Protein AF-A0A7V3YBM1-F1 (afdb_monomer_lite)

Structure (mmCIF, N/CA/C/O backbone):
data_AF-A0A7V3YBM1-F1
#
_entry.id   AF-A0A7V3YBM1-F1
#
loop_
_atom_site.group_PDB
_atom_site.id
_atom_site.type_symbol
_atom_site.label_atom_id
_atom_site.label_alt_id
_atom_site.label_comp_id
_atom_site.label_asym_id
_atom_site.label_entity_id
_atom_site.label_seq_id
_atom_site.pdbx_PDB_ins_code
_atom_site.Cartn_x
_atom_site.Cartn_y
_atom_site.Cartn_z
_atom_site.occupancy
_atom_site.B_iso_or_equiv
_atom_site.auth_seq_id
_atom_site.auth_comp_id
_atom_site.auth_asym_id
_atom_site.auth_atom_id
_atom_site.pdbx_PDB_model_num
ATOM 1 N N . PRO A 1 1 ? 30.698 -10.922 -37.833 1.00 85.88 1 PRO A N 1
ATOM 2 C CA . PRO A 1 1 ? 29.484 -10.792 -38.667 1.00 85.88 1 PRO A CA 1
ATOM 3 C C . PRO A 1 1 ? 29.882 -11.038 -40.114 1.00 85.88 1 PRO A C 1
ATOM 5 O O . PRO A 1 1 ? 30.974 -10.620 -40.485 1.00 85.88 1 PRO A O 1
ATOM 8 N N . ASP A 1 2 ? 29.022 -11.690 -40.884 1.00 86.50 2 ASP A N 1
ATOM 9 C CA . ASP A 1 2 ? 29.203 -11.852 -42.335 1.00 86.50 2 ASP A CA 1
ATOM 10 C C . ASP A 1 2 ? 28.190 -10.992 -43.113 1.00 86.50 2 ASP A C 1
ATOM 12 O O . ASP A 1 2 ? 28.259 -10.867 -44.332 1.00 86.50 2 ASP A O 1
ATOM 16 N N . GLY A 1 3 ? 27.281 -10.311 -42.412 1.00 82.94 3 GLY A N 1
ATOM 17 C CA . GLY A 1 3 ? 26.343 -9.351 -42.972 1.00 82.94 3 GLY A CA 1
ATOM 18 C C . GLY A 1 3 ? 24.893 -9.836 -42.969 1.00 82.94 3 GLY A C 1
ATOM 19 O O . GLY A 1 3 ? 24.591 -11.028 -43.030 1.00 82.94 3 GLY A O 1
ATOM 20 N N . GLY A 1 4 ? 23.962 -8.881 -42.924 1.00 83.94 4 GLY A N 1
ATOM 21 C CA . GLY A 1 4 ? 22.526 -9.118 -42.752 1.00 83.94 4 GLY A CA 1
ATOM 22 C C . GLY A 1 4 ? 22.078 -9.289 -41.296 1.00 83.94 4 GLY A C 1
ATOM 23 O O . GLY A 1 4 ? 20.876 -9.367 -41.044 1.00 83.94 4 GLY A O 1
ATOM 24 N N . GLU A 1 5 ? 23.003 -9.325 -40.334 1.00 91.75 5 GLU A N 1
ATOM 25 C CA . GLU A 1 5 ? 22.658 -9.314 -38.917 1.00 91.75 5 GLU A CA 1
ATOM 26 C C . GLU A 1 5 ? 22.096 -7.954 -38.481 1.00 91.75 5 GLU A C 1
ATOM 28 O O . GLU A 1 5 ? 22.355 -6.911 -39.084 1.00 91.75 5 GLU A O 1
ATOM 33 N N . VAL A 1 6 ? 21.321 -7.969 -37.398 1.00 91.12 6 VAL A N 1
ATOM 34 C CA . VAL A 1 6 ? 20.729 -6.772 -36.801 1.00 91.12 6 VAL A CA 1
ATOM 35 C C . VAL A 1 6 ? 21.112 -6.757 -35.326 1.00 91.12 6 VAL A C 1
ATOM 37 O O . VAL A 1 6 ? 20.649 -7.587 -34.541 1.00 91.12 6 VAL A O 1
ATOM 40 N N . TRP A 1 7 ? 22.020 -5.859 -34.965 1.00 90.31 7 TRP A N 1
ATOM 41 C CA . TRP A 1 7 ? 22.650 -5.774 -33.654 1.00 90.31 7 TRP A CA 1
ATOM 42 C C . TRP A 1 7 ? 22.177 -4.537 -32.897 1.00 90.31 7 TRP A C 1
ATOM 44 O O . TRP A 1 7 ? 22.001 -3.456 -33.452 1.00 90.31 7 TRP A O 1
ATOM 54 N N . THR A 1 8 ? 21.939 -4.694 -31.603 1.00 87.06 8 THR A N 1
ATOM 55 C CA . THR A 1 8 ? 21.483 -3.609 -30.729 1.00 87.06 8 THR A CA 1
ATOM 56 C C . THR A 1 8 ? 22.659 -2.860 -30.127 1.00 87.06 8 THR A C 1
ATOM 58 O O . THR A 1 8 ? 23.643 -3.469 -29.717 1.00 87.06 8 THR A O 1
ATOM 61 N N . VAL A 1 9 ? 22.544 -1.539 -30.003 1.00 86.50 9 VAL A N 1
ATOM 62 C CA . VAL A 1 9 ? 23.514 -0.735 -29.242 1.00 86.50 9 VAL A CA 1
ATOM 63 C C . VAL A 1 9 ? 23.702 -1.319 -27.833 1.00 86.50 9 VAL A C 1
ATOM 65 O O . VAL A 1 9 ? 22.728 -1.618 -27.141 1.00 86.50 9 VAL A O 1
ATOM 68 N N . GLY A 1 10 ? 24.957 -1.481 -27.405 1.00 82.31 10 GLY A N 1
ATOM 69 C CA . GLY A 1 10 ? 25.328 -1.950 -26.068 1.00 82.31 10 GLY A CA 1
ATOM 70 C C . GLY A 1 10 ? 25.381 -3.470 -25.869 1.00 82.31 10 GLY A C 1
ATOM 71 O O . GLY A 1 10 ? 25.876 -3.903 -24.827 1.00 82.31 10 GLY A O 1
ATOM 72 N N . THR A 1 11 ? 24.933 -4.297 -26.824 1.00 88.56 11 THR A N 1
ATOM 73 C CA . THR A 1 11 ? 25.100 -5.761 -26.725 1.00 88.56 11 THR A CA 1
ATOM 74 C C . THR A 1 11 ? 26.519 -6.200 -27.075 1.00 88.56 11 THR A C 1
ATOM 76 O O . THR A 1 11 ? 27.289 -5.447 -27.667 1.00 88.56 11 THR A O 1
ATOM 79 N N . GLN A 1 12 ? 26.889 -7.419 -26.677 1.00 93.12 12 GLN A N 1
ATOM 80 C CA . GLN A 1 12 ? 28.184 -8.018 -26.997 1.00 93.12 12 GLN A CA 1
ATOM 81 C C . GLN A 1 12 ? 28.027 -9.104 -28.057 1.00 93.12 12 GLN A C 1
ATOM 83 O O . GLN A 1 12 ? 27.173 -9.980 -27.926 1.00 93.12 12 GLN A O 1
ATOM 88 N N . HIS A 1 13 ? 28.866 -9.057 -29.089 1.00 93.19 13 HIS A N 1
ATOM 89 C CA . HIS A 1 13 ? 28.889 -10.036 -30.172 1.00 93.19 13 HIS A CA 1
ATOM 90 C C . HIS A 1 13 ? 30.323 -10.431 -30.509 1.00 93.19 13 HIS A C 1
ATOM 92 O O . HIS A 1 13 ? 31.218 -9.589 -30.540 1.00 93.19 13 HIS A O 1
ATOM 98 N N . ASP A 1 14 ? 30.540 -11.707 -30.810 1.00 93.75 14 ASP A N 1
ATOM 99 C CA . ASP A 1 14 ? 31.852 -12.182 -31.237 1.00 93.75 14 ASP A CA 1
ATOM 100 C C . ASP A 1 14 ? 32.081 -11.906 -32.726 1.00 93.75 14 ASP A C 1
ATOM 102 O O . ASP A 1 14 ? 31.296 -12.299 -33.594 1.00 93.75 14 ASP A O 1
ATOM 106 N N . ILE A 1 15 ? 33.212 -11.281 -33.027 1.00 93.81 15 ILE A N 1
ATOM 107 C CA . ILE A 1 15 ? 33.811 -11.231 -34.356 1.00 93.81 15 ILE A CA 1
ATOM 108 C C . ILE A 1 15 ? 34.747 -12.432 -34.451 1.00 93.81 15 ILE A C 1
ATOM 110 O O . ILE A 1 15 ? 35.664 -12.553 -33.643 1.00 93.81 15 ILE A O 1
ATOM 114 N N . LYS A 1 16 ? 34.516 -13.324 -35.416 1.00 93.56 16 LYS A N 1
ATOM 115 C CA . LYS A 1 16 ? 35.298 -14.552 -35.621 1.00 93.56 16 LYS A CA 1
ATOM 116 C C . LYS A 1 16 ? 35.907 -14.537 -37.013 1.00 93.56 16 LYS A C 1
ATOM 118 O O . LYS A 1 16 ? 35.252 -14.096 -37.949 1.00 93.56 16 LYS A O 1
ATOM 123 N N . TRP A 1 17 ? 37.137 -15.017 -37.137 1.00 92.12 17 TRP A N 1
ATOM 124 C CA . TRP A 1 17 ? 37.834 -15.158 -38.415 1.00 92.12 17 TRP A CA 1
ATOM 125 C C . TRP A 1 17 ? 38.684 -16.431 -38.422 1.00 92.12 17 TRP A C 1
ATOM 127 O O . TRP A 1 17 ? 38.790 -17.134 -37.419 1.00 92.12 17 TRP A O 1
ATOM 137 N N . SER A 1 18 ? 39.297 -16.753 -39.560 1.00 89.50 18 SER A N 1
ATOM 138 C CA . SER A 1 18 ? 40.245 -17.866 -39.678 1.00 89.50 18 SER A CA 1
ATOM 139 C C . SER A 1 18 ? 41.571 -17.382 -40.271 1.00 89.50 18 SER A C 1
ATOM 141 O O . SER A 1 18 ? 41.619 -16.367 -40.960 1.00 89.50 18 SER A O 1
ATOM 143 N N . LYS A 1 19 ? 42.673 -18.073 -39.956 1.00 84.94 19 LYS A N 1
ATOM 144 C CA . LYS A 1 19 ? 44.029 -17.749 -40.433 1.00 84.94 19 LYS A CA 1
ATOM 145 C C . LYS A 1 19 ? 44.600 -18.974 -41.152 1.00 84.94 19 LYS A C 1
ATOM 147 O O . LYS A 1 19 ? 44.571 -20.070 -40.597 1.00 84.94 19 LYS A O 1
ATOM 152 N N . TYR A 1 20 ? 45.160 -18.801 -42.350 1.00 81.56 20 TYR A N 1
ATOM 153 C CA . TYR A 1 20 ? 45.889 -19.853 -43.069 1.00 81.56 20 TYR A CA 1
ATOM 154 C C . TYR A 1 20 ? 47.298 -19.363 -43.407 1.00 81.56 20 TYR A C 1
ATOM 156 O O . TYR A 1 20 ? 47.451 -18.371 -44.110 1.00 81.56 20 TYR A O 1
ATOM 164 N N . GLN A 1 21 ? 48.326 -20.037 -42.874 1.00 81.62 21 GLN A N 1
ATOM 165 C CA . GLN A 1 21 ? 49.742 -19.654 -43.033 1.00 81.62 21 GLN A CA 1
ATOM 166 C C . GLN A 1 21 ? 50.049 -18.190 -42.645 1.00 81.62 21 GLN A C 1
ATOM 168 O O . GLN A 1 21 ? 50.959 -17.566 -43.185 1.00 81.62 21 GLN A O 1
ATOM 173 N N . PHE A 1 22 ? 49.302 -17.654 -41.676 1.00 78.25 22 PHE A N 1
ATOM 174 C CA . PHE A 1 22 ? 49.388 -16.273 -41.211 1.00 78.25 22 PHE A CA 1
ATOM 175 C C . PHE A 1 22 ? 49.556 -16.246 -39.687 1.00 78.25 22 PHE A C 1
ATOM 177 O O . PHE A 1 22 ? 48.655 -16.661 -38.959 1.00 78.25 22 PHE A O 1
ATOM 184 N N . ASN A 1 23 ? 50.707 -15.758 -39.213 1.00 80.12 23 ASN A N 1
ATOM 185 C CA . ASN A 1 23 ? 51.072 -15.742 -37.787 1.00 80.12 23 ASN A CA 1
ATOM 186 C C . ASN A 1 23 ? 51.091 -14.332 -37.172 1.00 80.12 23 ASN A C 1
ATOM 188 O O . ASN A 1 23 ? 51.414 -14.189 -35.995 1.00 80.12 23 ASN A O 1
ATOM 192 N N . ASN A 1 24 ? 50.767 -13.296 -37.949 1.00 87.56 24 ASN A N 1
ATOM 193 C CA . ASN A 1 24 ? 50.754 -11.925 -37.453 1.00 87.56 24 ASN A CA 1
ATOM 194 C C . ASN A 1 24 ? 49.491 -11.651 -36.616 1.00 87.56 24 ASN A C 1
ATOM 196 O O . ASN A 1 24 ? 48.463 -12.339 -36.713 1.00 87.56 24 ASN A O 1
ATOM 200 N N . ASN A 1 25 ? 49.573 -10.619 -35.779 1.00 92.81 25 ASN A N 1
ATOM 201 C CA . ASN A 1 25 ? 48.411 -10.095 -35.077 1.00 92.81 25 ASN A CA 1
ATOM 202 C C . ASN A 1 25 ? 47.540 -9.278 -36.036 1.00 92.81 25 ASN A C 1
ATOM 204 O O . ASN A 1 25 ? 48.035 -8.695 -37.003 1.00 92.81 25 ASN A O 1
ATOM 208 N N . VAL A 1 26 ? 46.244 -9.212 -35.742 1.00 94.44 26 VAL A N 1
ATOM 209 C CA . VAL A 1 26 ? 45.278 -8.469 -36.557 1.00 94.44 26 VAL A CA 1
ATOM 210 C C . VAL A 1 26 ? 44.742 -7.237 -35.836 1.00 94.44 26 VAL A C 1
ATOM 212 O O . VAL A 1 26 ? 44.752 -7.141 -34.605 1.00 94.44 26 VAL A O 1
ATOM 215 N N . LYS A 1 27 ? 44.261 -6.296 -36.638 1.00 96.00 27 LYS A N 1
ATOM 216 C CA . LYS A 1 27 ? 43.501 -5.113 -36.262 1.00 96.00 27 LYS A CA 1
ATOM 217 C C . LYS A 1 27 ? 42.063 -5.280 -36.736 1.00 96.00 27 LYS A C 1
ATOM 219 O O . LYS A 1 27 ? 41.842 -5.767 -37.841 1.00 96.00 27 LYS A O 1
ATOM 224 N N . ILE A 1 28 ? 41.106 -4.867 -35.915 1.00 96.56 28 ILE A N 1
ATOM 225 C CA . ILE A 1 28 ? 39.675 -4.908 -36.208 1.00 96.56 28 ILE A CA 1
ATOM 226 C C . ILE A 1 28 ? 39.158 -3.476 -36.287 1.00 96.56 28 ILE A C 1
ATOM 228 O O . ILE A 1 28 ? 39.336 -2.684 -35.359 1.00 96.56 28 ILE A O 1
ATOM 232 N N . GLU A 1 29 ? 38.491 -3.155 -37.386 1.00 96.62 29 GLU A N 1
ATOM 233 C CA . GLU A 1 29 ? 37.846 -1.867 -37.619 1.00 96.62 29 GLU A CA 1
ATOM 234 C C . GLU A 1 29 ? 36.392 -2.079 -38.030 1.00 96.62 29 GLU A C 1
ATOM 236 O O . GLU A 1 29 ? 36.054 -3.085 -38.652 1.00 96.62 29 GLU A O 1
ATOM 241 N N . TYR A 1 30 ? 35.537 -1.110 -37.720 1.00 96.38 30 TYR A N 1
ATOM 242 C CA . TYR A 1 30 ? 34.157 -1.089 -38.188 1.00 96.38 30 TYR A CA 1
ATOM 243 C C . TYR A 1 30 ? 33.842 0.219 -38.911 1.00 96.38 30 TYR A C 1
ATOM 245 O O . TYR A 1 30 ? 34.454 1.256 -38.657 1.00 96.38 30 TYR A O 1
ATOM 253 N N . SER A 1 31 ? 32.881 0.162 -39.819 1.00 96.31 31 SER A N 1
ATOM 254 C CA . SER A 1 31 ? 32.350 1.300 -40.562 1.00 96.31 31 SER A CA 1
ATOM 255 C C . SER A 1 31 ? 30.850 1.405 -40.309 1.00 96.31 31 SER A C 1
ATOM 257 O O . SER A 1 31 ? 30.195 0.389 -40.090 1.00 96.31 31 SER A O 1
ATOM 259 N N . ILE A 1 32 ? 30.309 2.623 -40.347 1.00 95.00 32 ILE A N 1
ATOM 260 C CA . ILE A 1 32 ? 28.863 2.908 -40.303 1.00 95.00 32 ILE A CA 1
ATOM 261 C C . ILE A 1 32 ? 28.347 3.496 -41.625 1.00 95.00 32 ILE A C 1
ATOM 263 O O . ILE A 1 32 ? 27.179 3.864 -41.731 1.00 95.00 32 ILE A O 1
ATOM 267 N N . ASP A 1 33 ? 29.213 3.625 -42.627 1.00 94.38 33 ASP A N 1
ATOM 268 C CA . ASP A 1 33 ? 28.982 4.359 -43.873 1.00 94.38 33 ASP A CA 1
ATOM 269 C C . ASP A 1 33 ? 29.424 3.552 -45.106 1.00 94.38 33 ASP A C 1
ATOM 271 O O . ASP A 1 33 ? 29.949 4.095 -46.084 1.00 94.38 33 ASP A O 1
ATOM 275 N N . ASN A 1 34 ? 29.190 2.236 -45.053 1.00 94.19 34 ASN A N 1
ATOM 276 C CA . ASN A 1 34 ? 29.495 1.284 -46.120 1.00 94.19 34 ASN A CA 1
ATOM 277 C C . ASN A 1 34 ? 30.972 1.307 -46.567 1.00 94.19 34 ASN A C 1
ATOM 279 O O . ASN A 1 34 ? 31.281 1.183 -47.750 1.00 94.19 34 ASN A O 1
ATOM 283 N N . GLY A 1 35 ? 31.888 1.491 -45.615 1.00 93.19 35 GLY A N 1
ATOM 284 C CA . GLY A 1 35 ? 33.334 1.436 -45.828 1.00 93.19 35 GLY A CA 1
ATOM 285 C C . GLY A 1 35 ? 33.980 2.753 -46.261 1.00 93.19 35 GLY A C 1
ATOM 286 O O . GLY A 1 35 ? 35.167 2.744 -46.596 1.00 93.19 35 GLY A O 1
ATOM 287 N N . SER A 1 36 ? 33.243 3.870 -46.237 1.00 93.81 36 SER A N 1
ATOM 288 C CA . SER A 1 36 ? 33.783 5.197 -46.576 1.00 93.81 36 SER A CA 1
ATOM 289 C C . SER A 1 36 ? 34.721 5.727 -45.483 1.00 93.81 36 SER A C 1
ATOM 291 O O . SER A 1 36 ? 35.735 6.358 -45.782 1.00 93.81 36 SER A O 1
ATOM 293 N N . SER A 1 37 ? 34.425 5.422 -44.220 1.00 94.44 37 SER A N 1
ATOM 294 C CA . SER A 1 37 ? 35.274 5.678 -43.061 1.00 94.44 37 SER A CA 1
ATOM 295 C C . SER A 1 37 ? 35.321 4.463 -42.134 1.00 94.44 37 SER A C 1
ATOM 297 O O . SER A 1 37 ? 34.410 3.634 -42.100 1.00 94.44 37 SER A O 1
ATOM 299 N N . TRP A 1 38 ? 36.426 4.344 -41.396 1.00 95.44 38 TRP A N 1
ATOM 300 C CA . TRP A 1 38 ? 36.725 3.202 -40.536 1.00 95.44 38 TRP A CA 1
ATOM 301 C C . TRP A 1 38 ? 37.109 3.679 -39.140 1.00 95.44 38 TRP A C 1
ATOM 303 O O . TRP A 1 38 ? 37.947 4.566 -38.984 1.00 95.44 38 TRP A O 1
ATOM 313 N N . THR A 1 39 ? 36.504 3.067 -38.129 1.00 96.06 39 THR A N 1
ATOM 314 C CA . THR A 1 39 ? 36.774 3.311 -36.713 1.00 96.06 39 THR A CA 1
ATOM 315 C C . THR A 1 39 ? 37.430 2.080 -36.105 1.00 96.06 39 THR A C 1
ATOM 317 O O . THR A 1 39 ? 36.971 0.956 -36.307 1.00 96.06 39 THR A O 1
ATOM 320 N N . LEU A 1 40 ? 38.500 2.290 -35.340 1.00 95.69 40 LEU A N 1
ATOM 321 C CA . LEU A 1 40 ? 39.216 1.218 -34.659 1.00 95.69 40 LEU A CA 1
ATOM 322 C C . LEU A 1 40 ? 38.350 0.588 -33.559 1.00 95.69 40 LEU A C 1
ATOM 324 O O . LEU A 1 40 ? 37.876 1.293 -32.671 1.00 95.69 40 LEU A O 1
ATOM 328 N N . VAL A 1 41 ? 38.183 -0.736 -33.608 1.00 95.50 41 VAL A N 1
ATOM 329 C CA . VAL A 1 41 ? 37.568 -1.532 -32.532 1.00 95.50 41 VAL A CA 1
ATOM 330 C C . VAL A 1 41 ? 38.651 -2.054 -31.595 1.00 95.50 41 VAL A C 1
ATOM 332 O O . VAL A 1 41 ? 38.575 -1.861 -30.385 1.00 95.50 41 VAL A O 1
ATOM 335 N N . ALA A 1 42 ? 39.664 -2.712 -32.161 1.00 94.19 42 ALA A N 1
ATOM 336 C CA . ALA A 1 42 ? 40.757 -3.324 -31.416 1.00 94.19 42 ALA A CA 1
ATOM 337 C C . ALA A 1 42 ? 41.993 -3.522 -32.305 1.00 94.19 42 ALA A C 1
ATOM 339 O O . ALA A 1 42 ? 41.882 -3.620 -33.525 1.00 94.19 42 ALA A O 1
ATOM 340 N N . GLU A 1 43 ? 43.176 -3.621 -31.702 1.00 94.75 43 GLU A N 1
ATOM 341 C CA . GLU A 1 43 ? 44.445 -3.837 -32.405 1.00 94.75 43 GLU A CA 1
ATOM 342 C C . GLU A 1 43 ? 45.305 -4.877 -31.677 1.00 94.75 43 GLU A C 1
ATOM 344 O O . GLU A 1 43 ? 45.113 -5.126 -30.487 1.00 94.75 43 GLU A O 1
ATOM 349 N N . ASN A 1 44 ? 46.271 -5.467 -32.389 1.00 93.19 44 ASN A N 1
ATOM 350 C CA . ASN A 1 44 ? 47.228 -6.446 -31.870 1.00 93.19 44 ASN A CA 1
ATOM 351 C C . ASN A 1 44 ? 46.587 -7.743 -31.347 1.00 93.19 44 ASN A C 1
ATOM 353 O O . ASN A 1 44 ? 47.061 -8.337 -30.379 1.00 93.19 44 ASN A O 1
ATOM 357 N N . ILE A 1 45 ? 45.538 -8.225 -32.019 1.00 93.44 45 ILE A N 1
ATOM 358 C CA . ILE A 1 45 ? 44.830 -9.443 -31.621 1.00 93.44 45 ILE A CA 1
ATOM 359 C C . ILE A 1 45 ? 45.522 -10.690 -32.188 1.00 93.44 45 ILE A C 1
ATOM 361 O O . ILE A 1 45 ? 45.579 -10.898 -33.404 1.00 93.44 45 ILE A O 1
ATOM 365 N N . ALA A 1 46 ? 46.052 -11.526 -31.293 1.00 90.44 46 ALA A N 1
ATOM 366 C CA . ALA A 1 46 ? 46.705 -12.791 -31.643 1.00 90.44 46 ALA A CA 1
ATOM 367 C C . ALA A 1 46 ? 45.705 -13.932 -31.909 1.00 90.44 46 ALA A C 1
ATOM 369 O O . ALA A 1 46 ? 45.982 -14.808 -32.732 1.00 90.44 46 ALA A O 1
ATOM 370 N N . ASP A 1 47 ? 44.542 -13.891 -31.254 1.00 90.31 47 ASP A N 1
ATOM 371 C CA . ASP A 1 47 ? 43.478 -14.899 -31.347 1.00 90.31 47 ASP A CA 1
ATOM 372 C C . ASP A 1 47 ? 42.783 -14.897 -32.732 1.00 90.31 47 ASP A C 1
ATOM 374 O O . ASP A 1 47 ? 43.199 -14.193 -33.660 1.00 90.31 47 ASP A O 1
ATOM 378 N N . ILE A 1 48 ? 41.744 -15.717 -32.884 1.00 92.19 48 ILE A N 1
ATOM 379 C CA . ILE A 1 48 ? 40.851 -15.818 -34.049 1.00 92.19 48 ILE A CA 1
ATOM 380 C C . ILE A 1 48 ? 39.410 -15.377 -33.733 1.00 92.19 48 ILE A C 1
ATOM 382 O O . ILE A 1 48 ? 38.505 -15.526 -34.555 1.00 92.19 48 ILE A O 1
ATOM 386 N N . THR A 1 49 ? 39.185 -14.858 -32.525 1.00 94.31 49 THR A N 1
ATOM 387 C CA . THR A 1 49 ? 37.900 -14.327 -32.067 1.00 94.31 49 THR A CA 1
ATOM 388 C C . THR A 1 49 ? 38.104 -13.066 -31.230 1.00 94.31 49 THR A C 1
ATOM 390 O O . THR A 1 49 ? 39.122 -12.914 -30.555 1.00 94.31 49 THR A O 1
ATOM 393 N N . TYR A 1 50 ? 37.133 -12.157 -31.258 1.00 95.75 50 TYR A N 1
ATOM 394 C CA . TYR A 1 50 ? 37.111 -10.950 -30.436 1.00 95.75 50 TYR A CA 1
ATOM 395 C C . TYR A 1 50 ? 35.676 -10.574 -30.065 1.00 95.75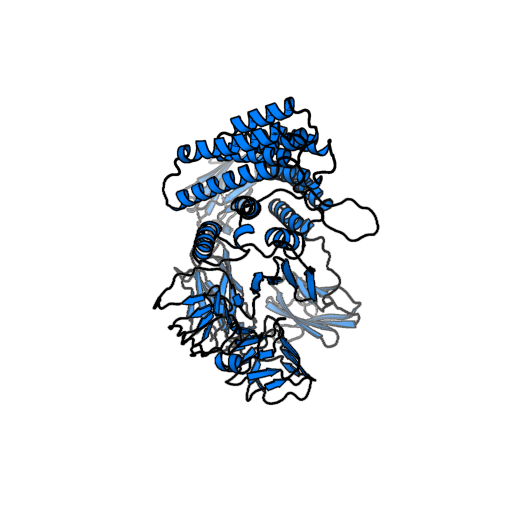 50 TYR A C 1
ATOM 397 O O . TYR A 1 50 ? 34.843 -10.366 -30.946 1.00 95.75 50 TYR A O 1
ATOM 405 N N . THR A 1 51 ? 35.389 -10.447 -28.771 1.00 96.00 51 THR A N 1
ATOM 406 C CA . THR A 1 51 ? 34.075 -10.013 -28.283 1.00 96.00 51 THR A CA 1
ATOM 407 C C . THR A 1 51 ? 33.965 -8.491 -28.346 1.00 96.00 51 THR A C 1
ATOM 409 O O . THR A 1 51 ? 34.662 -7.770 -27.633 1.00 96.00 51 THR A O 1
ATOM 412 N N . TRP A 1 52 ? 33.069 -7.999 -29.197 1.00 95.00 52 TRP A N 1
ATOM 413 C CA . TRP A 1 52 ? 32.832 -6.583 -29.445 1.00 95.00 52 TRP A CA 1
ATOM 414 C C . TRP A 1 52 ? 31.553 -6.101 -28.757 1.00 95.00 52 TRP A C 1
ATOM 416 O O . TRP A 1 52 ? 30.479 -6.659 -28.975 1.00 95.00 52 TRP A O 1
ATOM 426 N N . THR A 1 53 ? 31.658 -5.038 -27.956 1.00 93.06 53 THR A N 1
ATOM 427 C CA . THR A 1 53 ? 30.496 -4.292 -27.449 1.00 93.06 53 THR A CA 1
ATOM 428 C C . THR A 1 53 ? 30.046 -3.274 -28.495 1.00 93.06 53 THR A C 1
ATOM 430 O O . THR A 1 53 ? 30.821 -2.392 -28.870 1.00 93.06 53 THR A O 1
ATOM 433 N N . ILE A 1 54 ? 28.794 -3.372 -28.942 1.00 93.06 54 ILE A N 1
ATOM 434 C CA . ILE A 1 54 ? 28.257 -2.543 -30.023 1.00 93.06 54 ILE A CA 1
ATOM 435 C C . ILE A 1 54 ? 28.156 -1.072 -29.585 1.00 93.06 54 ILE A C 1
ATOM 437 O O . ILE A 1 54 ? 27.499 -0.781 -28.581 1.00 93.06 54 ILE A O 1
ATOM 441 N N . PRO A 1 55 ? 28.793 -0.140 -30.315 1.00 85.69 55 PRO A N 1
ATOM 442 C CA . PRO A 1 55 ? 28.832 1.274 -29.966 1.00 85.69 55 PRO A CA 1
ATOM 443 C C . PRO A 1 55 ? 27.492 1.974 -30.212 1.00 85.69 55 PRO A C 1
ATOM 445 O O . PRO A 1 55 ? 26.659 1.517 -30.993 1.00 85.69 55 PRO A O 1
ATOM 448 N N . ASP A 1 56 ? 27.312 3.124 -29.562 1.00 83.19 56 ASP A N 1
ATOM 449 C CA . ASP A 1 56 ? 26.148 4.009 -29.700 1.00 83.19 56 ASP A CA 1
ATOM 450 C C . ASP A 1 56 ? 26.189 4.829 -31.005 1.00 83.19 56 ASP A C 1
ATOM 452 O O . ASP A 1 56 ? 26.229 6.058 -31.014 1.00 83.19 56 ASP A O 1
ATOM 456 N N . THR A 1 57 ? 26.278 4.125 -32.133 1.00 86.50 57 THR A N 1
ATOM 457 C CA . THR A 1 57 ? 26.387 4.698 -33.481 1.00 86.50 57 THR A CA 1
ATOM 458 C C . THR A 1 57 ? 25.528 3.900 -34.470 1.00 86.50 57 THR A C 1
ATOM 460 O O . THR A 1 57 ? 26.053 3.187 -35.328 1.00 86.50 57 THR A O 1
ATOM 463 N N . PRO A 1 58 ? 24.186 3.975 -34.364 1.00 88.00 58 PRO A N 1
ATOM 464 C CA . PRO A 1 58 ? 23.291 3.179 -35.197 1.00 88.00 58 PRO A CA 1
ATOM 465 C C . PRO A 1 58 ? 23.425 3.521 -36.683 1.00 88.00 58 PRO A C 1
ATOM 467 O O . PRO A 1 58 ? 23.495 4.687 -37.075 1.00 88.00 58 PRO A O 1
ATOM 470 N N . SER A 1 59 ? 23.416 2.491 -37.522 1.00 92.12 59 SER A N 1
ATOM 471 C CA . SER A 1 59 ? 23.440 2.612 -38.977 1.00 92.12 59 SER A CA 1
ATOM 472 C C . SER A 1 59 ? 22.964 1.320 -39.632 1.00 92.12 59 SER A C 1
ATOM 474 O O . SER A 1 59 ? 23.124 0.237 -39.084 1.00 92.12 59 SER A O 1
ATOM 476 N N . LYS A 1 60 ? 22.407 1.434 -40.840 1.00 92.69 60 LYS A N 1
ATOM 477 C CA . LYS A 1 60 ? 22.004 0.296 -41.686 1.00 92.69 60 LYS A CA 1
ATOM 478 C C . LYS A 1 60 ? 23.110 -0.184 -42.628 1.00 92.69 60 LYS A C 1
ATOM 480 O O . LYS A 1 60 ? 22.898 -1.105 -43.407 1.00 92.69 60 LYS A O 1
ATOM 485 N N . ASN A 1 61 ? 24.252 0.498 -42.608 1.00 94.94 61 ASN A N 1
ATOM 486 C CA . ASN A 1 61 ? 25.339 0.339 -43.569 1.00 94.94 61 ASN A CA 1
ATOM 487 C C . ASN A 1 61 ? 26.639 -0.071 -42.867 1.00 94.94 61 ASN A C 1
ATOM 489 O O . ASN A 1 61 ? 27.712 0.440 -43.206 1.00 94.94 61 ASN A O 1
ATOM 493 N N . CYS A 1 62 ? 26.546 -0.919 -41.841 1.00 95.81 62 CYS A N 1
ATOM 494 C CA . CYS A 1 62 ? 27.707 -1.286 -41.048 1.00 95.81 62 CYS A CA 1
ATOM 495 C C . CYS A 1 62 ? 28.538 -2.374 -41.725 1.00 95.81 62 CYS A C 1
ATOM 497 O O . CYS A 1 62 ? 27.990 -3.322 -42.280 1.00 95.81 62 CYS A O 1
ATOM 499 N N . LEU A 1 63 ? 29.863 -2.252 -41.636 1.00 96.44 63 LEU A N 1
ATOM 500 C CA . LEU A 1 63 ? 30.829 -3.261 -42.080 1.00 96.44 63 LEU A CA 1
ATOM 501 C C . LEU A 1 63 ? 31.892 -3.468 -41.001 1.00 96.44 63 LEU A C 1
ATOM 503 O O . LEU A 1 63 ? 32.173 -2.552 -40.229 1.00 96.44 63 LEU A O 1
ATOM 507 N N . VAL A 1 64 ? 32.504 -4.649 -40.965 1.00 96.50 64 VAL A N 1
ATOM 508 C CA . VAL A 1 64 ? 33.657 -4.962 -40.108 1.00 96.50 64 VAL A CA 1
ATOM 509 C C . VAL A 1 64 ? 34.779 -5.490 -40.984 1.00 96.50 64 VAL A C 1
ATOM 511 O O . VAL A 1 64 ? 34.559 -6.367 -41.815 1.00 96.50 64 VAL A O 1
ATOM 514 N N . ARG A 1 65 ? 35.988 -4.970 -40.776 1.00 95.25 65 ARG A N 1
ATOM 515 C CA . ARG A 1 65 ? 37.209 -5.415 -41.445 1.00 95.25 65 ARG A CA 1
ATOM 516 C C . ARG A 1 65 ? 38.216 -5.912 -40.420 1.00 95.25 65 ARG A C 1
ATOM 518 O O . ARG A 1 65 ? 38.452 -5.250 -39.409 1.00 95.25 65 ARG A O 1
ATOM 525 N N . VAL A 1 66 ? 38.853 -7.037 -40.726 1.00 94.75 66 VAL A N 1
ATOM 526 C CA . VAL A 1 66 ? 39.982 -7.592 -39.974 1.00 94.75 66 VAL A CA 1
ATOM 527 C C . VAL A 1 66 ? 41.218 -7.539 -40.870 1.00 94.75 66 VAL A C 1
ATOM 529 O O . VAL A 1 66 ? 41.217 -8.132 -41.941 1.00 94.75 66 VAL A O 1
ATOM 532 N N . SER A 1 67 ? 42.267 -6.819 -40.471 1.00 94.00 67 SER A N 1
ATOM 533 C CA . SER A 1 67 ? 43.478 -6.609 -41.285 1.00 94.00 67 SER A CA 1
ATOM 534 C C . SER A 1 67 ? 44.763 -6.924 -40.523 1.00 94.00 67 SER A C 1
ATOM 536 O O . SER A 1 67 ? 44.812 -6.741 -39.309 1.00 94.00 67 SER A O 1
ATOM 538 N N . ASP A 1 68 ? 45.832 -7.324 -41.211 1.00 92.62 68 ASP A N 1
ATOM 539 C CA . ASP A 1 68 ? 47.169 -7.434 -40.609 1.00 92.62 68 ASP A CA 1
ATOM 540 C C . ASP A 1 68 ? 47.638 -6.060 -40.091 1.00 92.62 68 ASP A C 1
ATOM 542 O O . ASP A 1 68 ? 47.558 -5.053 -40.799 1.00 92.62 68 ASP A O 1
ATOM 546 N N . VAL A 1 69 ? 48.136 -6.021 -38.851 1.00 91.38 69 VAL A N 1
ATOM 547 C CA . VAL A 1 69 ? 48.691 -4.808 -38.222 1.00 91.38 69 VAL A CA 1
ATOM 548 C C . VAL A 1 69 ? 49.898 -4.263 -39.000 1.00 91.38 69 VAL A C 1
ATOM 550 O O . VAL A 1 69 ? 50.077 -3.053 -39.109 1.00 91.38 69 VAL A O 1
ATOM 553 N N . SER A 1 70 ? 50.727 -5.146 -39.556 1.00 88.00 70 SER A N 1
ATOM 554 C CA . SER A 1 70 ? 51.958 -4.812 -40.282 1.00 88.00 70 SER A CA 1
ATOM 555 C C . SER A 1 70 ? 51.750 -4.547 -41.776 1.00 88.00 70 SER A C 1
ATOM 557 O O . SER A 1 70 ? 52.593 -3.909 -42.408 1.00 88.00 70 SER A O 1
ATOM 559 N N . ASN A 1 71 ? 50.634 -5.011 -42.349 1.00 87.94 71 ASN A N 1
ATOM 560 C CA . ASN A 1 71 ? 50.319 -4.848 -43.764 1.00 87.94 71 ASN A CA 1
ATOM 561 C C . ASN A 1 71 ? 48.803 -4.796 -44.010 1.00 87.94 71 ASN A C 1
ATOM 563 O O . ASN A 1 71 ? 48.163 -5.811 -44.275 1.00 87.94 71 ASN A O 1
ATOM 567 N N . SER A 1 72 ? 48.233 -3.592 -44.026 1.00 86.19 72 SER A N 1
ATOM 568 C CA . SER A 1 72 ? 46.791 -3.378 -44.217 1.00 86.19 72 SER A CA 1
ATOM 569 C C . SER A 1 72 ? 46.236 -3.823 -45.579 1.00 86.19 72 SER A C 1
ATOM 571 O O . SER A 1 72 ? 45.019 -3.831 -45.753 1.00 86.19 72 SER A O 1
ATOM 573 N N . ALA A 1 73 ? 47.088 -4.211 -46.538 1.00 88.19 73 ALA A N 1
ATOM 574 C CA . ALA A 1 73 ? 46.647 -4.830 -47.789 1.00 88.19 73 ALA A CA 1
ATOM 575 C C . ALA A 1 73 ? 46.173 -6.283 -47.600 1.00 88.19 73 ALA A C 1
ATOM 577 O O . ALA A 1 73 ? 45.452 -6.798 -48.451 1.00 88.19 73 ALA A O 1
ATOM 578 N N . ILE A 1 74 ? 46.557 -6.936 -46.498 1.00 90.94 74 ILE A N 1
ATOM 579 C CA . ILE A 1 74 ? 46.055 -8.254 -46.104 1.00 90.94 74 ILE A CA 1
ATOM 580 C C . ILE A 1 74 ? 44.879 -8.022 -45.160 1.00 90.94 74 ILE A C 1
ATOM 582 O O . ILE A 1 74 ? 45.070 -7.681 -43.991 1.00 90.94 74 ILE A O 1
ATOM 586 N N . TYR A 1 75 ? 43.661 -8.175 -45.671 1.00 92.31 75 TYR A N 1
ATOM 587 C CA . TYR A 1 75 ? 42.449 -8.016 -44.881 1.00 92.31 75 TYR A CA 1
ATOM 588 C C . TYR A 1 75 ? 41.330 -8.931 -45.363 1.00 92.31 75 TYR A C 1
ATOM 590 O O . TYR A 1 75 ? 41.331 -9.379 -46.508 1.00 92.31 75 TYR A O 1
ATOM 598 N N . ASP A 1 76 ? 40.372 -9.143 -44.472 1.00 93.25 76 ASP A N 1
ATOM 599 C CA . ASP A 1 76 ? 39.074 -9.726 -44.765 1.00 93.25 76 ASP A CA 1
ATOM 600 C C . ASP A 1 76 ? 37.965 -8.771 -44.303 1.00 93.25 76 ASP A C 1
ATOM 602 O O . ASP A 1 76 ? 38.167 -7.958 -43.391 1.00 93.25 76 ASP A O 1
ATOM 606 N N . LEU A 1 77 ? 36.818 -8.818 -44.968 1.00 93.81 77 LEU A N 1
ATOM 607 C CA . LEU A 1 77 ? 35.719 -7.867 -44.827 1.00 93.81 77 LEU A CA 1
ATOM 608 C C . LEU A 1 77 ? 34.397 -8.631 -44.754 1.00 93.81 77 LEU A C 1
ATOM 610 O O . LEU A 1 77 ? 34.193 -9.564 -45.513 1.00 93.81 77 LEU A O 1
ATOM 614 N N . THR A 1 78 ? 33.475 -8.178 -43.903 1.00 94.81 78 THR A N 1
ATOM 615 C CA . THR A 1 78 ? 32.063 -8.610 -43.913 1.00 94.81 78 THR A CA 1
ATOM 616 C C . THR A 1 78 ? 31.487 -8.708 -45.332 1.00 94.81 78 THR A C 1
ATOM 618 O O . THR A 1 78 ? 31.517 -7.713 -46.061 1.00 94.81 78 THR A O 1
ATOM 621 N N . ASP A 1 79 ? 30.880 -9.845 -45.689 1.00 92.25 79 ASP A N 1
ATOM 622 C CA . ASP A 1 79 ? 30.343 -10.097 -47.039 1.00 92.25 79 ASP A CA 1
ATOM 623 C C . ASP A 1 79 ? 29.171 -9.173 -47.416 1.00 92.25 79 ASP A C 1
ATOM 625 O O . ASP A 1 79 ? 28.956 -8.863 -48.594 1.00 92.25 79 ASP A O 1
ATOM 629 N N . LYS A 1 80 ? 28.377 -8.741 -46.428 1.00 94.81 80 LYS A N 1
ATOM 630 C CA . LYS A 1 80 ? 27.271 -7.782 -46.591 1.00 94.81 80 LYS A CA 1
ATOM 631 C C . LYS A 1 80 ? 27.230 -6.778 -45.443 1.00 94.81 80 LYS A C 1
ATOM 633 O O . LYS A 1 80 ? 27.799 -6.993 -44.376 1.00 94.81 80 LYS A O 1
ATOM 638 N N . VAL A 1 81 ? 26.487 -5.690 -45.648 1.00 94.81 81 VAL A N 1
ATOM 639 C CA . VAL A 1 81 ? 26.183 -4.753 -44.562 1.00 94.81 81 VAL A CA 1
ATOM 640 C C . VAL A 1 81 ? 25.333 -5.424 -43.481 1.00 94.81 81 VAL A C 1
ATOM 642 O O . VAL A 1 81 ? 24.442 -6.218 -43.792 1.00 94.81 81 VAL A O 1
ATOM 645 N N . PHE A 1 82 ? 25.589 -5.089 -42.222 1.00 93.88 82 PHE A N 1
ATOM 646 C CA . PHE A 1 82 ? 24.717 -5.392 -41.083 1.00 93.88 82 PHE A CA 1
ATOM 647 C C . PHE A 1 82 ? 24.153 -4.087 -40.495 1.00 93.88 82 PHE A C 1
ATOM 649 O O . PHE A 1 82 ? 24.612 -2.992 -40.834 1.00 93.88 82 PHE A O 1
ATOM 656 N N . GLU A 1 83 ? 23.129 -4.185 -39.648 1.00 92.81 83 GLU A N 1
ATOM 657 C CA . GLU A 1 83 ? 22.454 -3.031 -39.041 1.00 92.81 83 GLU A CA 1
ATOM 658 C C . GLU A 1 83 ? 22.772 -2.927 -37.546 1.00 92.81 83 GLU A C 1
ATOM 660 O O . GLU A 1 83 ? 22.683 -3.913 -36.820 1.00 92.81 83 GLU A O 1
ATOM 665 N N . ILE A 1 84 ? 23.098 -1.721 -37.076 1.00 91.00 84 ILE A N 1
ATOM 666 C CA . ILE A 1 84 ? 23.103 -1.351 -35.657 1.00 91.00 84 ILE A CA 1
ATOM 667 C C . ILE A 1 84 ? 21.880 -0.466 -35.388 1.00 91.00 84 ILE A C 1
ATOM 669 O O . ILE A 1 84 ? 21.714 0.560 -36.050 1.00 91.00 84 ILE A O 1
ATOM 673 N N . TYR A 1 85 ? 21.044 -0.817 -34.407 1.00 85.06 85 TYR A N 1
ATOM 674 C CA . TYR A 1 85 ? 19.828 -0.065 -34.063 1.00 85.06 85 TYR A CA 1
ATOM 675 C C . TYR A 1 85 ? 19.663 0.157 -32.548 1.00 85.06 85 TYR A C 1
ATOM 677 O O . TYR A 1 85 ? 20.228 -0.565 -31.723 1.00 85.06 85 TYR A O 1
ATOM 685 N N . TYR A 1 86 ? 18.867 1.165 -32.174 1.00 75.81 86 TYR A N 1
ATOM 686 C CA . TYR A 1 86 ? 18.428 1.372 -30.790 1.00 75.81 86 TYR A CA 1
ATOM 687 C C . TYR A 1 86 ? 17.290 0.419 -30.423 1.00 75.81 86 TYR A C 1
ATOM 689 O O . TYR A 1 86 ? 16.368 0.258 -31.228 1.00 75.81 86 TYR A O 1
ATOM 697 N N . PRO A 1 87 ? 17.248 -0.123 -29.196 1.00 70.69 87 PRO A N 1
ATOM 698 C CA . PRO A 1 87 ? 16.060 -0.827 -28.745 1.00 70.69 87 PRO A CA 1
ATOM 699 C C . PRO A 1 87 ? 14.863 0.143 -28.689 1.00 70.69 87 PRO A C 1
ATOM 701 O O . PRO A 1 87 ? 14.985 1.287 -28.243 1.00 70.69 87 PRO A O 1
ATOM 704 N N . LEU A 1 88 ? 13.699 -0.295 -29.178 1.00 75.94 88 LEU A N 1
ATOM 705 C CA . LEU A 1 88 ? 12.505 0.554 -29.233 1.00 75.94 88 LEU A CA 1
ATOM 706 C C . LEU A 1 88 ? 12.012 0.899 -27.815 1.00 75.94 88 LEU A C 1
ATOM 708 O O . LEU A 1 88 ? 11.942 0.006 -26.966 1.00 75.94 88 LEU A O 1
ATOM 712 N N . PRO A 1 89 ? 11.612 2.158 -27.553 1.00 83.31 89 PRO A N 1
ATOM 713 C CA . PRO A 1 89 ? 11.008 2.531 -26.283 1.00 83.31 89 PRO A CA 1
ATOM 714 C C . PRO A 1 89 ? 9.656 1.825 -26.133 1.00 83.31 89 PRO A C 1
ATOM 716 O O . PRO A 1 89 ? 8.836 1.832 -27.055 1.00 83.31 89 PRO A O 1
ATOM 719 N N . ARG A 1 90 ? 9.393 1.238 -24.967 1.00 84.88 90 ARG A N 1
ATOM 720 C CA . ARG A 1 90 ? 8.171 0.480 -24.684 1.00 84.88 90 ARG A CA 1
ATOM 721 C C . ARG A 1 90 ? 7.546 0.930 -23.371 1.00 84.88 90 ARG A C 1
ATOM 723 O O . ARG A 1 90 ? 8.243 1.209 -22.405 1.00 84.88 90 ARG A O 1
ATOM 730 N N . LEU A 1 91 ? 6.217 0.961 -23.346 1.00 92.81 91 LEU A N 1
ATOM 731 C CA . LEU A 1 91 ? 5.409 1.060 -22.131 1.00 92.81 91 LEU A CA 1
ATOM 732 C C . LEU A 1 91 ? 4.590 -0.223 -21.994 1.00 92.81 91 LEU A C 1
ATOM 734 O O . LEU A 1 91 ? 4.125 -0.767 -22.998 1.00 92.81 91 LEU A O 1
ATOM 738 N N . THR A 1 92 ? 4.393 -0.688 -20.768 1.00 93.38 92 THR A N 1
ATOM 739 C CA . THR A 1 92 ? 3.557 -1.845 -20.448 1.00 93.38 92 THR A CA 1
ATOM 740 C C . THR A 1 92 ? 2.647 -1.480 -19.290 1.00 93.38 92 THR A C 1
ATOM 742 O O . THR A 1 92 ? 3.109 -1.270 -18.174 1.00 93.38 92 THR A O 1
ATOM 745 N N . LEU A 1 93 ? 1.346 -1.406 -19.547 1.00 92.94 93 LEU A N 1
ATOM 746 C CA . LEU A 1 93 ? 0.333 -1.287 -18.510 1.00 92.94 93 LEU A CA 1
ATOM 747 C C . LEU A 1 93 ? 0.137 -2.682 -17.908 1.00 92.94 93 LEU A C 1
ATOM 749 O O . LEU A 1 93 ? -0.100 -3.631 -18.650 1.00 92.94 93 LEU A O 1
ATOM 753 N N . THR A 1 94 ? 0.278 -2.819 -16.591 1.00 91.38 94 THR A N 1
ATOM 754 C CA . THR A 1 94 ? 0.255 -4.107 -15.871 1.00 91.38 94 THR A CA 1
ATOM 755 C C . THR A 1 94 ? -0.990 -4.295 -15.006 1.00 91.38 94 THR A C 1
ATOM 757 O O . THR A 1 94 ? -1.301 -5.419 -14.628 1.00 91.38 94 THR A O 1
ATOM 760 N N . SER A 1 95 ? -1.738 -3.225 -14.719 1.00 90.12 95 SER A N 1
ATOM 761 C CA . SER A 1 95 ? -3.052 -3.286 -14.066 1.00 90.12 95 SER A CA 1
ATOM 762 C C . SER A 1 95 ? -3.863 -2.018 -14.356 1.00 90.12 95 SER A C 1
ATOM 764 O O . SER A 1 95 ? -3.284 -0.929 -14.312 1.00 90.12 95 SER A O 1
ATOM 766 N N . PRO A 1 96 ? -5.185 -2.114 -14.585 1.00 92.75 96 PRO A N 1
ATOM 767 C CA . PRO A 1 96 ? -5.941 -3.344 -14.846 1.00 92.75 96 PRO A CA 1
ATOM 768 C C . PRO A 1 96 ? -5.555 -3.976 -16.194 1.00 92.75 96 PRO A C 1
ATOM 770 O O . PRO A 1 96 ? -4.924 -3.334 -17.033 1.00 92.75 96 PRO A O 1
ATOM 773 N N . GLN A 1 97 ? -5.906 -5.240 -16.395 1.00 88.44 97 GLN A N 1
ATOM 774 C CA . GLN A 1 97 ? -5.684 -6.017 -17.615 1.00 88.44 97 GLN A CA 1
ATOM 775 C C . GLN A 1 97 ? -7.008 -6.472 -18.237 1.00 88.44 97 GLN A C 1
ATOM 777 O O . GLN A 1 97 ? -8.085 -6.344 -17.652 1.00 88.44 97 GLN A O 1
ATOM 782 N N . ALA A 1 98 ? -6.930 -7.016 -19.449 1.00 87.81 98 ALA A N 1
ATOM 783 C CA . ALA A 1 98 ? -8.086 -7.541 -20.155 1.00 87.81 98 ALA A CA 1
ATOM 784 C C . ALA A 1 98 ? -8.806 -8.617 -19.323 1.00 87.81 98 ALA A C 1
ATOM 786 O O . ALA A 1 98 ? -8.179 -9.551 -18.830 1.00 87.81 98 ALA A O 1
ATOM 787 N N . GLY A 1 99 ? -10.129 -8.504 -19.210 1.00 76.50 99 GLY A N 1
ATOM 788 C CA . GLY A 1 99 ? -10.972 -9.420 -18.437 1.00 76.50 99 GLY A CA 1
ATOM 789 C C . GLY A 1 99 ? -11.132 -9.067 -16.957 1.00 76.50 99 GLY A C 1
ATOM 790 O O . GLY A 1 99 ? -12.001 -9.644 -16.302 1.00 76.50 99 GLY A O 1
ATOM 791 N N . ASP A 1 100 ? -10.377 -8.096 -16.433 1.00 82.81 100 ASP A N 1
ATOM 792 C CA . ASP A 1 100 ? -10.584 -7.625 -15.065 1.00 82.81 100 ASP A CA 1
ATOM 793 C C . ASP A 1 100 ? -12.006 -7.087 -14.875 1.00 82.81 100 ASP A C 1
ATOM 795 O O . ASP A 1 100 ? -12.628 -6.545 -15.789 1.00 82.81 100 ASP A O 1
ATOM 799 N N . SER A 1 101 ? -12.535 -7.235 -13.662 1.00 85.81 101 SER A N 1
ATOM 800 C CA . SER A 1 101 ? -13.855 -6.730 -13.285 1.00 85.81 101 SER A CA 1
ATOM 801 C C . SER A 1 101 ? -13.719 -5.778 -12.105 1.00 85.81 101 SER A C 1
ATOM 803 O O . SER A 1 101 ? -13.436 -6.181 -10.976 1.00 85.81 101 SER A O 1
ATOM 805 N N . LEU A 1 102 ? -13.913 -4.494 -12.379 1.00 85.62 102 LEU A N 1
ATOM 806 C CA . LEU A 1 102 ? -13.790 -3.400 -11.431 1.00 85.62 102 LEU A CA 1
ATOM 807 C C . LEU A 1 102 ? -15.177 -2.901 -11.036 1.00 85.62 102 LEU A C 1
ATOM 809 O O . LEU A 1 102 ? -16.078 -2.779 -11.861 1.00 85.62 102 LEU A O 1
ATOM 813 N N . MET A 1 103 ? -15.359 -2.584 -9.763 1.00 79.19 103 MET A N 1
ATOM 814 C CA . MET A 1 103 ? -16.628 -2.080 -9.264 1.00 79.19 103 MET A CA 1
ATOM 815 C C . MET A 1 103 ? -16.679 -0.557 -9.371 1.00 79.19 103 MET A C 1
ATOM 817 O O . MET A 1 103 ? -15.732 0.130 -8.979 1.00 79.19 103 MET A O 1
ATOM 821 N N . THR A 1 104 ? -17.805 -0.031 -9.852 1.00 79.88 104 THR A N 1
ATOM 822 C CA . THR A 1 104 ? -18.056 1.413 -9.955 1.00 79.88 104 THR A CA 1
ATOM 823 C C . THR A 1 104 ? -17.782 2.138 -8.630 1.00 79.88 104 THR A C 1
ATOM 825 O O . THR A 1 104 ? -18.217 1.682 -7.571 1.00 79.88 104 THR A O 1
ATOM 828 N N . GLY A 1 105 ? -17.087 3.279 -8.673 1.00 72.56 105 GLY A N 1
ATOM 829 C CA . GLY A 1 105 ? -16.859 4.154 -7.515 1.00 72.56 105 GLY A CA 1
ATOM 830 C C . GLY A 1 105 ? -15.764 3.714 -6.536 1.00 72.56 105 GLY A C 1
ATOM 831 O O . GLY A 1 105 ? -15.550 4.395 -5.533 1.00 72.56 105 GLY A O 1
ATOM 832 N N . ARG A 1 106 ? -15.058 2.602 -6.789 1.00 78.94 106 ARG A N 1
ATOM 833 C CA . ARG A 1 106 ? -13.914 2.172 -5.964 1.00 78.94 106 ARG A CA 1
ATOM 834 C C . ARG A 1 106 ? -12.581 2.710 -6.466 1.00 78.94 106 ARG A C 1
ATOM 836 O O . ARG A 1 106 ? -12.395 2.905 -7.661 1.00 78.94 106 ARG A O 1
ATOM 843 N N . ASN A 1 107 ? -11.642 2.890 -5.538 1.00 80.50 107 ASN A N 1
ATOM 844 C CA . ASN A 1 107 ? -10.257 3.224 -5.855 1.00 80.50 107 ASN A CA 1
ATOM 845 C C . ASN A 1 107 ? -9.484 1.960 -6.240 1.00 80.50 107 ASN A C 1
ATOM 847 O O . ASN A 1 107 ? -9.497 0.974 -5.504 1.00 80.50 107 ASN A O 1
ATOM 851 N N . TYR A 1 108 ? -8.790 2.031 -7.368 1.00 84.88 108 TYR A N 1
ATOM 852 C CA . TYR A 1 108 ? -7.910 1.006 -7.910 1.00 84.88 108 TYR A CA 1
ATOM 853 C C . TYR A 1 108 ? -6.547 1.610 -8.236 1.00 84.88 108 TYR A C 1
ATOM 855 O O . TYR A 1 108 ? -6.415 2.820 -8.420 1.00 84.88 108 TYR A O 1
ATOM 863 N N . HIS A 1 109 ? -5.530 0.759 -8.324 1.00 90.81 109 HIS A N 1
ATOM 864 C CA . HIS A 1 109 ? -4.207 1.161 -8.778 1.00 90.81 109 HIS A CA 1
ATOM 865 C C . HIS A 1 109 ? -4.038 0.827 -10.258 1.00 90.81 109 HIS A C 1
ATOM 867 O O . HIS A 1 109 ? -4.155 -0.333 -10.663 1.00 90.81 109 HIS A O 1
ATOM 873 N N . ILE A 1 110 ? -3.750 1.860 -11.046 1.00 96.44 110 ILE A N 1
ATOM 874 C CA . ILE A 1 110 ? -3.226 1.720 -12.397 1.00 96.44 110 ILE A CA 1
ATOM 875 C C . ILE A 1 110 ? -1.721 1.523 -12.255 1.00 96.44 110 ILE A C 1
ATOM 877 O O . ILE A 1 110 ? -1.061 2.346 -11.620 1.00 96.44 110 ILE A O 1
ATOM 881 N N . LEU A 1 111 ? -1.200 0.429 -12.800 1.00 94.31 111 LEU A N 1
ATOM 882 C CA . LEU A 1 111 ? 0.209 0.053 -12.717 1.00 94.31 111 LEU A CA 1
ATOM 883 C C . LEU A 1 111 ? 0.809 -0.009 -14.113 1.00 94.31 111 LEU A C 1
ATOM 885 O O . LEU A 1 111 ? 0.153 -0.478 -15.049 1.00 94.31 111 LEU A O 1
ATOM 889 N N . TRP A 1 112 ? 2.053 0.436 -14.248 1.00 96.31 112 TRP A N 1
ATOM 890 C CA . TRP A 1 112 ? 2.787 0.335 -15.502 1.00 96.31 112 TRP A CA 1
ATOM 891 C C . TRP A 1 112 ? 4.303 0.323 -15.299 1.00 96.31 112 TRP A C 1
ATOM 893 O O . TRP A 1 112 ? 4.823 0.760 -14.270 1.00 96.31 112 TRP A O 1
ATOM 903 N N . THR A 1 113 ? 4.993 -0.167 -16.323 1.00 94.31 113 THR A N 1
ATOM 904 C CA . THR A 1 113 ? 6.451 -0.162 -16.456 1.00 94.31 113 THR A CA 1
ATOM 905 C C . THR A 1 113 ? 6.863 0.319 -17.848 1.00 94.31 113 THR A C 1
ATOM 907 O O . THR A 1 113 ? 6.063 0.332 -18.789 1.00 94.31 113 THR A O 1
ATOM 910 N N . SER A 1 114 ? 8.125 0.696 -17.992 1.00 92.88 114 SER A N 1
ATOM 911 C CA . SER A 1 114 ? 8.731 1.241 -19.193 1.00 92.88 114 SER A CA 1
ATOM 912 C C . SER A 1 114 ? 10.098 0.616 -19.433 1.00 92.88 114 SER A C 1
ATOM 914 O O . SER A 1 114 ? 10.789 0.177 -18.518 1.00 92.88 114 SER A O 1
ATOM 916 N N . GLU A 1 115 ? 10.476 0.542 -20.702 1.00 88.69 115 GLU A N 1
ATOM 917 C CA . GLU A 1 115 ? 11.739 -0.031 -21.150 1.00 88.69 115 GLU A CA 1
ATOM 918 C C . GLU A 1 115 ? 12.297 0.869 -22.251 1.00 88.69 115 GLU A C 1
ATOM 920 O O . GLU A 1 115 ? 11.571 1.234 -23.178 1.00 88.69 115 GLU A O 1
ATOM 925 N N . ASN A 1 116 ? 13.563 1.283 -22.139 1.00 84.06 116 ASN A N 1
ATOM 926 C CA . ASN A 1 116 ? 14.217 2.203 -23.083 1.00 84.06 116 ASN A CA 1
ATOM 927 C C . ASN A 1 116 ? 13.454 3.529 -23.313 1.00 84.06 116 ASN A C 1
ATOM 929 O O . ASN A 1 116 ? 13.626 4.184 -24.339 1.00 84.06 116 ASN A O 1
ATOM 933 N N . PHE A 1 117 ? 12.609 3.943 -22.361 1.00 87.69 117 PHE A N 1
ATOM 934 C CA . PHE A 1 117 ? 11.829 5.180 -22.406 1.00 87.69 117 PHE A CA 1
ATOM 935 C C . PHE A 1 117 ? 12.082 6.018 -21.151 1.00 87.69 117 PHE A C 1
ATOM 937 O O . PHE A 1 117 ? 11.909 5.534 -20.040 1.00 87.69 117 PHE A O 1
ATOM 944 N N . THR A 1 118 ? 12.463 7.285 -21.330 1.00 88.44 118 THR A N 1
ATOM 945 C CA . THR A 1 118 ? 12.843 8.210 -20.240 1.00 88.44 118 THR A CA 1
ATOM 946 C C . THR A 1 118 ? 11.920 9.431 -20.119 1.00 88.44 118 THR A C 1
ATOM 948 O O . THR A 1 118 ? 12.151 10.310 -19.291 1.00 88.44 118 THR A O 1
ATOM 951 N N . GLY A 1 119 ? 10.883 9.527 -20.962 1.00 90.31 119 GLY A N 1
ATOM 952 C CA . GLY A 1 119 ? 9.912 10.628 -20.937 1.00 90.31 119 GLY A CA 1
ATOM 953 C C . GLY A 1 119 ? 8.831 10.451 -19.866 1.00 90.31 119 GLY A C 1
ATOM 954 O O . GLY A 1 119 ? 8.742 9.414 -19.237 1.00 90.31 119 GLY A O 1
ATOM 955 N N . LYS A 1 120 ? 7.956 11.440 -19.663 1.00 96.00 120 LYS A N 1
ATOM 956 C CA . LYS A 1 120 ? 6.754 11.268 -18.819 1.00 96.00 120 LYS A CA 1
ATOM 957 C C . LYS A 1 120 ? 5.643 10.551 -19.585 1.00 96.00 120 LYS A C 1
ATOM 959 O O . LYS A 1 120 ? 5.622 10.580 -20.819 1.00 96.00 120 LYS A O 1
ATOM 964 N N . VAL A 1 121 ? 4.684 9.980 -18.864 1.00 97.12 121 VAL A N 1
ATOM 965 C CA . VAL A 1 121 ? 3.515 9.299 -19.442 1.00 97.12 121 VAL A CA 1
ATOM 966 C C . VAL A 1 121 ? 2.206 9.998 -19.091 1.00 97.12 121 VAL A C 1
ATOM 968 O O . VAL A 1 121 ? 2.067 10.610 -18.035 1.00 97.12 121 VAL A O 1
ATOM 971 N N . LYS A 1 122 ? 1.247 9.887 -20.003 1.00 97.81 122 LYS A N 1
ATOM 972 C CA . LYS A 1 122 ? -0.153 10.287 -19.877 1.00 97.81 122 LYS A CA 1
ATOM 973 C C . LYS A 1 122 ? -1.011 9.028 -19.764 1.00 97.81 122 LYS A C 1
ATOM 975 O O . LYS A 1 122 ? -0.741 8.051 -20.465 1.00 97.81 122 LYS A O 1
ATOM 980 N N . ILE A 1 123 ? -2.048 9.071 -18.928 1.00 97.88 123 ILE A N 1
ATOM 981 C CA . ILE A 1 123 ? -3.014 7.980 -18.752 1.00 97.88 123 ILE A CA 1
ATOM 982 C C . ILE A 1 123 ? -4.414 8.470 -19.120 1.00 97.88 123 ILE A C 1
ATOM 984 O O . ILE A 1 123 ? -4.870 9.519 -18.656 1.00 97.88 123 ILE A O 1
ATOM 988 N N . GLU A 1 124 ? -5.116 7.688 -19.931 1.00 97.88 124 GLU A N 1
ATOM 989 C CA . GLU A 1 124 ? -6.462 7.981 -20.421 1.00 97.88 124 GLU A CA 1
ATOM 990 C C . GLU A 1 124 ? -7.378 6.770 -20.251 1.00 97.88 124 GLU A C 1
ATOM 992 O O . GLU A 1 124 ? -6.947 5.627 -20.381 1.00 97.88 124 GLU A O 1
ATOM 997 N N . TYR A 1 125 ? -8.656 7.028 -19.995 1.00 97.56 125 TYR A N 1
ATOM 998 C CA . TYR A 1 125 ? -9.705 6.029 -19.824 1.00 97.56 125 TYR A CA 1
ATOM 999 C C . TYR A 1 125 ? -10.755 6.147 -20.926 1.00 97.56 125 TYR A C 1
ATOM 1001 O O . TYR A 1 125 ? -11.166 7.247 -21.292 1.00 97.56 125 TYR A O 1
ATOM 1009 N N . SER A 1 126 ? -11.238 5.010 -21.407 1.00 96.94 126 SER A N 1
ATOM 1010 C CA . SER A 1 126 ? -12.357 4.900 -22.331 1.00 96.94 126 SER A CA 1
ATOM 1011 C C . SER A 1 126 ? -13.395 3.931 -21.777 1.00 96.94 126 SER A C 1
ATOM 1013 O O . SER A 1 126 ? -13.046 2.857 -21.300 1.00 96.94 126 SER A O 1
ATOM 1015 N N . ALA A 1 127 ? -14.677 4.287 -21.877 1.00 93.44 127 ALA A N 1
ATOM 1016 C CA . ALA A 1 127 ? -15.793 3.395 -21.552 1.00 93.44 127 ALA A CA 1
ATOM 1017 C C . ALA A 1 127 ? -16.358 2.669 -22.788 1.00 93.44 127 ALA A C 1
ATOM 1019 O O . ALA A 1 127 ? -17.339 1.940 -22.669 1.00 93.44 127 ALA A O 1
ATOM 1020 N N . ASN A 1 128 ? -15.811 2.911 -23.980 1.00 92.88 128 ASN A N 1
ATOM 1021 C CA . ASN A 1 128 ? -16.372 2.458 -25.253 1.00 92.88 128 ASN A CA 1
ATOM 1022 C C . ASN A 1 128 ? -15.288 1.912 -26.191 1.00 92.88 128 ASN A C 1
ATOM 1024 O O . ASN A 1 128 ? -15.240 2.253 -27.370 1.00 92.88 128 ASN A O 1
ATOM 1028 N N . ASN A 1 129 ? -14.414 1.068 -25.644 1.00 91.88 129 ASN A N 1
ATOM 1029 C CA . ASN A 1 129 ? -13.346 0.372 -26.356 1.00 91.88 129 ASN A CA 1
ATOM 1030 C C . ASN A 1 129 ? -12.435 1.299 -27.183 1.00 91.88 129 ASN A C 1
ATOM 1032 O O . ASN A 1 129 ? -12.048 0.987 -28.306 1.00 91.88 129 ASN A O 1
ATOM 1036 N N . GLY A 1 130 ? -12.121 2.474 -26.639 1.00 89.94 130 GLY A N 1
ATOM 1037 C CA . GLY A 1 130 ? -11.185 3.420 -27.239 1.00 89.94 130 GLY A CA 1
ATOM 1038 C C . GLY A 1 130 ? -11.759 4.338 -28.316 1.00 89.94 130 GLY A C 1
ATOM 1039 O O . GLY A 1 130 ? -10.978 5.032 -28.968 1.00 89.94 130 GLY A O 1
ATOM 1040 N N . ILE A 1 131 ? -13.086 4.392 -28.492 1.00 89.94 131 ILE A N 1
ATOM 1041 C CA . ILE A 1 131 ? -13.727 5.360 -29.399 1.00 89.94 131 ILE A CA 1
ATOM 1042 C C . ILE A 1 131 ? -13.597 6.784 -28.831 1.00 89.94 131 ILE A C 1
ATOM 1044 O O . ILE A 1 131 ? -13.169 7.692 -29.535 1.00 89.94 131 ILE A O 1
ATOM 1048 N N . ASN A 1 132 ? -13.919 6.969 -27.545 1.00 92.19 132 ASN A N 1
ATOM 1049 C CA . ASN A 1 132 ? -13.767 8.232 -26.820 1.00 92.19 132 ASN A CA 1
ATOM 1050 C C . ASN A 1 132 ? -12.835 8.049 -25.620 1.00 92.19 132 ASN A C 1
ATOM 1052 O O . ASN A 1 132 ? -12.916 7.034 -24.925 1.00 92.19 132 ASN A O 1
ATOM 1056 N N . TRP A 1 133 ? -12.003 9.055 -25.350 1.00 95.44 133 TRP A N 1
ATOM 1057 C CA . TRP A 1 133 ? -11.012 9.042 -24.274 1.00 95.44 133 TRP A CA 1
ATOM 1058 C C . TRP A 1 133 ? -11.202 10.224 -23.327 1.00 95.44 133 TRP A C 1
ATOM 1060 O O . TRP A 1 133 ? -11.395 11.356 -23.765 1.00 95.44 133 TRP A O 1
ATOM 1070 N N . THR A 1 134 ? -11.082 9.952 -22.033 1.00 94.00 134 THR A N 1
ATOM 1071 C CA . THR A 1 134 ? -11.039 10.945 -20.960 1.00 94.00 134 THR A CA 1
ATOM 1072 C C . THR A 1 134 ? -9.677 10.870 -20.282 1.00 94.00 134 THR A C 1
ATOM 1074 O O . THR A 1 134 ? -9.246 9.788 -19.880 1.00 94.00 134 THR A O 1
ATOM 1077 N N . THR A 1 135 ? -8.996 12.005 -20.122 1.00 96.00 135 THR A N 1
ATOM 1078 C CA . THR A 1 135 ? -7.712 12.059 -19.408 1.00 96.00 135 THR A CA 1
ATOM 1079 C C . THR A 1 135 ? -7.906 11.711 -17.932 1.00 96.00 135 THR A C 1
ATOM 1081 O O . THR A 1 135 ? -8.692 12.356 -17.241 1.00 96.00 135 THR A O 1
ATOM 1084 N N . VAL A 1 136 ? -7.172 10.703 -17.453 1.00 95.62 136 VAL A N 1
ATOM 1085 C CA . VAL A 1 136 ? -7.074 10.356 -16.026 1.00 95.62 136 VAL A CA 1
ATOM 1086 C C . VAL A 1 136 ? -5.984 11.202 -15.371 1.00 95.62 136 VAL A C 1
ATOM 1088 O O . VAL A 1 136 ? -6.229 11.848 -14.357 1.00 95.62 136 VAL A O 1
ATOM 1091 N N . ILE A 1 137 ? -4.798 11.244 -15.985 1.00 95.69 137 ILE A N 1
ATOM 1092 C CA . ILE A 1 137 ? -3.699 12.137 -15.608 1.00 95.69 137 ILE A CA 1
ATOM 1093 C C . ILE A 1 137 ? -2.864 12.487 -16.840 1.00 95.69 137 ILE A C 1
ATOM 1095 O O . ILE A 1 137 ? -2.579 11.625 -17.671 1.00 95.69 137 ILE A O 1
ATOM 1099 N N . ASP A 1 138 ? -2.484 13.759 -16.963 1.00 94.44 138 ASP A N 1
ATOM 1100 C CA . ASP A 1 138 ? -1.851 14.294 -18.176 1.00 94.44 138 ASP A CA 1
ATOM 1101 C C . ASP A 1 138 ? -0.320 14.121 -18.202 1.00 94.44 138 ASP A C 1
ATOM 1103 O O . ASP A 1 138 ? 0.297 14.134 -19.264 1.00 94.44 138 ASP A O 1
ATOM 1107 N N . SER A 1 139 ? 0.308 13.942 -17.034 1.00 94.31 139 SER A N 1
ATOM 1108 C CA . SER A 1 139 ? 1.751 13.720 -16.903 1.00 94.31 139 SER A CA 1
ATOM 1109 C C . SER A 1 139 ? 2.090 13.068 -15.560 1.00 94.31 139 SER A C 1
ATOM 1111 O O . SER A 1 139 ? 1.733 13.589 -14.504 1.00 94.31 139 SER A O 1
ATOM 1113 N N . THR A 1 140 ? 2.785 11.935 -15.602 1.00 94.56 140 THR A N 1
ATOM 1114 C CA . THR A 1 140 ? 3.332 11.212 -14.444 1.00 94.56 140 THR A CA 1
ATOM 1115 C C . THR A 1 140 ? 4.635 10.497 -14.833 1.00 94.56 140 THR A C 1
ATOM 1117 O O . THR A 1 140 ? 5.016 10.494 -16.008 1.00 94.56 140 THR A O 1
ATOM 1120 N N . GLU A 1 141 ? 5.360 9.943 -13.857 1.00 94.56 141 GLU A N 1
ATOM 1121 C CA . GLU A 1 141 ? 6.595 9.174 -14.090 1.00 94.56 141 GLU A CA 1
ATOM 1122 C C . GLU A 1 141 ? 6.386 8.016 -15.077 1.00 94.56 141 GLU A C 1
ATOM 1124 O O . GLU A 1 141 ? 5.307 7.429 -15.144 1.00 94.56 141 GLU A O 1
ATOM 1129 N N . ASN A 1 142 ? 7.425 7.681 -15.846 1.00 86.62 142 ASN A N 1
ATOM 1130 C CA . ASN A 1 142 ? 7.402 6.595 -16.833 1.00 86.62 142 ASN A CA 1
ATOM 1131 C C . ASN A 1 142 ? 7.153 5.211 -16.251 1.00 86.62 142 ASN A C 1
ATOM 1133 O O . ASN A 1 142 ? 6.672 4.368 -16.999 1.00 86.62 142 ASN A O 1
ATOM 1137 N N . ASP A 1 143 ? 7.394 5.024 -14.955 1.00 86.06 143 ASP A N 1
ATOM 1138 C CA . ASP A 1 143 ? 7.107 3.806 -14.201 1.00 86.06 143 ASP A CA 1
ATOM 1139 C C . ASP A 1 143 ? 6.338 4.143 -12.930 1.00 86.06 143 ASP A C 1
ATOM 1141 O O . ASP A 1 143 ? 6.587 5.173 -12.297 1.00 86.06 143 ASP A O 1
ATOM 1145 N N . GLY A 1 144 ? 5.451 3.243 -12.511 1.00 89.00 144 GLY A N 1
ATOM 1146 C CA . GLY A 1 144 ? 4.909 3.283 -11.162 1.00 89.00 144 GLY A CA 1
ATOM 1147 C C . GLY A 1 144 ? 3.422 2.992 -11.069 1.00 89.00 144 GLY A C 1
ATOM 1148 O O . GLY A 1 144 ? 2.876 2.122 -11.749 1.00 89.00 144 GLY A O 1
ATOM 1149 N N . LEU A 1 145 ? 2.797 3.685 -10.121 1.00 93.50 145 LEU A N 1
ATOM 1150 C CA . LEU A 1 145 ? 1.434 3.459 -9.668 1.00 93.50 145 LEU A CA 1
ATOM 1151 C C . LEU A 1 145 ? 0.675 4.782 -9.647 1.00 93.50 145 LEU A C 1
ATOM 1153 O O . LEU A 1 145 ? 1.177 5.794 -9.159 1.00 93.50 145 LEU A O 1
ATOM 1157 N N . TYR A 1 146 ? -0.577 4.744 -10.097 1.00 93.50 146 TYR A N 1
ATOM 1158 C CA . TYR A 1 146 ? -1.525 5.843 -9.969 1.00 93.50 146 TYR A CA 1
ATOM 1159 C C . TYR A 1 146 ? -2.834 5.347 -9.356 1.00 93.50 146 TYR A C 1
ATOM 1161 O O . TYR A 1 146 ? -3.423 4.374 -9.824 1.00 93.50 146 TYR A O 1
ATOM 1169 N N . THR A 1 147 ? -3.309 6.012 -8.303 1.00 90.56 147 THR A N 1
ATOM 1170 C CA . THR A 1 147 ? -4.597 5.682 -7.678 1.00 90.56 147 THR A CA 1
ATOM 1171 C C . THR A 1 147 ? -5.730 6.367 -8.432 1.00 90.56 147 THR A C 1
ATOM 1173 O O . THR A 1 147 ? -5.799 7.591 -8.476 1.00 90.56 147 THR A O 1
ATOM 1176 N N . TRP A 1 148 ? -6.640 5.573 -8.986 1.00 91.31 148 TRP A N 1
ATOM 1177 C CA . TRP A 1 148 ? -7.760 6.019 -9.805 1.00 91.31 148 TRP A CA 1
ATOM 1178 C C . TRP A 1 148 ? -9.087 5.487 -9.266 1.00 91.31 148 TRP A C 1
ATOM 1180 O O . TRP A 1 148 ? -9.197 4.316 -8.909 1.00 91.31 148 TRP A O 1
ATOM 1190 N N . THR A 1 149 ? -10.114 6.335 -9.224 1.00 86.88 149 THR A N 1
ATOM 1191 C CA . THR A 1 149 ? -11.477 5.922 -8.873 1.00 86.88 149 THR A CA 1
ATOM 1192 C C . THR A 1 149 ? -12.215 5.455 -10.125 1.00 86.88 149 THR A C 1
ATOM 1194 O O . THR A 1 149 ? -12.392 6.231 -11.065 1.00 86.88 149 THR A O 1
ATOM 1197 N N . ALA A 1 150 ? -12.683 4.205 -10.131 1.00 86.44 150 ALA A N 1
ATOM 1198 C CA . ALA A 1 150 ? -13.475 3.662 -11.227 1.00 86.44 150 ALA A CA 1
ATOM 1199 C C . ALA A 1 150 ? -14.766 4.489 -11.435 1.00 86.44 150 ALA A C 1
ATOM 1201 O O . ALA A 1 150 ? -15.425 4.840 -10.449 1.00 86.44 150 ALA A O 1
ATOM 1202 N N . PRO A 1 151 ? -15.166 4.784 -12.686 1.00 85.19 151 PRO A N 1
ATOM 1203 C CA . PRO A 1 151 ? -16.348 5.576 -12.996 1.00 85.19 151 PRO A CA 1
ATOM 1204 C C . PRO A 1 151 ? -17.615 5.004 -12.376 1.00 85.19 151 PRO A C 1
ATOM 1206 O O . PRO A 1 151 ? -17.744 3.796 -12.197 1.00 85.19 151 PRO A O 1
ATOM 1209 N N . LEU A 1 152 ? -18.576 5.879 -12.084 1.00 77.25 152 LEU A N 1
ATOM 1210 C CA . LEU A 1 152 ? -19.882 5.471 -11.562 1.00 77.25 152 LEU A CA 1
ATOM 1211 C C . LEU A 1 152 ? -20.785 4.846 -12.634 1.00 77.25 152 LEU A C 1
ATOM 1213 O O . LEU A 1 152 ? -21.708 4.111 -12.303 1.00 77.25 152 LEU A O 1
ATOM 1217 N N . SER A 1 153 ? -20.519 5.124 -13.911 1.00 82.88 153 SER A N 1
ATOM 1218 C CA . SER A 1 153 ? -21.228 4.513 -15.034 1.00 82.88 153 SER A CA 1
ATOM 1219 C C . SER A 1 153 ? -20.550 3.194 -15.425 1.00 82.88 153 SER A C 1
ATOM 1221 O O . SER A 1 153 ? -19.380 3.229 -15.821 1.00 82.88 153 SER A O 1
ATOM 1223 N N . PRO A 1 154 ? -21.245 2.044 -15.334 1.00 86.50 154 PRO A N 1
ATOM 1224 C CA . PRO A 1 154 ? -20.673 0.760 -15.713 1.00 86.50 154 PRO A CA 1
ATOM 1225 C C . PRO A 1 154 ? -20.461 0.662 -17.230 1.00 86.50 154 PRO A C 1
ATOM 1227 O O . PRO A 1 154 ? -21.164 1.296 -18.019 1.00 86.50 154 PRO A O 1
ATOM 1230 N N . SER A 1 155 ? -19.500 -0.160 -17.642 1.00 89.44 155 SER A N 1
ATOM 1231 C CA . SER A 1 155 ? -19.266 -0.536 -19.034 1.00 89.44 155 SER A CA 1
ATOM 1232 C C . SER A 1 155 ? -18.566 -1.890 -19.121 1.00 89.44 155 SER A C 1
ATOM 1234 O O . SER A 1 155 ? -17.620 -2.159 -18.389 1.00 89.44 155 SER A O 1
ATOM 1236 N N . SER A 1 156 ? -18.988 -2.732 -20.064 1.00 90.44 156 SER A N 1
ATOM 1237 C CA . SER A 1 156 ? -18.285 -3.970 -20.429 1.00 90.44 156 SER A CA 1
ATOM 1238 C C . SER A 1 156 ? -17.188 -3.758 -21.483 1.00 90.44 156 SER A C 1
ATOM 1240 O O . SER A 1 156 ? -16.644 -4.725 -22.005 1.00 90.44 156 SER A O 1
ATOM 1242 N N . HIS A 1 157 ? -16.914 -2.504 -21.847 1.00 93.81 157 HIS A N 1
ATOM 1243 C CA . HIS A 1 157 ? -15.996 -2.103 -22.913 1.00 93.81 157 HIS A CA 1
ATOM 1244 C C . HIS A 1 157 ? -14.956 -1.095 -22.402 1.00 93.81 157 HIS A C 1
ATOM 1246 O O . HIS A 1 157 ? -14.546 -0.192 -23.135 1.00 93.81 157 HIS A O 1
ATOM 1252 N N . SER A 1 158 ? -14.574 -1.189 -21.129 1.00 94.44 158 SER A N 1
ATOM 1253 C CA . SER A 1 158 ? -13.638 -0.250 -20.518 1.00 94.44 158 SER A CA 1
ATOM 1254 C C . SER A 1 158 ? -12.199 -0.548 -20.933 1.00 94.44 158 SER A C 1
ATOM 1256 O O . SER A 1 158 ? -11.787 -1.703 -20.974 1.00 94.44 158 SER A O 1
ATOM 1258 N N . VAL A 1 159 ? -11.425 0.493 -21.245 1.00 97.12 159 VAL A N 1
ATOM 1259 C CA . VAL A 1 159 ? -10.012 0.390 -21.643 1.00 97.12 159 VAL A CA 1
ATOM 1260 C C . VAL A 1 159 ? -9.232 1.553 -21.041 1.00 97.12 159 VAL A C 1
ATOM 1262 O O . VAL A 1 159 ? -9.698 2.692 -21.048 1.00 97.12 159 VAL A O 1
ATOM 1265 N N . LEU A 1 160 ? -8.024 1.284 -20.554 1.00 97.69 160 LEU A N 1
ATOM 1266 C CA . LEU A 1 160 ? -7.037 2.301 -20.209 1.00 97.69 160 LEU A CA 1
ATOM 1267 C C . LEU A 1 160 ? -5.940 2.328 -21.267 1.00 97.69 160 LEU A C 1
ATOM 1269 O O . LEU A 1 160 ? -5.524 1.284 -21.770 1.00 97.69 160 LEU A O 1
ATOM 1273 N N . ARG A 1 161 ? -5.459 3.527 -21.580 1.00 97.38 161 ARG A N 1
ATOM 1274 C CA . ARG A 1 161 ? -4.302 3.769 -22.437 1.00 97.38 161 ARG A CA 1
ATOM 1275 C C . ARG A 1 161 ? -3.247 4.519 -21.649 1.00 97.38 161 ARG A C 1
ATOM 1277 O O . ARG A 1 161 ? -3.554 5.506 -20.985 1.00 97.38 161 ARG A O 1
ATOM 1284 N N . ILE A 1 162 ? -2.011 4.063 -21.779 1.00 97.12 162 ILE A N 1
ATOM 1285 C CA . ILE A 1 162 ? -0.820 4.785 -21.359 1.00 97.12 162 ILE A CA 1
ATOM 1286 C C . ILE A 1 162 ? -0.011 5.172 -22.594 1.00 97.12 162 ILE A C 1
ATOM 1288 O O . ILE A 1 162 ? 0.130 4.380 -23.525 1.00 97.12 162 ILE A O 1
ATOM 1292 N N . SER A 1 163 ? 0.504 6.394 -22.631 1.00 95.94 163 SER A N 1
ATOM 1293 C CA . SER A 1 163 ? 1.279 6.908 -23.764 1.00 95.94 163 SER A CA 1
ATOM 1294 C C . SER A 1 163 ? 2.317 7.925 -23.318 1.00 95.94 163 SER A C 1
ATOM 1296 O O . SER A 1 163 ? 2.124 8.571 -22.293 1.00 95.94 163 SER A O 1
ATOM 1298 N N . SER A 1 164 ? 3.370 8.142 -24.106 1.00 94.56 164 SER A N 1
ATOM 1299 C CA . SER A 1 164 ? 4.260 9.298 -23.923 1.00 94.56 164 SER A CA 1
ATOM 1300 C C . SER A 1 164 ? 3.451 10.596 -23.815 1.00 94.56 164 SER A C 1
ATOM 1302 O O . SER A 1 164 ? 2.705 10.939 -24.733 1.00 94.56 164 SER A O 1
ATOM 1304 N N . ALA A 1 165 ? 3.631 11.345 -22.726 1.00 94.56 165 ALA A N 1
ATOM 1305 C CA . ALA A 1 165 ? 2.922 12.605 -22.489 1.00 94.56 165 ALA A CA 1
ATOM 1306 C C . ALA A 1 165 ? 3.277 13.685 -23.526 1.00 94.56 165 ALA A C 1
ATOM 1308 O O . ALA A 1 165 ? 2.492 14.593 -23.777 1.00 94.56 165 ALA A O 1
ATOM 1309 N N . LYS A 1 166 ? 4.462 13.589 -24.148 1.00 90.25 166 LYS A N 1
ATOM 1310 C CA . LYS A 1 166 ? 4.944 14.567 -25.134 1.00 90.25 166 LYS A CA 1
ATOM 1311 C C . LYS A 1 166 ? 4.519 14.231 -26.561 1.00 90.25 166 LYS A C 1
ATOM 1313 O O . LYS A 1 166 ? 4.195 15.126 -27.333 1.00 90.25 166 LYS A O 1
ATOM 1318 N N . THR A 1 167 ? 4.608 12.959 -26.936 1.00 85.31 167 THR A N 1
ATOM 1319 C CA . THR A 1 167 ? 4.546 12.521 -28.343 1.00 85.31 167 THR A CA 1
ATOM 1320 C C . THR A 1 167 ? 3.403 11.555 -28.628 1.00 85.31 167 THR A C 1
ATOM 1322 O O . THR A 1 167 ? 3.173 11.227 -29.786 1.00 85.31 167 THR A O 1
ATOM 1325 N N . GLY A 1 168 ? 2.721 11.036 -27.602 1.00 86.88 168 GLY A N 1
ATOM 1326 C CA . GLY A 1 168 ? 1.714 9.980 -27.739 1.00 86.88 168 GLY A CA 1
ATOM 1327 C C . GLY A 1 168 ? 2.281 8.585 -28.040 1.00 86.88 168 GLY A C 1
ATOM 1328 O O . GLY A 1 168 ? 1.558 7.606 -27.908 1.00 86.88 168 GLY A O 1
ATOM 1329 N N . ASN A 1 169 ? 3.569 8.470 -28.387 1.00 85.00 169 ASN A N 1
ATOM 1330 C CA . ASN A 1 169 ? 4.271 7.206 -28.633 1.00 85.00 169 ASN A CA 1
ATOM 1331 C C . ASN A 1 169 ? 5.614 7.157 -27.879 1.00 85.00 169 ASN A C 1
ATOM 1333 O O . ASN A 1 169 ? 6.317 8.173 -27.873 1.00 85.00 169 ASN A O 1
ATOM 1337 N N . PRO A 1 170 ? 6.003 6.018 -27.275 1.00 88.88 170 PRO A N 1
ATOM 1338 C CA . PRO A 1 170 ? 5.297 4.729 -27.252 1.00 88.88 170 PRO A CA 1
ATOM 1339 C C . PRO A 1 170 ? 3.964 4.779 -26.496 1.00 88.88 170 PRO A C 1
ATOM 1341 O O . PRO A 1 170 ? 3.739 5.678 -25.684 1.00 88.88 170 PRO A O 1
ATOM 1344 N N . SER A 1 171 ? 3.074 3.831 -26.795 1.00 92.50 171 SER A N 1
ATOM 1345 C CA . SER A 1 171 ? 1.786 3.673 -26.120 1.00 92.50 171 SER A CA 1
ATOM 1346 C C . SER A 1 171 ? 1.436 2.205 -25.897 1.00 92.50 171 SER A C 1
ATOM 1348 O O . SER A 1 171 ? 1.935 1.312 -26.582 1.00 92.50 171 SER A O 1
ATOM 1350 N N . ASN A 1 172 ? 0.587 1.955 -24.907 1.00 95.25 172 ASN A N 1
ATOM 1351 C CA . ASN A 1 172 ? 0.077 0.637 -24.567 1.00 95.25 172 ASN A CA 1
ATOM 1352 C C . ASN A 1 172 ? -1.336 0.749 -23.978 1.00 95.25 172 ASN A C 1
ATOM 1354 O O . ASN A 1 172 ? -1.736 1.815 -23.508 1.00 95.25 172 ASN A O 1
ATOM 1358 N N . THR A 1 173 ? -2.111 -0.335 -24.022 1.00 95.06 173 THR A N 1
ATOM 1359 C CA . THR A 1 173 ? -3.470 -0.367 -23.464 1.00 95.06 173 THR A CA 1
ATOM 1360 C C . THR A 1 173 ? -3.656 -1.574 -22.558 1.00 95.06 173 THR A C 1
ATOM 1362 O O . THR A 1 173 ? -3.016 -2.600 -22.770 1.00 95.06 173 THR A O 1
ATOM 1365 N N . SER A 1 174 ? -4.571 -1.470 -21.594 1.00 92.00 174 SER A N 1
ATOM 1366 C CA . SER A 1 174 ? -4.947 -2.566 -20.688 1.00 92.00 174 SER A CA 1
ATOM 1367 C C . SER A 1 174 ? -5.603 -3.759 -21.387 1.00 92.00 174 SER A C 1
ATOM 1369 O O . SER A 1 174 ? -5.742 -4.820 -20.790 1.00 92.00 174 SER A O 1
ATOM 1371 N N . GLY A 1 175 ? -6.092 -3.580 -22.619 1.00 88.56 175 GLY A N 1
ATOM 1372 C CA . GLY A 1 175 ? -7.164 -4.410 -23.169 1.00 88.56 175 GLY A CA 1
ATOM 1373 C C . GLY A 1 175 ? -8.511 -4.147 -22.479 1.00 88.56 175 GLY A C 1
ATOM 1374 O O . GLY A 1 175 ? -8.610 -3.294 -21.592 1.00 88.56 175 GLY A O 1
ATOM 1375 N N . VAL A 1 176 ? -9.565 -4.839 -22.927 1.00 92.25 176 VAL A N 1
ATOM 1376 C CA . VAL A 1 176 ? -10.938 -4.598 -22.453 1.00 92.25 176 VAL A CA 1
ATOM 1377 C C . VAL A 1 176 ? -11.163 -5.226 -21.083 1.00 92.25 176 VAL A C 1
ATOM 1379 O O . VAL A 1 176 ? -11.061 -6.442 -20.936 1.00 92.25 176 VAL A O 1
ATOM 1382 N N . PHE A 1 177 ? -11.527 -4.405 -20.106 1.00 93.06 177 PHE A N 1
ATOM 1383 C CA . PHE A 1 177 ? -11.993 -4.817 -18.786 1.00 93.06 177 PHE A CA 1
ATOM 1384 C C . PHE A 1 177 ? -13.437 -4.353 -18.557 1.00 93.06 177 PHE A C 1
ATOM 1386 O O . PHE A 1 177 ? -13.996 -3.559 -19.319 1.00 93.06 177 PHE A O 1
ATOM 1393 N N . ILE A 1 178 ? -14.059 -4.873 -17.505 1.00 88.00 178 ILE A N 1
ATOM 1394 C CA . ILE A 1 178 ? -15.435 -4.571 -17.128 1.00 88.00 178 ILE A CA 1
ATOM 1395 C C . ILE A 1 178 ? -15.417 -3.617 -15.939 1.00 88.00 178 ILE A C 1
ATOM 1397 O O . ILE A 1 178 ? -14.777 -3.880 -14.926 1.00 88.00 178 ILE A O 1
ATOM 1401 N N . VAL A 1 179 ? -16.175 -2.532 -16.031 1.00 88.38 179 VAL A N 1
ATOM 1402 C CA . VAL A 1 179 ? -16.627 -1.760 -14.874 1.00 88.38 179 VAL A CA 1
ATOM 1403 C C . VAL A 1 179 ? -18.096 -2.108 -14.637 1.00 88.38 179 VAL A C 1
ATOM 1405 O O . VAL A 1 179 ? -18.921 -1.878 -15.517 1.00 88.38 179 VAL A O 1
ATOM 1408 N N . TYR A 1 180 ? -18.450 -2.671 -13.481 1.00 82.06 180 TYR A N 1
ATOM 1409 C CA . TYR A 1 180 ? -19.815 -3.134 -13.195 1.00 82.06 180 TYR A CA 1
ATOM 1410 C C . TYR A 1 180 ? -20.381 -2.565 -11.893 1.00 82.06 180 TYR A C 1
ATOM 1412 O O . TYR A 1 180 ? -19.653 -2.189 -10.970 1.00 82.06 180 TYR A O 1
ATOM 1420 N N . THR A 1 181 ? -21.711 -2.544 -11.820 1.00 74.50 181 THR A N 1
ATOM 1421 C CA . THR A 1 181 ? -22.473 -2.245 -10.605 1.00 74.50 181 THR A CA 1
ATOM 1422 C C . THR A 1 181 ? -23.073 -3.556 -10.076 1.00 74.50 181 THR A C 1
ATOM 1424 O O . THR A 1 181 ? -23.690 -4.278 -10.861 1.00 74.50 181 THR A O 1
ATOM 1427 N N . PRO A 1 182 ? -22.890 -3.917 -8.791 1.00 65.19 182 PRO A N 1
ATOM 1428 C CA . PRO A 1 182 ? -23.502 -5.120 -8.223 1.00 65.19 182 PRO A CA 1
ATOM 1429 C C . PRO A 1 182 ? -25.038 -5.015 -8.151 1.00 65.19 182 PRO A C 1
ATOM 1431 O O . PRO A 1 182 ? -25.548 -3.899 -8.010 1.00 65.19 182 PRO A O 1
ATOM 1434 N N . PRO A 1 183 ? -25.772 -6.145 -8.189 1.00 64.81 183 PRO A N 1
ATOM 1435 C CA . PRO A 1 183 ? -27.223 -6.165 -7.981 1.00 64.81 183 PRO A CA 1
ATOM 1436 C C . PRO A 1 183 ? -27.626 -5.549 -6.627 1.00 64.81 183 PRO A C 1
ATOM 1438 O O . PRO A 1 183 ? -26.911 -5.700 -5.634 1.00 64.81 183 PRO A O 1
ATOM 1441 N N . GLU A 1 184 ? -28.758 -4.829 -6.609 1.00 75.31 184 GLU A N 1
ATOM 1442 C CA . GLU A 1 184 ? -29.320 -4.157 -5.425 1.00 75.31 184 GLU A CA 1
ATOM 1443 C C . GLU A 1 184 ? -30.529 -4.925 -4.860 1.00 75.31 184 GLU A C 1
ATOM 1445 O O . GLU A 1 184 ? -31.505 -5.179 -5.564 1.00 75.31 184 GLU A O 1
ATOM 1450 N N . THR A 1 185 ? -30.497 -5.239 -3.564 1.00 82.62 185 THR A N 1
ATOM 1451 C CA . THR A 1 185 ? -31.614 -5.807 -2.799 1.00 82.62 185 THR A CA 1
ATOM 1452 C C . THR A 1 185 ? -32.303 -4.719 -1.973 1.00 82.62 185 THR A C 1
ATOM 1454 O O . THR A 1 185 ? -31.652 -3.977 -1.235 1.00 82.62 185 THR A O 1
ATOM 1457 N N . PHE A 1 186 ? -33.633 -4.657 -2.042 1.00 84.19 186 PHE A N 1
ATOM 1458 C CA . PHE A 1 186 ? -34.451 -3.707 -1.286 1.00 84.19 186 PHE A CA 1
ATOM 1459 C C . PHE A 1 186 ? -34.914 -4.311 0.045 1.00 84.19 186 PHE A C 1
ATOM 1461 O O . PHE A 1 186 ? -35.510 -5.387 0.056 1.00 84.19 186 PHE A O 1
ATOM 1468 N N . VAL A 1 187 ? -34.644 -3.636 1.168 1.00 88.81 187 VAL A N 1
ATOM 1469 C CA . VAL A 1 187 ? -34.926 -4.166 2.518 1.00 88.81 187 VAL A CA 1
ATOM 1470 C C . VAL A 1 187 ? -35.608 -3.120 3.402 1.00 88.81 187 VAL A C 1
ATOM 1472 O O . VAL A 1 187 ? -35.213 -1.956 3.419 1.00 88.81 187 VAL A O 1
ATOM 1475 N N . GLY A 1 188 ? -36.605 -3.537 4.185 1.00 91.31 188 GLY A N 1
ATOM 1476 C CA . GLY A 1 188 ? -37.299 -2.689 5.154 1.00 91.31 188 GLY A CA 1
ATOM 1477 C C . GLY A 1 188 ? -38.033 -3.508 6.220 1.00 91.31 188 GLY A C 1
ATOM 1478 O O . GLY A 1 188 ? -38.377 -4.667 5.991 1.00 91.31 188 GLY A O 1
ATOM 1479 N N . GLY A 1 189 ? -38.274 -2.908 7.385 1.00 93.31 189 GLY A N 1
ATOM 1480 C CA . GLY A 1 189 ? -39.074 -3.475 8.469 1.00 93.31 189 GLY A CA 1
ATOM 1481 C C . GLY A 1 189 ? -38.254 -4.218 9.525 1.00 93.31 189 GLY A C 1
ATOM 1482 O O . GLY A 1 189 ? -37.026 -4.144 9.579 1.00 93.31 189 GLY A O 1
ATOM 1483 N N . THR A 1 190 ? -38.941 -4.931 10.414 1.00 95.56 190 THR A N 1
ATOM 1484 C CA . THR A 1 190 ? -38.291 -5.724 11.466 1.00 95.56 190 THR A CA 1
ATOM 1485 C C . THR A 1 190 ? -37.829 -7.065 10.910 1.00 95.56 190 THR A C 1
ATOM 1487 O O . THR A 1 190 ? -38.635 -7.819 10.367 1.00 95.56 190 THR A O 1
ATOM 1490 N N . LEU A 1 191 ? -36.545 -7.388 11.077 1.00 93.75 191 LEU A N 1
ATOM 1491 C CA . LEU A 1 191 ? -36.013 -8.696 10.703 1.00 93.75 191 LEU A CA 1
ATOM 1492 C C . LEU A 1 191 ? -36.632 -9.786 11.588 1.00 93.75 191 LEU A C 1
ATOM 1494 O O . LEU A 1 191 ? -36.630 -9.674 12.813 1.00 93.75 191 LEU A O 1
ATOM 1498 N N . SER A 1 192 ? -37.142 -10.848 10.966 1.00 90.38 192 SER A N 1
ATOM 1499 C CA . SER A 1 192 ? -37.786 -11.975 11.654 1.00 90.38 192 SER A CA 1
ATOM 1500 C C . SER A 1 192 ? -36.823 -13.112 12.009 1.00 90.38 192 SER A C 1
ATOM 1502 O O . SER A 1 192 ? -37.142 -13.940 12.858 1.00 90.38 192 SER A O 1
ATOM 1504 N N . GLN A 1 193 ? -35.650 -13.159 11.372 1.00 93.56 193 GLN A N 1
ATOM 1505 C CA . GLN A 1 193 ? -34.649 -14.211 11.544 1.00 93.56 193 GLN A CA 1
ATOM 1506 C C . GLN A 1 193 ? -33.238 -13.701 11.235 1.00 93.56 193 GLN A C 1
ATOM 1508 O O . GLN A 1 193 ? -33.064 -12.648 10.611 1.00 93.56 193 GLN A O 1
ATOM 1513 N N . ASN A 1 194 ? -32.228 -14.477 11.638 1.00 95.12 194 ASN A N 1
ATOM 1514 C CA . ASN A 1 194 ? -30.831 -14.207 11.299 1.00 95.12 194 ASN A CA 1
ATOM 1515 C C . ASN A 1 194 ? -30.674 -14.018 9.790 1.00 95.12 194 ASN A C 1
ATOM 1517 O O . ASN A 1 194 ? -31.127 -14.841 8.997 1.00 95.12 194 ASN A O 1
ATOM 1521 N N . THR A 1 195 ? -30.045 -12.914 9.405 1.00 91.62 195 THR A N 1
ATOM 1522 C CA . THR A 1 195 ? -29.969 -12.471 8.012 1.00 91.62 195 THR A CA 1
ATOM 1523 C C . THR A 1 195 ? -28.525 -12.131 7.671 1.00 91.62 195 THR A C 1
ATOM 1525 O O . THR A 1 195 ? -27.819 -11.524 8.475 1.00 91.62 195 THR A O 1
ATOM 1528 N N . ALA A 1 196 ? -28.080 -12.506 6.472 1.00 91.50 196 ALA A N 1
ATOM 1529 C CA . ALA A 1 196 ? -26.779 -12.117 5.942 1.00 91.50 196 ALA A CA 1
ATOM 1530 C C . ALA A 1 196 ? -26.964 -11.307 4.655 1.00 91.50 196 ALA A C 1
ATOM 1532 O O . ALA A 1 196 ? -27.518 -11.812 3.680 1.00 91.50 196 ALA A O 1
ATOM 1533 N N . TRP A 1 197 ? -26.489 -10.065 4.644 1.00 91.44 197 TRP A N 1
ATOM 1534 C CA . TRP A 1 197 ? -26.439 -9.232 3.445 1.00 91.44 197 TRP A CA 1
ATOM 1535 C C . TRP A 1 197 ? -25.131 -9.499 2.704 1.00 91.44 197 TRP A C 1
ATOM 1537 O O . TRP A 1 197 ? -24.055 -9.416 3.301 1.00 91.44 197 TRP A O 1
ATOM 1547 N N . LYS A 1 198 ? -25.235 -9.885 1.428 1.00 82.50 198 LYS A N 1
ATOM 1548 C CA . LYS A 1 198 ? -24.109 -10.329 0.581 1.00 82.50 198 LYS A CA 1
ATOM 1549 C C . LYS A 1 198 ? -23.963 -9.524 -0.716 1.00 82.50 198 LYS A C 1
ATOM 1551 O O . LYS A 1 198 ? -22.994 -9.717 -1.441 1.00 82.50 198 LYS A O 1
ATOM 1556 N N . GLU A 1 199 ? -24.913 -8.639 -0.996 1.00 81.00 199 GLU A N 1
ATOM 1557 C CA . GLU A 1 199 ? -25.021 -7.834 -2.217 1.00 81.00 199 GLU A CA 1
ATOM 1558 C C . GLU A 1 199 ? -25.260 -6.370 -1.843 1.00 81.00 199 GLU A C 1
ATOM 1560 O O . GLU A 1 199 ? -25.346 -6.053 -0.656 1.00 81.00 199 GLU A O 1
ATOM 1565 N N . ASN A 1 200 ? -25.388 -5.470 -2.821 1.00 84.56 200 ASN A N 1
ATOM 1566 C CA . ASN A 1 200 ? -25.732 -4.087 -2.507 1.00 84.56 200 ASN A CA 1
ATOM 1567 C C . ASN A 1 200 ? -27.133 -4.030 -1.895 1.00 84.56 200 ASN A C 1
ATOM 1569 O O . ASN A 1 200 ? -28.064 -4.651 -2.393 1.00 84.56 200 ASN A O 1
ATOM 1573 N N . ILE A 1 201 ? -27.296 -3.275 -0.817 1.00 90.62 201 ILE A N 1
ATOM 1574 C CA . ILE A 1 201 ? -28.551 -3.144 -0.085 1.00 90.62 201 ILE A CA 1
ATOM 1575 C C . ILE A 1 201 ? -29.049 -1.717 -0.215 1.00 90.62 201 ILE A C 1
ATOM 1577 O O . ILE A 1 201 ? -28.292 -0.771 -0.001 1.00 90.62 201 ILE A O 1
ATOM 1581 N N . ARG A 1 202 ? -30.339 -1.552 -0.492 1.00 90.88 202 ARG A N 1
ATOM 1582 C CA . ARG A 1 202 ? -31.017 -0.261 -0.453 1.00 90.88 202 ARG A CA 1
ATOM 1583 C C . ARG A 1 202 ? -32.208 -0.326 0.485 1.00 90.88 202 ARG A C 1
ATOM 1585 O O . ARG A 1 202 ? -33.083 -1.174 0.332 1.00 90.88 202 ARG A O 1
ATOM 1592 N N . LEU A 1 203 ? -32.255 0.574 1.463 1.00 93.44 203 LEU A N 1
ATOM 1593 C CA . LEU A 1 203 ? -33.360 0.572 2.415 1.00 93.44 203 LEU A CA 1
ATOM 1594 C C . LEU A 1 203 ? -34.631 1.176 1.805 1.00 93.44 203 LEU A C 1
ATOM 1596 O O . LEU A 1 203 ? -34.589 2.210 1.133 1.00 93.44 203 LEU A O 1
ATOM 1600 N N . THR A 1 204 ? -35.771 0.540 2.056 1.00 92.94 204 THR A N 1
ATOM 1601 C CA . THR A 1 204 ? -37.110 1.038 1.683 1.00 92.94 204 THR A CA 1
ATOM 1602 C C . THR A 1 204 ? -37.925 1.506 2.886 1.00 92.94 204 THR A C 1
ATOM 1604 O O . THR A 1 204 ? -38.944 2.169 2.720 1.00 92.94 204 THR A O 1
ATOM 1607 N N . SER A 1 205 ? -37.487 1.161 4.095 1.00 95.38 205 SER A N 1
ATOM 1608 C CA . SER A 1 205 ? -37.964 1.699 5.366 1.00 95.38 205 SER A CA 1
ATOM 1609 C C . SER A 1 205 ? -36.875 1.512 6.425 1.00 95.38 205 SER A C 1
ATOM 1611 O O . SER A 1 205 ? -35.854 0.874 6.155 1.00 95.38 205 SER A O 1
ATOM 1613 N N . ASP A 1 206 ? -37.100 1.996 7.650 1.00 95.88 206 ASP A N 1
ATOM 1614 C CA . ASP A 1 206 ? -36.240 1.625 8.778 1.00 95.88 206 ASP A CA 1
ATOM 1615 C C . ASP A 1 206 ? -36.173 0.093 8.909 1.00 95.88 206 ASP A C 1
ATOM 1617 O O . ASP A 1 206 ? -37.194 -0.593 8.779 1.00 95.88 206 ASP A O 1
ATOM 1621 N N . VAL A 1 207 ? -34.970 -0.427 9.155 1.00 97.19 207 VAL A N 1
ATOM 1622 C CA . VAL A 1 207 ? -34.704 -1.844 9.414 1.00 97.19 207 VAL A CA 1
ATOM 1623 C C . VAL A 1 207 ? -34.410 -2.032 10.892 1.00 97.19 207 VAL A C 1
ATOM 1625 O O . VAL A 1 207 ? -33.504 -1.396 11.432 1.00 97.19 207 VAL A O 1
ATOM 1628 N N . ILE A 1 208 ? -35.154 -2.919 11.549 1.00 96.50 208 ILE A N 1
ATOM 1629 C CA . ILE A 1 208 ? -35.020 -3.185 12.986 1.00 96.50 208 ILE A CA 1
ATOM 1630 C C . ILE A 1 208 ? -34.449 -4.587 13.199 1.00 96.50 208 ILE A C 1
ATOM 1632 O O . ILE A 1 208 ? -34.985 -5.568 12.687 1.00 96.50 208 ILE A O 1
ATOM 1636 N N . VAL A 1 209 ? -33.381 -4.678 13.991 1.00 96.25 209 VAL A N 1
ATOM 1637 C CA . VAL A 1 209 ? -32.724 -5.926 14.398 1.00 96.25 209 VAL A CA 1
ATOM 1638 C C . VAL A 1 209 ? -33.077 -6.222 15.869 1.00 96.25 209 VAL A C 1
ATOM 1640 O O . VAL A 1 209 ? -32.471 -5.627 16.771 1.00 96.25 209 VAL A O 1
ATOM 1643 N N . PRO A 1 210 ? -34.081 -7.082 16.140 1.00 96.38 210 PRO A N 1
ATOM 1644 C CA . PRO A 1 210 ? -34.535 -7.390 17.499 1.00 96.38 210 PRO A CA 1
ATOM 1645 C C . PRO A 1 210 ? -33.558 -8.296 18.258 1.00 96.38 210 PRO A C 1
ATOM 1647 O O . PRO A 1 210 ? -32.667 -8.897 17.667 1.00 96.38 210 PRO A O 1
ATOM 1650 N N . SER A 1 211 ? -33.734 -8.414 19.578 1.00 93.56 211 SER A N 1
ATOM 1651 C CA . SER A 1 211 ? -32.825 -9.116 20.506 1.00 93.56 211 SER A CA 1
ATOM 1652 C C . SER A 1 211 ? -32.482 -10.568 20.166 1.00 93.56 211 SER A C 1
ATOM 1654 O O . SER A 1 211 ? -31.426 -11.042 20.576 1.00 93.56 211 SER A O 1
ATOM 1656 N N . SER A 1 212 ? -33.325 -11.264 19.406 1.00 91.56 212 SER A N 1
ATOM 1657 C CA . SER A 1 212 ? -33.106 -12.646 18.964 1.00 91.56 212 SER A CA 1
ATOM 1658 C C . SER A 1 212 ? -32.435 -12.774 17.591 1.00 91.56 212 SER A C 1
ATOM 1660 O O . SER A 1 212 ? -32.232 -13.896 17.129 1.00 91.56 212 SER A O 1
ATOM 1662 N N . VAL A 1 213 ? -32.115 -11.661 16.923 1.00 96.25 213 VAL A N 1
ATOM 1663 C CA . VAL A 1 213 ? -31.647 -11.649 15.533 1.00 96.25 213 VAL A CA 1
ATOM 1664 C C . VAL A 1 213 ? -30.226 -11.107 15.422 1.00 96.25 213 VAL A C 1
ATOM 1666 O O . VAL A 1 213 ? -29.874 -10.070 15.989 1.00 96.25 213 VAL A O 1
ATOM 1669 N N . THR A 1 214 ? -29.430 -11.797 14.611 1.00 95.38 214 THR A N 1
ATOM 1670 C CA . THR A 1 214 ? -28.123 -11.350 14.136 1.00 95.38 214 THR A CA 1
ATOM 1671 C C . THR A 1 214 ? -28.211 -10.963 12.663 1.00 95.38 214 THR A C 1
ATOM 1673 O O . THR A 1 214 ? -28.634 -11.761 11.822 1.00 95.38 214 THR A O 1
ATOM 1676 N N . LEU A 1 215 ? -27.779 -9.744 12.346 1.00 96.12 215 LEU A N 1
ATOM 1677 C CA . LEU A 1 215 ? -27.554 -9.275 10.985 1.00 96.12 215 LEU A CA 1
ATOM 1678 C C . LEU A 1 215 ? -26.052 -9.274 10.695 1.00 96.12 215 LEU A C 1
ATOM 1680 O O . LEU A 1 215 ? -25.297 -8.564 11.358 1.00 96.12 215 LEU A O 1
ATOM 1684 N N . THR A 1 216 ? -25.627 -10.031 9.685 1.00 94.12 216 THR A N 1
ATOM 1685 C CA . THR A 1 216 ? -24.238 -10.047 9.211 1.00 94.12 216 THR A CA 1
ATOM 1686 C C . THR A 1 216 ? -24.118 -9.349 7.868 1.00 94.12 216 THR A C 1
ATOM 1688 O O . THR A 1 216 ? -24.793 -9.701 6.904 1.00 94.12 216 THR A O 1
ATOM 1691 N N . ILE A 1 217 ? -23.233 -8.362 7.795 1.00 92.06 217 ILE A N 1
ATOM 1692 C CA . ILE A 1 217 ? -22.949 -7.595 6.586 1.00 92.06 217 ILE A CA 1
ATOM 1693 C C . ILE A 1 217 ? -21.624 -8.094 6.034 1.00 92.06 217 ILE A C 1
ATOM 1695 O O . ILE A 1 217 ? -20.562 -7.870 6.622 1.00 92.06 217 ILE A O 1
ATOM 1699 N N . SER A 1 218 ? -21.713 -8.819 4.922 1.00 85.12 218 SER A N 1
ATOM 1700 C CA . SER A 1 218 ? -20.577 -9.520 4.327 1.00 85.12 218 SER A CA 1
ATOM 1701 C C . SER A 1 218 ? -19.525 -8.536 3.805 1.00 85.12 218 SER A C 1
ATOM 1703 O O . SER A 1 218 ? -19.865 -7.389 3.478 1.00 85.12 218 SER A O 1
ATOM 1705 N N . PRO A 1 219 ? -18.259 -8.970 3.668 1.00 81.12 219 PRO A N 1
ATOM 1706 C CA . PRO A 1 219 ? -17.207 -8.162 3.065 1.00 81.12 219 PRO A CA 1
ATOM 1707 C C . PRO A 1 219 ? -17.647 -7.544 1.742 1.00 81.12 219 PRO A C 1
ATOM 1709 O O . PRO A 1 219 ? -18.340 -8.176 0.948 1.00 81.12 219 PRO A O 1
ATOM 1712 N N . ARG A 1 220 ? -17.218 -6.304 1.498 1.00 75.94 220 ARG A N 1
ATOM 1713 C CA . ARG A 1 220 ? -17.462 -5.547 0.261 1.00 75.94 220 ARG A CA 1
ATOM 1714 C C . ARG A 1 220 ? -18.931 -5.213 -0.043 1.00 75.94 220 ARG A C 1
ATOM 1716 O O . ARG A 1 220 ? -19.168 -4.644 -1.105 1.00 75.94 220 ARG A O 1
ATOM 1723 N N . THR A 1 221 ? -19.865 -5.478 0.870 1.00 82.81 221 THR A N 1
ATOM 1724 C CA . THR A 1 221 ? -21.278 -5.079 0.753 1.00 82.81 221 THR A CA 1
ATOM 1725 C C . THR A 1 221 ? -21.431 -3.557 0.827 1.00 82.81 221 THR A C 1
ATOM 1727 O O . THR A 1 221 ? -20.870 -2.930 1.729 1.00 82.81 221 THR A O 1
ATOM 1730 N N . TYR A 1 222 ? -22.194 -2.963 -0.094 1.00 85.81 222 TYR A N 1
ATOM 1731 C CA . TYR A 1 222 ? -22.601 -1.556 -0.041 1.00 85.81 222 TYR A CA 1
ATOM 1732 C C . TYR A 1 222 ? -24.026 -1.433 0.506 1.00 85.81 222 TYR A C 1
ATOM 1734 O O . TYR A 1 222 ? -24.924 -2.106 0.017 1.00 85.81 222 TYR A O 1
ATOM 1742 N N . VAL A 1 223 ? -24.251 -0.574 1.498 1.00 89.94 223 VAL A N 1
ATOM 1743 C CA . VAL A 1 223 ? -25.567 -0.339 2.106 1.00 89.94 223 VAL A CA 1
ATOM 1744 C C . VAL A 1 223 ? -25.952 1.126 1.931 1.00 89.94 223 VAL A C 1
ATOM 1746 O O . VAL A 1 223 ? -25.399 2.013 2.579 1.00 89.94 223 VAL A O 1
ATOM 1749 N N . ASN A 1 224 ? -26.926 1.383 1.065 1.00 89.56 224 ASN A N 1
ATOM 1750 C CA . ASN A 1 224 ? -27.532 2.690 0.872 1.00 89.56 224 ASN A CA 1
ATOM 1751 C C . ASN A 1 224 ? -28.694 2.875 1.850 1.00 89.56 224 ASN A C 1
ATOM 1753 O O . ASN A 1 224 ? -29.727 2.204 1.756 1.00 89.56 224 ASN A O 1
ATOM 1757 N N . MET A 1 225 ? -28.532 3.831 2.761 1.00 90.94 225 MET A N 1
ATOM 1758 C CA . MET A 1 225 ? -29.528 4.140 3.780 1.00 90.94 225 MET A CA 1
ATOM 1759 C C . MET A 1 225 ? -30.806 4.738 3.182 1.00 90.94 225 MET A C 1
ATOM 1761 O O . MET A 1 225 ? -31.863 4.598 3.782 1.00 90.94 225 MET A O 1
ATOM 1765 N N . ASN A 1 226 ? -30.735 5.388 2.012 1.00 91.00 226 ASN A N 1
ATOM 1766 C CA . ASN A 1 226 ? -31.885 5.913 1.262 1.00 91.00 226 ASN A CA 1
ATOM 1767 C C . ASN A 1 226 ? -32.877 6.734 2.119 1.00 91.00 226 ASN A C 1
ATOM 1769 O O . ASN A 1 226 ? -34.087 6.650 1.941 1.00 91.00 226 ASN A O 1
ATOM 1773 N N . GLY A 1 227 ? -32.361 7.502 3.084 1.00 89.12 227 GLY A N 1
ATOM 1774 C CA . GLY A 1 227 ? -33.166 8.291 4.027 1.00 89.12 227 GLY A CA 1
ATOM 1775 C C . GLY A 1 227 ? -33.613 7.550 5.296 1.00 89.12 227 GLY A C 1
ATOM 1776 O O . GLY A 1 227 ? -34.012 8.204 6.255 1.00 89.12 227 GLY A O 1
ATOM 1777 N N . TYR A 1 228 ? -33.457 6.231 5.364 1.00 95.75 228 TYR A N 1
ATOM 1778 C CA . TYR A 1 228 ? -33.859 5.376 6.485 1.00 95.75 228 TYR A CA 1
ATOM 1779 C C . TYR A 1 228 ? -32.690 4.985 7.400 1.00 95.75 228 TYR A C 1
ATOM 1781 O O . TYR A 1 228 ? -31.537 5.350 7.169 1.00 95.75 228 TYR A O 1
ATOM 1789 N N . ALA A 1 229 ? -32.985 4.239 8.463 1.00 96.25 229 ALA A N 1
ATOM 1790 C CA . ALA A 1 229 ? -32.009 3.778 9.442 1.00 96.25 229 ALA A CA 1
ATOM 1791 C C . ALA A 1 229 ? -32.036 2.255 9.645 1.00 96.25 229 ALA A C 1
ATOM 1793 O O . ALA A 1 229 ? -33.082 1.616 9.615 1.00 96.25 229 ALA A O 1
ATOM 1794 N N . LEU A 1 230 ? -30.868 1.686 9.935 1.00 96.88 230 LEU A N 1
ATOM 1795 C CA . LEU A 1 230 ? -30.687 0.322 10.419 1.00 96.88 230 LEU A CA 1
ATOM 1796 C C . LEU A 1 230 ? -30.459 0.399 11.930 1.00 96.88 230 LEU A C 1
ATOM 1798 O O . LEU A 1 230 ? -29.463 0.972 12.364 1.00 96.88 230 LEU A O 1
ATOM 1802 N N . LYS A 1 231 ? -31.353 -0.161 12.742 1.00 95.12 231 LYS A N 1
ATOM 1803 C CA . LYS A 1 231 ? -31.338 -0.012 14.205 1.00 95.12 231 LYS A CA 1
ATOM 1804 C C . LYS A 1 231 ? -31.340 -1.369 14.890 1.00 95.12 231 LYS A C 1
ATOM 1806 O O . LYS A 1 231 ? -32.124 -2.241 14.534 1.00 95.12 231 LYS A O 1
ATOM 1811 N N . SER A 1 232 ? -30.520 -1.531 15.921 1.00 94.00 232 SER A N 1
ATOM 1812 C CA . SER A 1 232 ? -30.628 -2.658 16.847 1.00 94.00 232 SER A CA 1
ATOM 1813 C C . SER A 1 232 ? -31.501 -2.275 18.042 1.00 94.00 232 SER A C 1
ATOM 1815 O O . SER A 1 232 ? -31.215 -1.303 18.739 1.00 94.00 232 SER A O 1
ATOM 1817 N N . THR A 1 233 ? -32.536 -3.072 18.316 1.00 91.50 233 THR A N 1
ATOM 1818 C CA . THR A 1 233 ? -33.345 -3.003 19.551 1.00 91.50 233 THR A CA 1
ATOM 1819 C C . THR A 1 233 ? -32.939 -4.086 20.556 1.00 91.50 233 THR A C 1
ATOM 1821 O O . THR A 1 233 ? -33.712 -4.474 21.428 1.00 91.50 233 THR A O 1
ATOM 1824 N N . GLY A 1 234 ? -31.706 -4.585 20.434 1.00 87.12 234 GLY A N 1
ATOM 1825 C CA . GLY A 1 234 ? -31.139 -5.642 21.271 1.00 87.12 234 GLY A CA 1
ATOM 1826 C C . GLY A 1 234 ? -30.402 -6.713 20.470 1.00 87.12 234 GLY A C 1
ATOM 1827 O O . GLY A 1 234 ? -29.657 -7.485 21.065 1.00 87.12 234 GLY A O 1
ATOM 1828 N N . GLY A 1 235 ? -30.609 -6.774 19.150 1.00 91.12 235 GLY A N 1
ATOM 1829 C CA . GLY A 1 235 ? -29.952 -7.734 18.264 1.00 91.12 235 GLY A CA 1
ATOM 1830 C C . GLY A 1 235 ? -28.498 -7.390 17.960 1.00 91.12 235 GLY A C 1
ATOM 1831 O O . GLY A 1 235 ? -28.002 -6.306 18.293 1.00 91.12 235 GLY A O 1
ATOM 1832 N N . VAL A 1 236 ? -27.802 -8.306 17.295 1.00 93.50 236 VAL A N 1
ATOM 1833 C CA . VAL A 1 236 ? -26.381 -8.149 16.958 1.00 93.50 236 VAL A CA 1
ATOM 1834 C C . VAL A 1 236 ? -26.242 -7.732 15.499 1.00 93.50 236 VAL A C 1
ATOM 1836 O O . VAL A 1 236 ? -26.788 -8.376 14.612 1.00 93.50 236 VAL A O 1
ATOM 1839 N N . ILE A 1 237 ? -25.488 -6.664 15.237 1.00 94.94 237 ILE A N 1
ATOM 1840 C CA . ILE A 1 237 ? -25.124 -6.258 13.877 1.00 94.94 237 ILE A CA 1
ATOM 1841 C C . ILE A 1 237 ? -23.615 -6.433 13.732 1.00 94.94 237 ILE A C 1
ATOM 1843 O O . ILE A 1 237 ? -22.844 -5.730 14.387 1.00 94.94 237 ILE A O 1
ATOM 1847 N N . THR A 1 238 ? -23.190 -7.367 12.885 1.00 90.62 238 THR A N 1
ATOM 1848 C CA . THR A 1 238 ? -21.781 -7.578 12.544 1.00 90.62 238 THR A CA 1
ATOM 1849 C C . THR A 1 238 ? -21.503 -7.028 11.152 1.00 90.62 238 THR A C 1
ATOM 1851 O O . THR A 1 238 ? -22.240 -7.306 10.208 1.00 90.62 238 THR A O 1
ATOM 1854 N N . LYS A 1 239 ? -20.441 -6.228 11.016 1.00 87.25 239 LYS A N 1
ATOM 1855 C CA . LYS A 1 239 ? -19.990 -5.707 9.722 1.00 87.25 239 LYS A CA 1
ATOM 1856 C C . LYS A 1 239 ? -18.518 -6.009 9.493 1.00 87.25 239 LYS A C 1
ATOM 1858 O O . LYS A 1 239 ? -17.716 -5.889 10.416 1.00 87.25 239 LYS A O 1
ATOM 1863 N N . ASP A 1 240 ? -18.176 -6.356 8.261 1.00 85.62 240 ASP A N 1
ATOM 1864 C CA . ASP A 1 240 ? -16.788 -6.453 7.819 1.00 85.62 240 ASP A CA 1
ATOM 1865 C C . ASP A 1 240 ? -16.168 -5.059 7.598 1.00 85.62 240 ASP A C 1
ATOM 1867 O O . ASP A 1 240 ? -16.868 -4.105 7.239 1.00 85.62 240 ASP A O 1
ATOM 1871 N N . SER A 1 241 ? -14.850 -4.932 7.777 1.00 76.31 241 SER A N 1
ATOM 1872 C CA . SER A 1 241 ? -14.118 -3.664 7.631 1.00 76.31 241 SER A CA 1
ATOM 1873 C C . SER A 1 241 ? -14.151 -3.090 6.209 1.00 76.31 241 SER A C 1
ATOM 1875 O O . SER A 1 241 ? -13.959 -1.889 6.032 1.00 76.31 241 SER A O 1
ATOM 1877 N N . THR A 1 242 ? -14.432 -3.923 5.203 1.00 77.56 242 THR A N 1
ATOM 1878 C CA . THR A 1 242 ? -14.529 -3.531 3.790 1.00 77.56 242 THR A CA 1
ATOM 1879 C C . THR A 1 242 ? -15.958 -3.217 3.334 1.00 77.56 242 THR A C 1
ATOM 1881 O O . THR A 1 242 ? -16.160 -2.847 2.174 1.00 77.56 242 THR A O 1
ATOM 1884 N N . SER A 1 243 ? -16.954 -3.380 4.213 1.00 81.75 243 SER A N 1
ATOM 1885 C CA . SER A 1 243 ? -18.338 -2.975 3.938 1.00 81.75 243 SER A CA 1
ATOM 1886 C C . SER A 1 243 ? -18.481 -1.451 3.976 1.00 81.75 243 SER A C 1
ATOM 1888 O O . SER A 1 243 ? -17.845 -0.768 4.781 1.00 81.75 243 SER A O 1
ATOM 1890 N N . ILE A 1 244 ? -19.309 -0.911 3.084 1.00 83.56 244 ILE A N 1
ATOM 1891 C CA . ILE A 1 244 ? -19.477 0.531 2.888 1.00 83.56 244 ILE A CA 1
ATOM 1892 C C . ILE A 1 244 ? -20.929 0.889 3.177 1.00 83.56 244 ILE A C 1
ATOM 1894 O O . ILE A 1 244 ? -21.837 0.272 2.630 1.00 83.56 244 ILE A O 1
ATOM 1898 N N . PHE A 1 245 ? -21.149 1.914 3.993 1.00 88.38 245 PHE A N 1
ATOM 1899 C CA . PHE A 1 245 ? -22.468 2.497 4.211 1.00 88.38 245 PHE A CA 1
ATOM 1900 C C . PHE A 1 245 ? -22.513 3.890 3.597 1.00 88.38 245 PHE A C 1
ATOM 1902 O O . PHE A 1 245 ? -21.526 4.626 3.642 1.00 88.38 245 PHE A O 1
ATOM 1909 N N . ALA A 1 246 ? -23.651 4.240 3.009 1.00 84.75 246 ALA A N 1
ATOM 1910 C CA . ALA A 1 246 ? -23.878 5.548 2.419 1.00 84.75 246 ALA A CA 1
ATOM 1911 C C . ALA A 1 246 ? -25.175 6.172 2.963 1.00 84.75 246 ALA A C 1
ATOM 1913 O O . ALA A 1 246 ? -26.263 5.677 2.648 1.00 84.75 246 ALA A O 1
ATOM 1914 N N . PRO A 1 247 ? -25.084 7.263 3.750 1.00 89.62 247 PRO A N 1
ATOM 1915 C CA . PRO A 1 247 ? -23.850 7.865 4.292 1.00 89.62 247 PRO A CA 1
ATOM 1916 C C . PRO A 1 247 ? -23.161 6.939 5.316 1.00 89.62 247 PRO A C 1
ATOM 1918 O O . PRO A 1 247 ? -23.741 5.919 5.654 1.00 89.62 247 PRO A O 1
ATOM 1921 N N . ASP A 1 248 ? -21.951 7.266 5.793 1.00 92.44 248 ASP A N 1
ATOM 1922 C CA . ASP A 1 248 ? -21.214 6.515 6.838 1.00 92.44 248 ASP A CA 1
ATOM 1923 C C . ASP A 1 248 ? -21.360 7.237 8.192 1.00 92.44 248 ASP A C 1
ATOM 1925 O O . ASP A 1 248 ? -20.601 8.146 8.531 1.00 92.44 248 ASP A O 1
ATOM 1929 N N . ILE A 1 249 ? -22.423 6.889 8.916 1.00 95.56 249 ILE A N 1
ATOM 1930 C CA . ILE A 1 249 ? -22.907 7.490 10.163 1.00 95.56 249 ILE A CA 1
ATOM 1931 C C . ILE A 1 249 ? -23.443 6.352 11.025 1.00 95.56 249 ILE A C 1
ATOM 1933 O O . ILE A 1 249 ? -24.538 5.828 10.801 1.00 95.56 249 ILE A O 1
ATOM 1937 N N . SER A 1 250 ? -22.678 5.972 12.038 1.00 95.38 250 SER A N 1
ATOM 1938 C CA . SER A 1 250 ? -23.004 4.831 12.889 1.00 95.38 250 SER A CA 1
ATOM 1939 C C . SER A 1 250 ? -23.111 5.221 14.352 1.00 95.38 250 SER A C 1
ATOM 1941 O O . SER A 1 250 ? -22.483 6.169 14.807 1.00 95.38 250 SER A O 1
ATOM 1943 N N . VAL A 1 251 ? -23.902 4.466 15.106 1.00 95.56 251 VAL A N 1
ATOM 1944 C CA . VAL A 1 251 ? -23.938 4.543 16.567 1.00 95.56 251 VAL A CA 1
ATOM 1945 C C . VAL A 1 251 ? -23.317 3.274 17.115 1.00 95.56 251 VAL A C 1
ATOM 1947 O O . VAL A 1 251 ? -23.733 2.171 16.757 1.00 95.56 251 VAL A O 1
ATOM 1950 N N . THR A 1 252 ? -22.333 3.427 17.994 1.00 93.19 252 THR A N 1
ATOM 1951 C CA . THR A 1 252 ? -21.678 2.317 18.690 1.00 93.19 252 THR A CA 1
ATOM 1952 C C . THR A 1 252 ? -21.833 2.440 20.198 1.00 93.19 252 THR A C 1
ATOM 1954 O O . THR A 1 252 ? -21.907 3.548 20.730 1.00 93.19 252 THR A O 1
ATOM 1957 N N . ASP A 1 253 ? -21.842 1.312 20.903 1.00 87.94 253 ASP A N 1
ATOM 1958 C CA . ASP A 1 253 ? -21.677 1.322 22.358 1.00 87.94 253 ASP A CA 1
ATOM 1959 C C . ASP A 1 253 ? -20.213 1.580 22.773 1.00 87.94 253 ASP A C 1
ATOM 1961 O O . ASP A 1 253 ? -19.309 1.691 21.943 1.00 87.94 253 ASP A O 1
ATOM 1965 N N . TRP A 1 254 ? -19.961 1.661 24.081 1.00 74.69 254 TRP A N 1
ATOM 1966 C CA . TRP A 1 254 ? -18.627 1.922 24.639 1.00 74.69 254 TRP A CA 1
ATOM 1967 C C . TRP A 1 254 ? -17.579 0.835 24.330 1.00 74.69 254 TRP A C 1
ATOM 1969 O O . TRP A 1 254 ? -16.379 1.087 24.492 1.00 74.69 254 TRP A O 1
ATOM 1979 N N . ARG A 1 255 ? -18.016 -0.362 23.910 1.00 80.25 255 ARG A N 1
ATOM 1980 C CA . ARG A 1 255 ? -17.162 -1.477 23.465 1.00 80.25 255 ARG A CA 1
ATOM 1981 C C . ARG A 1 255 ? -16.914 -1.448 21.954 1.00 80.25 255 ARG A C 1
ATOM 1983 O O . ARG A 1 255 ? -16.149 -2.268 21.465 1.00 80.25 255 ARG A O 1
ATOM 1990 N N . GLY A 1 256 ? -17.529 -0.512 21.229 1.00 81.75 256 GLY A N 1
ATOM 1991 C CA . GLY A 1 256 ? -17.414 -0.392 19.778 1.00 81.75 256 GLY A CA 1
ATOM 1992 C C . GLY A 1 256 ? -18.397 -1.266 18.999 1.00 81.75 256 GLY A C 1
ATOM 1993 O O . GLY A 1 256 ? -18.305 -1.310 17.775 1.00 81.75 256 GLY A O 1
ATOM 1994 N N . ASN A 1 257 ? -19.357 -1.929 19.657 1.00 87.19 257 ASN A N 1
ATOM 1995 C CA . ASN A 1 257 ? -20.347 -2.731 18.939 1.00 87.19 257 ASN A CA 1
ATOM 1996 C C . ASN A 1 257 ? -21.347 -1.822 18.228 1.00 87.19 257 ASN A C 1
ATOM 1998 O O . ASN A 1 257 ? -21.849 -0.861 18.819 1.00 87.19 257 ASN A O 1
ATOM 2002 N N . LEU A 1 258 ? -21.688 -2.170 16.989 1.00 92.12 258 LEU A N 1
ATOM 2003 C CA . LEU A 1 258 ? -22.637 -1.425 16.172 1.00 92.12 258 LEU A CA 1
ATOM 2004 C C . LEU A 1 258 ? -24.064 -1.557 16.734 1.00 92.12 258 LEU A C 1
ATOM 2006 O O . LEU A 1 258 ? -24.592 -2.657 16.887 1.00 92.12 258 LEU A O 1
ATOM 2010 N N . LYS A 1 259 ? -24.685 -0.418 17.050 1.00 94.56 259 LYS A N 1
ATOM 2011 C CA . LYS A 1 259 ? -26.076 -0.299 17.525 1.00 94.56 259 LYS A CA 1
ATOM 2012 C C . LYS A 1 259 ? -27.013 0.253 16.465 1.00 94.56 259 LYS A C 1
ATOM 2014 O O . LYS A 1 259 ? -28.216 0.025 16.531 1.00 94.56 259 LYS A O 1
ATOM 2019 N N . GLY A 1 260 ? -26.470 0.933 15.469 1.00 95.00 260 GLY A N 1
ATOM 2020 C CA . GLY A 1 260 ? -27.229 1.300 14.294 1.00 95.00 260 GLY A CA 1
ATOM 2021 C C . GLY A 1 260 ? -26.406 2.073 13.287 1.00 95.00 260 GLY A C 1
ATOM 2022 O O . GLY A 1 260 ? -25.292 2.514 13.571 1.00 95.00 260 GLY A O 1
ATOM 2023 N N . HIS A 1 261 ? -26.992 2.231 12.115 1.00 96.38 261 HIS A N 1
ATOM 2024 C CA . HIS A 1 261 ? -26.488 3.018 11.013 1.00 96.38 261 HIS A CA 1
ATOM 2025 C C . HIS A 1 261 ? -27.610 3.944 10.532 1.00 96.38 261 HIS A C 1
ATOM 2027 O O . HIS A 1 261 ? -28.763 3.516 10.462 1.00 96.38 261 HIS A O 1
ATOM 2033 N N . TYR A 1 262 ? -27.308 5.206 10.234 1.00 96.38 262 TYR A N 1
ATOM 2034 C CA . TYR A 1 262 ? -28.323 6.246 10.041 1.00 96.38 262 TYR A CA 1
ATOM 2035 C C . TYR A 1 262 ? -28.087 7.050 8.765 1.00 96.38 262 TYR A C 1
ATOM 2037 O O . TYR A 1 262 ? -26.970 7.138 8.264 1.00 96.38 262 TYR A O 1
ATOM 2045 N N . SER A 1 263 ? -29.163 7.636 8.244 1.00 93.62 263 SER A N 1
ATOM 2046 C CA . SER A 1 263 ? -29.162 8.495 7.057 1.00 93.62 263 SER A CA 1
ATOM 2047 C C . SER A 1 263 ? -28.729 9.941 7.327 1.00 93.62 263 SER A C 1
ATOM 2049 O O . SER A 1 263 ? -28.445 10.660 6.373 1.00 93.62 263 SER A O 1
ATOM 2051 N N . SER A 1 264 ? -28.670 10.374 8.591 1.00 94.56 264 SER A N 1
ATOM 2052 C CA . SER A 1 264 ? -28.217 11.714 8.993 1.00 94.56 264 SER A CA 1
ATOM 2053 C C . SER A 1 264 ? -27.600 11.718 10.396 1.00 94.56 264 SER A C 1
ATOM 2055 O O . SER A 1 264 ? -27.904 10.843 11.219 1.00 94.56 264 SER A O 1
ATOM 2057 N N . ILE A 1 265 ? -26.745 12.705 10.679 1.00 93.88 265 ILE A N 1
ATOM 2058 C CA . ILE A 1 265 ? -26.096 12.911 11.980 1.00 93.88 265 ILE A CA 1
ATOM 2059 C C . ILE A 1 265 ? -27.165 13.167 13.040 1.00 93.88 265 ILE A C 1
ATOM 2061 O O . ILE A 1 265 ? -27.137 12.532 14.097 1.00 93.88 265 ILE A O 1
ATOM 2065 N N . GLN A 1 266 ? -28.148 14.030 12.758 1.00 92.38 266 GLN A N 1
ATOM 2066 C CA . GLN A 1 266 ? -29.200 14.321 13.736 1.00 92.38 266 GLN A CA 1
ATOM 2067 C C . GLN A 1 266 ? -30.035 13.078 14.071 1.00 92.38 266 GLN A C 1
ATOM 2069 O O . GLN A 1 266 ? -30.374 12.847 15.233 1.00 92.38 266 GLN A O 1
ATOM 2074 N N . SER A 1 267 ? -30.343 12.239 13.075 1.00 93.06 267 SER A N 1
ATOM 2075 C CA . SER A 1 267 ? -31.069 10.985 13.301 1.00 93.06 267 SER A CA 1
ATOM 2076 C C . SER A 1 267 ? -30.264 10.033 14.190 1.00 93.06 267 SER A C 1
ATOM 2078 O O . SER A 1 267 ? -30.813 9.469 15.142 1.00 93.06 267 SER A O 1
ATOM 2080 N N . ALA A 1 268 ? -28.953 9.918 13.957 1.00 94.62 268 ALA A N 1
ATOM 2081 C CA . ALA A 1 268 ? -28.065 9.128 14.804 1.00 94.62 268 ALA A CA 1
ATOM 2082 C C . ALA A 1 268 ? -28.041 9.636 16.254 1.00 94.62 268 ALA A C 1
ATOM 2084 O O . ALA A 1 268 ? -28.188 8.840 17.179 1.00 94.62 268 ALA A O 1
ATOM 2085 N N . ILE A 1 269 ? -27.925 10.952 16.462 1.00 91.25 269 ILE A N 1
ATOM 2086 C CA . ILE A 1 269 ? -27.919 11.572 17.798 1.00 91.25 269 ILE A CA 1
ATOM 2087 C C . ILE A 1 269 ? -29.249 11.357 18.523 1.00 91.25 269 ILE A C 1
ATOM 2089 O O . ILE A 1 269 ? -29.262 11.000 19.701 1.00 91.25 269 ILE A O 1
ATOM 2093 N N . ASN A 1 270 ? -30.377 11.529 17.830 1.00 90.75 270 ASN A N 1
ATOM 2094 C CA . ASN A 1 270 ? -31.703 11.359 18.424 1.00 90.75 270 ASN A CA 1
ATOM 2095 C C . ASN A 1 270 ? -31.912 9.931 18.950 1.00 90.75 270 ASN A C 1
ATOM 2097 O O . ASN A 1 270 ? -32.463 9.751 20.042 1.00 90.75 270 ASN A O 1
ATOM 2101 N N . ASN A 1 271 ? -31.438 8.934 18.192 1.00 90.00 271 ASN A N 1
ATOM 2102 C CA . ASN A 1 271 ? -31.549 7.514 18.530 1.00 90.00 271 ASN A CA 1
ATOM 2103 C C . ASN A 1 271 ? -30.424 7.015 19.454 1.00 90.00 271 ASN A C 1
ATOM 2105 O O . ASN A 1 271 ? -30.555 5.939 20.037 1.00 90.00 271 ASN A O 1
ATOM 2109 N N . ALA A 1 272 ? -29.341 7.776 19.620 1.00 89.00 272 ALA A N 1
ATOM 2110 C CA . ALA A 1 272 ? -28.304 7.459 20.586 1.00 89.00 272 ALA A CA 1
ATOM 2111 C C . ALA A 1 272 ? -28.809 7.668 22.026 1.00 89.00 272 ALA A C 1
ATOM 2113 O O . ALA A 1 272 ? -29.567 8.601 22.337 1.00 89.00 272 ALA A O 1
ATOM 2114 N N . VAL A 1 273 ? -28.375 6.779 22.917 1.00 85.44 273 VAL A N 1
ATOM 2115 C CA . VAL A 1 273 ? -28.584 6.888 24.370 1.00 85.44 273 VAL A CA 1
ATOM 2116 C C . VAL A 1 273 ? -27.278 7.253 25.078 1.00 85.44 273 VAL A C 1
ATOM 2118 O O . VAL A 1 273 ? -26.209 7.244 24.468 1.00 85.44 273 VAL A O 1
ATOM 2121 N N . GLU A 1 274 ? -27.359 7.581 26.369 1.00 77.38 274 GLU A N 1
ATOM 2122 C CA . GLU A 1 274 ? -26.211 8.011 27.174 1.00 77.38 274 GLU A CA 1
ATOM 2123 C C . GLU A 1 274 ? -25.010 7.048 27.032 1.00 77.38 274 GLU A C 1
ATOM 2125 O O . GLU A 1 274 ? -25.165 5.825 27.105 1.00 77.38 274 GLU A O 1
ATOM 2130 N N . LYS A 1 275 ? -23.804 7.605 26.845 1.00 73.94 275 LYS A N 1
ATOM 2131 C CA . LYS A 1 275 ? -22.510 6.913 26.659 1.00 73.94 275 LYS A CA 1
ATOM 2132 C C . LYS A 1 275 ? -22.339 6.185 25.323 1.00 73.94 275 LYS A C 1
ATOM 2134 O O . LYS A 1 275 ? -21.316 5.522 25.126 1.00 73.94 275 LYS A O 1
ATOM 2139 N N . GLN A 1 276 ? -23.298 6.284 24.403 1.00 86.44 276 GLN A N 1
ATOM 2140 C CA . GLN A 1 276 ? -23.091 5.840 23.027 1.00 86.44 276 GLN A CA 1
ATOM 2141 C C . GLN A 1 276 ? -22.319 6.882 22.220 1.00 86.44 276 GLN A C 1
ATOM 2143 O O . GLN A 1 276 ? -22.316 8.079 22.512 1.00 86.44 276 GLN A O 1
ATOM 2148 N N . VAL A 1 277 ? -21.638 6.387 21.193 1.00 89.69 277 VAL A N 1
ATOM 2149 C CA . VAL A 1 277 ? -20.770 7.179 20.331 1.00 89.69 277 VAL A CA 1
ATOM 2150 C C . VAL A 1 277 ? -21.355 7.195 18.929 1.00 89.69 277 VAL A C 1
ATOM 2152 O O . VAL A 1 277 ? -21.478 6.139 18.307 1.00 89.69 277 VAL A O 1
ATOM 2155 N N . VAL A 1 278 ? -21.682 8.385 18.434 1.00 93.81 278 VAL A N 1
ATOM 2156 C CA . VAL A 1 278 ? -21.988 8.649 17.028 1.00 93.81 278 VAL A CA 1
ATOM 2157 C C . VAL A 1 278 ? -20.664 8.803 16.286 1.00 93.81 278 VAL A C 1
ATOM 2159 O O . VAL A 1 278 ? -19.862 9.678 16.608 1.00 93.81 278 VAL A O 1
ATOM 2162 N N . ARG A 1 279 ? -20.414 7.935 15.308 1.00 93.81 279 ARG A N 1
ATOM 2163 C CA . ARG A 1 279 ? -19.189 7.893 14.507 1.00 93.81 279 ARG A CA 1
ATOM 2164 C C . ARG A 1 279 ? -19.484 8.284 13.071 1.00 93.81 279 ARG A C 1
ATOM 2166 O O . ARG A 1 279 ? -20.358 7.686 12.443 1.00 93.81 279 ARG A O 1
ATOM 2173 N N . LEU A 1 280 ? -18.725 9.246 12.568 1.00 93.69 280 LEU A N 1
ATOM 2174 C CA . LEU A 1 280 ? -18.816 9.774 11.217 1.00 93.69 280 LEU A CA 1
ATOM 2175 C C . LEU A 1 280 ? -17.633 9.284 10.385 1.00 93.69 280 LEU A C 1
ATOM 2177 O O . LEU A 1 280 ? -16.480 9.343 10.819 1.00 93.69 280 LEU A O 1
ATOM 2181 N N . GLY A 1 281 ? -17.926 8.822 9.175 1.00 88.00 281 GLY A N 1
ATOM 2182 C CA . GLY A 1 281 ? -16.924 8.469 8.183 1.00 88.00 281 GLY A CA 1
ATOM 2183 C C . GLY A 1 281 ? -16.212 9.682 7.581 1.00 88.00 281 GLY A C 1
ATOM 2184 O O . GLY A 1 281 ? -16.379 10.836 7.987 1.00 88.00 281 GLY A O 1
ATOM 2185 N N . THR A 1 282 ? -15.388 9.417 6.571 1.00 86.50 282 THR A N 1
ATOM 2186 C CA . THR A 1 282 ? -14.790 10.473 5.746 1.00 86.50 282 THR A CA 1
ATOM 2187 C C . THR A 1 282 ? -15.841 11.074 4.812 1.00 86.50 282 THR A C 1
ATOM 2189 O O . THR A 1 282 ? -16.547 10.327 4.137 1.00 86.50 282 THR A O 1
ATOM 2192 N N . GLY A 1 283 ? -15.916 12.398 4.717 1.00 85.44 283 GLY A N 1
ATOM 2193 C CA . GLY A 1 283 ? -16.828 13.106 3.825 1.00 85.44 283 GLY A CA 1
ATOM 2194 C C . GLY A 1 283 ? -17.218 14.489 4.340 1.00 85.44 283 GLY A C 1
ATOM 2195 O O . GLY A 1 283 ? -16.792 14.914 5.414 1.00 85.44 283 GLY A O 1
ATOM 2196 N N . THR A 1 284 ? -18.046 15.184 3.556 1.00 87.56 284 THR A N 1
ATOM 2197 C CA . THR A 1 284 ? -18.697 16.435 3.967 1.00 87.56 284 THR A CA 1
ATOM 2198 C C . THR A 1 284 ? -20.175 16.185 4.247 1.00 87.56 284 THR A C 1
ATOM 2200 O O . THR A 1 284 ? -20.910 15.761 3.358 1.00 87.56 284 THR A O 1
ATOM 2203 N N . PHE A 1 285 ? -20.608 16.475 5.469 1.00 86.38 285 PHE A N 1
ATOM 2204 C CA . PHE A 1 285 ? -21.983 16.351 5.938 1.00 86.38 285 PHE A CA 1
ATOM 2205 C C . PHE A 1 285 ? -22.627 17.739 5.969 1.00 86.38 285 PHE A C 1
ATOM 2207 O O . PHE A 1 285 ? -22.179 18.626 6.696 1.00 86.38 285 PHE A O 1
ATOM 2214 N N . ASN A 1 286 ? -23.651 17.953 5.142 1.00 88.88 286 ASN A N 1
ATOM 2215 C CA . ASN A 1 286 ? -24.315 19.249 4.974 1.00 88.88 286 ASN A CA 1
ATOM 2216 C C . ASN A 1 286 ? -25.595 19.325 5.822 1.00 88.88 286 ASN A C 1
ATOM 2218 O O . ASN A 1 286 ? -26.691 19.413 5.275 1.00 88.88 286 ASN A O 1
ATOM 2222 N N . GLU A 1 287 ? -25.469 19.255 7.145 1.00 87.19 287 GLU A N 1
ATOM 2223 C CA . GLU A 1 287 ? -26.611 19.340 8.061 1.00 87.19 287 GLU A CA 1
ATOM 2224 C C . GLU A 1 287 ? -26.265 20.137 9.320 1.00 87.19 287 GLU A C 1
ATOM 2226 O O . GLU A 1 287 ? -25.125 20.096 9.787 1.00 87.19 287 GLU A O 1
ATOM 2231 N N . ASP A 1 288 ? -27.253 20.858 9.851 1.00 85.81 288 ASP A N 1
ATOM 2232 C CA . ASP A 1 288 ? -27.158 21.489 11.164 1.00 85.81 288 ASP A CA 1
ATOM 2233 C C . ASP A 1 288 ? -27.427 20.430 12.241 1.00 85.81 288 ASP A C 1
ATOM 2235 O O . ASP A 1 288 ? -28.358 19.630 12.125 1.00 85.81 288 ASP A O 1
ATOM 2239 N N . VAL A 1 289 ? -26.593 20.410 13.277 1.00 86.19 289 VAL A N 1
ATOM 2240 C CA . VAL A 1 289 ? -26.555 19.343 14.277 1.00 86.19 289 VAL A CA 1
ATOM 2241 C C . VAL A 1 289 ? -26.812 19.917 15.662 1.00 86.19 289 VAL A C 1
ATOM 2243 O O . VAL A 1 289 ? -26.070 20.775 16.128 1.00 86.19 289 VAL A O 1
ATOM 2246 N N . VAL A 1 290 ? -27.822 19.391 16.349 1.00 85.06 290 VAL A N 1
ATOM 2247 C CA . VAL A 1 290 ? -28.130 19.669 17.754 1.00 85.06 290 VAL A CA 1
ATOM 2248 C C . VAL A 1 290 ? -27.698 18.478 18.598 1.00 85.06 290 VAL A C 1
ATOM 2250 O O . VAL A 1 290 ? -28.224 17.367 18.457 1.00 85.06 290 VAL A O 1
ATOM 2253 N N . LEU A 1 291 ? -26.733 18.705 19.485 1.00 77.31 291 LEU A N 1
ATOM 2254 C CA . LEU A 1 291 ? -26.214 17.663 20.367 1.00 77.31 291 LEU A CA 1
ATOM 2255 C C . LEU A 1 291 ? -27.202 17.328 21.492 1.00 77.31 291 LEU A C 1
ATOM 2257 O O . LEU A 1 291 ? -27.868 18.198 22.050 1.00 77.31 291 LEU A O 1
ATOM 2261 N N . LYS A 1 292 ? -27.263 16.038 21.839 1.00 76.06 292 LYS A N 1
ATOM 2262 C CA . LYS A 1 292 ? -28.107 15.476 22.903 1.00 76.06 292 LYS A CA 1
ATOM 2263 C C . LYS A 1 292 ? -27.258 15.065 24.106 1.00 76.06 292 LYS A C 1
ATOM 2265 O O . LYS A 1 292 ? -26.113 14.645 23.954 1.00 76.06 292 LYS A O 1
ATOM 2270 N N . ASN A 1 293 ? -27.853 15.120 25.298 1.00 72.62 293 ASN A N 1
ATOM 2271 C CA . ASN A 1 293 ? -27.175 14.786 26.548 1.00 72.62 293 ASN A CA 1
ATOM 2272 C C . ASN A 1 293 ? -26.571 13.381 26.598 1.00 72.62 293 ASN A C 1
ATOM 2274 O O . ASN A 1 293 ? -27.243 12.397 26.291 1.00 72.62 293 ASN A O 1
ATOM 2278 N N . GLY A 1 294 ? -25.293 13.315 26.991 1.00 72.25 294 GLY A N 1
ATOM 2279 C CA . GLY A 1 294 ? -24.518 12.085 27.111 1.00 72.25 294 GLY A CA 1
ATOM 2280 C C . GLY A 1 294 ? -24.198 11.373 25.793 1.00 72.25 294 GLY A C 1
ATOM 2281 O O . GLY A 1 294 ? -23.797 10.211 25.841 1.00 72.25 294 GLY A O 1
ATOM 2282 N N . VAL A 1 295 ? -24.382 12.014 24.631 1.00 78.50 295 VAL A N 1
ATOM 2283 C CA . VAL A 1 295 ? -24.044 11.442 23.316 1.00 78.50 295 VAL A CA 1
ATOM 2284 C C . VAL A 1 295 ? -22.713 12.012 22.838 1.00 78.50 295 VAL A C 1
ATOM 2286 O O . VAL A 1 295 ? -22.545 13.224 22.774 1.00 78.50 295 VAL A O 1
ATOM 2289 N N . HIS A 1 296 ? -21.765 11.154 22.466 1.00 83.50 296 HIS A N 1
ATOM 2290 C CA . HIS A 1 296 ? -20.470 11.601 21.947 1.00 83.50 296 HIS A CA 1
ATOM 2291 C C . HIS A 1 296 ? -20.442 11.619 20.416 1.00 83.50 296 HIS A C 1
ATOM 2293 O O . HIS A 1 296 ? -21.011 10.724 19.792 1.00 83.50 296 HIS A O 1
ATOM 2299 N N . LEU A 1 297 ? -19.729 12.576 19.812 1.00 86.19 297 LEU A N 1
ATOM 2300 C CA . LEU A 1 297 ? -19.594 12.715 18.360 1.00 86.19 297 LEU A CA 1
ATOM 2301 C C . LEU A 1 297 ? -18.127 12.573 17.929 1.00 86.19 297 LEU A C 1
ATOM 2303 O O . LEU A 1 297 ? -17.258 13.309 18.385 1.00 86.19 297 LEU A O 1
ATOM 2307 N N . PHE A 1 298 ? -17.842 11.621 17.045 1.00 88.62 298 PHE A N 1
ATOM 2308 C CA . PHE A 1 298 ? -16.485 11.283 16.615 1.00 88.62 298 PHE A CA 1
ATOM 2309 C C . PHE A 1 298 ? -16.392 11.256 15.093 1.00 88.62 298 PHE A C 1
ATOM 2311 O O . PHE A 1 298 ? -17.081 10.468 14.450 1.00 88.62 298 PHE A O 1
ATOM 2318 N N . GLY A 1 299 ? -15.513 12.072 14.520 1.00 85.50 299 GLY A N 1
ATOM 2319 C CA . GLY A 1 299 ? -15.084 11.941 13.133 1.00 85.50 299 GLY A CA 1
ATOM 2320 C C . GLY A 1 299 ? -13.982 10.901 12.952 1.00 85.50 299 GLY A C 1
ATOM 2321 O O . GLY A 1 299 ? -13.475 10.319 13.913 1.00 85.50 299 GLY A O 1
ATOM 2322 N N . LYS A 1 300 ? -13.619 10.652 11.692 1.00 83.69 300 LYS A N 1
ATOM 2323 C CA . LYS A 1 300 ? -12.536 9.733 11.323 1.00 83.69 300 LYS A CA 1
ATOM 2324 C C . LYS A 1 300 ? -11.168 10.422 11.310 1.00 83.69 300 LYS A C 1
ATOM 2326 O O . LYS A 1 300 ? -10.164 9.768 11.571 1.00 83.69 300 LYS A O 1
ATOM 2331 N N . SER A 1 301 ? -11.127 11.713 10.979 1.00 77.00 301 SER A N 1
ATOM 2332 C CA . SER A 1 301 ? -9.951 12.592 11.070 1.00 77.00 301 SER A CA 1
ATOM 2333 C C . SER A 1 301 ? -10.351 14.027 10.719 1.00 77.00 301 SER A C 1
ATOM 2335 O O . SER A 1 301 ? -11.171 14.229 9.817 1.00 77.00 301 SER A O 1
ATOM 2337 N N . GLN A 1 302 ? -9.711 15.011 11.364 1.00 67.88 302 GLN A N 1
ATOM 2338 C CA . GLN A 1 302 ? -9.945 16.451 11.187 1.00 67.88 302 GLN A CA 1
ATOM 2339 C C . GLN A 1 302 ? -10.048 16.889 9.727 1.00 67.88 302 GLN A C 1
ATOM 2341 O O . GLN A 1 302 ? -10.976 17.605 9.367 1.00 67.88 302 GLN A O 1
ATOM 2346 N N . SER A 1 303 ? -9.124 16.449 8.872 1.00 70.56 303 SER A N 1
ATOM 2347 C CA . SER A 1 303 ? -9.081 16.838 7.457 1.00 70.56 303 SER A CA 1
ATOM 2348 C C . SER A 1 303 ? -10.039 16.042 6.568 1.00 70.56 303 SER A C 1
ATOM 2350 O O . SER A 1 303 ? -10.256 16.410 5.417 1.00 70.56 303 SER A O 1
ATOM 2352 N N . SER A 1 304 ? -10.600 14.947 7.085 1.00 73.50 304 SER A N 1
ATOM 2353 C CA . SER A 1 304 ? -11.383 13.981 6.311 1.00 73.50 304 SER A CA 1
ATOM 2354 C C . SER A 1 304 ? -12.874 13.999 6.630 1.00 73.50 304 SER A C 1
ATOM 2356 O O . SER A 1 304 ? -13.670 13.603 5.785 1.00 73.50 304 SER A O 1
ATOM 2358 N N . THR A 1 305 ? -13.260 14.447 7.824 1.00 84.62 305 THR A N 1
ATOM 2359 C CA . THR A 1 305 ? -14.650 14.530 8.279 1.00 84.62 305 THR A CA 1
ATOM 2360 C C . THR A 1 305 ? -15.011 15.996 8.444 1.00 84.62 305 THR A C 1
ATOM 2362 O O . THR A 1 305 ? -14.482 16.672 9.321 1.00 84.62 305 THR A O 1
ATOM 2365 N N . ILE A 1 306 ? -15.903 16.496 7.595 1.00 80.19 306 ILE A N 1
ATOM 2366 C CA . ILE A 1 306 ? -16.266 17.910 7.529 1.00 80.19 306 ILE A CA 1
ATOM 2367 C C . ILE A 1 306 ? -17.764 18.047 7.786 1.00 80.19 306 ILE A C 1
ATOM 2369 O O . ILE A 1 306 ? -18.568 17.463 7.071 1.00 80.19 306 ILE A O 1
ATOM 2373 N N . ILE A 1 307 ? -18.154 18.851 8.769 1.00 83.50 307 ILE A N 1
ATOM 2374 C CA . ILE A 1 307 ? -19.539 19.283 8.963 1.00 83.50 307 ILE A CA 1
ATOM 2375 C C . ILE A 1 307 ? -19.673 20.677 8.347 1.00 83.50 307 ILE A C 1
ATOM 2377 O O . ILE A 1 307 ? -19.055 21.642 8.797 1.00 83.50 307 ILE A O 1
ATOM 2381 N N . ASN A 1 308 ? -20.466 20.776 7.284 1.00 80.88 308 ASN A N 1
ATOM 2382 C CA . ASN A 1 308 ? -20.778 22.016 6.568 1.00 80.88 308 ASN A CA 1
ATOM 2383 C C . ASN A 1 308 ? -22.138 22.610 6.994 1.00 80.88 308 ASN A C 1
ATOM 2385 O O . ASN A 1 308 ? -22.813 23.315 6.240 1.00 80.88 308 ASN A O 1
ATOM 2389 N N . GLY A 1 309 ? -22.546 22.304 8.220 1.00 70.81 309 GLY A N 1
ATOM 2390 C CA . GLY A 1 309 ? -23.663 22.920 8.923 1.00 70.81 309 GLY A CA 1
ATOM 2391 C C . GLY A 1 309 ? -23.228 23.448 10.286 1.00 70.81 309 GLY A C 1
ATOM 2392 O O . GLY A 1 309 ? -22.057 23.363 10.666 1.00 70.81 309 GLY A O 1
ATOM 2393 N N . LYS A 1 310 ? -24.173 24.064 10.984 1.00 72.38 310 LYS A N 1
ATOM 2394 C CA . LYS A 1 310 ? -24.019 24.612 12.329 1.00 72.38 310 LYS A CA 1
ATOM 2395 C C . LYS A 1 310 ? -23.999 23.482 13.358 1.00 72.38 310 LYS A C 1
ATOM 2397 O O . LYS A 1 310 ? -24.661 22.465 13.173 1.00 72.38 310 LYS A O 1
ATOM 2402 N N . LEU A 1 311 ? -23.275 23.677 14.455 1.00 73.12 311 LEU A N 1
ATOM 2403 C CA . LEU A 1 311 ? -23.332 22.788 15.612 1.00 73.12 311 LEU A CA 1
ATOM 2404 C C . LEU A 1 311 ? -23.897 23.553 16.815 1.00 73.12 311 LEU A C 1
ATOM 2406 O O . LEU A 1 311 ? -23.301 24.542 17.249 1.00 73.12 311 LEU A O 1
ATOM 2410 N N . ASP A 1 312 ? -25.026 23.072 17.332 1.00 71.69 312 ASP A N 1
ATOM 2411 C CA . ASP A 1 312 ? -25.818 23.688 18.394 1.00 71.69 312 ASP A CA 1
ATOM 2412 C C . ASP A 1 312 ? -25.898 22.823 19.652 1.00 71.69 312 ASP A C 1
ATOM 2414 O O . ASP A 1 312 ? -25.897 21.587 19.609 1.00 71.69 312 ASP A O 1
ATOM 2418 N N . TYR A 1 313 ? -26.010 23.510 20.789 1.00 66.94 313 TYR A N 1
ATOM 2419 C CA . TYR A 1 313 ? -26.124 22.915 22.114 1.00 66.94 313 TYR A CA 1
ATOM 2420 C C . TYR A 1 313 ? -27.311 23.514 22.876 1.00 66.94 313 TYR A C 1
ATOM 2422 O O . TYR A 1 313 ? -27.486 24.733 22.904 1.00 66.94 313 TYR A O 1
ATOM 2430 N N . THR A 1 314 ? -28.099 22.666 23.535 1.00 54.53 314 THR A N 1
ATOM 2431 C CA . THR A 1 314 ? -29.246 23.074 24.364 1.00 54.53 314 THR A CA 1
ATOM 2432 C C . THR A 1 314 ? -29.013 22.731 25.840 1.00 54.53 314 THR A C 1
ATOM 2434 O O . THR A 1 314 ? -28.559 21.629 26.139 1.00 54.53 314 THR A O 1
ATOM 2437 N N . GLU A 1 315 ? -29.346 23.675 26.730 1.00 46.78 315 GLU A N 1
ATOM 2438 C CA . GLU A 1 315 ? -29.167 23.687 28.198 1.00 46.78 315 GLU A CA 1
ATOM 2439 C C . GLU A 1 315 ? -29.280 22.333 28.939 1.00 46.78 315 GLU A C 1
ATOM 2441 O O . GLU A 1 315 ? -30.152 21.511 28.660 1.00 46.78 315 GLU A O 1
ATOM 2446 N N . GLY A 1 316 ? -28.440 22.148 29.972 1.00 50.16 316 GLY A N 1
ATOM 2447 C CA . GLY A 1 316 ? -28.579 21.074 30.975 1.00 50.16 316 GLY A CA 1
ATOM 2448 C C . GLY A 1 316 ? -27.762 19.798 30.730 1.00 50.16 316 GLY A C 1
ATOM 2449 O O . GLY A 1 316 ? -28.062 18.746 31.299 1.00 50.16 316 GLY A O 1
ATOM 2450 N N . THR A 1 317 ? -26.743 19.852 29.874 1.00 43.44 317 THR A N 1
ATOM 2451 C CA . THR A 1 317 ? -26.025 18.665 29.391 1.00 43.44 317 THR A CA 1
ATOM 2452 C C . THR A 1 317 ? -24.790 18.340 30.244 1.00 43.44 317 THR A C 1
ATOM 2454 O O . THR A 1 317 ? -23.917 19.187 30.435 1.00 43.44 317 THR A O 1
ATOM 2457 N N . LYS A 1 318 ? -24.679 17.090 30.711 1.00 48.41 318 LYS A N 1
ATOM 2458 C CA . LYS A 1 318 ? -23.483 16.539 31.364 1.00 48.41 318 LYS A CA 1
ATOM 2459 C C . LYS A 1 318 ? -22.650 15.760 30.327 1.00 48.41 318 LYS A C 1
ATOM 2461 O O . LYS A 1 318 ? -23.175 14.906 29.619 1.00 48.41 318 LYS A O 1
ATOM 2466 N N . ALA A 1 319 ? -21.354 16.066 30.249 1.00 49.22 319 ALA A N 1
ATOM 2467 C CA . ALA A 1 319 ? -20.289 15.347 29.532 1.00 49.22 319 ALA A CA 1
ATOM 2468 C C . ALA A 1 319 ? -20.558 14.951 28.058 1.00 49.22 319 ALA A C 1
ATOM 2470 O O . ALA A 1 319 ? -20.809 13.786 27.741 1.00 49.22 319 ALA A O 1
ATOM 2471 N N . THR A 1 320 ? -20.409 15.904 27.130 1.00 56.06 320 THR A N 1
ATOM 2472 C CA . THR A 1 320 ? -20.413 15.653 25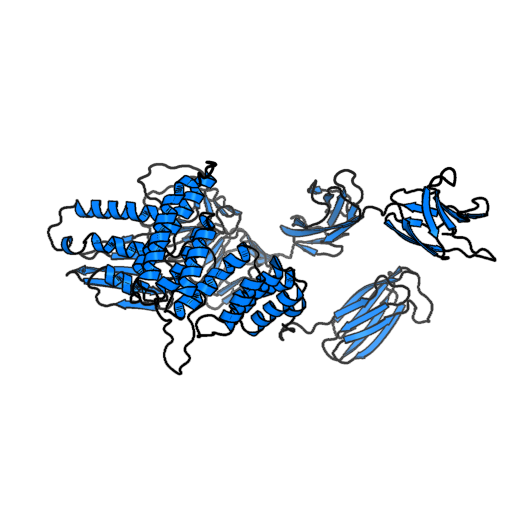.671 1.00 56.06 320 THR A CA 1
ATOM 2473 C C . THR A 1 320 ? -19.013 15.864 25.084 1.00 56.06 320 THR A C 1
ATOM 2475 O O . THR A 1 320 ? -18.308 16.795 25.463 1.00 56.06 320 THR A O 1
ATOM 2478 N N . TYR A 1 321 ? -18.592 14.982 24.172 1.00 66.12 321 TYR A N 1
ATOM 2479 C CA . TYR A 1 321 ? -17.231 14.961 23.622 1.00 66.12 321 TYR A CA 1
ATOM 2480 C C . TYR A 1 321 ? -17.270 15.016 22.094 1.00 66.12 321 TYR A C 1
ATOM 2482 O O . TYR A 1 321 ? -18.053 14.277 21.488 1.00 66.12 321 TYR A O 1
ATOM 2490 N N . ILE A 1 322 ? -16.412 15.847 21.493 1.00 68.94 322 ILE A N 1
ATOM 2491 C CA . ILE A 1 322 ? -16.305 16.019 20.038 1.00 68.94 322 ILE A CA 1
ATOM 2492 C C . ILE A 1 322 ? -14.863 15.804 19.590 1.00 68.94 322 ILE A C 1
ATOM 2494 O O . ILE A 1 322 ? -13.953 16.470 20.090 1.00 68.94 322 ILE A O 1
ATOM 2498 N N . HIS A 1 323 ? -14.668 14.882 18.645 1.00 72.81 323 HIS A N 1
ATOM 2499 C CA . HIS A 1 323 ? -13.344 14.421 18.227 1.00 72.81 323 HIS A CA 1
ATOM 2500 C C . HIS A 1 323 ? -13.159 14.389 16.706 1.00 72.81 323 HIS A C 1
ATOM 2502 O O . HIS A 1 323 ? -14.078 14.015 15.979 1.00 72.81 323 HIS A O 1
ATOM 2508 N N . ASP A 1 324 ? -11.939 14.689 16.254 1.00 72.75 324 ASP A N 1
ATOM 2509 C CA . ASP A 1 324 ? -11.386 14.320 14.941 1.00 72.75 324 ASP A CA 1
ATOM 2510 C C . ASP A 1 324 ? -12.238 14.743 13.720 1.00 72.75 324 ASP A C 1
ATOM 2512 O O . ASP A 1 324 ? -12.461 13.954 12.798 1.00 72.75 324 ASP A O 1
ATOM 2516 N N . LEU A 1 325 ? -12.709 15.998 13.687 1.00 75.62 325 LEU A N 1
ATOM 2517 C CA . LEU A 1 325 ? -13.503 16.557 12.576 1.00 75.62 325 LEU A CA 1
ATOM 2518 C C . LEU A 1 325 ? -13.283 18.068 12.364 1.00 75.62 325 LEU A C 1
ATOM 2520 O O . LEU A 1 325 ? -12.776 18.766 13.238 1.00 75.62 325 LEU A O 1
ATOM 2524 N N . THR A 1 326 ? -13.679 18.591 11.203 1.00 74.81 326 THR A N 1
ATOM 2525 C CA . THR A 1 326 ? -13.707 20.030 10.885 1.00 74.81 326 THR A CA 1
ATOM 2526 C C . THR A 1 326 ? -15.145 20.540 10.831 1.00 74.81 326 THR A C 1
ATOM 2528 O O . THR A 1 326 ? -15.995 19.918 10.200 1.00 74.81 326 THR A O 1
ATOM 2531 N N . ILE A 1 327 ? -15.416 21.703 11.424 1.00 73.12 327 ILE A N 1
ATOM 2532 C CA . ILE A 1 327 ? -16.713 22.392 11.370 1.00 73.12 327 ILE A CA 1
ATOM 2533 C C . ILE A 1 327 ? -16.541 23.688 10.570 1.00 73.12 327 ILE A C 1
ATOM 2535 O O . ILE A 1 327 ? -15.695 24.527 10.885 1.00 73.12 327 ILE A O 1
ATOM 2539 N N . LEU A 1 328 ? -17.307 23.847 9.489 1.00 68.12 328 LEU A N 1
ATOM 2540 C CA . LEU A 1 328 ? -17.147 24.990 8.581 1.00 68.12 328 LEU A CA 1
ATOM 2541 C C . LEU A 1 328 ? -17.993 26.207 8.960 1.00 68.12 328 LEU A C 1
ATOM 2543 O O . LEU A 1 328 ? -17.652 27.316 8.550 1.00 68.12 328 LEU A O 1
ATOM 2547 N N . LYS A 1 329 ? -19.078 26.012 9.713 1.00 65.75 329 LYS A N 1
ATOM 2548 C CA . LYS A 1 329 ? -19.966 27.084 10.186 1.00 65.75 329 LYS A CA 1
ATOM 2549 C C . LYS A 1 329 ? -19.827 27.294 11.706 1.00 65.75 329 LYS A C 1
ATOM 2551 O O . LYS A 1 329 ? -19.286 26.421 12.381 1.00 65.75 329 LYS A O 1
ATOM 2556 N N . PRO A 1 330 ? -20.294 28.431 12.259 1.00 54.56 330 PRO A N 1
ATOM 2557 C CA . PRO A 1 330 ? -20.111 28.755 13.672 1.00 54.56 330 PRO A CA 1
ATOM 2558 C C . PRO A 1 330 ? -20.730 27.719 14.615 1.00 54.56 330 PRO A C 1
ATOM 2560 O O . PRO A 1 330 ? -21.825 27.214 14.368 1.00 54.56 330 PRO A O 1
ATOM 2563 N N . ILE A 1 331 ? -20.050 27.459 15.730 1.00 57.75 331 ILE A N 1
ATOM 2564 C CA . ILE A 1 331 ? -20.592 26.698 16.859 1.00 57.75 331 ILE A CA 1
ATOM 2565 C C . ILE A 1 331 ? -21.351 27.687 17.742 1.00 57.75 331 ILE A C 1
ATOM 2567 O O . ILE A 1 331 ? -20.786 28.709 18.129 1.00 57.75 331 ILE A O 1
ATOM 2571 N N . THR A 1 332 ? -22.617 27.414 18.057 1.00 52.09 332 THR A N 1
ATOM 2572 C CA . THR A 1 332 ? -23.376 28.241 19.008 1.00 52.09 332 THR A CA 1
ATOM 2573 C C . THR A 1 332 ? -23.539 27.488 20.317 1.00 52.09 332 THR A C 1
ATOM 2575 O O . THR A 1 332 ? -24.192 26.448 20.378 1.00 52.09 332 THR A O 1
ATOM 2578 N N . ILE A 1 333 ? -22.930 28.026 21.371 1.00 48.97 333 ILE A N 1
ATOM 2579 C CA . ILE A 1 333 ? -22.998 27.477 22.725 1.00 48.97 333 ILE A CA 1
ATOM 2580 C C . ILE A 1 333 ? -23.870 28.420 23.549 1.00 48.97 333 ILE A C 1
ATOM 2582 O O . ILE A 1 333 ? -23.510 29.577 23.741 1.00 48.97 333 ILE A O 1
ATOM 2586 N N . ILE A 1 334 ? -25.034 27.941 23.989 1.00 40.62 334 ILE A N 1
ATOM 2587 C CA . ILE A 1 334 ? -26.014 28.755 24.730 1.00 40.62 334 ILE A CA 1
ATOM 2588 C C . ILE A 1 334 ? -25.730 28.701 26.244 1.00 40.62 334 ILE A C 1
ATOM 2590 O O . ILE A 1 334 ? -25.832 29.710 26.931 1.00 40.62 334 ILE A O 1
ATOM 2594 N N . SER A 1 335 ? -25.290 27.548 26.751 1.00 40.28 335 SER A N 1
ATOM 2595 C CA . SER A 1 335 ? -24.655 27.348 28.062 1.00 40.28 335 SER A CA 1
ATOM 2596 C C . SER A 1 335 ? -23.972 25.979 28.027 1.00 40.28 335 SER A C 1
ATOM 2598 O O . SER A 1 335 ? -24.508 25.091 27.385 1.00 40.28 335 SER A O 1
ATOM 2600 N N . ALA A 1 336 ? -22.799 25.766 28.627 1.00 40.34 336 ALA A N 1
ATOM 2601 C CA . ALA A 1 336 ? -22.184 24.433 28.670 1.00 40.34 336 ALA A CA 1
ATOM 2602 C C . ALA A 1 336 ? -21.358 24.261 29.945 1.00 40.34 336 ALA A C 1
ATOM 2604 O O . ALA A 1 336 ? -20.504 25.091 30.239 1.00 40.34 336 ALA A O 1
ATOM 2605 N N . TYR A 1 337 ? -21.616 23.179 30.684 1.00 39.09 337 TYR A N 1
ATOM 2606 C CA . TYR A 1 337 ? -20.866 22.839 31.899 1.00 39.09 337 TYR A CA 1
ATOM 2607 C C . TYR A 1 337 ? -19.693 21.884 31.620 1.00 39.09 337 TYR A C 1
ATOM 2609 O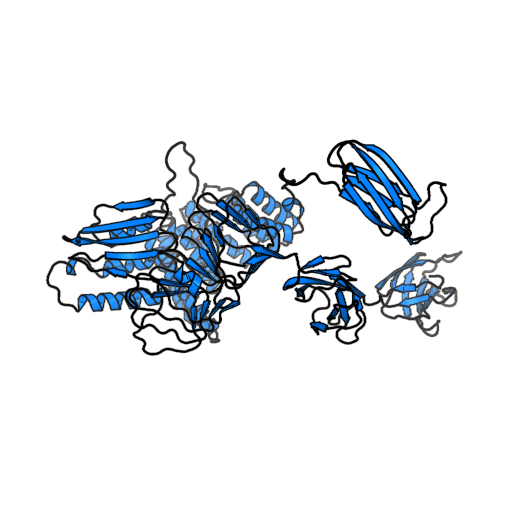 O . TYR A 1 337 ? -18.638 22.055 32.212 1.00 39.09 337 TYR A O 1
ATOM 2617 N N . ASP A 1 338 ? -19.851 20.929 30.689 1.00 47.56 338 ASP A N 1
ATOM 2618 C CA . ASP A 1 338 ? -18.874 19.859 30.411 1.00 47.56 338 ASP A CA 1
ATOM 2619 C C . ASP A 1 338 ? -18.812 19.506 28.914 1.00 47.56 338 ASP A C 1
ATOM 2621 O O . ASP A 1 338 ? -19.225 18.421 28.480 1.00 47.56 338 ASP A O 1
ATOM 2625 N N . LEU A 1 339 ? -18.311 20.432 28.098 1.00 49.75 339 LEU A N 1
ATOM 2626 C CA . LEU A 1 339 ? -18.055 20.204 26.676 1.00 49.75 339 LEU A CA 1
ATOM 2627 C C . LEU A 1 339 ? -16.548 20.241 26.424 1.00 49.75 339 LEU A C 1
ATOM 2629 O O . LEU A 1 339 ? -15.890 21.197 26.830 1.00 49.75 339 LEU A O 1
ATOM 2633 N N . ALA A 1 340 ? -16.004 19.250 25.716 1.00 51.72 340 ALA A N 1
ATOM 2634 C CA . ALA A 1 340 ? -14.651 19.375 25.184 1.00 51.72 340 ALA A CA 1
ATOM 2635 C C . ALA A 1 340 ? -14.544 18.992 23.721 1.00 51.72 340 ALA A C 1
ATOM 2637 O O . ALA A 1 340 ? -15.233 18.112 23.195 1.00 51.72 340 ALA A O 1
ATOM 2638 N N . PHE A 1 341 ? -13.582 19.672 23.117 1.00 52.44 341 PHE A N 1
ATOM 2639 C CA . PHE A 1 341 ? -13.141 19.505 21.757 1.00 52.44 341 PHE A CA 1
ATOM 2640 C C . PHE A 1 341 ? -11.737 18.927 21.804 1.00 52.44 341 PHE A C 1
ATOM 2642 O O . PHE A 1 341 ? -10.834 19.518 22.396 1.00 52.44 341 PHE A O 1
ATOM 2649 N N . ARG A 1 342 ? -11.539 17.791 21.147 1.00 47.78 342 ARG A N 1
ATOM 2650 C CA . ARG A 1 342 ? -10.206 17.265 20.880 1.00 47.78 342 ARG A CA 1
ATOM 2651 C C . ARG A 1 342 ? -10.049 17.175 19.387 1.00 47.78 342 ARG A C 1
ATOM 2653 O O . ARG A 1 342 ? -10.885 16.560 18.734 1.00 47.78 342 ARG A O 1
ATOM 2660 N N . ASN A 1 343 ? -8.956 17.707 18.852 1.00 48.34 343 ASN A N 1
ATOM 2661 C CA . ASN A 1 343 ? -8.680 17.558 17.431 1.00 48.34 343 ASN A CA 1
ATOM 2662 C C . ASN A 1 343 ? -9.878 18.035 16.582 1.00 48.34 343 ASN A C 1
ATOM 2664 O O . ASN A 1 343 ? -10.416 17.270 15.788 1.00 48.34 343 ASN A O 1
ATOM 2668 N N . VAL A 1 344 ? -10.352 19.267 16.797 1.00 52.16 344 VAL A N 1
ATOM 2669 C CA . VAL A 1 344 ? -11.455 19.866 16.029 1.00 52.16 344 VAL A CA 1
ATOM 2670 C C . VAL A 1 344 ? -10.990 21.191 15.437 1.00 52.16 344 VAL A C 1
ATOM 2672 O O . VAL A 1 344 ? -10.477 22.037 16.164 1.00 52.16 344 VAL A O 1
ATOM 2675 N N . THR A 1 345 ? -11.183 21.385 14.131 1.00 53.38 345 THR A N 1
ATOM 2676 C CA . THR A 1 345 ? -10.870 22.653 13.448 1.00 53.38 345 THR A CA 1
ATOM 2677 C C . THR A 1 345 ? -12.161 23.415 13.130 1.00 53.38 345 THR A C 1
ATOM 2679 O O . THR A 1 345 ? -13.088 22.833 12.571 1.00 53.38 345 THR A O 1
ATOM 2682 N N . SER A 1 346 ? -12.231 24.713 13.447 1.00 53.00 346 SER A N 1
ATOM 2683 C CA . SER A 1 346 ? -13.352 25.605 13.091 1.00 53.00 346 SER A CA 1
ATOM 2684 C C . SER A 1 346 ? -12.868 26.745 12.190 1.00 53.00 346 SER A C 1
ATOM 2686 O O . SER A 1 346 ? -11.831 27.343 12.473 1.00 53.00 346 SER A O 1
ATOM 2688 N N . LYS A 1 347 ? -13.592 27.049 11.099 1.00 40.88 347 LYS A N 1
ATOM 2689 C CA . LYS A 1 347 ? -13.201 28.099 10.128 1.00 40.88 347 LYS A CA 1
ATOM 2690 C C . LYS A 1 347 ? -13.611 29.528 10.510 1.00 40.88 347 LYS A C 1
ATOM 2692 O O . LYS A 1 347 ? -13.122 30.466 9.886 1.00 40.88 347 LYS A O 1
ATOM 2697 N N . THR A 1 348 ? -14.476 29.722 11.503 1.00 33.00 348 THR A N 1
ATOM 2698 C CA . THR A 1 348 ? -14.904 31.057 11.958 1.00 33.00 348 THR A CA 1
ATOM 2699 C C . THR A 1 348 ? -14.430 31.309 13.385 1.00 33.00 348 THR A C 1
ATOM 2701 O O . THR A 1 348 ? -14.847 30.614 14.311 1.00 33.00 348 THR A O 1
ATOM 2704 N N . SER A 1 349 ? -13.541 32.290 13.540 1.00 24.50 349 SER A N 1
ATOM 2705 C CA . SER A 1 349 ? -12.913 32.716 14.792 1.00 24.50 349 SER A CA 1
ATOM 2706 C C . SER A 1 349 ? -13.923 33.265 15.810 1.00 24.50 349 SER A C 1
ATOM 2708 O O . SER A 1 349 ? -14.750 34.099 15.464 1.00 24.50 349 SER A O 1
ATOM 2710 N N . PHE A 1 350 ? -13.782 32.801 17.054 1.00 26.83 350 PHE A N 1
ATOM 2711 C CA . PHE A 1 350 ? -14.025 33.458 18.347 1.00 26.83 350 PHE A CA 1
ATOM 2712 C C . PHE A 1 350 ? -15.035 34.610 18.481 1.00 26.83 350 PHE A C 1
ATOM 2714 O O . PHE A 1 350 ? -14.843 35.698 17.945 1.00 26.83 350 PHE A O 1
ATOM 2721 N N . ALA A 1 351 ? -15.982 34.431 19.409 1.00 21.52 351 ALA A N 1
ATOM 2722 C CA . ALA A 1 351 ? -16.593 35.524 20.161 1.00 21.52 351 ALA A CA 1
ATOM 2723 C C . ALA A 1 351 ? -16.542 35.206 21.672 1.00 21.52 351 ALA A C 1
ATOM 2725 O O . ALA A 1 351 ? -17.115 34.215 22.110 1.00 21.52 351 ALA A O 1
ATOM 2726 N N . MET A 1 352 ? -15.826 36.070 22.409 1.00 20.66 352 MET A N 1
ATOM 2727 C CA . MET A 1 352 ? -15.514 36.093 23.854 1.00 20.66 352 MET A CA 1
ATOM 2728 C C . MET A 1 352 ? -14.728 34.903 24.439 1.00 20.66 352 MET A C 1
ATOM 2730 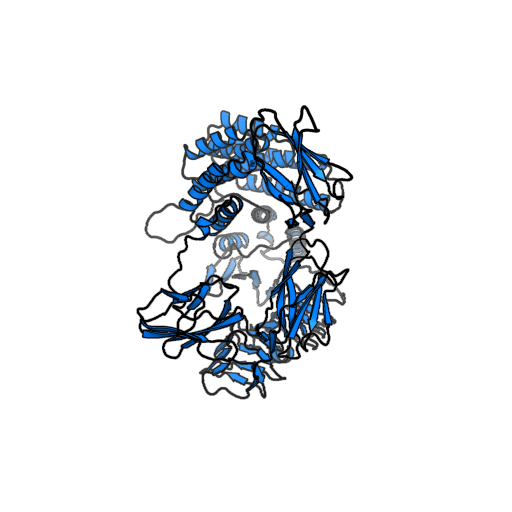O O . MET A 1 352 ? -15.265 33.845 24.739 1.00 20.66 352 MET A O 1
ATOM 2734 N N . PHE A 1 353 ? -13.428 35.136 24.649 1.00 21.38 353 PHE A N 1
ATOM 2735 C CA . PHE A 1 353 ? -12.536 34.300 25.447 1.00 21.38 353 PHE A CA 1
ATOM 2736 C C . PHE A 1 353 ? -12.524 34.780 26.903 1.00 21.38 353 PHE A C 1
ATOM 2738 O O . PHE A 1 353 ? -12.154 35.927 27.145 1.00 21.38 353 PHE A O 1
ATOM 2745 N N . ASP A 1 354 ? -12.789 33.881 27.848 1.00 19.69 354 ASP A N 1
ATOM 2746 C CA . ASP A 1 354 ? -11.992 33.810 29.074 1.00 19.69 354 ASP A CA 1
ATOM 2747 C C . ASP A 1 354 ? -11.012 32.642 28.898 1.00 19.69 354 ASP A C 1
ATOM 2749 O O . ASP A 1 354 ? -11.359 31.574 28.389 1.00 19.69 354 ASP A O 1
ATOM 2753 N N . VAL A 1 355 ? -9.743 32.901 29.195 1.00 21.92 355 VAL A N 1
ATOM 2754 C CA . VAL A 1 355 ? -8.587 32.100 28.776 1.00 21.92 355 VAL A CA 1
ATOM 2755 C C . VAL A 1 355 ? -8.594 30.706 29.418 1.00 21.92 355 VAL A C 1
ATOM 2757 O O . VAL A 1 355 ? -8.321 30.573 30.607 1.00 21.92 355 VAL A O 1
ATOM 2760 N N . VAL A 1 356 ? -8.809 29.654 28.619 1.00 23.27 356 VAL A N 1
ATOM 2761 C CA . VAL A 1 356 ? -8.477 28.261 28.973 1.00 23.27 356 VAL A CA 1
ATOM 2762 C C . VAL A 1 356 ? -7.918 27.544 27.740 1.00 23.27 356 VAL A C 1
ATOM 2764 O O . VAL A 1 356 ? -8.639 27.287 26.779 1.00 23.27 356 VAL A O 1
ATOM 2767 N N . CYS A 1 357 ? -6.631 27.189 27.777 1.00 21.62 357 CYS A N 1
ATOM 2768 C CA . CYS A 1 357 ? -6.002 26.292 26.807 1.00 21.62 357 CYS A CA 1
ATOM 2769 C C . CYS A 1 357 ? -5.705 24.920 27.451 1.00 21.62 357 CYS A C 1
ATOM 2771 O O . CYS A 1 357 ? -4.850 24.805 28.319 1.00 21.62 357 CYS A O 1
ATOM 2773 N N . LEU A 1 358 ? -6.429 23.905 26.959 1.00 24.03 358 LEU A N 1
ATOM 2774 C CA . LEU A 1 358 ? -6.045 22.505 26.679 1.00 24.03 358 LEU A CA 1
ATOM 2775 C C . LEU A 1 358 ? -5.476 21.588 27.799 1.00 24.03 358 LEU A C 1
ATOM 2777 O O . LEU A 1 358 ? -4.294 21.263 27.807 1.00 24.03 358 LEU A O 1
ATOM 2781 N N . PHE A 1 359 ? -6.384 20.993 28.590 1.00 24.70 359 PHE A N 1
ATOM 2782 C CA . PHE A 1 359 ? -6.345 19.589 29.059 1.00 24.70 359 PHE A CA 1
ATOM 2783 C C . PHE A 1 359 ? -7.750 18.964 28.898 1.00 24.70 359 PHE A C 1
ATOM 2785 O O . PHE A 1 359 ? -8.754 19.663 29.031 1.00 24.70 359 PHE A O 1
ATOM 2792 N N . GLU A 1 360 ? -7.855 17.661 28.599 1.00 29.48 360 GLU A N 1
ATOM 2793 C CA . GLU A 1 360 ? -9.146 16.960 28.442 1.00 29.48 360 GLU A CA 1
ATOM 2794 C C . GLU A 1 360 ? -9.832 16.704 29.805 1.00 29.48 360 GLU A C 1
ATOM 2796 O O . GLU A 1 360 ? -9.656 15.651 30.409 1.00 29.48 360 GLU A O 1
ATOM 2801 N N . PHE A 1 361 ? -10.653 17.673 30.231 1.00 29.73 361 PHE A N 1
ATOM 2802 C CA . PHE A 1 361 ? -11.584 17.708 31.378 1.00 29.73 361 PHE A CA 1
ATOM 2803 C C . PHE A 1 361 ? -11.001 17.649 32.804 1.00 29.73 361 PHE A C 1
ATOM 2805 O O . PHE A 1 361 ? -10.434 16.649 33.240 1.00 29.73 361 PHE A O 1
ATOM 2812 N N . VAL A 1 362 ? -11.324 18.681 33.591 1.00 28.48 362 VAL A N 1
ATOM 2813 C CA . VAL A 1 362 ? -11.383 18.646 35.060 1.00 28.48 362 VAL A CA 1
ATOM 2814 C C . VAL A 1 362 ? -12.822 18.973 35.453 1.00 28.48 362 VAL A C 1
ATOM 2816 O O . VAL A 1 362 ? -13.334 20.010 35.045 1.00 28.48 362 VAL A O 1
ATOM 2819 N N . THR A 1 363 ? -13.472 18.112 36.237 1.00 29.36 363 THR A N 1
ATOM 2820 C CA . THR A 1 363 ? -14.774 18.412 36.859 1.00 29.36 363 THR A CA 1
ATOM 2821 C C . THR A 1 363 ? -14.606 18.569 38.362 1.00 29.36 363 THR A C 1
ATOM 2823 O O . THR A 1 363 ? -13.993 17.721 39.012 1.00 29.36 363 THR A O 1
ATOM 2826 N N . VAL A 1 364 ? -15.170 19.650 38.905 1.00 28.84 364 VAL A N 1
ATOM 2827 C CA . VAL A 1 364 ? -15.283 19.905 40.344 1.00 28.84 364 VAL A CA 1
ATOM 2828 C C . VAL A 1 364 ? -16.771 19.941 40.675 1.00 28.84 364 VAL A C 1
ATOM 2830 O O . VAL A 1 364 ? -17.447 20.926 40.390 1.00 28.84 364 VAL A O 1
ATOM 2833 N N . GLU A 1 365 ? -17.303 18.867 41.257 1.00 29.36 365 GLU A N 1
ATOM 2834 C CA . GLU A 1 365 ? -18.643 18.899 41.853 1.00 29.36 365 GLU A CA 1
ATOM 2835 C C . GLU A 1 365 ? -18.490 19.185 43.354 1.00 29.36 365 GLU A C 1
ATOM 2837 O O . GLU A 1 365 ? -17.809 18.455 44.076 1.00 29.36 365 GLU A O 1
ATOM 2842 N N . ASN A 1 366 ? -19.114 20.266 43.828 1.00 31.88 366 ASN A N 1
ATOM 2843 C CA . ASN A 1 366 ? -19.192 20.594 45.248 1.00 31.88 366 ASN A CA 1
ATOM 2844 C C . ASN A 1 366 ? -20.609 20.292 45.733 1.00 31.88 366 ASN A C 1
ATOM 2846 O O . ASN A 1 366 ? -21.557 20.996 45.382 1.00 31.88 366 ASN A O 1
ATOM 2850 N N . THR A 1 367 ? -20.762 19.235 46.525 1.00 28.14 367 THR A N 1
ATOM 2851 C CA . THR A 1 367 ? -22.016 18.964 47.231 1.00 28.14 367 THR A CA 1
ATOM 2852 C C . THR A 1 367 ? -21.700 18.583 48.674 1.00 28.14 367 THR A C 1
ATOM 2854 O O . THR A 1 367 ? -21.000 17.613 48.944 1.00 28.14 367 THR A O 1
ATOM 2857 N N . SER A 1 368 ? -22.206 19.391 49.613 1.00 33.72 368 SER A N 1
ATOM 2858 C CA . SER A 1 368 ? -22.201 19.141 51.065 1.00 33.72 368 SER A CA 1
ATOM 2859 C C . SER A 1 368 ? -20.839 18.791 51.693 1.00 33.72 368 SER A C 1
ATOM 2861 O O . SER A 1 368 ? -20.647 17.684 52.183 1.00 33.72 368 SER A O 1
ATOM 2863 N N . GLY A 1 369 ? -19.917 19.758 51.739 1.00 37.50 369 GLY A N 1
ATOM 2864 C CA . GLY A 1 369 ? -18.720 19.698 52.596 1.00 37.50 369 GLY A CA 1
ATOM 2865 C C . GLY A 1 369 ? -17.548 18.861 52.075 1.00 37.50 369 GLY A C 1
ATOM 2866 O O . GLY A 1 369 ? -16.469 18.930 52.659 1.00 37.50 369 GLY A O 1
ATOM 2867 N N . ASP A 1 370 ? -17.723 18.161 50.954 1.00 34.69 370 ASP A N 1
ATOM 2868 C CA . ASP A 1 370 ? -16.681 17.371 50.304 1.00 34.69 370 ASP A CA 1
ATOM 2869 C C . ASP A 1 370 ? -16.371 17.929 48.904 1.00 34.69 370 ASP A C 1
ATOM 2871 O O . ASP A 1 370 ? -17.264 18.077 48.069 1.00 34.69 370 ASP A O 1
ATOM 2875 N N . ALA A 1 371 ? -15.092 18.200 48.623 1.00 35.28 371 ALA A N 1
ATOM 2876 C CA . ALA A 1 371 ? -14.613 18.485 47.276 1.00 35.28 371 ALA A CA 1
ATOM 2877 C C . ALA A 1 371 ? -14.271 17.163 46.579 1.00 35.28 371 ALA A C 1
ATOM 2879 O O . ALA A 1 371 ? -13.436 16.391 47.071 1.00 35.28 371 ALA A O 1
ATOM 2880 N N . VAL A 1 372 ? -14.914 16.907 45.435 1.00 35.47 372 VAL A N 1
ATOM 2881 C CA . VAL A 1 372 ? -14.611 15.747 44.594 1.00 35.47 372 VAL A CA 1
ATOM 2882 C C . VAL A 1 372 ? -13.935 16.208 43.310 1.00 35.47 372 VAL A C 1
ATOM 2884 O O . VAL A 1 372 ? -14.514 16.974 42.542 1.00 35.47 372 VAL A O 1
ATOM 2887 N N . LEU A 1 373 ? -12.704 15.745 43.089 1.00 36.72 373 LEU A N 1
ATOM 2888 C CA . LEU A 1 373 ? -11.895 16.087 41.924 1.00 36.72 373 LEU A CA 1
ATOM 2889 C C . LEU A 1 373 ? -11.651 14.821 41.110 1.00 36.72 373 LEU A C 1
ATOM 2891 O O . LEU A 1 373 ? -11.003 13.881 41.573 1.00 36.72 373 LEU A O 1
ATOM 2895 N N . THR A 1 374 ? -12.217 14.772 39.910 1.00 35.69 374 THR A N 1
ATOM 2896 C CA . THR A 1 374 ? -12.121 13.609 39.024 1.00 35.69 374 THR A CA 1
ATOM 2897 C C . THR A 1 374 ? -11.424 13.975 37.732 1.00 35.69 374 THR A C 1
ATOM 2899 O O . THR A 1 374 ? -11.760 14.974 37.100 1.00 35.69 374 THR A O 1
ATOM 2902 N N . TRP A 1 375 ? -10.490 13.129 37.308 1.00 42.41 375 TRP A N 1
ATOM 2903 C CA . TRP A 1 375 ? -9.849 13.251 36.004 1.00 42.41 375 TRP A CA 1
ATOM 2904 C C . TRP A 1 375 ? -9.732 11.881 35.338 1.00 42.41 375 TRP A C 1
ATOM 2906 O O . TRP A 1 375 ? -9.772 10.827 35.988 1.00 42.41 375 TRP A O 1
ATOM 2916 N N . ARG A 1 376 ? -9.616 11.891 34.011 1.00 35.47 376 ARG A N 1
ATOM 2917 C CA . ARG A 1 376 ? -9.547 10.675 33.200 1.00 35.47 376 ARG A CA 1
ATOM 2918 C C . ARG A 1 376 ? -8.268 10.617 32.397 1.00 35.47 376 ARG A C 1
ATOM 2920 O O . ARG A 1 376 ? -7.791 11.618 31.879 1.00 35.47 376 ARG A O 1
ATOM 2927 N N . SER A 1 377 ? -7.761 9.403 32.259 1.00 40.19 377 SER A N 1
ATOM 2928 C CA . SER A 1 377 ? -6.752 9.055 31.270 1.00 40.19 377 SER A CA 1
ATOM 2929 C C . SER A 1 377 ? -7.325 8.030 30.292 1.00 40.19 377 SER A C 1
ATOM 2931 O O . SER A 1 377 ? -8.440 7.538 30.476 1.00 40.19 377 SER A O 1
ATOM 2933 N N . SER A 1 378 ? -6.562 7.669 29.260 1.00 37.62 378 SER A N 1
ATOM 2934 C CA . SER A 1 378 ? -6.988 6.713 28.227 1.00 37.62 378 SER A CA 1
ATOM 2935 C C . SER A 1 378 ? -7.461 5.355 28.771 1.00 37.62 378 SER A C 1
ATOM 2937 O O . SER A 1 378 ? -8.251 4.690 28.104 1.00 37.62 378 SER A O 1
ATOM 2939 N N . ASN A 1 379 ? -7.049 4.961 29.984 1.00 38.31 379 ASN A N 1
ATOM 2940 C CA . ASN A 1 379 ? -7.336 3.638 30.545 1.00 38.31 379 ASN A CA 1
ATOM 2941 C C . ASN A 1 379 ? -7.992 3.638 31.943 1.00 38.31 379 ASN A C 1
ATOM 2943 O O . ASN A 1 379 ? -8.414 2.571 32.395 1.00 38.31 379 ASN A O 1
ATOM 2947 N N . TYR A 1 380 ? -8.119 4.789 32.622 1.00 42.25 380 TYR A N 1
ATOM 2948 C CA . TYR A 1 380 ? -8.570 4.852 34.023 1.00 42.25 380 TYR A CA 1
ATOM 2949 C C . TYR A 1 380 ? -9.422 6.083 34.335 1.00 42.25 380 TYR A C 1
ATOM 2951 O O . TYR A 1 380 ? -9.196 7.172 33.805 1.00 42.25 380 TYR A O 1
ATOM 2959 N N . ASN A 1 381 ? -10.353 5.906 35.275 1.00 43.31 381 ASN A N 1
ATOM 2960 C CA . ASN A 1 381 ? -11.042 6.997 35.957 1.00 43.31 381 ASN A CA 1
ATOM 2961 C C . ASN A 1 381 ? -10.453 7.165 37.357 1.00 43.31 381 ASN A C 1
ATOM 2963 O O . ASN A 1 381 ? -10.497 6.213 38.146 1.00 43.31 381 ASN A O 1
ATOM 2967 N N . PHE A 1 382 ? -9.972 8.366 37.668 1.00 44.28 382 PHE A N 1
ATOM 2968 C CA . PHE A 1 382 ? -9.490 8.733 38.996 1.00 44.28 382 PHE A CA 1
ATOM 2969 C C . PHE A 1 382 ? -10.488 9.668 39.650 1.00 44.28 382 PHE A C 1
ATOM 2971 O O . PHE A 1 382 ? -10.936 10.629 39.028 1.00 44.28 382 PHE A O 1
ATOM 2978 N N . GLY A 1 383 ? -10.843 9.373 40.894 1.00 43.09 383 GLY A N 1
ATOM 2979 C CA . GLY A 1 383 ? -11.663 10.239 41.723 1.00 43.09 383 GLY A CA 1
ATOM 2980 C C . GLY A 1 383 ? -10.989 10.491 43.054 1.00 43.09 383 GLY A C 1
ATOM 2981 O O . GLY A 1 383 ? -10.562 9.551 43.726 1.00 43.09 383 GLY A O 1
ATOM 2982 N N . PHE A 1 384 ? -10.912 11.762 43.413 1.00 43.97 384 PHE A N 1
ATOM 2983 C CA . PHE A 1 384 ? -10.437 12.242 44.693 1.00 43.97 384 PHE A CA 1
ATOM 2984 C C . PHE A 1 384 ? -11.623 12.779 45.475 1.00 43.97 384 PHE A C 1
ATOM 2986 O O . PHE A 1 384 ? -12.377 13.566 44.922 1.00 43.97 384 PHE A O 1
ATOM 2993 N N . ARG A 1 385 ? -11.804 12.376 46.732 1.00 42.34 385 ARG A N 1
ATOM 2994 C CA . ARG A 1 385 ? -12.848 12.912 47.612 1.00 42.34 385 ARG A CA 1
ATOM 2995 C C . ARG A 1 385 ? -12.230 13.289 48.950 1.00 42.34 385 ARG A C 1
ATOM 2997 O O . ARG A 1 385 ? -11.638 12.436 49.605 1.00 42.34 385 ARG A O 1
ATOM 3004 N N . THR A 1 386 ? -12.377 14.534 49.381 1.00 43.78 386 THR A N 1
ATOM 3005 C CA . THR A 1 386 ? -12.132 14.893 50.789 1.00 43.78 386 THR A CA 1
ATOM 3006 C C . THR A 1 386 ? -13.278 14.339 51.632 1.00 43.78 386 THR A C 1
ATOM 3008 O O . THR A 1 386 ? -14.402 14.392 51.157 1.00 43.78 386 THR A O 1
ATOM 3011 N N . LEU A 1 387 ? -13.033 13.798 52.828 1.00 44.81 387 LEU A N 1
ATOM 3012 C CA . LEU A 1 387 ? -14.089 13.202 53.673 1.00 44.81 387 LEU A CA 1
ATOM 3013 C C . LEU A 1 387 ? -14.423 14.030 54.932 1.00 44.81 387 LEU A C 1
ATOM 3015 O O . LEU A 1 387 ? -14.998 13.508 55.886 1.00 44.81 387 LEU A O 1
ATOM 3019 N N . GLY A 1 388 ? -14.015 15.302 54.984 1.00 43.03 388 GLY A N 1
ATOM 3020 C CA . GLY A 1 388 ? -13.921 16.055 56.240 1.00 43.03 388 GLY A CA 1
ATOM 3021 C C . GLY A 1 388 ? -12.894 15.431 57.205 1.00 43.03 388 GLY A C 1
ATOM 3022 O O . GLY A 1 388 ? -12.511 14.274 57.064 1.00 43.03 388 GLY A O 1
ATOM 3023 N N . SER A 1 389 ? -12.391 16.189 58.187 1.00 40.41 389 SER A N 1
ATOM 3024 C CA . SER A 1 389 ? -11.365 15.766 59.179 1.00 40.41 389 SER A CA 1
ATOM 3025 C C . SER A 1 389 ? -9.920 15.537 58.679 1.00 40.41 389 SER A C 1
ATOM 3027 O O . SER A 1 389 ? -9.123 14.906 59.365 1.00 40.41 389 SER A O 1
ATOM 3029 N N . GLY A 1 390 ? -9.541 16.079 57.514 1.00 41.50 390 GLY A N 1
ATOM 3030 C CA . GLY A 1 390 ? -8.162 15.992 56.994 1.00 41.50 390 GLY A CA 1
ATOM 3031 C C . GLY A 1 390 ? -7.822 14.673 56.288 1.00 41.50 390 GLY A C 1
ATOM 3032 O O . GLY A 1 390 ? -6.708 14.509 55.801 1.00 41.50 390 GLY A O 1
ATOM 3033 N N . ASN A 1 391 ? -8.790 13.762 56.171 1.00 40.59 391 ASN A N 1
ATOM 3034 C CA . ASN A 1 391 ? -8.653 12.518 55.425 1.00 40.59 391 ASN A CA 1
ATOM 3035 C C . ASN A 1 391 ? -9.230 12.653 54.012 1.00 40.59 391 ASN A C 1
ATOM 3037 O O . ASN A 1 391 ? -10.263 13.291 53.791 1.00 40.59 391 ASN A O 1
ATOM 3041 N N . CYS A 1 392 ? -8.570 12.012 53.053 1.00 43.12 392 CYS A N 1
ATOM 3042 C CA . CYS A 1 392 ? -9.006 11.935 51.665 1.00 43.12 392 CYS A CA 1
ATOM 3043 C C . CYS A 1 392 ? -9.219 10.474 51.262 1.00 43.12 392 CYS A C 1
ATOM 3045 O O . CYS A 1 392 ? -8.542 9.586 51.770 1.00 43.12 392 CYS A O 1
ATOM 3047 N N . ALA A 1 393 ? -10.132 10.215 50.336 1.00 45.06 393 ALA A N 1
ATOM 3048 C CA . ALA A 1 393 ? -10.302 8.916 49.703 1.00 45.06 393 ALA A CA 1
ATOM 3049 C C . ALA A 1 393 ? -9.974 9.028 48.216 1.00 45.06 393 ALA A C 1
ATOM 3051 O O . ALA A 1 393 ? -10.410 9.964 47.539 1.00 45.06 393 ALA A O 1
ATOM 3052 N N . ILE A 1 394 ? -9.226 8.050 47.708 1.00 46.75 394 ILE A N 1
ATOM 3053 C CA . ILE A 1 394 ? -8.987 7.899 46.276 1.00 46.75 394 ILE A CA 1
ATOM 3054 C C . ILE A 1 394 ? -9.668 6.646 45.780 1.00 46.75 394 ILE A C 1
ATOM 3056 O O . ILE A 1 394 ? -9.569 5.571 46.374 1.00 46.75 394 ILE A O 1
ATOM 3060 N N . ARG A 1 395 ? -10.265 6.777 44.603 1.00 48.72 395 ARG A N 1
ATOM 3061 C CA . ARG A 1 395 ? -10.726 5.648 43.819 1.00 48.72 395 ARG A CA 1
ATOM 3062 C C . ARG A 1 395 ? -10.105 5.685 42.427 1.00 48.72 395 ARG A C 1
ATOM 3064 O O . ARG A 1 395 ? -10.219 6.690 41.728 1.00 48.72 395 ARG A O 1
ATOM 3071 N N . ALA A 1 396 ? -9.522 4.565 42.006 1.00 45.66 396 ALA A N 1
ATOM 3072 C CA . ALA A 1 396 ? -9.171 4.313 40.615 1.00 45.66 396 ALA A CA 1
ATOM 3073 C C . ALA A 1 396 ? -9.957 3.117 40.082 1.00 45.66 396 ALA A C 1
ATOM 3075 O O . ALA A 1 396 ? -9.986 2.029 40.662 1.00 45.66 396 ALA A O 1
ATOM 3076 N N . THR A 1 397 ? -10.631 3.327 38.959 1.00 47.19 397 THR A N 1
ATOM 3077 C CA . THR A 1 397 ? -11.505 2.318 38.352 1.00 47.19 397 THR A CA 1
ATOM 3078 C C . THR A 1 397 ? -11.125 2.114 36.891 1.00 47.19 397 THR A C 1
ATOM 3080 O O . THR A 1 397 ? -11.011 3.079 36.133 1.00 47.19 397 THR A O 1
ATOM 3083 N N . LYS A 1 398 ? -10.931 0.849 36.498 1.00 42.84 398 LYS A N 1
ATOM 3084 C CA . LYS A 1 398 ? -10.740 0.408 35.107 1.00 42.84 398 LYS A CA 1
ATOM 3085 C C . LYS A 1 398 ? -12.042 -0.221 34.611 1.00 42.84 398 LYS A C 1
ATOM 3087 O O . LYS A 1 398 ? -12.898 -0.620 35.398 1.00 42.84 398 LYS A O 1
ATOM 3092 N N . ARG A 1 399 ? -12.219 -0.335 33.293 1.00 42.22 399 ARG A N 1
ATOM 3093 C CA . ARG A 1 399 ? -13.454 -0.858 32.665 1.00 42.22 399 ARG A CA 1
ATOM 3094 C C . ARG A 1 399 ? -13.846 -2.297 33.069 1.00 42.22 399 ARG A C 1
ATOM 3096 O O . ARG A 1 399 ? -14.978 -2.683 32.795 1.00 42.22 399 ARG A O 1
ATOM 3103 N N . SER A 1 400 ? -12.959 -3.076 33.693 1.00 34.22 400 SER A N 1
ATOM 3104 C CA . SER A 1 400 ? -13.194 -4.460 34.148 1.00 34.22 400 SER A CA 1
ATOM 3105 C C . SER A 1 400 ? -13.595 -4.593 35.624 1.00 34.22 400 SER A C 1
ATOM 3107 O O . SER A 1 400 ? -13.887 -5.698 36.068 1.00 34.22 400 SER A O 1
ATOM 3109 N N . GLY A 1 401 ? -13.631 -3.496 36.382 1.00 41.00 401 GLY A N 1
ATOM 3110 C CA . GLY A 1 401 ? -13.939 -3.508 37.810 1.00 41.00 401 GLY A CA 1
ATOM 3111 C C . GLY A 1 401 ? -13.121 -2.481 38.584 1.00 41.00 401 GLY A C 1
ATOM 3112 O O . GLY A 1 401 ? -12.281 -1.765 38.034 1.00 41.00 401 GLY A O 1
ATOM 3113 N N . LEU A 1 402 ? -13.396 -2.385 39.882 1.00 38.88 402 LEU A N 1
ATOM 3114 C CA . LEU A 1 402 ? -12.664 -1.501 40.776 1.00 38.88 402 LEU A CA 1
ATOM 3115 C C . LEU A 1 402 ? -11.217 -1.998 40.897 1.00 38.88 402 LEU A C 1
ATOM 3117 O O . LEU A 1 402 ? -10.995 -3.115 41.346 1.00 38.88 402 LEU A O 1
ATOM 3121 N N . VAL A 1 403 ? -10.256 -1.193 40.435 1.00 43.94 403 VAL A N 1
ATOM 3122 C CA . VAL A 1 403 ? -8.831 -1.574 40.436 1.00 43.94 403 VAL A CA 1
ATOM 3123 C C . VAL A 1 403 ? -8.181 -1.183 41.750 1.00 43.94 403 VAL A C 1
ATOM 3125 O O . VAL A 1 403 ? -7.310 -1.892 42.239 1.00 43.94 403 VAL A O 1
ATOM 3128 N N . PHE A 1 404 ? -8.625 -0.070 42.340 1.00 44.00 404 PHE A N 1
ATOM 3129 C CA . PHE A 1 404 ? -8.085 0.405 43.599 1.00 44.00 404 PHE A CA 1
ATOM 3130 C C . PHE A 1 404 ? -9.085 1.305 44.341 1.00 44.00 404 PHE A C 1
ATOM 3132 O O . PHE A 1 404 ? -9.627 2.260 43.775 1.00 44.00 404 PHE A O 1
ATOM 3139 N N . GLN A 1 405 ? -9.337 1.005 45.612 1.00 44.38 405 GLN A N 1
ATOM 3140 C CA . GLN A 1 405 ? -10.033 1.879 46.557 1.00 44.38 405 GLN A CA 1
ATOM 3141 C C . GLN A 1 405 ? -9.296 1.739 47.875 1.00 44.38 405 GLN A C 1
ATOM 3143 O O . GLN A 1 405 ? -9.351 0.674 48.484 1.00 44.38 405 GLN A O 1
ATOM 3148 N N . ASP A 1 406 ? -8.620 2.803 48.295 1.00 51.53 406 ASP A N 1
ATOM 3149 C CA . ASP A 1 406 ? -8.073 2.854 49.643 1.00 51.53 406 ASP A CA 1
ATOM 3150 C C . ASP A 1 406 ? -9.015 3.641 50.540 1.00 51.53 406 ASP A C 1
ATOM 3152 O O . ASP A 1 406 ? -9.593 4.653 50.128 1.00 51.53 406 ASP A O 1
ATOM 3156 N N . GLY A 1 407 ? -9.202 3.132 51.752 1.00 47.31 407 GLY A N 1
ATOM 3157 C CA . GLY A 1 407 ? -10.198 3.641 52.685 1.00 47.31 407 GLY A CA 1
ATOM 3158 C C . GLY A 1 407 ? -9.883 5.054 53.155 1.00 47.31 407 GLY A C 1
ATOM 3159 O O . GLY A 1 407 ? -10.800 5.860 53.250 1.00 47.31 407 GLY A O 1
ATOM 3160 N N . HIS A 1 408 ? -8.612 5.383 53.401 1.00 48.44 408 HIS A N 1
ATOM 3161 C CA . HIS A 1 408 ? -8.214 6.687 53.931 1.00 48.44 408 HIS A CA 1
ATOM 3162 C C . HIS A 1 408 ? -6.747 6.992 53.606 1.00 48.44 408 HIS A C 1
ATOM 3164 O O . HIS A 1 408 ? -5.854 6.236 53.975 1.00 48.44 408 HIS A O 1
ATOM 3170 N N . VAL A 1 409 ? -6.491 8.132 52.966 1.00 40.91 409 VAL A N 1
ATOM 3171 C CA . VAL A 1 409 ? -5.150 8.684 52.741 1.00 40.91 409 VAL A CA 1
ATOM 3172 C C . VAL A 1 409 ? -5.034 10.020 53.465 1.00 40.91 409 VAL A C 1
ATOM 3174 O O . VAL A 1 409 ? -5.933 10.858 53.382 1.00 40.91 409 VAL A O 1
ATOM 3177 N N . THR A 1 410 ? -3.929 10.226 54.184 1.00 39.38 410 THR A N 1
ATOM 3178 C CA . THR A 1 410 ? -3.770 11.392 55.076 1.00 39.38 410 THR A CA 1
ATOM 3179 C C . THR A 1 410 ? -3.399 12.687 54.346 1.00 39.38 410 THR A C 1
ATOM 3181 O O . THR A 1 410 ? -3.523 13.767 54.913 1.00 39.38 410 THR A O 1
ATOM 3184 N N . ASN A 1 411 ? -2.947 12.610 53.086 1.00 42.50 411 ASN A N 1
ATOM 3185 C CA . ASN A 1 411 ? -2.726 13.765 52.208 1.00 42.50 411 ASN A CA 1
ATOM 3186 C C . ASN A 1 411 ? -2.654 13.358 50.723 1.00 42.50 411 ASN A C 1
ATOM 3188 O O . ASN A 1 411 ? -2.454 12.186 50.399 1.00 42.50 411 ASN A O 1
ATOM 3192 N N . LEU A 1 412 ? -2.784 14.350 49.830 1.00 38.88 412 LEU A N 1
ATOM 3193 C CA . LEU A 1 412 ? -2.758 14.215 48.362 1.00 38.88 412 LEU A CA 1
ATOM 3194 C C . LEU A 1 412 ? -1.451 13.611 47.805 1.00 38.88 412 LEU A C 1
ATOM 3196 O O . LEU A 1 412 ? -1.484 12.940 46.774 1.00 38.88 412 LEU A O 1
ATOM 3200 N N . SER A 1 413 ? -0.319 13.782 48.494 1.00 41.00 413 SER A N 1
ATOM 3201 C CA . SER A 1 413 ? 0.986 13.276 48.046 1.00 41.00 413 SER A CA 1
ATOM 3202 C C . SER A 1 413 ? 1.131 11.764 48.251 1.00 41.00 413 SER A C 1
ATOM 3204 O O . SER A 1 413 ? 1.545 11.064 47.330 1.00 41.00 413 SER A O 1
ATOM 3206 N N . GLN A 1 414 ? 0.723 11.232 49.412 1.00 42.84 414 GLN A N 1
ATOM 3207 C CA . GLN A 1 414 ? 0.619 9.775 49.632 1.00 42.84 414 GLN A CA 1
ATOM 3208 C C . GLN A 1 414 ? -0.348 9.140 48.635 1.00 42.84 414 GLN A C 1
ATOM 3210 O O . GLN A 1 414 ? -0.101 8.079 48.073 1.00 42.84 414 GLN A O 1
ATOM 3215 N N . ALA A 1 415 ? -1.434 9.852 48.387 1.00 44.16 415 ALA A N 1
ATOM 3216 C CA . ALA A 1 415 ? -2.469 9.511 47.445 1.00 44.16 415 ALA A CA 1
ATOM 3217 C C . ALA A 1 415 ? -1.939 9.302 46.007 1.00 44.16 415 ALA A C 1
ATOM 3219 O O . ALA A 1 415 ? -2.213 8.285 45.363 1.00 44.16 415 ALA A O 1
ATOM 3220 N N . PHE A 1 416 ? -1.129 10.244 45.519 1.00 42.28 416 PHE A N 1
ATOM 3221 C CA . PHE A 1 416 ? -0.500 10.173 44.201 1.00 42.28 416 PHE A CA 1
ATOM 3222 C C . PHE A 1 416 ? 0.586 9.084 44.125 1.00 42.28 416 PHE A C 1
ATOM 3224 O O . PHE A 1 416 ? 0.702 8.395 43.108 1.00 42.28 416 PHE A O 1
ATOM 3231 N N . LEU A 1 417 ? 1.323 8.846 45.219 1.00 41.34 417 LEU A N 1
ATOM 3232 C CA . LEU A 1 417 ? 2.288 7.742 45.332 1.00 41.34 417 LEU A CA 1
ATOM 3233 C C . LEU A 1 417 ? 1.611 6.363 45.199 1.00 41.34 417 LEU A C 1
ATOM 3235 O O . LEU A 1 417 ? 2.148 5.451 44.570 1.00 41.34 417 LEU A O 1
ATOM 3239 N N . ILE A 1 418 ? 0.405 6.209 45.750 1.00 41.94 418 ILE A N 1
ATOM 3240 C CA . ILE A 1 418 ? -0.369 4.960 45.701 1.00 41.94 418 ILE A CA 1
ATOM 3241 C C . ILE A 1 418 ? -0.957 4.715 44.291 1.00 41.94 418 ILE A C 1
ATOM 3243 O O . ILE A 1 418 ? -0.934 3.597 43.773 1.00 41.94 418 ILE A O 1
ATOM 3247 N N . LEU A 1 419 ? -1.415 5.769 43.605 1.00 40.47 419 LEU A N 1
ATOM 3248 C CA . LEU A 1 419 ? -1.918 5.674 42.225 1.00 40.47 419 LEU A CA 1
ATOM 3249 C C . LEU A 1 419 ? -0.819 5.430 41.183 1.00 40.47 419 LEU A C 1
ATOM 3251 O O . LEU A 1 419 ? -1.052 4.779 40.170 1.00 40.47 419 LEU A O 1
ATOM 3255 N N . THR A 1 420 ? 0.382 5.964 41.396 1.00 38.56 420 THR A N 1
ATOM 3256 C CA . THR A 1 420 ? 1.515 5.785 40.469 1.00 38.56 420 THR A CA 1
ATOM 3257 C C . THR A 1 420 ? 2.335 4.523 40.756 1.00 38.56 420 THR A C 1
ATOM 3259 O O . THR A 1 420 ? 3.108 4.080 39.897 1.00 38.56 420 THR A O 1
ATOM 3262 N N . SER A 1 421 ? 2.147 3.907 41.930 1.00 34.53 421 SER A N 1
ATOM 3263 C CA . SER A 1 421 ? 2.692 2.585 42.267 1.00 34.53 421 SER A CA 1
ATOM 3264 C C . SER A 1 421 ? 1.839 1.422 41.756 1.00 34.53 421 SER A C 1
ATOM 3266 O O . SER A 1 421 ? 2.363 0.326 41.568 1.00 34.53 421 SER A O 1
ATOM 3268 N N . THR A 1 422 ? 0.568 1.652 41.414 1.00 36.97 422 THR A N 1
ATOM 3269 C CA . THR A 1 422 ? -0.262 0.668 40.709 1.00 36.97 422 THR A CA 1
ATOM 3270 C C . THR A 1 422 ? 0.131 0.623 39.225 1.00 36.97 422 THR A C 1
ATOM 3272 O O . THR A 1 422 ? -0.162 1.529 38.444 1.00 36.97 422 THR A O 1
ATOM 3275 N N . ALA A 1 423 ? 0.831 -0.448 38.826 1.00 35.16 423 ALA A N 1
ATOM 3276 C CA . ALA A 1 423 ? 1.460 -0.624 37.505 1.00 35.16 423 ALA A CA 1
ATOM 3277 C C . ALA A 1 423 ? 0.527 -0.352 36.309 1.00 35.16 423 ALA A C 1
ATOM 3279 O O . ALA A 1 423 ? 0.961 0.097 35.251 1.00 35.16 423 ALA A O 1
ATOM 3280 N N . GLU A 1 424 ? -0.766 -0.585 36.501 1.00 35.69 424 GLU A N 1
ATOM 3281 C CA . GLU A 1 424 ? -1.804 -0.408 35.502 1.00 35.69 424 GLU A CA 1
ATOM 3282 C C . GLU A 1 424 ? -2.021 1.070 35.109 1.00 35.69 424 GLU A C 1
ATOM 3284 O O . GLU A 1 424 ? -2.153 1.383 33.924 1.00 35.69 424 GLU A O 1
ATOM 3289 N N . ILE A 1 425 ? -1.985 1.993 36.072 1.00 36.47 425 ILE A N 1
ATOM 3290 C CA . ILE A 1 425 ? -2.343 3.416 35.921 1.00 36.47 425 ILE A CA 1
ATOM 3291 C C . ILE A 1 425 ? -1.226 4.244 35.262 1.00 36.47 425 ILE A C 1
ATOM 3293 O O . ILE A 1 425 ? -1.484 5.169 34.480 1.00 36.47 425 ILE A O 1
ATOM 3297 N N . LYS A 1 426 ? 0.022 3.845 35.521 1.00 34.66 426 LYS A N 1
ATOM 3298 C CA . LYS A 1 426 ? 1.284 4.544 35.225 1.00 34.66 426 LYS A CA 1
ATOM 3299 C C . LYS A 1 426 ? 1.536 4.883 33.743 1.00 34.66 426 LYS A C 1
ATOM 3301 O O . LYS A 1 426 ? 2.321 5.782 33.450 1.00 34.66 426 LYS A O 1
ATOM 3306 N N . ASN A 1 427 ? 0.883 4.193 32.806 1.00 33.22 427 ASN A N 1
ATOM 3307 C CA . ASN A 1 427 ? 1.095 4.361 31.358 1.00 33.22 427 ASN A CA 1
ATOM 3308 C C . ASN A 1 427 ? 0.195 5.414 30.692 1.00 33.22 427 ASN A C 1
ATOM 3310 O O . ASN A 1 427 ? 0.349 5.690 29.507 1.00 33.22 427 ASN A O 1
ATOM 3314 N N . SER A 1 428 ? -0.743 6.009 31.428 1.00 33.25 428 SER A N 1
ATOM 3315 C CA . SER A 1 428 ? -1.850 6.762 30.819 1.00 33.25 428 SER A CA 1
ATOM 3316 C C . SER A 1 428 ? -1.713 8.292 30.923 1.00 33.25 428 SER A C 1
ATOM 3318 O O . SER A 1 428 ? -2.567 9.016 30.427 1.00 33.25 428 SER A O 1
ATOM 3320 N N . PHE A 1 429 ? -0.668 8.789 31.586 1.00 31.11 429 PHE A N 1
ATOM 3321 C CA . PHE A 1 429 ? -0.543 10.184 32.036 1.00 31.11 429 PHE A CA 1
ATOM 3322 C C . PHE A 1 429 ? 0.246 11.123 31.085 1.00 31.11 429 PHE A C 1
ATOM 3324 O O . PHE A 1 429 ? 0.424 12.302 31.366 1.00 31.11 429 PHE A O 1
ATOM 3331 N N . PHE A 1 430 ? 0.701 10.663 29.923 1.00 28.17 430 PHE A N 1
ATOM 3332 C CA . PHE A 1 430 ? 1.535 11.472 29.022 1.00 28.17 430 PHE A CA 1
ATOM 3333 C C . PHE A 1 430 ? 0.745 12.497 28.179 1.00 28.17 430 PHE A C 1
ATOM 3335 O O . PHE A 1 430 ? -0.012 12.096 27.299 1.00 28.17 430 PHE A O 1
ATOM 3342 N N . CYS A 1 431 ? 0.998 13.800 28.371 1.00 24.44 431 CYS A N 1
ATOM 3343 C CA . CYS A 1 431 ? 0.600 14.890 27.462 1.00 24.44 431 CYS A CA 1
ATOM 3344 C C . CYS A 1 431 ? 1.799 15.796 27.114 1.00 24.44 431 CYS A C 1
ATOM 3346 O O . CYS A 1 431 ? 2.699 15.994 27.928 1.00 24.44 431 CYS A O 1
ATOM 3348 N N . GLN A 1 432 ? 1.791 16.318 25.882 1.00 25.97 432 GLN A N 1
ATOM 3349 C CA . GLN A 1 432 ? 2.774 17.228 25.279 1.00 25.97 432 GLN A CA 1
ATOM 3350 C C . GLN A 1 432 ? 2.642 18.646 25.883 1.00 25.97 432 GLN A C 1
ATOM 3352 O O . GLN A 1 432 ? 1.527 19.141 25.982 1.00 25.97 432 GLN A O 1
ATOM 3357 N N . ASN A 1 433 ? 3.763 19.296 26.225 1.00 27.38 433 ASN A N 1
ATOM 3358 C CA . ASN A 1 433 ? 3.914 20.624 26.866 1.00 27.38 433 ASN A CA 1
ATOM 3359 C C . ASN A 1 433 ? 3.688 20.676 28.392 1.00 27.38 433 ASN A C 1
ATOM 3361 O O . ASN A 1 433 ? 2.595 20.927 28.885 1.00 27.38 433 ASN A O 1
ATOM 3365 N N . THR A 1 434 ? 4.770 20.519 29.160 1.00 29.78 434 THR A N 1
ATOM 3366 C CA . THR A 1 434 ? 4.772 20.526 30.637 1.00 29.78 434 THR A CA 1
ATOM 3367 C C . THR A 1 434 ? 5.153 21.867 31.284 1.00 29.78 434 THR A C 1
ATOM 3369 O O . THR A 1 434 ? 5.049 21.988 32.501 1.00 29.78 434 THR A O 1
ATOM 3372 N N . TYR A 1 435 ? 5.539 22.899 30.519 1.00 27.59 435 TYR A N 1
ATOM 3373 C CA . TYR A 1 435 ? 5.907 24.213 31.084 1.00 27.59 435 TYR A CA 1
ATOM 3374 C C . TYR A 1 435 ? 4.709 25.113 31.445 1.00 27.59 435 TYR A C 1
ATOM 3376 O O . TYR A 1 435 ? 4.834 25.929 32.356 1.00 27.59 435 TYR A O 1
ATOM 3384 N N . ASP A 1 436 ? 3.537 24.928 30.825 1.00 30.17 436 ASP A N 1
ATOM 3385 C CA . ASP A 1 436 ? 2.323 25.679 31.198 1.00 30.17 436 ASP A CA 1
ATOM 3386 C C . ASP A 1 436 ? 1.727 25.207 32.535 1.00 30.17 436 ASP A C 1
ATOM 3388 O O . ASP A 1 436 ? 1.112 25.989 33.254 1.00 30.17 436 ASP A O 1
ATOM 3392 N N . LEU A 1 437 ? 1.962 23.951 32.930 1.00 31.03 437 LEU A N 1
ATOM 3393 C CA . LEU A 1 437 ? 1.433 23.382 34.174 1.00 31.03 437 LEU A CA 1
ATOM 3394 C C . LEU A 1 437 ? 2.054 24.015 35.426 1.00 31.03 437 LEU A C 1
ATOM 3396 O O . LEU A 1 437 ? 1.333 24.268 36.384 1.00 31.03 437 LEU A O 1
ATOM 3400 N N . THR A 1 438 ? 3.355 24.313 35.436 1.00 30.28 438 THR A N 1
ATOM 3401 C CA . THR A 1 438 ? 4.029 24.873 36.624 1.00 30.28 438 THR A CA 1
ATOM 3402 C C . THR A 1 438 ? 3.608 26.323 36.883 1.00 30.28 438 THR A C 1
ATOM 3404 O O . THR A 1 438 ? 3.292 26.675 38.019 1.00 30.28 438 THR A O 1
ATOM 3407 N N . ALA A 1 439 ? 3.505 27.140 35.827 1.00 29.12 439 ALA A N 1
ATOM 3408 C CA . ALA A 1 439 ? 3.025 28.522 35.917 1.00 29.12 439 ALA A CA 1
ATOM 3409 C C . ALA A 1 439 ? 1.525 28.594 36.274 1.00 29.12 439 ALA A C 1
ATOM 3411 O O . ALA A 1 439 ? 1.106 29.450 37.055 1.00 29.12 439 ALA A O 1
ATOM 3412 N N . TYR A 1 440 ? 0.720 27.654 35.763 1.00 31.92 440 TYR A N 1
ATOM 3413 C CA . TYR A 1 440 ? -0.708 27.539 36.070 1.00 31.92 440 TYR A CA 1
ATOM 3414 C C . TYR A 1 440 ? -0.970 27.034 37.502 1.00 31.92 440 TYR A C 1
ATOM 3416 O O . TYR A 1 440 ? -1.886 27.518 38.171 1.00 31.92 440 TYR A O 1
ATOM 3424 N N . TRP A 1 441 ? -0.147 26.114 38.024 1.00 33.47 441 TRP A N 1
ATOM 3425 C CA . TRP A 1 441 ? -0.250 25.619 39.405 1.00 33.47 441 TRP A CA 1
ATOM 3426 C C . TRP A 1 441 ? 0.195 26.654 40.444 1.00 33.47 441 TRP A C 1
ATOM 3428 O O . TRP A 1 441 ? -0.475 26.799 41.468 1.00 33.47 441 TRP A O 1
ATOM 3438 N N . GLU A 1 442 ? 1.250 27.432 40.179 1.00 31.31 442 GLU A N 1
ATOM 3439 C CA . GLU A 1 442 ? 1.620 28.565 41.042 1.00 31.31 442 GLU A CA 1
ATOM 3440 C C . GLU A 1 442 ? 0.528 29.649 41.060 1.00 31.31 442 GLU A C 1
ATOM 3442 O O . GLU A 1 442 ? 0.196 30.165 42.130 1.00 31.31 442 GLU A O 1
ATOM 3447 N N . ALA A 1 443 ? -0.106 29.940 39.917 1.00 30.02 443 ALA A N 1
ATOM 3448 C CA . ALA A 1 443 ? -1.229 30.878 39.833 1.00 30.02 443 ALA A CA 1
ATOM 3449 C C . ALA A 1 443 ? -2.490 30.371 40.564 1.00 30.02 443 ALA A C 1
ATOM 3451 O O . ALA A 1 443 ? -3.143 31.131 41.281 1.00 30.02 443 ALA A O 1
ATOM 3452 N N . THR A 1 444 ? -2.800 29.075 40.454 1.00 33.28 444 THR A N 1
ATOM 3453 C CA . THR A 1 444 ? -3.959 28.444 41.112 1.00 33.28 444 THR A CA 1
ATOM 3454 C C . THR A 1 444 ? -3.786 28.399 42.635 1.00 33.28 444 THR A C 1
ATOM 3456 O O . THR A 1 444 ? -4.717 28.735 43.369 1.00 33.28 444 THR A O 1
ATOM 3459 N N . ILE A 1 445 ? -2.581 28.089 43.133 1.00 33.97 445 ILE A N 1
ATOM 3460 C CA . ILE A 1 445 ? -2.248 28.124 44.570 1.00 33.97 445 ILE A CA 1
ATOM 3461 C C . ILE A 1 445 ? -2.286 29.562 45.119 1.00 33.97 445 ILE A C 1
ATOM 3463 O O . ILE A 1 445 ? -2.799 29.789 46.220 1.00 33.97 445 ILE A O 1
ATOM 3467 N N . ASN A 1 446 ? -1.812 30.551 44.353 1.00 31.94 446 ASN A N 1
ATOM 3468 C CA . ASN A 1 446 ? -1.930 31.969 44.719 1.00 31.94 446 ASN A CA 1
ATOM 3469 C C . ASN A 1 446 ? -3.399 32.447 44.754 1.00 31.94 446 ASN A C 1
ATOM 3471 O O . ASN A 1 446 ? -3.756 33.249 45.613 1.00 31.94 446 ASN A O 1
ATOM 3475 N N . SER A 1 447 ? -4.278 31.915 43.893 1.00 30.97 447 SER A N 1
ATOM 3476 C CA . SER A 1 447 ? -5.721 32.222 43.923 1.00 30.97 447 SER A CA 1
ATOM 3477 C C . SER A 1 447 ? -6.464 31.591 45.114 1.00 30.97 447 SER A C 1
ATOM 3479 O O . SER A 1 447 ? -7.354 32.210 45.692 1.00 30.97 447 SER A O 1
ATOM 3481 N N . LEU A 1 448 ? -6.066 30.383 45.535 1.00 31.06 448 LEU A N 1
ATOM 3482 C CA . LEU A 1 448 ? -6.671 29.656 46.660 1.00 31.06 448 LEU A CA 1
ATOM 3483 C C . LEU A 1 448 ? -6.214 30.187 48.028 1.00 31.06 448 LEU A C 1
ATOM 3485 O O . LEU A 1 448 ? -6.962 30.110 48.998 1.00 31.06 448 LEU A O 1
ATOM 3489 N N . SER A 1 449 ? -5.006 30.752 48.105 1.00 31.89 449 SER A N 1
ATOM 3490 C CA . SER A 1 449 ? -4.451 31.375 49.318 1.00 31.89 449 SER A CA 1
ATOM 3491 C C . SER A 1 449 ? -4.957 32.801 49.574 1.00 31.89 449 SER A C 1
ATOM 3493 O O . SER A 1 449 ? -4.841 33.290 50.697 1.00 31.89 449 SER A O 1
ATOM 3495 N N . GLY A 1 450 ? -5.550 33.451 48.565 1.00 28.41 450 GLY A N 1
ATOM 3496 C CA . GLY A 1 450 ? -6.137 34.791 48.673 1.00 28.41 450 GLY A CA 1
ATOM 3497 C C . GLY A 1 450 ? -7.558 34.831 49.248 1.00 28.41 450 GLY A C 1
ATOM 3498 O O . GLY A 1 450 ? -8.022 35.900 49.640 1.00 28.41 450 GLY A O 1
ATOM 3499 N N . ASN A 1 451 ? -8.247 33.690 49.346 1.00 29.42 451 ASN A N 1
ATOM 3500 C CA . ASN A 1 451 ? -9.579 33.614 49.940 1.00 29.42 451 ASN A CA 1
ATOM 3501 C C . ASN A 1 451 ? -9.468 33.279 51.430 1.00 29.42 451 ASN A C 1
ATOM 3503 O O . ASN A 1 451 ? -9.108 32.170 51.818 1.00 29.42 451 ASN A O 1
ATOM 3507 N N . THR A 1 452 ? -9.792 34.253 52.277 1.00 30.06 452 THR A N 1
ATOM 3508 C CA . THR A 1 452 ? -9.905 34.097 53.729 1.00 30.06 452 THR A CA 1
ATOM 3509 C C . THR A 1 452 ? -10.882 32.976 54.089 1.00 30.06 452 THR A C 1
ATOM 3511 O O . THR A 1 452 ? -12.091 33.189 54.117 1.00 30.06 452 THR A O 1
ATOM 3514 N N . TYR A 1 453 ? -10.354 31.797 54.414 1.00 27.14 453 TYR A N 1
ATOM 3515 C CA . TYR A 1 453 ? -11.064 30.745 55.135 1.00 27.14 453 TYR A CA 1
ATOM 3516 C C . TYR A 1 453 ? -10.274 30.385 56.393 1.00 27.14 453 TYR A C 1
ATOM 3518 O O . TYR A 1 453 ? -9.169 29.845 56.350 1.00 27.14 453 TYR A O 1
ATOM 3526 N N . SER A 1 454 ? -10.852 30.727 57.541 1.00 32.56 454 SER A N 1
ATOM 3527 C CA . SER A 1 454 ? -10.397 30.316 58.862 1.00 32.56 454 SER A CA 1
ATOM 3528 C C . SER A 1 454 ? -10.784 28.854 59.106 1.00 32.56 454 SER A C 1
ATOM 3530 O O . SER A 1 454 ? -11.968 28.557 59.257 1.00 32.56 454 SER A O 1
ATOM 3532 N N . GLY A 1 455 ? -9.800 27.954 59.170 1.00 27.75 455 GLY A N 1
ATOM 3533 C CA . GLY A 1 455 ? -9.985 26.582 59.660 1.00 27.75 455 GLY A CA 1
ATOM 3534 C C . GLY A 1 455 ? -9.189 25.529 58.884 1.00 27.75 455 GLY A C 1
ATOM 3535 O O . GLY A 1 455 ? -9.541 25.188 57.763 1.00 27.75 455 GLY A O 1
ATOM 3536 N N . ASP A 1 456 ? -8.120 25.026 59.508 1.00 30.38 456 ASP A N 1
ATOM 3537 C CA . ASP A 1 456 ? -7.330 23.804 59.235 1.00 30.38 456 ASP A CA 1
ATOM 3538 C C . ASP A 1 456 ? -6.735 23.495 57.840 1.00 30.38 456 ASP A C 1
ATOM 3540 O O . ASP A 1 456 ? -5.772 22.730 57.767 1.00 30.38 456 ASP A O 1
ATOM 3544 N N . ALA A 1 457 ? -7.170 24.103 56.734 1.00 28.17 457 ALA A N 1
ATOM 3545 C CA . ALA A 1 457 ? -6.618 23.791 55.404 1.00 28.17 457 ALA A CA 1
ATOM 3546 C C . ALA A 1 457 ? -5.215 24.389 55.142 1.00 28.17 457 ALA A C 1
ATOM 3548 O O . ALA A 1 457 ? -4.460 23.885 54.307 1.00 28.17 457 ALA A O 1
ATOM 3549 N N . SER A 1 458 ? -4.815 25.432 55.880 1.00 26.62 458 SER A N 1
ATOM 3550 C CA . SER A 1 458 ? -3.536 26.137 55.680 1.00 26.62 458 SER A CA 1
ATOM 3551 C C . SER A 1 458 ? -2.300 25.357 56.147 1.00 26.62 458 SER A C 1
ATOM 3553 O O . SER A 1 458 ? -1.177 25.739 55.824 1.00 26.62 458 SER A O 1
ATOM 3555 N N . ARG A 1 459 ? -2.471 24.241 56.872 1.00 27.03 459 ARG A N 1
ATOM 3556 C CA . ARG A 1 459 ? -1.355 23.384 57.314 1.00 27.03 459 ARG A CA 1
ATOM 3557 C C . ARG A 1 459 ? -0.922 22.332 56.287 1.00 27.03 459 ARG A C 1
ATOM 3559 O O . ARG A 1 459 ? 0.163 21.776 56.445 1.00 27.03 459 ARG A O 1
ATOM 3566 N N . VAL A 1 460 ? -1.722 22.069 55.250 1.00 31.72 460 VAL A N 1
ATOM 3567 C CA . VAL A 1 460 ? -1.495 20.950 54.311 1.00 31.72 460 VAL A CA 1
ATOM 3568 C C . VAL A 1 460 ? -0.603 21.331 53.122 1.00 31.72 460 VAL A C 1
ATOM 3570 O O . VAL A 1 460 ? 0.115 20.482 52.599 1.00 31.72 460 VAL A O 1
ATOM 3573 N N . PHE A 1 461 ? -0.557 22.603 52.725 1.00 29.66 461 PHE A N 1
ATOM 3574 C CA . PHE A 1 461 ? 0.222 23.039 51.562 1.00 29.66 461 PHE A CA 1
ATOM 3575 C C . PHE A 1 461 ? 1.532 23.720 51.980 1.00 29.66 461 PHE A C 1
ATOM 3577 O O . PHE A 1 461 ? 1.631 24.945 52.005 1.00 29.66 461 PHE A O 1
ATOM 3584 N N . ARG A 1 462 ? 2.569 22.930 52.301 1.00 25.84 462 ARG A N 1
ATOM 3585 C CA . ARG A 1 462 ? 3.949 23.452 52.318 1.00 25.84 462 ARG A CA 1
ATOM 3586 C C . ARG A 1 462 ? 4.535 23.431 50.905 1.00 25.84 462 ARG A C 1
ATOM 3588 O O . ARG A 1 462 ? 4.491 22.406 50.227 1.00 25.84 462 ARG A O 1
ATOM 3595 N N . LYS A 1 463 ? 5.123 24.564 50.509 1.00 26.59 463 LYS A N 1
ATOM 3596 C CA . LYS A 1 463 ? 5.746 24.848 49.199 1.00 26.59 463 LYS A CA 1
ATOM 3597 C C . LYS A 1 463 ? 6.835 23.842 48.778 1.00 26.59 463 LYS A C 1
ATOM 3599 O O . LYS A 1 463 ? 7.073 23.670 47.589 1.00 26.59 463 LYS A O 1
ATOM 3604 N N . ASP A 1 464 ? 7.439 23.137 49.732 1.00 26.28 464 ASP A N 1
ATOM 3605 C CA . ASP A 1 464 ? 8.666 22.356 49.516 1.00 26.28 464 ASP A CA 1
ATOM 3606 C C . ASP A 1 464 ? 8.426 20.924 48.987 1.00 26.28 464 ASP A C 1
ATOM 3608 O O . ASP A 1 464 ? 9.361 20.255 48.556 1.00 26.28 464 ASP A O 1
ATOM 3612 N N . ALA A 1 465 ? 7.176 20.440 48.991 1.00 26.77 465 ALA A N 1
ATOM 3613 C CA . ALA A 1 465 ? 6.821 19.094 48.515 1.00 26.77 465 ALA A CA 1
ATOM 3614 C C . ALA A 1 465 ? 6.386 19.050 47.037 1.00 26.77 465 ALA A C 1
ATOM 3616 O O . ALA A 1 465 ? 6.331 17.979 46.441 1.00 26.77 465 ALA A O 1
ATOM 3617 N N . VAL A 1 466 ? 6.065 20.202 46.437 1.00 27.12 466 VAL A N 1
ATOM 3618 C CA . VAL A 1 466 ? 5.583 20.284 45.045 1.00 27.12 466 VAL A CA 1
ATOM 3619 C C . VAL A 1 466 ? 6.751 20.342 44.059 1.00 27.12 466 VAL A C 1
ATOM 3621 O O . VAL A 1 466 ? 6.659 19.784 42.967 1.00 27.12 466 VAL A O 1
ATOM 3624 N N . SER A 1 467 ? 7.886 20.925 44.460 1.00 25.98 467 SER A N 1
ATOM 3625 C CA . SER A 1 467 ? 9.086 20.973 43.620 1.00 25.98 467 SER A CA 1
ATOM 3626 C C . SER A 1 467 ? 9.641 19.572 43.348 1.00 25.98 467 SER A C 1
ATOM 3628 O O . SER A 1 467 ? 9.947 19.262 42.206 1.00 25.98 467 SER A O 1
ATOM 3630 N N . SER A 1 468 ? 9.677 18.685 44.345 1.00 25.59 468 SER A N 1
ATOM 3631 C CA . SER A 1 468 ? 10.229 17.325 44.223 1.00 25.59 468 SER A CA 1
ATOM 3632 C C . SER A 1 468 ? 9.375 16.350 43.396 1.00 25.59 468 SER A C 1
ATOM 3634 O O . SER A 1 468 ? 9.921 15.415 42.818 1.00 25.59 468 SER A O 1
ATOM 3636 N N . ILE A 1 469 ? 8.061 16.575 43.276 1.00 27.17 469 ILE A N 1
ATOM 3637 C CA . ILE A 1 469 ? 7.124 15.684 42.556 1.00 27.17 469 ILE A CA 1
ATOM 3638 C C . ILE A 1 469 ? 7.042 16.026 41.059 1.00 27.17 469 ILE A C 1
ATOM 3640 O O . ILE A 1 469 ? 6.843 15.146 40.223 1.00 27.17 469 ILE A O 1
ATOM 3644 N N . ILE A 1 470 ? 7.274 17.290 40.700 1.00 27.27 470 ILE A N 1
ATOM 3645 C CA . ILE A 1 470 ? 7.372 17.730 39.301 1.00 27.27 470 ILE A CA 1
ATOM 3646 C C . ILE A 1 470 ? 8.627 17.131 38.628 1.00 27.27 470 ILE A C 1
ATOM 3648 O O . ILE A 1 470 ? 8.619 16.862 37.427 1.00 27.27 470 ILE A O 1
ATOM 3652 N N . TRP A 1 471 ? 9.671 16.828 39.408 1.00 27.11 471 TRP A N 1
ATOM 3653 C CA . TRP A 1 471 ? 10.963 16.325 38.928 1.00 27.11 471 TRP A CA 1
ATOM 3654 C C . TRP A 1 471 ? 10.950 14.878 38.384 1.00 27.11 471 TRP A C 1
ATOM 3656 O O . TRP A 1 471 ? 11.734 14.581 37.481 1.00 27.11 471 TRP A O 1
ATOM 3666 N N . GLU A 1 472 ? 10.041 13.996 38.829 1.00 27.56 472 GLU A N 1
ATOM 3667 C CA . GLU A 1 472 ? 9.925 12.617 38.296 1.00 27.56 472 GLU A CA 1
ATOM 3668 C C . GLU A 1 472 ? 9.234 12.539 36.918 1.00 27.56 472 GLU A C 1
ATOM 3670 O O . GLU A 1 472 ? 9.380 11.552 36.193 1.00 27.56 472 GLU A O 1
ATOM 3675 N N . TYR A 1 473 ? 8.482 13.571 36.524 1.00 27.42 473 TYR A N 1
ATOM 3676 C CA . TYR A 1 473 ? 7.612 13.521 35.344 1.00 27.42 473 TYR A CA 1
ATOM 3677 C C . TYR A 1 473 ? 8.341 13.822 34.023 1.00 27.42 473 TYR A C 1
ATOM 3679 O O . TYR A 1 473 ? 7.928 13.363 32.957 1.00 27.42 473 TYR A O 1
ATOM 3687 N N . PHE A 1 474 ? 9.455 14.556 34.083 1.00 26.55 474 PHE A N 1
ATOM 3688 C CA . PHE A 1 474 ? 10.182 15.042 32.905 1.00 26.55 474 PHE A CA 1
ATOM 3689 C C . PHE A 1 474 ? 11.072 13.986 32.213 1.00 26.55 474 PHE A C 1
ATOM 3691 O O . PHE A 1 474 ? 11.533 14.241 31.101 1.00 26.55 474 PHE A O 1
ATOM 3698 N N . TRP A 1 475 ? 11.255 12.775 32.772 1.00 29.19 475 TRP A N 1
ATOM 3699 C CA . TRP A 1 475 ? 12.087 11.737 32.123 1.00 29.19 475 TRP A CA 1
ATOM 3700 C C . TRP A 1 475 ? 11.591 11.294 30.762 1.00 29.19 475 TRP A C 1
ATOM 3702 O O . TRP A 1 475 ? 12.369 10.937 29.883 1.00 29.19 475 TRP A O 1
ATOM 3712 N N . LYS A 1 476 ? 10.275 11.088 30.659 1.00 25.81 476 LYS A N 1
ATOM 3713 C CA . LYS A 1 476 ? 9.790 10.020 29.781 1.00 25.81 476 LYS A CA 1
ATOM 3714 C C . LYS A 1 476 ? 9.527 10.521 28.355 1.00 25.81 476 LYS A C 1
ATOM 3716 O O . LYS A 1 476 ? 9.109 9.740 27.505 1.00 25.81 476 LYS A O 1
ATOM 3721 N N . CYS A 1 477 ? 9.794 11.796 28.076 1.00 23.12 477 CYS A N 1
ATOM 3722 C CA . CYS A 1 477 ? 9.513 12.446 26.800 1.00 23.12 477 CYS A CA 1
ATOM 3723 C C . CYS A 1 477 ? 10.808 12.864 26.080 1.00 23.12 477 CYS A C 1
ATOM 3725 O O . CYS A 1 477 ? 11.065 14.054 25.946 1.00 23.12 477 CYS A O 1
ATOM 3727 N N . GLY A 1 478 ? 11.629 11.921 25.593 1.00 23.16 478 GLY A N 1
ATOM 3728 C CA . GLY A 1 478 ? 12.795 12.307 24.779 1.00 23.16 478 GLY A CA 1
ATOM 3729 C C . GLY A 1 478 ? 13.699 11.192 24.237 1.00 23.16 478 GLY A C 1
ATOM 3730 O O . GLY A 1 478 ? 14.780 10.991 24.766 1.00 23.16 478 GLY A O 1
ATOM 3731 N N . LEU A 1 479 ? 13.254 10.550 23.146 1.00 22.67 479 LEU A N 1
ATOM 3732 C CA . LEU A 1 479 ? 13.996 9.841 22.075 1.00 22.67 479 LEU A CA 1
ATOM 3733 C C . LEU A 1 479 ? 15.050 8.753 22.420 1.00 22.67 479 LEU A C 1
ATOM 3735 O O . LEU A 1 479 ? 16.147 9.036 22.875 1.00 22.67 479 LEU A O 1
ATOM 3739 N N . GLY A 1 480 ? 14.760 7.523 21.965 1.00 24.89 480 GLY A N 1
ATOM 3740 C CA . GLY A 1 480 ? 15.727 6.635 21.294 1.00 24.89 480 GLY A CA 1
ATOM 3741 C C . GLY A 1 480 ? 16.856 5.989 22.118 1.00 24.89 480 GLY A C 1
ATOM 3742 O O . GLY A 1 480 ? 17.951 6.529 22.195 1.00 24.89 480 GLY A O 1
ATOM 3743 N N . LYS A 1 481 ? 16.613 4.733 22.528 1.00 24.81 481 LYS A N 1
ATOM 3744 C CA . LYS A 1 481 ? 17.540 3.686 23.028 1.00 24.81 481 LYS A CA 1
ATOM 3745 C C . LYS A 1 481 ? 18.124 3.772 24.458 1.00 24.81 481 LYS A C 1
ATOM 3747 O O . LYS A 1 481 ? 18.642 4.793 24.909 1.00 24.81 481 LYS A O 1
ATOM 3752 N N . ALA A 1 482 ? 18.167 2.556 25.030 1.00 22.56 482 ALA A N 1
ATOM 3753 C CA . ALA A 1 482 ? 18.621 2.060 26.340 1.00 22.56 482 ALA A CA 1
ATOM 3754 C C . ALA A 1 482 ? 17.569 2.209 27.464 1.00 22.56 482 ALA A C 1
ATOM 3756 O O . ALA A 1 482 ? 17.108 3.311 27.722 1.00 22.56 482 ALA A O 1
ATOM 3757 N N . SER A 1 483 ? 17.088 1.165 28.151 1.00 24.55 483 SER A N 1
ATOM 3758 C CA . SER A 1 483 ? 17.707 -0.118 28.512 1.00 24.55 483 SER A CA 1
ATOM 3759 C C . SER A 1 483 ? 16.684 -1.273 28.586 1.00 24.55 483 SER A C 1
ATOM 3761 O O . SER A 1 483 ? 15.626 -1.162 29.209 1.00 24.55 483 SER A O 1
ATOM 3763 N N . HIS A 1 484 ? 17.020 -2.418 27.987 1.00 26.31 484 HIS A N 1
ATOM 3764 C CA . HIS A 1 484 ? 16.427 -3.721 28.297 1.00 26.31 484 HIS A CA 1
ATOM 3765 C C . HIS A 1 484 ? 17.372 -4.476 29.239 1.00 26.31 484 HIS A C 1
ATOM 3767 O O . HIS A 1 484 ? 17.981 -5.485 28.914 1.00 26.31 484 HIS A O 1
ATOM 3773 N N . SER A 1 485 ? 17.474 -3.978 30.468 1.00 25.36 485 SER A N 1
ATOM 3774 C CA . SER A 1 485 ? 18.054 -4.727 31.576 1.00 25.36 485 SER A CA 1
ATOM 3775 C C . SER A 1 485 ? 17.164 -4.563 32.797 1.00 25.36 485 SER A C 1
ATOM 3777 O O . SER A 1 485 ? 17.242 -3.569 33.508 1.00 25.36 485 SER A O 1
ATOM 3779 N N . LEU A 1 486 ? 16.244 -5.519 32.963 1.00 24.59 486 LEU A N 1
ATOM 3780 C CA . LEU A 1 486 ? 15.672 -6.015 34.226 1.00 24.59 486 LEU A CA 1
ATOM 3781 C C . LEU A 1 486 ? 14.404 -6.826 33.913 1.00 24.59 486 LEU A C 1
ATOM 3783 O O . LEU A 1 486 ? 13.286 -6.377 34.139 1.00 24.59 486 LEU A O 1
ATOM 3787 N N . SER A 1 487 ? 14.558 -8.057 33.425 1.00 22.88 487 SER A N 1
ATOM 3788 C CA . SER A 1 487 ? 13.638 -9.120 33.846 1.00 22.88 487 SER A CA 1
ATOM 3789 C C . SER A 1 487 ? 14.265 -10.498 33.651 1.00 22.88 487 SER A C 1
ATOM 3791 O O . SER A 1 487 ? 14.478 -10.948 32.531 1.00 22.88 487 SER A O 1
ATOM 3793 N N . LYS A 1 488 ? 14.582 -11.149 34.776 1.00 23.28 488 LYS A N 1
ATOM 3794 C CA . LYS A 1 488 ? 14.161 -12.515 35.141 1.00 23.28 488 LYS A CA 1
ATOM 3795 C C . LYS A 1 488 ? 15.058 -13.039 36.266 1.00 23.28 488 LYS A C 1
ATOM 3797 O O . LYS A 1 488 ? 16.190 -13.449 36.034 1.00 23.28 488 LYS A O 1
ATOM 3802 N N . SER A 1 489 ? 14.519 -13.075 37.481 1.00 22.31 489 SER A N 1
ATOM 3803 C CA . SER A 1 489 ? 14.828 -14.150 38.423 1.00 22.31 489 SER A CA 1
ATOM 3804 C C . SER A 1 489 ? 13.664 -15.131 38.364 1.00 22.31 489 SER A C 1
ATOM 3806 O O . SER A 1 489 ? 12.531 -14.775 38.678 1.00 22.31 489 SER A O 1
ATOM 3808 N N . SER A 1 490 ? 13.946 -16.335 37.886 1.00 26.06 490 SER A N 1
ATOM 3809 C CA . SER A 1 490 ? 13.098 -17.507 38.045 1.00 26.06 490 SER A CA 1
ATOM 3810 C C . SER A 1 490 ? 13.134 -17.944 39.506 1.00 26.06 490 SER A C 1
ATOM 3812 O O . SER A 1 490 ? 14.221 -18.223 39.996 1.00 26.06 490 SER A O 1
ATOM 3814 N N . ASP A 1 491 ? 11.976 -18.010 40.153 1.00 22.73 491 ASP A N 1
ATOM 3815 C CA . ASP A 1 491 ? 11.671 -19.018 41.167 1.00 22.73 491 ASP A CA 1
ATOM 3816 C C . ASP A 1 491 ? 10.152 -19.223 41.213 1.00 22.73 491 ASP A C 1
ATOM 3818 O O . ASP A 1 491 ? 9.355 -18.317 40.960 1.00 22.73 491 ASP A O 1
ATOM 3822 N N . GLU A 1 492 ? 9.776 -20.475 41.420 1.00 27.33 492 GLU A N 1
ATOM 3823 C CA . GLU A 1 492 ? 8.447 -21.039 41.246 1.00 27.33 492 GLU A CA 1
ATOM 3824 C C . GLU A 1 492 ? 7.409 -20.441 42.214 1.00 27.33 492 GLU A C 1
ATOM 3826 O O . GLU A 1 492 ? 7.636 -20.322 43.414 1.00 27.33 492 GLU A O 1
ATOM 3831 N N . GLY A 1 493 ? 6.221 -20.123 41.687 1.00 28.36 493 GLY A N 1
ATOM 3832 C CA . GLY A 1 493 ? 4.989 -19.995 42.469 1.00 28.36 493 GLY A CA 1
ATOM 3833 C C . GLY A 1 493 ? 4.892 -18.805 43.430 1.00 28.36 493 GLY A C 1
ATOM 3834 O O . GLY A 1 493 ? 4.962 -18.994 44.640 1.00 28.36 493 GLY A O 1
ATOM 3835 N N . LYS A 1 494 ? 4.614 -17.603 42.904 1.00 23.77 494 LYS A N 1
ATOM 3836 C CA . LYS A 1 494 ? 3.776 -16.525 43.492 1.00 23.77 494 LYS A CA 1
ATOM 3837 C C . LYS A 1 494 ? 3.728 -15.328 42.526 1.00 23.77 494 LYS A C 1
ATOM 3839 O O . LYS A 1 494 ? 4.565 -15.211 41.643 1.00 23.77 494 LYS A O 1
ATOM 3844 N N . GLU A 1 495 ? 2.691 -14.504 42.651 1.00 23.28 495 GLU A N 1
ATOM 3845 C CA . GLU A 1 495 ? 2.332 -13.365 41.789 1.00 23.28 495 GLU A CA 1
ATOM 3846 C C . GLU A 1 495 ? 3.523 -12.504 41.316 1.00 23.28 495 GLU A C 1
ATOM 3848 O O . GLU A 1 495 ? 4.299 -11.982 42.114 1.00 23.28 495 GLU A O 1
ATOM 3853 N N . ASN A 1 496 ? 3.636 -12.310 39.998 1.00 22.45 496 ASN A N 1
ATOM 3854 C CA . ASN A 1 496 ? 4.676 -11.493 39.371 1.00 22.45 496 ASN A CA 1
ATOM 3855 C C . ASN A 1 496 ? 4.394 -9.988 39.534 1.00 22.45 496 ASN A C 1
ATOM 3857 O O . ASN A 1 496 ? 3.777 -9.356 38.675 1.00 22.45 496 ASN A O 1
ATOM 3861 N N . SER A 1 497 ? 4.909 -9.394 40.609 1.00 23.62 497 SER A N 1
ATOM 3862 C CA . SER A 1 497 ? 5.240 -7.968 40.675 1.00 23.62 497 SER A CA 1
ATOM 3863 C C . SER A 1 497 ? 6.543 -7.698 39.911 1.00 23.62 497 SER A C 1
ATOM 3865 O O . SER A 1 497 ? 7.581 -8.279 40.225 1.00 23.62 497 SER A O 1
ATOM 3867 N N . VAL A 1 498 ? 6.511 -6.792 38.931 1.00 23.88 498 VAL A N 1
ATOM 3868 C CA . VAL A 1 498 ? 7.716 -6.216 38.305 1.00 23.88 498 VAL A CA 1
ATOM 3869 C C . VAL A 1 498 ? 8.495 -5.423 39.372 1.00 23.88 498 VAL A C 1
ATOM 3871 O O . VAL A 1 498 ? 7.854 -4.691 40.131 1.00 23.88 498 VAL A O 1
ATOM 3874 N N . PRO A 1 499 ? 9.839 -5.498 39.461 1.00 23.09 499 PRO A N 1
ATOM 3875 C CA . PRO A 1 499 ? 10.579 -4.723 40.450 1.00 23.09 499 PRO A CA 1
ATOM 3876 C C . PRO A 1 499 ? 10.465 -3.228 40.119 1.00 23.09 499 PRO A C 1
ATOM 3878 O O . PRO A 1 499 ? 10.939 -2.773 39.078 1.00 23.09 499 PRO A O 1
ATOM 3881 N N . MET A 1 500 ? 9.850 -2.444 41.009 1.00 25.55 500 MET A N 1
ATOM 3882 C CA . MET A 1 500 ? 10.124 -1.010 41.095 1.00 25.55 500 MET A CA 1
ATOM 3883 C C . MET A 1 500 ? 11.637 -0.843 41.279 1.00 25.55 500 MET A C 1
ATOM 3885 O O . MET A 1 500 ? 12.184 -1.349 42.257 1.00 25.55 500 MET A O 1
ATOM 3889 N N . VAL A 1 501 ? 12.315 -0.123 40.378 1.00 30.22 501 VAL A N 1
ATOM 3890 C CA . VAL A 1 501 ? 13.613 0.470 40.724 1.00 30.22 501 VAL A CA 1
ATOM 3891 C C . VAL A 1 501 ? 13.322 1.407 41.884 1.00 30.22 501 VAL A C 1
ATOM 3893 O O . VAL A 1 501 ? 12.637 2.417 41.739 1.00 30.22 501 VAL A O 1
ATOM 3896 N N . SER A 1 502 ? 13.741 0.990 43.063 1.00 29.61 502 SER A N 1
ATOM 3897 C CA . SER A 1 502 ? 13.530 1.706 44.300 1.00 29.61 502 SER A CA 1
ATOM 3898 C C . SER A 1 502 ? 14.158 3.096 44.210 1.00 29.61 502 SER A C 1
ATOM 3900 O O . SER A 1 502 ? 15.343 3.225 43.903 1.00 29.61 502 SER A O 1
ATOM 3902 N N . THR A 1 503 ? 13.418 4.122 44.622 1.00 36.94 503 THR A N 1
ATOM 3903 C CA . THR A 1 503 ? 13.943 5.439 45.029 1.00 36.94 503 THR A CA 1
ATOM 3904 C C . THR A 1 503 ? 14.952 5.356 46.193 1.00 36.94 503 THR A C 1
ATOM 3906 O O . THR A 1 503 ? 15.399 6.380 46.699 1.00 36.94 503 THR A O 1
ATOM 3909 N N . SER A 1 504 ? 15.328 4.145 46.625 1.00 41.41 504 SER A N 1
ATOM 3910 C CA . SER A 1 504 ? 16.318 3.871 47.663 1.00 41.41 504 SER A CA 1
ATOM 3911 C C . SER A 1 504 ? 17.756 3.741 47.155 1.00 41.41 504 SER A C 1
ATOM 3913 O O . SER A 1 504 ? 18.639 3.559 47.989 1.00 41.41 504 SER A O 1
ATOM 3915 N N . ASP A 1 505 ? 18.018 3.782 45.840 1.00 51.00 505 ASP A N 1
ATOM 3916 C CA . ASP A 1 505 ? 19.399 3.799 45.337 1.00 51.00 505 ASP A CA 1
ATOM 3917 C C . ASP A 1 505 ? 19.971 5.224 45.505 1.00 51.00 505 ASP A C 1
ATOM 3919 O O . ASP A 1 505 ? 19.398 6.176 44.954 1.00 51.00 505 ASP A O 1
ATOM 3923 N N . PRO A 1 506 ? 21.039 5.419 46.301 1.00 60.66 506 PRO A N 1
ATOM 3924 C CA . PRO A 1 506 ? 21.572 6.744 46.589 1.00 60.66 506 PRO A CA 1
ATOM 3925 C C . PRO A 1 506 ? 21.903 7.515 45.305 1.00 60.66 506 PRO A C 1
ATOM 3927 O O . PRO A 1 506 ? 22.537 6.979 44.400 1.00 60.66 506 PRO A O 1
ATOM 3930 N N . GLY A 1 507 ? 21.460 8.773 45.223 1.00 59.59 507 GLY A N 1
ATOM 3931 C CA . GLY A 1 507 ? 21.802 9.671 44.116 1.00 59.59 507 GLY A CA 1
ATOM 3932 C C . GLY A 1 507 ? 20.881 9.659 42.901 1.00 59.59 507 GLY A C 1
ATOM 3933 O O . GLY A 1 507 ? 21.061 10.506 42.028 1.00 59.59 507 GLY A O 1
ATOM 3934 N N . MET A 1 508 ? 19.862 8.791 42.835 1.00 62.50 508 MET A N 1
ATOM 3935 C CA . MET A 1 508 ? 18.925 8.811 41.700 1.00 62.50 508 MET A CA 1
ATOM 3936 C C . MET A 1 508 ? 18.264 10.187 41.525 1.00 62.50 508 MET A C 1
ATOM 3938 O O . MET A 1 508 ? 18.232 10.690 40.411 1.00 62.50 508 MET A O 1
ATOM 3942 N N . GLY A 1 509 ? 17.821 10.849 42.600 1.00 57.50 509 GLY A N 1
ATOM 3943 C CA . GLY A 1 509 ? 17.255 12.205 42.507 1.00 57.50 509 GLY A CA 1
ATOM 3944 C C . GLY A 1 509 ? 18.215 13.240 41.899 1.00 57.50 509 GLY A C 1
ATOM 3945 O O . GLY A 1 509 ? 17.802 14.028 41.055 1.00 57.50 509 GLY A O 1
ATOM 3946 N N . GLU A 1 510 ? 19.502 13.188 42.259 1.00 69.25 510 GLU A N 1
ATOM 3947 C CA . GLU A 1 510 ? 20.547 14.067 41.705 1.00 69.25 510 GLU A CA 1
ATOM 3948 C C . GLU A 1 510 ? 20.773 13.781 40.205 1.00 69.25 510 GLU A C 1
ATOM 3950 O O . GLU A 1 510 ? 20.929 14.696 39.399 1.00 69.25 510 GLU A O 1
ATOM 3955 N N . TYR A 1 511 ? 20.745 12.506 39.805 1.00 65.69 511 TYR A N 1
ATOM 3956 C CA . TYR A 1 511 ? 20.860 12.085 38.403 1.00 65.69 511 TYR A CA 1
ATOM 3957 C C . TYR A 1 511 ? 19.720 12.596 37.533 1.00 65.69 511 TYR A C 1
ATOM 3959 O O . TYR A 1 511 ? 19.931 13.129 36.440 1.00 65.69 511 TYR A O 1
ATOM 3967 N N . TRP A 1 512 ? 18.513 12.472 38.058 1.00 56.16 512 TRP A N 1
ATOM 3968 C CA . TRP A 1 512 ? 17.312 13.004 37.453 1.00 56.16 512 TRP A CA 1
ATOM 3969 C C . TRP A 1 512 ? 17.366 14.517 37.310 1.00 56.16 512 TRP A C 1
ATOM 3971 O O . TRP A 1 512 ? 17.000 15.032 36.250 1.00 56.16 512 TRP A O 1
ATOM 3981 N N . GLU A 1 513 ? 17.926 15.192 38.320 1.00 68.25 513 GLU A N 1
ATOM 3982 C CA . GLU A 1 513 ? 18.209 16.623 38.284 1.00 68.25 513 GLU A CA 1
ATOM 3983 C C . GLU A 1 513 ? 19.044 17.017 37.059 1.00 68.25 513 GLU A C 1
ATOM 3985 O O . GLU A 1 513 ? 18.646 17.832 36.219 1.00 68.25 513 GLU A O 1
ATOM 3990 N N . ALA A 1 514 ? 20.196 16.361 36.928 1.00 59.12 514 ALA A N 1
ATOM 3991 C CA . ALA A 1 514 ? 21.139 16.595 35.847 1.00 59.12 514 ALA A CA 1
ATOM 3992 C C . ALA A 1 514 ? 20.547 16.271 34.462 1.00 59.12 514 ALA A C 1
ATOM 3994 O O . ALA A 1 514 ? 20.791 17.003 33.499 1.00 59.12 514 ALA A O 1
ATOM 3995 N N . LYS A 1 515 ? 19.727 15.217 34.337 1.00 63.31 515 LYS A N 1
ATOM 3996 C CA . LYS A 1 515 ? 19.117 14.859 33.047 1.00 63.31 515 LYS A CA 1
ATOM 3997 C C . LYS A 1 515 ? 18.054 15.844 32.591 1.00 63.31 515 LYS A C 1
ATOM 3999 O O . LYS A 1 515 ? 18.073 16.206 31.416 1.00 63.31 515 LYS A O 1
ATOM 4004 N N . ASN A 1 516 ? 17.126 16.286 33.442 1.00 57.50 516 ASN A N 1
ATOM 4005 C CA . ASN A 1 516 ? 16.109 17.215 32.931 1.00 57.50 516 ASN A CA 1
ATOM 4006 C C . ASN A 1 516 ? 16.747 18.551 32.536 1.00 57.50 516 ASN A C 1
ATOM 4008 O O . ASN A 1 516 ? 16.322 19.153 31.552 1.00 57.50 516 ASN A O 1
ATOM 4012 N N . GLN A 1 517 ? 17.812 18.965 33.232 1.00 66.75 517 GLN A N 1
ATOM 4013 C CA . GLN A 1 517 ? 18.634 20.087 32.792 1.00 66.75 517 GLN A CA 1
ATOM 4014 C C . GLN A 1 517 ? 19.223 19.836 31.394 1.00 66.75 517 GLN A C 1
ATOM 4016 O O . GLN A 1 517 ? 19.070 20.681 30.516 1.00 66.75 517 GLN A O 1
ATOM 4021 N N . LEU A 1 518 ? 19.822 18.667 31.145 1.00 60.59 518 LEU A N 1
ATOM 4022 C CA . LEU A 1 518 ? 20.329 18.296 29.819 1.00 60.59 518 LEU A CA 1
ATOM 4023 C C . LEU A 1 518 ? 19.231 18.315 28.733 1.00 60.59 518 LEU A C 1
ATOM 4025 O O . LEU A 1 518 ? 19.436 18.870 27.652 1.00 60.59 518 LEU A O 1
ATOM 4029 N N . ASN A 1 519 ? 18.046 17.769 29.025 1.00 54.81 519 ASN A N 1
ATOM 4030 C CA . ASN A 1 519 ? 16.902 17.758 28.106 1.00 54.81 519 ASN A CA 1
ATOM 4031 C C . ASN A 1 519 ? 16.432 19.180 27.757 1.00 54.81 519 ASN A C 1
ATOM 4033 O O . ASN A 1 519 ? 16.186 19.477 26.587 1.00 54.81 519 ASN A O 1
ATOM 4037 N N . PHE A 1 520 ? 16.373 20.078 28.745 1.00 60.12 520 PHE A N 1
ATOM 4038 C CA . PHE A 1 520 ? 16.020 21.483 28.535 1.00 60.12 520 PHE A CA 1
ATOM 4039 C C . PHE A 1 520 ? 16.999 22.189 27.586 1.00 60.12 520 PHE A C 1
ATOM 4041 O O . PHE A 1 520 ? 16.582 22.917 26.681 1.00 60.12 520 PHE A O 1
ATOM 4048 N N . ILE A 1 521 ? 18.301 21.927 27.738 1.00 66.44 521 ILE A N 1
ATOM 4049 C CA . ILE A 1 521 ? 19.331 22.480 26.851 1.00 66.44 521 ILE A CA 1
ATOM 4050 C C . ILE A 1 521 ? 19.114 21.989 25.407 1.00 66.44 521 ILE A C 1
ATOM 4052 O O . ILE A 1 521 ? 19.178 22.785 24.464 1.00 66.44 521 ILE A O 1
ATOM 4056 N N . HIS A 1 522 ? 18.806 20.701 25.210 1.00 60.25 522 HIS A N 1
ATOM 4057 C CA . HIS A 1 522 ? 18.517 20.138 23.886 1.00 60.25 522 HIS A CA 1
ATOM 4058 C C . HIS A 1 522 ? 17.265 20.743 23.234 1.00 60.25 522 HIS A C 1
ATOM 4060 O O . HIS A 1 522 ? 17.302 21.094 22.051 1.00 60.25 522 HIS A O 1
ATOM 4066 N N . GLU A 1 523 ? 16.172 20.907 23.983 1.00 58.47 523 GLU A N 1
ATOM 4067 C CA . GLU A 1 523 ? 14.933 21.505 23.472 1.00 58.47 523 GLU A CA 1
ATOM 4068 C C . GLU A 1 523 ? 15.119 22.967 23.061 1.00 58.47 523 GLU A C 1
ATOM 4070 O O . GLU A 1 523 ? 14.664 23.372 21.987 1.00 58.47 523 GLU A O 1
ATOM 4075 N N . ASN A 1 524 ? 15.837 23.748 23.870 1.00 66.12 524 ASN A N 1
ATOM 4076 C CA . ASN A 1 524 ? 16.135 25.139 23.548 1.00 66.12 524 ASN A CA 1
ATOM 4077 C C . ASN A 1 524 ? 17.039 25.254 22.318 1.00 66.12 524 ASN A C 1
ATOM 4079 O O . ASN A 1 524 ? 16.754 26.062 21.433 1.00 66.12 524 ASN A O 1
ATOM 4083 N N . LYS A 1 525 ? 18.075 24.407 22.208 1.00 62.28 525 LYS A N 1
ATOM 4084 C CA . LYS A 1 525 ? 18.934 24.340 21.012 1.00 62.28 525 LYS A CA 1
ATOM 4085 C C . LYS A 1 525 ? 18.117 23.996 19.758 1.00 62.28 525 LYS A C 1
ATOM 4087 O O . LYS A 1 525 ? 18.330 24.606 18.711 1.00 62.28 525 LYS A O 1
ATOM 4092 N N . ARG A 1 526 ? 17.153 23.067 19.860 1.00 58.44 526 ARG A N 1
ATOM 4093 C CA . ARG A 1 526 ? 16.253 22.690 18.754 1.00 58.44 526 ARG A CA 1
ATOM 4094 C C . ARG A 1 526 ? 15.349 23.851 18.336 1.00 58.44 526 ARG A C 1
ATOM 4096 O O . ARG A 1 526 ? 15.315 24.194 17.157 1.00 58.44 526 ARG A O 1
ATOM 4103 N N . ARG A 1 527 ? 14.684 24.506 19.290 1.00 57.38 527 ARG A N 1
ATOM 4104 C CA . ARG A 1 527 ? 13.790 25.646 19.027 1.00 57.38 527 ARG A CA 1
ATOM 4105 C C . ARG A 1 527 ? 14.526 26.820 18.374 1.00 57.38 527 ARG A C 1
ATOM 4107 O O . ARG A 1 527 ? 14.020 27.410 17.423 1.00 57.38 527 ARG A O 1
ATOM 4114 N N . ASP A 1 528 ? 15.738 27.124 18.832 1.00 60.91 528 ASP A N 1
ATOM 4115 C CA . ASP A 1 528 ? 16.554 28.191 18.244 1.00 60.91 528 ASP A CA 1
ATOM 4116 C C . ASP A 1 528 ? 17.018 27.853 16.814 1.00 60.91 528 ASP A C 1
ATOM 4118 O O . ASP A 1 528 ? 17.071 28.748 15.966 1.00 60.91 528 ASP A O 1
ATOM 4122 N N . SER A 1 529 ? 17.272 26.570 16.512 1.00 54.06 529 SER A N 1
ATOM 4123 C CA . SER A 1 529 ? 17.599 26.109 15.152 1.00 54.06 529 SER A CA 1
ATOM 4124 C C . SER A 1 529 ? 16.410 26.184 14.181 1.00 54.06 529 SER A C 1
ATOM 4126 O O . SER A 1 529 ? 16.578 26.575 13.024 1.00 54.06 529 SER A O 1
ATOM 4128 N N . GLU A 1 530 ? 15.192 25.899 14.657 1.00 48.12 530 GLU A N 1
ATOM 4129 C CA . GLU A 1 530 ? 13.946 25.995 13.878 1.00 48.12 530 GLU A CA 1
ATOM 4130 C C . GLU A 1 530 ? 13.604 27.456 13.513 1.00 48.12 530 GLU A C 1
ATOM 4132 O O . GLU A 1 530 ? 12.988 27.721 12.480 1.00 48.12 530 GLU A O 1
ATOM 4137 N N . LEU A 1 531 ? 14.085 28.427 14.300 1.00 50.78 531 LEU A N 1
ATOM 4138 C CA . LEU A 1 531 ? 13.895 29.868 14.088 1.00 50.78 531 LEU A CA 1
ATOM 4139 C C . LEU A 1 531 ? 14.938 30.523 13.150 1.00 50.78 531 LEU A C 1
ATOM 4141 O O . LEU A 1 531 ? 15.010 31.752 13.084 1.00 50.78 531 LEU A O 1
ATOM 4145 N N . ARG A 1 532 ? 15.747 29.741 12.414 1.00 45.97 532 ARG A N 1
ATOM 4146 C CA . ARG A 1 532 ? 16.822 30.203 11.495 1.00 45.97 532 ARG A CA 1
ATOM 4147 C C . ARG A 1 532 ? 17.869 31.145 12.116 1.00 45.97 532 ARG A C 1
ATOM 4149 O O . ARG A 1 532 ? 18.603 31.811 11.386 1.00 45.97 532 ARG A O 1
ATOM 4156 N N . ARG A 1 533 ? 17.992 31.207 13.444 1.00 49.53 533 ARG A N 1
ATOM 4157 C CA . ARG A 1 533 ? 19.165 31.820 14.086 1.00 49.53 533 ARG A CA 1
ATOM 4158 C C . ARG A 1 533 ? 20.294 30.795 13.992 1.00 49.53 533 ARG A C 1
ATOM 4160 O O . ARG A 1 533 ? 20.066 29.641 14.344 1.00 49.53 533 ARG A O 1
ATOM 4167 N N . SER A 1 534 ? 21.483 31.155 13.493 1.00 41.84 534 SER A N 1
ATOM 4168 C CA . SER A 1 534 ? 22.603 30.201 13.539 1.00 41.84 534 SER A CA 1
ATOM 4169 C C . SER A 1 534 ? 22.810 29.809 15.005 1.00 41.84 534 SER A C 1
ATOM 4171 O O . SER A 1 534 ? 22.958 30.726 15.821 1.00 41.84 534 SER A O 1
ATOM 4173 N N . PRO A 1 535 ? 22.782 28.517 15.378 1.00 52.12 535 PRO A N 1
ATOM 4174 C CA . PRO A 1 535 ? 22.999 28.131 16.761 1.00 52.12 535 PRO A CA 1
ATOM 4175 C C . PRO A 1 535 ? 24.410 28.572 17.143 1.00 52.12 535 PRO A C 1
ATOM 4177 O O . PRO A 1 535 ? 25.386 27.992 16.676 1.00 52.12 535 PRO A O 1
ATOM 4180 N N . ASP A 1 536 ? 24.534 29.627 17.945 1.00 54.56 536 ASP A N 1
ATOM 4181 C CA . ASP A 1 536 ? 25.826 29.993 18.506 1.00 54.56 536 ASP A CA 1
ATOM 4182 C C . ASP A 1 536 ? 26.192 28.877 19.489 1.00 54.56 536 ASP A C 1
ATOM 4184 O O . ASP A 1 536 ? 25.643 28.797 20.587 1.00 54.56 536 ASP A O 1
ATOM 4188 N N . GLN A 1 537 ? 27.041 27.936 19.067 1.00 52.81 537 GLN A N 1
ATOM 4189 C CA . GLN A 1 537 ? 27.421 26.772 19.874 1.00 52.81 537 GLN A CA 1
ATOM 4190 C C . GLN A 1 537 ? 28.005 27.195 21.233 1.00 52.81 537 GLN A C 1
ATOM 4192 O O . GLN A 1 537 ? 27.854 26.474 22.221 1.00 52.81 537 GLN A O 1
ATOM 4197 N N . LYS A 1 538 ? 28.589 28.401 21.325 1.00 60.38 538 LYS A N 1
ATOM 4198 C CA . LYS A 1 538 ? 29.062 28.975 22.592 1.00 60.38 538 LYS A CA 1
ATOM 4199 C C . LYS A 1 538 ? 27.929 29.301 23.565 1.00 60.38 538 LYS A C 1
ATOM 4201 O O . LYS A 1 538 ? 28.169 29.257 24.769 1.00 60.38 538 LYS A O 1
ATOM 4206 N N . LYS A 1 539 ? 26.713 29.574 23.076 1.00 71.88 539 LYS A N 1
ATOM 4207 C CA . LYS A 1 539 ? 25.553 29.971 23.891 1.00 71.88 539 LYS A CA 1
ATOM 4208 C C . LYS A 1 539 ? 25.198 28.922 24.945 1.00 71.88 539 LYS A C 1
ATOM 4210 O O . LYS A 1 539 ? 24.994 29.279 26.095 1.00 71.88 539 LYS A O 1
ATOM 4215 N N . TYR A 1 540 ? 25.182 27.643 24.568 1.00 75.56 540 TYR A N 1
ATOM 4216 C CA . TYR A 1 540 ? 24.766 26.544 25.454 1.00 75.56 540 TYR A CA 1
ATOM 4217 C C . TYR A 1 540 ? 25.931 25.810 26.120 1.00 75.56 540 TYR A C 1
ATOM 4219 O O . TYR A 1 540 ? 25.716 24.944 26.966 1.00 75.56 540 TYR A O 1
ATOM 4227 N N . ARG A 1 541 ? 27.178 26.126 25.748 1.00 80.62 541 ARG A N 1
ATOM 4228 C CA . ARG A 1 541 ? 28.367 25.396 26.210 1.00 80.62 541 ARG A CA 1
ATOM 4229 C C . ARG A 1 541 ? 28.486 25.373 27.737 1.00 80.62 541 ARG A C 1
ATOM 4231 O O . ARG A 1 541 ? 28.788 24.330 28.304 1.00 80.62 541 ARG A O 1
ATOM 4238 N N . ASN A 1 542 ? 28.221 26.500 28.398 1.00 82.69 542 ASN A N 1
ATOM 4239 C CA . ASN A 1 542 ? 28.286 26.588 29.860 1.00 82.69 542 ASN A CA 1
ATOM 4240 C C . ASN A 1 542 ? 27.179 25.769 30.542 1.00 82.69 542 ASN A C 1
ATOM 4242 O O . ASN A 1 542 ? 27.431 25.153 31.571 1.00 82.69 542 ASN A O 1
ATOM 4246 N N . GLU A 1 543 ? 25.985 25.712 29.949 1.00 82.25 543 GLU A N 1
ATOM 4247 C CA . GLU A 1 543 ? 24.867 24.919 30.474 1.00 82.25 543 GLU A CA 1
ATOM 4248 C C . GLU A 1 543 ? 25.152 23.414 30.357 1.00 82.25 543 GLU A C 1
ATOM 4250 O O . GLU A 1 543 ? 24.890 22.660 31.294 1.00 82.25 543 GLU A O 1
ATOM 4255 N N . TYR A 1 544 ? 25.761 22.975 29.246 1.00 79.25 544 TYR A N 1
ATOM 4256 C CA . TYR A 1 544 ? 26.210 21.587 29.102 1.00 79.25 544 TYR A CA 1
ATOM 4257 C C . TYR A 1 544 ? 27.335 21.234 30.083 1.00 79.25 544 TYR A C 1
ATOM 4259 O O . TYR A 1 544 ? 27.332 20.134 30.629 1.00 79.25 544 TYR A O 1
ATOM 4267 N N . LEU A 1 545 ? 28.279 22.149 30.337 1.00 85.31 545 LEU A N 1
ATOM 4268 C CA . LEU A 1 545 ? 29.336 21.934 31.333 1.00 85.31 545 LEU A CA 1
ATOM 4269 C C . LEU A 1 545 ? 28.779 21.797 32.755 1.00 85.31 545 LEU A C 1
ATOM 4271 O O . LEU A 1 545 ? 29.284 20.971 33.515 1.00 85.31 545 LEU A O 1
ATOM 4275 N N . ASP A 1 546 ? 27.736 22.555 33.097 1.00 86.06 546 ASP A N 1
ATOM 4276 C CA . ASP A 1 546 ? 27.057 22.443 34.391 1.00 86.06 546 ASP A CA 1
ATOM 4277 C C . ASP A 1 546 ? 26.368 21.077 34.544 1.00 86.06 546 ASP A C 1
ATOM 4279 O O . ASP A 1 546 ? 26.623 20.354 35.509 1.00 86.06 546 ASP A O 1
ATOM 4283 N N . ALA A 1 547 ? 25.600 20.652 33.533 1.00 78.75 547 ALA A N 1
ATOM 4284 C CA . ALA A 1 547 ? 24.984 19.323 33.515 1.00 78.75 547 ALA A CA 1
ATOM 4285 C C . ALA A 1 547 ? 26.037 18.196 33.599 1.00 78.75 547 ALA A C 1
ATOM 4287 O O . ALA A 1 547 ? 25.888 17.246 34.371 1.00 78.75 547 ALA A O 1
ATOM 4288 N N . LEU A 1 548 ? 27.147 18.328 32.863 1.00 85.00 548 LEU A N 1
ATOM 4289 C CA . LEU A 1 548 ? 28.259 17.378 32.877 1.00 85.00 548 LEU A CA 1
ATOM 4290 C C . LEU A 1 548 ? 28.914 17.288 34.260 1.00 85.00 548 LEU A C 1
ATOM 4292 O O . LEU A 1 548 ? 29.252 16.193 34.710 1.00 85.00 548 LEU A O 1
ATOM 4296 N N . SER A 1 549 ? 29.092 18.424 34.939 1.00 90.38 549 SER A N 1
ATOM 4297 C CA . SER A 1 549 ? 29.642 18.466 36.295 1.00 90.38 549 SER A CA 1
ATOM 4298 C C . SER A 1 549 ? 28.763 17.692 37.276 1.00 90.38 549 SER A C 1
ATOM 4300 O O . SER A 1 549 ? 29.283 16.881 38.040 1.00 90.38 549 SER A O 1
ATOM 4302 N N . LYS A 1 550 ? 27.438 17.870 37.213 1.00 85.75 550 LYS A N 1
ATOM 4303 C CA . LYS A 1 550 ? 26.485 17.132 38.056 1.00 85.75 550 LYS A CA 1
ATOM 4304 C C . LYS A 1 550 ? 26.572 15.621 37.830 1.00 85.75 550 LYS A C 1
ATOM 4306 O O . LYS A 1 550 ? 26.690 14.870 38.797 1.00 85.75 550 LYS A O 1
ATOM 4311 N N . PHE A 1 551 ? 26.613 15.164 36.574 1.00 83.88 551 PHE A N 1
ATOM 4312 C CA . PHE A 1 551 ? 26.798 13.738 36.274 1.00 83.88 551 PHE A CA 1
ATOM 4313 C C . PHE A 1 551 ? 28.122 13.183 36.809 1.00 83.88 551 PHE A C 1
ATOM 4315 O O . PHE A 1 551 ? 28.132 12.099 37.389 1.00 83.88 551 PHE A O 1
ATOM 4322 N N . LYS A 1 552 ? 29.231 13.921 36.680 1.00 90.62 552 LYS A N 1
ATOM 4323 C CA . LYS A 1 552 ? 30.531 13.496 37.226 1.00 90.62 552 LYS A CA 1
ATOM 4324 C C . LYS A 1 552 ? 30.494 13.367 38.750 1.00 90.62 552 LYS A C 1
ATOM 4326 O O . LYS A 1 552 ? 30.975 12.368 39.280 1.00 90.62 552 LYS A O 1
ATOM 4331 N N . THR A 1 553 ? 29.856 14.310 39.445 1.00 91.19 553 THR A N 1
ATOM 4332 C CA . THR A 1 553 ? 29.668 14.248 40.902 1.00 91.19 553 THR A CA 1
ATOM 4333 C C . THR A 1 553 ? 28.869 13.015 41.327 1.00 91.19 553 THR A C 1
ATOM 4335 O O . THR A 1 553 ? 29.222 12.370 42.312 1.00 91.19 553 THR A O 1
ATOM 4338 N N . ILE A 1 554 ? 27.834 12.633 40.576 1.00 86.62 554 ILE A N 1
ATOM 4339 C CA . ILE A 1 554 ? 27.038 11.427 40.859 1.00 86.62 554 ILE A CA 1
ATOM 4340 C C . ILE A 1 554 ? 27.888 10.160 40.741 1.00 86.62 554 ILE A C 1
ATOM 4342 O O . ILE A 1 554 ? 27.828 9.291 41.613 1.00 86.62 554 ILE A O 1
ATOM 4346 N N . VAL A 1 555 ? 28.706 10.068 39.690 1.00 86.12 555 VAL A N 1
ATOM 4347 C CA . VAL A 1 555 ? 29.611 8.932 39.467 1.00 86.12 555 VAL A CA 1
ATOM 4348 C C . VAL A 1 555 ? 30.636 8.803 40.597 1.00 86.12 555 VAL A C 1
ATOM 4350 O O . VAL A 1 555 ? 30.909 7.696 41.057 1.00 86.12 555 VAL A O 1
ATOM 4353 N N . GLU A 1 556 ? 31.170 9.926 41.078 1.00 88.00 556 GLU A N 1
ATOM 4354 C CA . GLU A 1 556 ? 32.128 9.960 42.189 1.00 88.00 556 GLU A CA 1
ATOM 4355 C C . GLU A 1 556 ? 31.486 9.606 43.537 1.00 88.00 556 GLU A C 1
ATOM 4357 O O . GLU A 1 556 ? 32.080 8.884 44.339 1.00 88.00 556 GLU A O 1
ATOM 4362 N N . LYS A 1 557 ? 30.270 10.102 43.791 1.00 87.25 557 LYS A N 1
ATOM 4363 C CA . LYS A 1 557 ? 29.575 9.971 45.079 1.00 87.25 557 LYS A CA 1
ATOM 4364 C C . LYS A 1 557 ? 28.904 8.609 45.259 1.00 87.25 557 LYS A C 1
ATOM 4366 O O . LYS A 1 557 ? 28.839 8.111 46.383 1.00 87.25 557 LYS A O 1
ATOM 4371 N N . TYR A 1 558 ? 28.431 7.997 44.172 1.00 86.75 558 TYR A N 1
ATOM 4372 C CA . TYR A 1 558 ? 27.633 6.769 44.213 1.00 86.75 558 TYR A CA 1
ATOM 4373 C C . TYR A 1 558 ? 28.104 5.696 43.212 1.00 86.75 558 TYR A C 1
ATOM 4375 O O . TYR A 1 558 ? 27.276 5.150 42.482 1.00 86.75 558 TYR A O 1
ATOM 4383 N N . PRO A 1 559 ? 29.398 5.330 43.165 1.00 80.19 559 PRO A N 1
ATOM 4384 C CA . PRO A 1 559 ? 29.979 4.547 42.067 1.00 80.19 559 PRO A CA 1
ATOM 4385 C C . PRO A 1 559 ? 29.354 3.157 41.848 1.00 80.19 559 PRO A C 1
ATOM 4387 O O . PRO A 1 559 ? 29.378 2.652 40.732 1.00 80.19 559 PRO A O 1
ATOM 4390 N N . ASP A 1 560 ? 28.771 2.532 42.876 1.00 79.81 560 ASP A N 1
ATOM 4391 C CA . ASP A 1 560 ? 28.124 1.212 42.768 1.00 79.81 560 ASP A CA 1
ATOM 4392 C C . ASP A 1 560 ? 26.612 1.267 42.466 1.00 79.81 560 ASP A C 1
ATOM 4394 O O . ASP A 1 560 ? 25.983 0.230 42.215 1.00 79.81 560 ASP A O 1
ATOM 4398 N N . SER A 1 561 ? 26.026 2.466 42.474 1.00 75.75 561 SER A N 1
ATOM 4399 C CA . SER A 1 561 ? 24.594 2.684 42.251 1.00 75.75 561 SER A CA 1
ATOM 4400 C C . SER A 1 561 ? 24.212 2.529 40.779 1.00 75.75 561 SER A C 1
ATOM 4402 O O . SER A 1 561 ? 25.037 2.646 39.871 1.00 75.75 561 SER A O 1
ATOM 4404 N N . LEU A 1 562 ? 22.930 2.290 40.515 1.00 66.44 562 LEU A N 1
ATOM 4405 C CA . LEU A 1 562 ? 22.366 2.387 39.171 1.00 66.44 562 LEU A CA 1
ATOM 4406 C C . LEU A 1 562 ? 22.505 3.802 38.596 1.00 66.44 562 LEU A C 1
ATOM 4408 O O . LEU A 1 562 ? 22.744 3.937 37.399 1.00 66.44 562 LEU A O 1
ATOM 4412 N N . CYS A 1 563 ? 22.406 4.847 39.422 1.00 70.38 563 CYS A N 1
ATOM 4413 C CA . CYS A 1 563 ? 22.469 6.224 38.936 1.00 70.38 563 CYS A CA 1
ATOM 4414 C C . CYS A 1 563 ? 23.853 6.588 38.381 1.00 70.38 563 CYS A C 1
ATOM 4416 O O . CYS A 1 563 ? 23.934 7.214 37.329 1.00 70.38 563 CYS A O 1
ATOM 4418 N N . ALA A 1 564 ? 24.938 6.116 39.004 1.00 74.38 564 ALA A N 1
ATOM 4419 C CA . ALA A 1 564 ? 26.291 6.290 38.474 1.00 74.38 564 ALA A CA 1
ATOM 4420 C C . ALA A 1 564 ? 26.491 5.556 37.142 1.00 74.38 564 ALA A C 1
ATOM 4422 O O . ALA A 1 564 ? 27.090 6.110 36.222 1.00 74.38 564 ALA A O 1
ATOM 4423 N N . ARG A 1 565 ? 25.938 4.343 37.008 1.00 72.25 565 ARG A N 1
ATOM 4424 C CA . ARG A 1 565 ? 25.964 3.583 35.747 1.00 72.25 565 ARG A CA 1
ATOM 4425 C C . ARG A 1 565 ? 25.287 4.355 34.617 1.00 72.25 565 ARG A C 1
ATOM 4427 O O . ARG A 1 565 ? 25.861 4.533 33.552 1.00 72.25 565 ARG A O 1
ATOM 4434 N N . LEU A 1 566 ? 24.103 4.898 34.882 1.00 66.12 566 LEU A N 1
ATOM 4435 C CA . LEU A 1 566 ? 23.368 5.699 33.908 1.00 66.12 566 LEU A CA 1
ATOM 4436 C C . LEU A 1 566 ? 24.045 7.057 33.619 1.00 66.12 566 LEU A C 1
ATOM 4438 O O . LEU A 1 566 ? 24.058 7.512 32.477 1.00 66.12 566 LEU A O 1
ATOM 4442 N N . ALA A 1 567 ? 24.645 7.696 34.627 1.00 74.69 567 ALA A N 1
ATOM 4443 C CA . ALA A 1 567 ? 25.372 8.961 34.487 1.00 74.69 567 ALA A CA 1
ATOM 4444 C C . ALA A 1 567 ? 26.594 8.846 33.567 1.00 74.69 567 ALA A C 1
ATOM 4446 O O . ALA A 1 567 ? 26.860 9.765 32.795 1.00 74.69 567 ALA A O 1
ATOM 4447 N N . VAL A 1 568 ? 27.302 7.715 33.589 1.00 73.31 568 VAL A N 1
ATOM 4448 C CA . VAL A 1 568 ? 28.441 7.440 32.697 1.00 73.31 568 VAL A CA 1
ATOM 4449 C C . VAL A 1 568 ? 28.047 7.526 31.215 1.00 73.31 568 VAL A C 1
ATOM 4451 O O . VAL A 1 568 ? 28.743 8.174 30.429 1.00 73.31 568 VAL A O 1
ATOM 4454 N N . HIS A 1 569 ? 26.897 6.960 30.839 1.00 69.00 569 HIS A N 1
ATOM 4455 C CA . HIS A 1 569 ? 26.370 7.042 29.471 1.00 69.00 569 HIS A CA 1
ATOM 4456 C C . HIS A 1 569 ? 25.971 8.471 29.082 1.00 69.00 569 HIS A C 1
ATOM 4458 O O . HIS A 1 569 ? 26.232 8.916 27.961 1.00 69.00 569 HIS A O 1
ATOM 4464 N N . GLU A 1 570 ? 25.385 9.225 30.013 1.00 75.56 570 GLU A N 1
ATOM 4465 C CA . GLU A 1 570 ? 24.987 10.619 29.782 1.00 75.56 570 GLU A CA 1
ATOM 4466 C C . GLU A 1 570 ? 26.183 11.566 29.645 1.00 75.56 570 GLU A C 1
ATOM 4468 O O . GLU A 1 570 ? 26.172 12.442 28.779 1.00 75.56 570 GLU A O 1
ATOM 4473 N N . ILE A 1 571 ? 27.257 11.350 30.410 1.00 77.56 571 ILE A N 1
ATOM 4474 C CA . ILE A 1 571 ? 28.542 12.047 30.232 1.00 77.56 571 ILE A CA 1
ATOM 4475 C C . ILE A 1 571 ? 29.057 11.819 28.811 1.00 77.56 571 ILE A C 1
ATOM 4477 O O . ILE A 1 571 ? 29.421 12.772 28.118 1.00 77.56 571 ILE A O 1
ATOM 4481 N N . GLY A 1 572 ? 29.017 10.561 28.359 1.00 67.50 572 GLY A N 1
ATOM 4482 C CA . GLY A 1 572 ? 29.407 10.173 27.012 1.00 67.50 572 GLY A CA 1
ATOM 4483 C C . GLY A 1 572 ? 28.641 10.944 25.931 1.00 67.50 572 GLY A C 1
ATOM 4484 O O . GLY A 1 572 ? 29.238 11.583 25.065 1.00 67.50 572 GLY A O 1
ATOM 4485 N N . ARG A 1 573 ? 27.310 10.939 26.004 1.00 66.00 573 ARG A N 1
ATOM 4486 C CA . ARG A 1 573 ? 26.426 11.609 25.032 1.00 66.00 573 ARG A CA 1
ATOM 4487 C C . ARG A 1 573 ? 26.528 13.136 25.077 1.00 66.00 573 ARG A C 1
ATOM 4489 O O . ARG A 1 573 ? 26.458 13.791 24.034 1.00 66.00 573 ARG A O 1
ATOM 4496 N N . THR A 1 574 ? 26.721 13.703 26.266 1.00 72.56 574 THR A N 1
ATOM 4497 C CA . THR A 1 574 ? 26.836 15.153 26.469 1.00 72.56 574 THR A CA 1
ATOM 4498 C C . THR A 1 574 ? 28.095 15.699 25.800 1.00 72.56 574 THR A C 1
ATOM 4500 O O . THR A 1 574 ? 28.008 16.654 25.033 1.00 72.56 574 THR A O 1
ATOM 4503 N N . CYS A 1 575 ? 29.251 15.057 25.999 1.00 70.56 575 CYS A N 1
ATOM 4504 C CA . CYS A 1 575 ? 30.500 15.479 25.359 1.00 70.56 575 CYS A CA 1
ATOM 4505 C C . CYS A 1 575 ? 30.445 15.379 23.825 1.00 70.56 575 CYS A C 1
ATOM 4507 O O . CYS A 1 575 ? 30.940 16.273 23.141 1.00 70.56 575 CYS A O 1
ATOM 4509 N N . LEU A 1 576 ? 29.781 14.353 23.276 1.00 64.62 576 LEU A N 1
ATOM 4510 C CA . LEU A 1 576 ? 29.517 14.259 2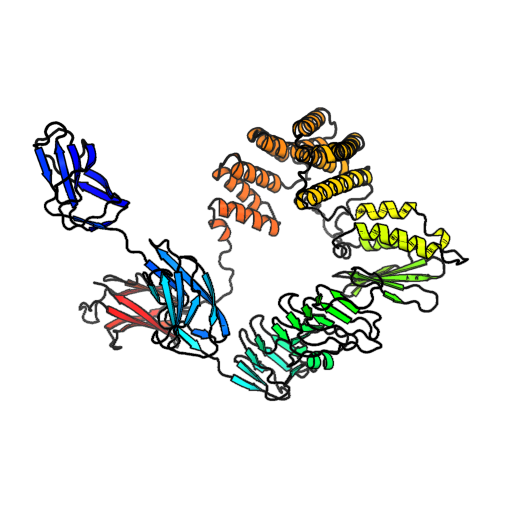1.833 1.00 64.62 576 LEU A CA 1
ATOM 4511 C C . LEU A 1 576 ? 28.616 15.406 21.341 1.00 64.62 576 LEU A C 1
ATOM 4513 O O . LEU A 1 576 ? 28.898 16.015 20.314 1.00 64.62 576 LEU A O 1
ATOM 4517 N N . SER A 1 577 ? 27.571 15.752 22.098 1.00 68.12 577 SER A N 1
ATOM 4518 C CA . SER A 1 577 ? 26.633 16.842 21.766 1.00 68.12 577 SER A CA 1
ATOM 4519 C C . SER A 1 577 ? 27.255 18.242 21.831 1.00 68.12 577 SER A C 1
ATOM 4521 O O . SER A 1 577 ? 26.750 19.177 21.198 1.00 68.12 577 SER A O 1
ATOM 4523 N N . MET A 1 578 ? 28.329 18.380 22.611 1.00 70.38 578 MET A N 1
ATOM 4524 C CA . MET A 1 578 ? 29.166 19.576 22.706 1.00 70.38 578 MET A CA 1
ATOM 4525 C C . MET A 1 578 ? 30.250 19.649 21.622 1.00 70.38 578 MET A C 1
ATOM 4527 O O . MET A 1 578 ? 30.962 20.646 21.584 1.00 70.38 578 MET A O 1
ATOM 4531 N N . GLU A 1 579 ? 30.396 18.620 20.777 1.00 69.56 579 GLU A N 1
ATOM 4532 C CA . GLU A 1 579 ? 31.515 18.478 19.829 1.00 69.56 579 GLU A CA 1
ATOM 4533 C C . GLU A 1 579 ? 32.896 18.470 20.525 1.00 69.56 579 GLU A C 1
ATOM 4535 O O . GLU A 1 579 ? 33.920 18.778 19.923 1.00 69.56 579 GLU A O 1
ATOM 4540 N N . GLU A 1 580 ? 32.940 18.043 21.794 1.00 78.25 580 GLU A N 1
ATOM 4541 C CA . GLU A 1 580 ? 34.162 17.880 22.598 1.00 78.25 580 GLU A CA 1
ATOM 4542 C C . GLU A 1 580 ? 34.352 16.403 23.021 1.00 78.25 580 GLU A C 1
ATOM 4544 O O . GLU A 1 580 ? 34.416 16.089 24.217 1.00 78.25 580 GLU A O 1
ATOM 4549 N N . PRO A 1 581 ? 34.437 15.450 22.069 1.00 69.12 581 PRO A N 1
ATOM 4550 C CA . PRO A 1 581 ? 34.484 14.017 22.370 1.00 69.12 581 PRO A CA 1
ATOM 4551 C C . PRO A 1 581 ? 35.720 13.614 23.188 1.00 69.12 581 PRO A C 1
ATOM 4553 O O . PRO A 1 581 ? 35.649 12.699 24.007 1.00 69.12 581 PRO A O 1
ATOM 4556 N N . GLU A 1 582 ? 36.842 14.318 23.027 1.00 79.44 582 GLU A N 1
ATOM 4557 C CA . GLU A 1 582 ? 38.082 14.032 23.756 1.00 79.44 582 GLU A CA 1
ATOM 4558 C C . GLU A 1 582 ? 37.926 14.208 25.272 1.00 79.44 582 GLU A C 1
ATOM 4560 O O . GLU A 1 582 ? 38.486 13.435 26.049 1.00 79.44 582 GLU A O 1
ATOM 4565 N N . ALA A 1 583 ? 37.127 15.183 25.720 1.00 80.44 583 ALA A N 1
ATOM 4566 C CA . ALA A 1 583 ? 36.903 15.429 27.142 1.00 80.44 583 ALA A CA 1
ATOM 4567 C C . ALA A 1 583 ? 36.127 14.279 27.806 1.00 80.44 583 ALA A C 1
ATOM 4569 O O . ALA A 1 583 ? 36.473 13.849 28.912 1.00 80.44 583 ALA A O 1
ATOM 4570 N N . GLY A 1 584 ? 35.108 13.755 27.116 1.00 77.75 584 GLY A N 1
ATOM 4571 C CA . GLY A 1 584 ? 34.341 12.588 27.555 1.00 77.75 584 GLY A CA 1
ATOM 4572 C C . GLY A 1 584 ? 35.192 11.323 27.537 1.00 77.75 584 GLY A C 1
ATOM 4573 O O . GLY A 1 584 ? 35.279 10.618 28.541 1.00 77.75 584 GLY A O 1
ATOM 4574 N N . PHE A 1 585 ? 35.915 11.094 26.441 1.00 79.12 585 PHE A N 1
ATOM 4575 C CA . PHE A 1 585 ? 36.819 9.957 26.287 1.00 79.12 585 PHE A CA 1
ATOM 4576 C C . PHE A 1 585 ? 37.921 9.921 27.356 1.00 79.12 585 PHE A C 1
ATOM 4578 O O . PHE A 1 585 ? 38.174 8.871 27.950 1.00 79.12 585 PHE A O 1
ATOM 4585 N N . ASN A 1 586 ? 38.563 11.056 27.650 1.00 86.44 586 ASN A N 1
ATOM 4586 C CA . ASN A 1 586 ? 39.605 11.146 28.676 1.00 86.44 586 ASN A CA 1
ATOM 4587 C C . ASN A 1 586 ? 39.051 10.873 30.078 1.00 86.44 586 ASN A C 1
ATOM 4589 O O . ASN A 1 586 ? 39.686 10.165 30.866 1.00 86.44 586 ASN A O 1
ATOM 4593 N N . TYR A 1 587 ? 37.856 11.388 30.383 1.00 88.12 587 TYR A N 1
ATOM 4594 C CA . TYR A 1 587 ? 37.187 11.118 31.653 1.00 88.12 587 TYR A CA 1
ATOM 4595 C C . TYR A 1 587 ? 36.851 9.629 31.802 1.00 88.12 587 TYR A C 1
ATOM 4597 O O . TYR A 1 587 ? 37.247 9.011 32.790 1.00 88.12 587 TYR A O 1
ATOM 4605 N N . LEU A 1 588 ? 36.207 9.030 30.795 1.00 84.62 588 LEU A N 1
ATOM 4606 C CA . LEU A 1 588 ? 35.822 7.618 30.813 1.00 84.62 588 LEU A CA 1
ATOM 4607 C C . LEU A 1 588 ? 37.040 6.687 30.884 1.00 84.62 588 LEU A C 1
ATOM 4609 O O . LEU A 1 588 ? 37.047 5.756 31.681 1.00 84.62 588 LEU A O 1
ATOM 4613 N N . ASN A 1 589 ? 38.120 6.966 30.149 1.00 86.19 589 ASN A N 1
ATOM 4614 C CA . ASN A 1 589 ? 39.358 6.182 30.251 1.00 86.19 589 ASN A CA 1
ATOM 4615 C C . ASN A 1 589 ? 40.054 6.321 31.606 1.00 86.19 589 ASN A C 1
ATOM 4617 O O . ASN A 1 589 ? 40.680 5.371 32.082 1.00 86.19 589 ASN A O 1
ATOM 4621 N N . THR A 1 590 ? 39.979 7.499 32.225 1.00 89.94 590 THR A N 1
ATOM 4622 C CA . THR A 1 590 ? 40.498 7.695 33.582 1.00 89.94 590 THR A CA 1
ATOM 4623 C C . THR A 1 590 ? 39.690 6.855 34.562 1.00 89.94 590 THR A C 1
ATOM 4625 O O . THR A 1 590 ? 40.277 6.102 35.335 1.00 89.94 590 THR A O 1
ATOM 4628 N N . LEU A 1 591 ? 38.360 6.908 34.463 1.00 87.38 591 LEU A N 1
ATOM 4629 C CA . LEU A 1 591 ? 37.438 6.145 35.299 1.00 87.38 591 LEU A CA 1
ATOM 4630 C C . LEU A 1 591 ? 37.591 4.629 35.103 1.00 87.38 591 LEU A C 1
ATOM 4632 O O . LEU A 1 591 ? 37.574 3.886 36.080 1.00 87.38 591 LEU A O 1
ATOM 4636 N N . LEU A 1 592 ? 37.838 4.173 33.871 1.00 86.62 592 LEU A N 1
ATOM 4637 C CA . LEU A 1 592 ? 38.114 2.770 33.553 1.00 86.62 592 LEU A CA 1
ATOM 4638 C C . LEU A 1 592 ? 39.348 2.237 34.300 1.00 86.62 592 LEU A C 1
ATOM 4640 O O . LEU A 1 592 ? 39.372 1.080 34.710 1.00 86.62 592 LEU A O 1
ATOM 4644 N N . LYS A 1 593 ? 40.376 3.079 34.478 1.00 86.62 593 LYS A N 1
ATOM 4645 C CA . LYS A 1 593 ? 41.631 2.720 35.159 1.00 86.62 593 LYS A CA 1
ATOM 4646 C C . LYS A 1 593 ? 41.567 2.900 36.675 1.00 86.62 593 LYS A C 1
ATOM 4648 O O . LYS A 1 593 ? 42.252 2.179 37.395 1.00 86.62 593 LYS A O 1
ATOM 4653 N N . SER A 1 594 ? 40.820 3.895 37.154 1.00 85.56 594 SER A N 1
ATOM 4654 C CA . SER A 1 594 ? 40.822 4.310 38.561 1.00 85.56 594 SER A CA 1
ATOM 4655 C C . SER A 1 594 ? 39.666 3.737 39.383 1.00 85.56 594 SER A C 1
ATOM 4657 O O . SER A 1 594 ? 39.777 3.663 40.610 1.00 85.56 594 SER A O 1
ATOM 4659 N N . SER A 1 595 ? 38.564 3.331 38.744 1.00 83.56 595 SER A N 1
ATOM 4660 C CA . SER A 1 595 ? 37.369 2.859 39.442 1.00 83.56 595 SER A CA 1
ATOM 4661 C C . SER A 1 595 ? 37.601 1.518 40.135 1.00 83.56 595 SER A C 1
ATOM 4663 O O . SER A 1 595 ? 38.088 0.552 39.549 1.00 83.56 595 SER A O 1
ATOM 4665 N N . LYS A 1 596 ? 37.188 1.443 41.404 1.00 80.06 596 LYS A N 1
ATOM 4666 C CA . LYS A 1 596 ? 37.189 0.205 42.200 1.00 80.06 596 LYS A CA 1
ATOM 4667 C C . LYS A 1 596 ? 35.902 -0.611 42.026 1.00 80.06 596 LYS A C 1
ATOM 4669 O O . LYS A 1 596 ? 35.866 -1.775 42.423 1.00 80.06 596 LYS A O 1
ATOM 4674 N N . SER A 1 597 ? 34.855 -0.019 41.444 1.00 81.00 597 SER A N 1
ATOM 4675 C CA . SER A 1 597 ? 33.571 -0.686 41.222 1.00 81.00 597 SER A CA 1
ATOM 4676 C C . SER A 1 597 ? 33.608 -1.503 39.937 1.00 81.00 597 SER A C 1
ATOM 4678 O O . SER A 1 597 ? 33.643 -0.952 38.837 1.00 81.00 597 SER A O 1
ATOM 4680 N N . LYS A 1 598 ? 33.529 -2.832 40.063 1.00 75.00 598 LYS A N 1
ATOM 4681 C CA . LYS A 1 598 ? 33.456 -3.735 38.902 1.00 75.00 598 LYS A CA 1
ATOM 4682 C C . LYS A 1 598 ? 32.212 -3.481 38.041 1.00 75.00 598 LYS A C 1
ATOM 4684 O O . LYS A 1 598 ? 32.290 -3.591 36.824 1.00 75.00 598 LYS A O 1
ATOM 4689 N N . LYS A 1 599 ? 31.085 -3.114 38.667 1.00 73.56 599 LYS A N 1
ATOM 4690 C CA . LYS A 1 599 ? 29.832 -2.796 37.962 1.00 73.56 599 LYS A CA 1
ATOM 4691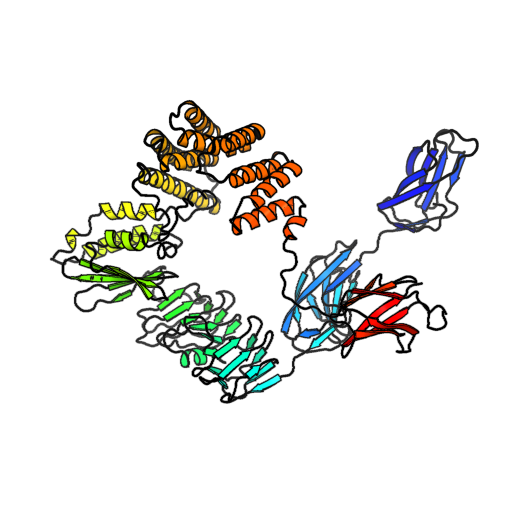 C C . LYS A 1 599 ? 29.950 -1.498 37.166 1.00 73.56 599 LYS A C 1
ATOM 4693 O O . LYS A 1 599 ? 29.472 -1.439 36.045 1.00 73.56 599 LYS A O 1
ATOM 4698 N N . LEU A 1 600 ? 30.607 -0.481 37.725 1.00 76.19 600 LEU A N 1
ATOM 4699 C CA . LEU A 1 600 ? 30.849 0.774 37.017 1.00 76.19 600 LEU A CA 1
ATOM 4700 C C . LEU A 1 600 ? 31.861 0.602 35.884 1.00 76.19 600 LEU A C 1
ATOM 4702 O O . LEU A 1 600 ? 31.654 1.138 34.807 1.00 76.19 600 LEU A O 1
ATOM 4706 N N . VAL A 1 601 ? 32.933 -0.165 36.108 1.00 78.81 601 VAL A N 1
ATOM 4707 C CA . VAL A 1 601 ? 33.933 -0.482 35.074 1.00 78.81 601 VAL A CA 1
ATOM 4708 C C . VAL A 1 601 ? 33.271 -1.107 33.845 1.00 78.81 601 VAL A C 1
ATOM 4710 O O . VAL A 1 601 ? 33.578 -0.694 32.732 1.00 78.81 601 VAL A O 1
ATOM 4713 N N . PHE A 1 602 ? 32.326 -2.030 34.044 1.00 72.88 602 PHE A N 1
ATOM 4714 C CA . PHE A 1 602 ? 31.556 -2.638 32.956 1.00 72.88 602 PHE A CA 1
ATOM 4715 C C . PHE A 1 602 ? 30.791 -1.591 32.126 1.00 72.88 602 PHE A C 1
ATOM 4717 O O . PHE A 1 602 ? 30.919 -1.546 30.909 1.00 72.88 602 PHE A O 1
ATOM 4724 N N . GLU A 1 603 ? 30.064 -0.685 32.774 1.00 74.69 603 GLU A N 1
ATOM 4725 C CA . GLU A 1 603 ? 29.298 0.365 32.077 1.00 74.69 603 GLU A CA 1
ATOM 4726 C C . GLU A 1 603 ? 30.186 1.406 31.401 1.00 74.69 603 GLU A C 1
ATOM 4728 O O . GLU A 1 603 ? 29.843 1.948 30.357 1.00 74.69 603 GLU A O 1
ATOM 4733 N N . VAL A 1 604 ? 31.353 1.687 31.980 1.00 75.50 604 VAL A N 1
ATOM 4734 C CA . VAL A 1 604 ? 32.348 2.572 31.368 1.00 75.50 604 VAL A CA 1
ATOM 4735 C C . VAL A 1 604 ? 32.916 1.949 30.097 1.00 75.50 604 VAL A C 1
ATOM 4737 O O . VAL A 1 604 ? 33.146 2.667 29.126 1.00 75.50 604 VAL A O 1
ATOM 4740 N N . MET A 1 605 ? 33.130 0.631 30.080 1.00 70.62 605 MET A N 1
ATOM 4741 C CA . MET A 1 605 ? 33.525 -0.082 28.865 1.00 70.62 605 MET A CA 1
ATOM 4742 C C . MET A 1 605 ? 32.435 0.025 27.793 1.00 70.62 605 MET A C 1
ATOM 4744 O O . MET A 1 605 ? 32.752 0.367 26.660 1.00 70.62 605 MET A O 1
ATOM 4748 N N . ASP A 1 606 ? 31.166 -0.179 28.143 1.00 70.19 606 ASP A N 1
ATOM 4749 C CA . ASP A 1 606 ? 30.047 -0.030 27.201 1.00 70.19 606 ASP A CA 1
ATOM 4750 C C . ASP A 1 606 ? 29.943 1.408 26.653 1.00 70.19 606 ASP A C 1
ATOM 4752 O O . ASP A 1 606 ? 29.966 1.645 25.444 1.00 70.19 606 ASP A O 1
ATOM 4756 N N . ALA A 1 607 ? 30.007 2.411 27.533 1.00 70.25 607 ALA A N 1
ATOM 4757 C CA . ALA A 1 607 ? 29.969 3.823 27.154 1.00 70.25 607 ALA A CA 1
ATOM 4758 C C . ALA A 1 607 ? 31.162 4.283 26.288 1.00 70.25 607 ALA A C 1
ATOM 4760 O O . ALA A 1 607 ? 31.069 5.318 25.627 1.00 70.25 607 ALA A O 1
ATOM 4761 N N . LEU A 1 608 ? 32.279 3.544 26.270 1.00 74.44 608 LEU A N 1
ATOM 4762 C CA . LEU A 1 608 ? 33.441 3.810 25.412 1.00 74.44 608 LEU A CA 1
ATOM 4763 C C . LEU A 1 608 ? 33.288 3.242 23.990 1.00 74.44 608 LEU A C 1
ATOM 4765 O O . LEU A 1 608 ? 33.984 3.707 23.084 1.00 74.44 608 LEU A O 1
ATOM 4769 N N . VAL A 1 609 ? 32.384 2.284 23.754 1.00 71.31 609 VAL A N 1
ATOM 4770 C CA . VAL A 1 609 ? 32.165 1.683 22.424 1.00 71.31 609 VAL A CA 1
ATOM 4771 C C . VAL A 1 609 ? 31.794 2.744 21.372 1.00 71.31 609 VAL A C 1
ATOM 4773 O O . VAL A 1 609 ? 32.480 2.803 20.345 1.00 71.31 609 VAL A O 1
ATOM 4776 N N . PRO A 1 610 ? 30.821 3.656 21.603 1.00 64.88 610 PRO A N 1
ATOM 4777 C CA . PRO A 1 610 ? 30.486 4.705 20.638 1.00 64.88 610 PRO A CA 1
ATOM 4778 C C . PRO A 1 610 ? 31.651 5.650 20.329 1.00 64.88 610 PRO A C 1
ATOM 4780 O O . PRO A 1 610 ? 31.742 6.163 19.216 1.00 64.88 610 PRO A O 1
ATOM 4783 N N . TYR A 1 611 ? 32.563 5.862 21.283 1.00 68.69 611 TYR A N 1
ATOM 4784 C CA . TYR A 1 611 ? 33.741 6.703 21.079 1.00 68.69 611 TYR A CA 1
ATOM 4785 C C . TYR A 1 611 ? 34.743 6.062 20.134 1.00 68.69 611 TYR A C 1
ATOM 4787 O O . TYR A 1 611 ? 35.181 6.720 19.199 1.00 68.69 611 TYR A O 1
ATOM 4795 N N . TYR A 1 612 ? 35.062 4.782 20.329 1.00 72.38 612 TYR A N 1
ATOM 4796 C CA . TYR A 1 612 ? 35.938 4.066 19.403 1.00 72.38 612 TYR A CA 1
ATOM 4797 C C . TYR A 1 612 ? 35.316 3.943 18.008 1.00 72.38 612 TYR A C 1
ATOM 4799 O O . TYR A 1 612 ? 36.030 3.978 17.012 1.00 72.38 612 TYR A O 1
ATOM 4807 N N . VAL A 1 613 ? 33.986 3.860 17.902 1.00 66.75 613 VAL A N 1
ATOM 4808 C CA . VAL A 1 613 ? 33.297 3.942 16.605 1.00 66.75 613 VAL A CA 1
ATOM 4809 C C . VAL A 1 613 ? 33.426 5.344 15.994 1.00 66.75 613 VAL A C 1
ATOM 4811 O O . VAL A 1 613 ? 33.737 5.466 14.809 1.00 66.75 613 VAL A O 1
ATOM 4814 N N . TYR A 1 614 ? 33.248 6.402 16.790 1.00 66.19 614 TYR A N 1
ATOM 4815 C CA . TYR A 1 614 ? 33.383 7.793 16.350 1.00 66.19 614 TYR A CA 1
ATOM 4816 C C . TYR A 1 614 ? 34.812 8.134 15.892 1.00 66.19 614 TYR A C 1
ATOM 4818 O O . TYR A 1 614 ? 34.989 8.750 14.843 1.00 66.19 614 TYR A O 1
ATOM 4826 N N . THR A 1 615 ? 35.838 7.680 16.620 1.00 68.69 615 THR A N 1
ATOM 4827 C CA . THR A 1 615 ? 37.257 7.837 16.246 1.00 68.69 615 THR A CA 1
ATOM 4828 C C . THR A 1 615 ? 37.710 6.858 15.158 1.00 68.69 615 THR A C 1
ATOM 4830 O O . THR A 1 615 ? 38.876 6.866 14.772 1.00 68.69 615 THR A O 1
ATOM 4833 N N . GLN A 1 616 ? 36.791 6.044 14.624 1.00 70.50 616 GLN A N 1
ATOM 4834 C CA . GLN A 1 616 ? 37.032 5.029 13.591 1.00 70.50 616 GLN A CA 1
ATOM 4835 C C . GLN A 1 616 ? 37.979 3.891 14.016 1.00 70.50 616 GLN A C 1
ATOM 4837 O O . GLN A 1 616 ? 38.492 3.132 13.195 1.00 70.50 616 GLN A O 1
ATOM 4842 N N . GLU A 1 617 ? 38.180 3.708 15.316 1.00 79.88 617 GLU A N 1
ATOM 4843 C CA . GLU A 1 617 ? 38.962 2.632 15.920 1.00 79.88 617 GLU A CA 1
ATOM 4844 C C . GLU A 1 617 ? 38.107 1.368 16.134 1.00 79.88 617 GLU A C 1
ATOM 4846 O O . GLU A 1 617 ? 38.031 0.803 17.227 1.00 79.88 617 GLU A O 1
ATOM 4851 N N . TYR A 1 618 ? 37.462 0.891 15.068 1.00 78.38 618 TYR A N 1
ATOM 4852 C CA . TYR A 1 618 ? 36.440 -0.166 15.118 1.00 78.38 618 TYR A CA 1
ATOM 4853 C C . TYR A 1 618 ? 36.918 -1.481 15.747 1.00 78.38 618 TYR A C 1
ATOM 4855 O O . TYR A 1 618 ? 36.158 -2.137 16.454 1.00 78.38 618 TYR A O 1
ATOM 4863 N N . ASN A 1 619 ? 38.184 -1.859 15.548 1.00 86.44 619 ASN A N 1
ATOM 4864 C CA . ASN A 1 619 ? 38.741 -3.068 16.164 1.00 86.44 619 ASN A CA 1
ATOM 4865 C C . ASN A 1 619 ? 38.822 -2.948 17.692 1.00 86.44 619 ASN A C 1
ATOM 4867 O O . ASN A 1 619 ? 38.533 -3.912 18.389 1.00 86.44 619 ASN A O 1
ATOM 4871 N N . LYS A 1 620 ? 39.125 -1.754 18.223 1.00 85.44 620 LYS A N 1
ATOM 4872 C CA . LYS A 1 620 ? 39.117 -1.519 19.674 1.00 85.44 620 LYS A CA 1
ATOM 4873 C C . LYS A 1 620 ? 37.698 -1.569 20.236 1.00 85.44 620 LYS A C 1
ATOM 4875 O O . LYS A 1 620 ? 37.510 -2.101 21.325 1.00 85.44 620 LYS A O 1
ATOM 4880 N N . ALA A 1 621 ? 36.712 -1.071 19.485 1.00 76.12 621 ALA A N 1
ATOM 4881 C CA . ALA A 1 621 ? 35.298 -1.196 19.840 1.00 76.12 621 ALA A CA 1
ATOM 4882 C C . ALA A 1 621 ? 34.864 -2.673 19.911 1.00 76.12 621 ALA A C 1
ATOM 4884 O O . ALA A 1 621 ? 34.256 -3.094 20.892 1.00 76.12 621 ALA A O 1
ATOM 4885 N N . LEU A 1 622 ? 35.241 -3.481 18.914 1.00 83.31 622 LEU A N 1
ATOM 4886 C CA . LEU A 1 622 ? 34.954 -4.919 18.888 1.00 83.31 622 LEU A CA 1
ATOM 4887 C C . LEU A 1 622 ? 35.659 -5.680 20.022 1.00 83.31 622 LEU A C 1
ATOM 4889 O O . LEU A 1 622 ? 35.019 -6.495 20.680 1.00 83.31 622 LEU A O 1
ATOM 4893 N N . ASP A 1 623 ? 36.933 -5.388 20.298 1.00 89.25 623 ASP A N 1
ATOM 4894 C CA . ASP A 1 623 ? 37.675 -5.986 21.418 1.00 89.25 623 ASP A CA 1
ATOM 4895 C C . ASP A 1 623 ? 37.018 -5.672 22.768 1.00 89.25 623 ASP A C 1
ATOM 4897 O O . ASP A 1 623 ? 37.028 -6.494 23.688 1.00 89.25 623 ASP A O 1
ATOM 4901 N N . LEU A 1 624 ? 36.456 -4.470 22.905 1.00 82.06 624 LEU A N 1
ATOM 4902 C CA . LEU A 1 624 ? 35.752 -4.042 24.106 1.00 82.06 624 LEU A CA 1
ATOM 4903 C C . LEU A 1 624 ? 34.423 -4.786 24.269 1.00 82.06 624 LEU A C 1
ATOM 4905 O O . LEU A 1 624 ? 34.156 -5.301 25.353 1.00 82.06 624 LEU A O 1
ATOM 4909 N N . LEU A 1 625 ? 33.657 -4.935 23.184 1.00 80.31 625 LEU A N 1
ATOM 4910 C CA . LEU A 1 625 ? 32.425 -5.729 23.140 1.00 80.31 625 LEU A CA 1
ATOM 4911 C C . LEU A 1 625 ? 32.680 -7.215 23.445 1.00 80.31 625 LEU A C 1
ATOM 4913 O O . LEU A 1 625 ? 31.904 -7.840 24.163 1.00 80.31 625 LEU A O 1
ATOM 4917 N N . GLU A 1 626 ? 33.792 -7.791 22.980 1.00 86.44 626 GLU A N 1
ATOM 4918 C CA . GLU A 1 626 ? 34.168 -9.171 23.332 1.00 86.44 626 GLU A CA 1
ATOM 4919 C C . GLU A 1 626 ? 34.547 -9.319 24.811 1.00 86.44 626 GLU A C 1
ATOM 4921 O O . GLU A 1 626 ? 34.199 -10.314 25.451 1.00 86.44 626 GLU A O 1
ATOM 4926 N N . LYS A 1 627 ? 35.229 -8.323 25.391 1.00 83.50 627 LYS A N 1
ATOM 4927 C CA . LYS A 1 627 ? 35.509 -8.309 26.835 1.00 83.50 627 LYS A CA 1
ATOM 4928 C C . LYS A 1 627 ? 34.220 -8.208 27.650 1.00 83.50 627 LYS A C 1
ATOM 4930 O O . LYS A 1 627 ? 34.059 -8.976 28.594 1.00 83.50 627 LYS A O 1
ATOM 4935 N N . LEU A 1 628 ? 33.291 -7.337 27.246 1.00 75.94 628 LEU A N 1
ATOM 4936 C CA . LEU A 1 628 ? 31.959 -7.219 27.852 1.00 75.94 628 LEU A CA 1
ATOM 4937 C C . LEU A 1 628 ? 31.190 -8.545 27.789 1.00 75.94 628 LEU A C 1
ATOM 4939 O O . LEU A 1 628 ? 30.580 -8.957 28.775 1.00 75.94 628 LEU A O 1
ATOM 4943 N N . LYS A 1 629 ? 31.281 -9.263 26.661 1.00 77.62 629 LYS A N 1
ATOM 4944 C CA . LYS A 1 629 ? 30.661 -10.584 26.503 1.00 77.62 629 LYS A CA 1
ATOM 4945 C C . LYS A 1 629 ? 31.273 -11.631 27.436 1.00 77.62 629 LYS A C 1
ATOM 4947 O O . LYS A 1 629 ? 30.552 -12.458 27.982 1.00 77.62 629 LYS A O 1
ATOM 4952 N N . LYS A 1 630 ? 32.594 -11.597 27.635 1.00 76.88 630 LYS A N 1
ATOM 4953 C CA . LYS A 1 630 ? 33.330 -12.574 28.452 1.00 76.88 630 LYS A CA 1
ATOM 4954 C C . LYS A 1 630 ? 33.148 -12.377 29.961 1.00 76.88 630 LYS A C 1
ATOM 4956 O O . LYS A 1 630 ? 33.071 -13.365 30.686 1.00 76.88 630 LYS A O 1
ATOM 4961 N N . ASP A 1 631 ? 33.050 -11.136 30.433 1.00 67.94 631 ASP A N 1
ATOM 4962 C CA . ASP A 1 631 ? 32.932 -10.798 31.864 1.00 67.94 631 ASP A CA 1
ATOM 4963 C C . ASP A 1 631 ? 31.481 -10.878 32.395 1.00 67.94 631 ASP A C 1
ATOM 4965 O O . ASP A 1 631 ? 31.112 -10.214 33.367 1.00 67.94 631 ASP A O 1
ATOM 4969 N N . HIS A 1 632 ? 30.641 -11.701 31.757 1.00 55.97 632 HIS A N 1
ATOM 4970 C CA . HIS A 1 632 ? 29.187 -11.690 31.896 1.00 55.97 632 HIS A CA 1
ATOM 4971 C C . HIS A 1 632 ? 28.705 -11.802 33.354 1.00 55.97 632 HIS A C 1
ATOM 4973 O O . HIS A 1 632 ? 28.743 -12.863 33.981 1.00 55.97 632 HIS A O 1
ATOM 4979 N N . SER A 1 633 ? 28.177 -10.695 33.885 1.00 49.69 633 SER A N 1
ATOM 4980 C CA . SER A 1 633 ? 27.534 -10.627 35.201 1.00 49.69 633 SER A CA 1
ATOM 4981 C C . SER A 1 633 ? 26.045 -10.286 35.084 1.00 49.69 633 SER A C 1
ATOM 4983 O O . SER A 1 633 ? 25.576 -9.311 35.643 1.00 49.69 633 SER A O 1
ATOM 4985 N N . LYS A 1 634 ? 25.265 -11.112 34.372 1.00 49.91 634 LYS A N 1
ATOM 4986 C CA . LYS A 1 634 ? 23.780 -11.146 34.401 1.00 49.91 634 LYS A CA 1
ATOM 4987 C C . LYS A 1 634 ? 23.010 -9.828 34.129 1.00 49.91 634 LYS A C 1
ATOM 4989 O O . LYS A 1 634 ? 21.797 -9.819 34.325 1.00 49.91 634 LYS A O 1
ATOM 4994 N N . THR A 1 635 ? 23.640 -8.732 33.699 1.00 50.06 635 THR A N 1
ATOM 4995 C CA . THR A 1 635 ? 22.956 -7.433 33.541 1.00 50.06 635 THR A CA 1
ATOM 4996 C C . THR A 1 635 ? 22.535 -7.103 32.112 1.00 50.06 635 THR A C 1
ATOM 4998 O O . THR A 1 635 ? 21.487 -6.486 31.967 1.00 50.06 635 THR A O 1
ATOM 5001 N N . GLN A 1 636 ? 23.257 -7.530 31.071 1.00 54.41 636 GLN A N 1
ATOM 5002 C CA . GLN A 1 636 ? 22.897 -7.272 29.666 1.00 54.41 636 GLN A CA 1
ATOM 5003 C C . GLN A 1 636 ? 22.721 -8.591 28.898 1.00 54.41 636 GLN A C 1
ATOM 5005 O O . GLN A 1 636 ? 23.538 -9.487 29.093 1.00 54.41 636 GLN A O 1
ATOM 5010 N N . PRO A 1 637 ? 21.704 -8.759 28.037 1.00 61.44 637 PRO A N 1
ATOM 5011 C CA . PRO A 1 637 ? 21.578 -9.957 27.210 1.00 61.44 637 PRO A CA 1
ATOM 5012 C C . PRO A 1 637 ? 22.707 -10.070 26.171 1.00 61.44 637 PRO A C 1
ATOM 5014 O O . PRO A 1 637 ? 23.015 -9.098 25.485 1.00 61.44 637 PRO A O 1
ATOM 5017 N N . GLU A 1 638 ? 23.290 -11.262 25.991 1.00 68.69 638 GLU A N 1
ATOM 5018 C CA . GLU A 1 638 ? 24.378 -11.494 25.016 1.00 68.69 638 GLU A CA 1
ATOM 5019 C C . GLU A 1 638 ? 24.028 -11.067 23.579 1.00 68.69 638 GLU A C 1
ATOM 5021 O O . GLU A 1 638 ? 24.903 -10.630 22.827 1.00 68.69 638 GLU A O 1
ATOM 5026 N N . TRP A 1 639 ? 22.745 -11.135 23.216 1.00 69.69 639 TRP A N 1
ATOM 5027 C CA . TRP A 1 639 ? 22.265 -10.757 21.892 1.00 69.69 639 TRP A CA 1
ATOM 5028 C C . TRP A 1 639 ? 22.351 -9.250 21.623 1.00 69.69 639 TRP A C 1
ATOM 5030 O O . TRP A 1 639 ? 22.448 -8.858 20.464 1.00 69.69 639 TRP A O 1
ATOM 5040 N N . GLU A 1 640 ? 22.362 -8.388 22.644 1.00 65.12 640 GLU A N 1
ATOM 5041 C CA . GLU A 1 640 ? 22.564 -6.946 22.441 1.00 65.12 640 GLU A CA 1
ATOM 5042 C C . GLU A 1 640 ? 23.997 -6.658 21.982 1.00 65.12 640 GLU A C 1
ATOM 5044 O O . GLU A 1 640 ? 24.211 -5.910 21.028 1.00 65.12 640 GLU A O 1
ATOM 5049 N N . ILE A 1 641 ? 24.973 -7.340 22.588 1.00 71.81 641 ILE A N 1
ATOM 5050 C CA . ILE A 1 641 ? 26.389 -7.236 22.218 1.00 71.81 641 ILE A CA 1
ATOM 5051 C C . ILE A 1 641 ? 26.600 -7.739 20.787 1.00 71.81 641 ILE A C 1
ATOM 5053 O O . ILE A 1 641 ? 27.271 -7.092 19.980 1.00 71.81 641 ILE A O 1
ATOM 5057 N N . ASP A 1 642 ? 26.011 -8.888 20.441 1.00 77.94 642 ASP A N 1
ATOM 5058 C CA . ASP A 1 642 ? 26.096 -9.415 19.078 1.00 77.94 642 ASP A CA 1
ATOM 5059 C C . ASP A 1 642 ? 25.410 -8.475 18.074 1.00 77.94 642 ASP A C 1
ATOM 5061 O O . ASP A 1 642 ? 25.938 -8.249 16.984 1.00 77.94 642 ASP A O 1
ATOM 5065 N N . PHE A 1 643 ? 24.302 -7.836 18.448 1.00 74.50 643 PHE A N 1
ATOM 5066 C CA . PHE A 1 643 ? 23.647 -6.848 17.600 1.00 74.50 643 PHE A CA 1
ATOM 5067 C C . PHE A 1 643 ? 24.545 -5.635 17.301 1.00 74.50 643 PHE A C 1
ATOM 5069 O O . PHE A 1 643 ? 24.684 -5.247 16.137 1.00 74.50 643 PHE A O 1
ATOM 5076 N N . GLU A 1 644 ? 25.202 -5.063 18.311 1.00 70.75 644 GLU A N 1
ATOM 5077 C CA . GLU A 1 644 ? 26.113 -3.926 18.121 1.00 70.75 644 GLU A CA 1
ATOM 5078 C C . GLU A 1 644 ? 27.330 -4.282 17.267 1.00 70.75 644 GLU A C 1
ATOM 5080 O O . GLU A 1 644 ? 27.693 -3.536 16.352 1.00 70.75 644 GLU A O 1
ATOM 5085 N N . LYS A 1 645 ? 27.906 -5.472 17.471 1.00 76.62 645 LYS A N 1
ATOM 5086 C CA . LYS A 1 645 ? 28.966 -5.995 16.596 1.00 76.62 645 LYS A CA 1
ATOM 5087 C C . LYS A 1 645 ? 28.475 -6.123 15.155 1.00 76.62 645 LYS A C 1
ATOM 5089 O O . LYS A 1 645 ? 29.202 -5.762 14.231 1.00 76.62 645 LYS A O 1
ATOM 5094 N N . GLY A 1 646 ? 27.241 -6.591 14.954 1.00 69.06 646 GLY A N 1
ATOM 5095 C CA . GLY A 1 646 ? 26.602 -6.669 13.641 1.00 69.06 646 GLY A CA 1
ATOM 5096 C C . GLY A 1 646 ? 26.509 -5.310 12.943 1.00 69.06 646 GLY A C 1
ATOM 5097 O O . GLY A 1 646 ? 26.859 -5.201 11.766 1.00 69.06 646 GLY A O 1
ATOM 5098 N N . LEU A 1 647 ? 26.126 -4.257 13.674 1.00 63.50 647 LEU A N 1
ATOM 5099 C CA . LEU A 1 647 ? 26.095 -2.886 13.153 1.00 63.50 647 LEU A CA 1
ATOM 5100 C C . LEU A 1 647 ? 27.493 -2.367 12.785 1.00 63.50 647 LEU A C 1
ATOM 5102 O O . LEU A 1 647 ? 27.651 -1.771 11.718 1.00 63.50 647 LEU A O 1
ATOM 5106 N N . ILE A 1 648 ? 28.511 -2.628 13.615 1.00 66.31 648 ILE A N 1
ATOM 5107 C CA . ILE A 1 648 ? 29.902 -2.239 13.326 1.00 66.31 648 ILE A CA 1
ATOM 5108 C C . ILE A 1 648 ? 30.410 -2.940 12.063 1.00 66.31 648 ILE A C 1
ATOM 5110 O O . ILE A 1 648 ? 30.966 -2.291 11.171 1.00 66.31 648 ILE A O 1
ATOM 5114 N N . TYR A 1 649 ? 30.172 -4.247 11.937 1.00 69.25 649 TYR A N 1
ATOM 5115 C CA . TYR A 1 649 ? 30.556 -4.990 10.740 1.00 69.25 649 TYR A CA 1
ATOM 5116 C C . TYR A 1 649 ? 29.840 -4.486 9.488 1.00 69.25 649 TYR A C 1
ATOM 5118 O O . TYR A 1 649 ? 30.488 -4.318 8.457 1.00 69.25 649 TYR A O 1
ATOM 5126 N N . LYS A 1 650 ? 28.541 -4.185 9.578 1.00 68.94 650 LYS A N 1
ATOM 5127 C CA . LYS A 1 650 ? 27.732 -3.708 8.451 1.00 68.94 650 LYS A CA 1
ATOM 5128 C C . LYS A 1 650 ? 28.139 -2.311 7.985 1.00 68.94 650 LYS A C 1
ATOM 5130 O O . LYS A 1 650 ? 28.473 -2.129 6.817 1.00 68.94 650 LYS A O 1
ATOM 5135 N N . TYR A 1 651 ? 28.082 -1.325 8.877 1.00 56.34 651 TYR A N 1
ATOM 5136 C CA . TYR A 1 651 ? 28.161 0.085 8.489 1.00 56.34 651 TYR A CA 1
ATOM 5137 C C . TYR A 1 651 ? 29.590 0.622 8.440 1.00 56.34 651 TYR A C 1
ATOM 5139 O O . TYR A 1 651 ? 29.886 1.484 7.613 1.00 56.34 651 TYR A O 1
ATOM 5147 N N . HIS A 1 652 ? 30.481 0.107 9.289 1.00 69.50 652 HIS A N 1
ATOM 5148 C CA . HIS A 1 652 ? 31.820 0.670 9.451 1.00 69.50 652 HIS A CA 1
ATOM 5149 C C . HIS A 1 652 ? 32.897 -0.170 8.771 1.00 69.50 652 HIS A C 1
ATOM 5151 O O . HIS A 1 652 ? 33.679 0.354 7.981 1.00 69.50 652 HIS A O 1
ATOM 5157 N N . LEU A 1 653 ? 32.905 -1.483 9.011 1.00 69.81 653 LEU A N 1
ATOM 5158 C CA . LEU A 1 653 ? 33.882 -2.389 8.394 1.00 69.81 653 LEU A CA 1
ATOM 5159 C C . LEU A 1 653 ? 33.438 -2.927 7.027 1.00 69.81 653 LEU A C 1
ATOM 5161 O O . LEU A 1 653 ? 34.254 -3.505 6.313 1.00 69.81 653 LEU A O 1
ATOM 5165 N N . LYS A 1 654 ? 32.163 -2.735 6.660 1.00 75.31 654 LYS A N 1
ATOM 5166 C CA . LYS A 1 654 ? 31.537 -3.239 5.424 1.00 75.31 654 LYS A CA 1
ATOM 5167 C C . LYS A 1 654 ? 31.720 -4.755 5.211 1.00 75.31 654 LYS A C 1
ATOM 5169 O O . LYS A 1 654 ? 31.667 -5.247 4.085 1.00 75.31 654 LYS A O 1
ATOM 5174 N N . ASP A 1 655 ? 31.896 -5.513 6.294 1.00 79.25 655 ASP A N 1
ATOM 5175 C CA . ASP A 1 655 ? 32.014 -6.973 6.290 1.00 79.25 655 ASP A CA 1
ATOM 5176 C C . ASP A 1 655 ? 30.620 -7.595 6.429 1.00 79.25 655 ASP A C 1
ATOM 5178 O O . ASP A 1 655 ? 30.143 -7.926 7.519 1.00 79.25 655 ASP A O 1
ATOM 5182 N N . SER A 1 656 ? 29.946 -7.736 5.286 1.00 75.50 656 SER A N 1
ATOM 5183 C CA . SER A 1 656 ? 28.576 -8.258 5.224 1.00 75.50 656 SER A CA 1
ATOM 5184 C C . SER A 1 656 ? 28.468 -9.679 5.785 1.00 75.50 656 SER A C 1
ATOM 5186 O O . SER A 1 656 ? 27.464 -10.020 6.403 1.00 75.50 656 SER A O 1
ATOM 5188 N N . ARG A 1 657 ? 29.513 -10.507 5.635 1.00 89.56 657 ARG A N 1
ATOM 5189 C CA . ARG A 1 657 ? 29.508 -11.894 6.121 1.00 89.56 657 ARG A CA 1
ATOM 5190 C C . ARG A 1 657 ? 29.457 -11.934 7.645 1.00 89.56 657 ARG A C 1
ATOM 5192 O O . ARG A 1 657 ? 28.604 -12.623 8.202 1.00 89.56 657 ARG A O 1
ATOM 5199 N N . LYS A 1 658 ? 30.333 -11.177 8.312 1.00 82.94 658 LYS A N 1
ATOM 5200 C CA . LYS A 1 658 ? 30.347 -11.102 9.780 1.00 82.94 658 LYS A CA 1
ATOM 5201 C C . LYS A 1 658 ? 29.112 -10.398 10.331 1.00 82.94 658 LYS A C 1
ATOM 5203 O O . LYS A 1 658 ? 28.588 -10.826 11.353 1.00 82.94 658 LYS A O 1
ATOM 5208 N N . ALA A 1 659 ? 28.604 -9.376 9.642 1.00 70.94 659 ALA A N 1
ATOM 5209 C CA . ALA A 1 659 ? 27.357 -8.718 10.027 1.00 70.94 659 ALA A CA 1
ATOM 5210 C C . ALA A 1 659 ? 26.170 -9.699 10.036 1.00 70.94 659 ALA A C 1
ATOM 5212 O O . ALA A 1 659 ? 25.450 -9.785 11.028 1.00 70.94 659 ALA A O 1
ATOM 5213 N N . ILE A 1 660 ? 26.015 -10.494 8.969 1.00 84.19 660 ILE A N 1
ATOM 5214 C CA . ILE A 1 660 ? 24.986 -11.540 8.879 1.00 84.19 660 ILE A CA 1
ATOM 5215 C C . ILE A 1 660 ? 25.160 -12.575 9.993 1.00 84.19 660 ILE A C 1
ATOM 5217 O O . ILE A 1 660 ? 24.179 -12.962 10.624 1.00 84.19 660 ILE A O 1
ATOM 5221 N N . GLU A 1 661 ? 26.392 -13.030 10.241 1.00 90.69 661 GLU A N 1
ATOM 5222 C CA . GLU A 1 661 ? 26.683 -13.988 11.310 1.00 90.69 661 GLU A CA 1
ATOM 5223 C C . GLU A 1 661 ? 26.221 -13.461 12.673 1.00 90.69 661 GLU A C 1
ATOM 5225 O O . GLU A 1 661 ? 25.559 -14.181 13.420 1.00 90.69 661 GLU A O 1
ATOM 5230 N N . MET A 1 662 ? 26.527 -12.199 12.981 1.00 82.38 662 MET A N 1
ATOM 5231 C CA . MET A 1 662 ? 26.117 -11.578 14.235 1.00 82.38 662 MET A CA 1
ATOM 5232 C C . MET A 1 662 ? 24.594 -11.454 14.331 1.00 82.38 662 MET A C 1
ATOM 5234 O O . MET A 1 662 ? 24.013 -11.916 15.306 1.00 82.38 662 MET A O 1
ATOM 5238 N N . PHE A 1 663 ? 23.917 -10.923 13.308 1.00 79.00 663 PHE A N 1
ATOM 5239 C CA . PHE A 1 663 ? 22.457 -10.775 13.332 1.00 79.00 663 PHE A CA 1
ATOM 5240 C C . PHE A 1 663 ? 21.706 -12.112 13.409 1.00 79.00 663 PHE A C 1
ATOM 5242 O O . PHE A 1 663 ? 20.643 -12.174 14.023 1.00 79.00 663 PHE A O 1
ATOM 5249 N N . LYS A 1 664 ? 22.253 -13.204 12.860 1.00 85.12 664 LYS A N 1
ATOM 5250 C CA . LYS A 1 664 ? 21.685 -14.549 13.057 1.00 85.12 664 LYS A CA 1
ATOM 5251 C C . LYS A 1 664 ? 21.773 -15.005 14.516 1.00 85.12 664 LYS A C 1
ATOM 5253 O O . LYS A 1 664 ? 20.774 -15.479 15.043 1.00 85.12 664 LYS A O 1
ATOM 5258 N N . LYS A 1 665 ? 22.907 -14.775 15.192 1.00 85.56 665 LYS A N 1
ATOM 5259 C CA . LYS A 1 665 ? 23.041 -15.062 16.636 1.00 85.56 665 LYS A CA 1
ATOM 5260 C C . LYS A 1 665 ? 22.011 -14.292 17.460 1.00 85.56 665 LYS A C 1
ATOM 5262 O O . LYS A 1 665 ? 21.443 -14.846 18.393 1.00 85.56 665 LYS A O 1
ATOM 5267 N N . VAL A 1 666 ? 21.715 -13.049 17.070 1.00 74.00 666 VAL A N 1
ATOM 5268 C CA . VAL A 1 666 ? 20.654 -12.249 17.698 1.00 74.00 666 VAL A CA 1
ATOM 5269 C C . VAL A 1 666 ? 19.282 -12.899 17.520 1.00 74.00 666 VAL A C 1
ATOM 5271 O O . VAL A 1 666 ? 18.530 -12.968 18.485 1.00 74.00 666 VAL A O 1
ATOM 5274 N N . ILE A 1 667 ? 18.959 -13.406 16.325 1.00 76.75 667 ILE A N 1
ATOM 5275 C CA . ILE A 1 667 ? 17.689 -14.110 16.071 1.00 76.75 667 ILE A CA 1
ATOM 5276 C C . ILE A 1 667 ? 17.552 -15.364 16.936 1.00 76.75 667 ILE A C 1
ATOM 5278 O O . ILE A 1 667 ? 16.471 -15.625 17.455 1.00 76.75 667 ILE A O 1
ATOM 5282 N N . ASP A 1 668 ? 18.638 -16.114 17.113 1.00 80.44 668 ASP A N 1
ATOM 5283 C CA . ASP A 1 668 ? 18.621 -17.365 17.875 1.00 80.44 668 ASP A CA 1
ATOM 5284 C C . ASP A 1 668 ? 18.478 -17.142 19.394 1.00 80.44 668 ASP A C 1
ATOM 5286 O O . ASP A 1 668 ? 18.067 -18.047 20.121 1.00 80.44 668 ASP A O 1
ATOM 5290 N N . GLN A 1 669 ? 18.824 -15.948 19.888 1.00 76.38 669 GLN A N 1
ATOM 5291 C CA . GLN A 1 669 ? 18.908 -15.633 21.319 1.00 76.38 669 GLN A CA 1
ATOM 5292 C C . GLN A 1 669 ? 17.834 -14.649 21.813 1.00 76.38 669 GLN A C 1
ATOM 5294 O O . GLN A 1 669 ? 17.456 -14.683 22.987 1.00 76.38 669 GLN A O 1
ATOM 5299 N N . CYS A 1 670 ? 17.370 -13.733 20.959 1.00 66.31 670 CYS A N 1
ATOM 5300 C CA . CYS A 1 670 ? 16.421 -12.689 21.332 1.00 66.31 670 CYS A CA 1
ATOM 5301 C C . CYS A 1 670 ? 14.980 -13.226 21.308 1.00 66.31 670 CYS A C 1
ATOM 5303 O O . CYS A 1 670 ? 14.571 -13.901 20.370 1.00 66.31 670 CYS A O 1
ATOM 5305 N N . THR A 1 671 ? 14.194 -12.900 22.338 1.00 62.22 671 THR A N 1
ATOM 5306 C CA . THR A 1 671 ? 12.772 -13.297 22.453 1.00 62.22 671 THR A CA 1
ATOM 5307 C C . THR A 1 671 ? 11.802 -12.130 22.247 1.00 62.22 671 THR A C 1
ATOM 5309 O O . THR A 1 671 ? 10.591 -12.327 22.283 1.00 62.22 671 THR A O 1
ATOM 5312 N N . ASP A 1 672 ? 12.317 -10.919 22.018 1.00 56.81 672 ASP A N 1
ATOM 5313 C CA . ASP A 1 672 ? 11.511 -9.732 21.732 1.00 56.81 672 ASP A CA 1
ATOM 5314 C C . ASP A 1 672 ? 11.160 -9.683 20.236 1.00 56.81 672 ASP A C 1
ATOM 5316 O O . ASP A 1 672 ? 11.992 -9.352 19.390 1.00 56.81 672 ASP A O 1
ATOM 5320 N N . GLU A 1 673 ? 9.907 -9.995 19.897 1.00 49.62 673 GLU A N 1
ATOM 5321 C CA . GLU A 1 673 ? 9.414 -9.999 18.512 1.00 49.62 673 GLU A CA 1
ATOM 5322 C C . GLU A 1 673 ? 9.497 -8.627 17.820 1.00 49.62 673 GLU A C 1
ATOM 5324 O O . GLU A 1 673 ? 9.705 -8.552 16.601 1.00 49.62 673 GLU A O 1
ATOM 5329 N N . SER A 1 674 ? 9.381 -7.535 18.583 1.00 45.00 674 SER A N 1
ATOM 5330 C CA . SER A 1 674 ? 9.497 -6.176 18.044 1.00 45.00 674 SER A CA 1
ATOM 5331 C C . SER A 1 674 ? 10.944 -5.884 17.656 1.00 45.00 674 SER A C 1
ATOM 5333 O O . SER A 1 674 ? 11.207 -5.348 16.577 1.00 45.00 674 SER A O 1
ATOM 5335 N N . PHE A 1 675 ? 11.896 -6.307 18.491 1.00 47.88 675 PHE A N 1
ATOM 5336 C CA . PHE A 1 675 ? 13.321 -6.182 18.198 1.00 47.88 675 PHE A CA 1
ATOM 5337 C C . PHE A 1 675 ? 13.759 -7.102 17.050 1.00 47.88 675 PHE A C 1
ATOM 5339 O O . PHE A 1 675 ? 14.458 -6.667 16.134 1.00 47.88 675 PHE A O 1
ATOM 5346 N N . LEU A 1 676 ? 13.281 -8.350 17.030 1.00 54.94 676 LEU A N 1
ATOM 5347 C CA . LEU A 1 676 ? 13.559 -9.311 15.959 1.00 54.94 676 LEU A CA 1
ATOM 5348 C C . LEU A 1 676 ? 13.094 -8.813 14.587 1.00 54.94 676 LEU A C 1
ATOM 5350 O O . LEU A 1 676 ? 13.759 -9.071 13.584 1.00 54.94 676 LEU A O 1
ATOM 5354 N N . SER A 1 677 ? 11.984 -8.076 14.528 1.00 51.06 677 SER A N 1
ATOM 5355 C CA . SER A 1 677 ? 11.511 -7.448 13.288 1.00 51.06 677 SER A CA 1
ATOM 5356 C C . SER A 1 677 ? 12.523 -6.437 12.745 1.00 51.06 677 SER A C 1
ATOM 5358 O O . SER A 1 677 ? 12.788 -6.400 11.545 1.00 51.06 677 SER A O 1
ATOM 5360 N N . TRP A 1 678 ? 13.167 -5.671 13.627 1.00 47.38 678 TRP A N 1
ATOM 5361 C CA . TRP A 1 678 ? 14.209 -4.729 13.231 1.00 47.38 678 TRP A CA 1
ATOM 5362 C C . TRP A 1 678 ? 15.490 -5.432 12.764 1.00 47.38 678 TRP A C 1
ATOM 5364 O O . TRP A 1 678 ? 16.072 -5.044 11.753 1.00 47.38 678 TRP A O 1
ATOM 5374 N N . VAL A 1 679 ? 15.896 -6.515 13.432 1.00 54.56 679 VAL A N 1
ATOM 5375 C CA . VAL A 1 679 ? 17.056 -7.334 13.028 1.00 54.56 679 VAL A CA 1
ATOM 5376 C C . VAL A 1 679 ? 16.830 -7.991 11.660 1.00 54.56 679 VAL A C 1
ATOM 5378 O O . VAL A 1 679 ? 17.748 -8.037 10.841 1.00 54.56 679 VAL A O 1
ATOM 5381 N N . LYS A 1 680 ? 15.602 -8.443 11.370 1.00 70.19 680 LYS A N 1
ATOM 5382 C CA . LYS A 1 680 ? 15.225 -8.999 10.058 1.00 70.19 680 LYS A CA 1
ATOM 5383 C C . LYS A 1 680 ? 15.379 -7.975 8.932 1.00 70.19 680 LYS A C 1
ATOM 5385 O O . LYS A 1 680 ? 15.970 -8.313 7.912 1.00 70.19 680 LYS A O 1
ATOM 5390 N N . LEU A 1 681 ? 14.982 -6.719 9.151 1.00 59.47 681 LEU A N 1
ATOM 5391 C CA . LEU A 1 681 ? 15.227 -5.635 8.187 1.00 59.47 681 LEU A CA 1
ATOM 5392 C C . LEU A 1 681 ? 16.728 -5.439 7.920 1.00 59.47 681 LEU A C 1
ATOM 5394 O O . LEU A 1 681 ? 17.146 -5.257 6.778 1.00 59.47 681 LEU A O 1
ATOM 5398 N N . GLN A 1 682 ? 17.569 -5.541 8.957 1.00 61.69 682 GLN A N 1
ATOM 5399 C CA . GLN A 1 682 ? 19.020 -5.424 8.780 1.00 61.69 682 GLN A CA 1
ATOM 5400 C C . GLN A 1 682 ? 19.606 -6.548 7.913 1.00 61.69 682 GLN A C 1
ATOM 5402 O O . GLN A 1 682 ? 20.560 -6.289 7.177 1.00 61.69 682 GLN A O 1
ATOM 5407 N N . LEU A 1 683 ? 19.044 -7.759 7.994 1.00 70.56 683 LEU A N 1
ATOM 5408 C CA . LEU A 1 683 ? 19.417 -8.923 7.183 1.00 70.56 683 LEU A CA 1
ATOM 5409 C C . LEU A 1 683 ? 18.895 -8.839 5.742 1.00 70.56 683 LEU A C 1
ATOM 5411 O O . LEU A 1 683 ? 19.617 -9.221 4.822 1.00 70.56 683 LEU A O 1
ATOM 5415 N N . GLU A 1 684 ? 17.692 -8.302 5.533 1.00 74.81 684 GLU A N 1
ATOM 5416 C CA . GLU A 1 684 ? 17.134 -8.047 4.198 1.00 74.81 684 GLU A CA 1
ATOM 5417 C C . GLU A 1 684 ? 17.991 -7.048 3.414 1.00 74.81 684 GLU A C 1
ATOM 5419 O O . GLU A 1 684 ? 18.351 -7.313 2.268 1.00 74.81 684 GLU A O 1
ATOM 5424 N N . GLU A 1 685 ? 18.419 -5.957 4.057 1.00 62.41 685 GLU A N 1
ATOM 5425 C CA . GLU A 1 685 ? 19.355 -4.987 3.469 1.00 62.41 685 GLU A CA 1
ATOM 5426 C C . GLU A 1 685 ? 20.715 -5.609 3.101 1.00 62.41 685 GLU A C 1
ATOM 5428 O O . GLU A 1 685 ? 21.416 -5.102 2.228 1.00 62.41 685 GLU A O 1
ATOM 5433 N N . LEU A 1 686 ? 21.096 -6.712 3.754 1.00 66.31 686 LEU A N 1
ATOM 5434 C CA . LEU A 1 686 ? 22.313 -7.477 3.465 1.00 66.31 686 LEU A CA 1
ATOM 5435 C C . LEU A 1 686 ? 22.080 -8.616 2.452 1.00 66.31 686 LEU A C 1
ATOM 5437 O O . LEU A 1 686 ? 22.973 -9.436 2.239 1.00 66.31 686 LEU A O 1
ATOM 5441 N N . GLY A 1 687 ? 20.899 -8.681 1.827 1.00 67.94 687 GLY A N 1
ATOM 5442 C CA . GLY A 1 687 ? 20.554 -9.666 0.798 1.00 67.94 687 GLY A CA 1
ATOM 5443 C C . GLY A 1 687 ? 20.146 -11.042 1.335 1.00 67.94 687 GLY A C 1
ATOM 5444 O O . GLY A 1 687 ? 20.050 -11.997 0.565 1.00 67.94 687 GLY A O 1
ATOM 5445 N N . VAL A 1 688 ? 19.893 -11.177 2.642 1.00 68.94 688 VAL A N 1
ATOM 5446 C CA . VAL A 1 688 ? 19.486 -12.442 3.273 1.00 68.94 688 VAL A CA 1
ATOM 5447 C C . VAL A 1 688 ? 17.961 -12.510 3.360 1.00 68.94 688 VAL A C 1
ATOM 5449 O O . VAL A 1 688 ? 17.364 -12.166 4.375 1.00 68.94 688 VAL A O 1
ATOM 5452 N N . SER A 1 689 ? 17.322 -12.983 2.289 1.00 54.94 689 SER A N 1
ATOM 5453 C CA . SER A 1 689 ? 15.856 -13.125 2.199 1.00 54.94 689 SER A CA 1
ATOM 5454 C C . SER A 1 689 ? 15.314 -14.462 2.737 1.00 54.94 689 SER A C 1
ATOM 5456 O O . SER A 1 689 ? 14.112 -14.611 2.960 1.00 54.94 689 SER A O 1
ATOM 5458 N N . GLU A 1 690 ? 16.181 -15.452 2.980 1.00 49.00 690 GLU A N 1
ATOM 5459 C CA . GLU A 1 690 ? 15.770 -16.830 3.305 1.00 49.00 690 GLU A CA 1
ATOM 5460 C C . GLU A 1 690 ? 15.312 -17.043 4.759 1.00 49.00 690 GLU A C 1
ATOM 5462 O O . GLU A 1 690 ? 14.608 -18.010 5.042 1.00 49.00 690 GLU A O 1
ATOM 5467 N N . LEU A 1 691 ? 15.620 -16.131 5.689 1.00 44.31 691 LEU A N 1
ATOM 5468 C CA . LEU A 1 691 ? 15.154 -16.226 7.084 1.00 44.31 691 LEU A CA 1
ATOM 5469 C C . LEU A 1 691 ? 13.782 -15.572 7.325 1.00 44.31 691 LEU A C 1
ATOM 5471 O O . LEU A 1 691 ? 13.152 -15.849 8.344 1.00 44.31 691 LEU A O 1
ATOM 5475 N N . ALA A 1 692 ? 13.267 -14.797 6.365 1.00 37.50 692 ALA A N 1
ATOM 5476 C CA . ALA A 1 692 ? 11.869 -14.356 6.339 1.00 37.50 692 ALA A CA 1
ATOM 5477 C C . ALA A 1 692 ? 10.906 -15.479 5.893 1.00 37.50 692 ALA A C 1
ATOM 5479 O O . ALA A 1 692 ? 9.695 -15.365 6.061 1.00 37.50 692 ALA A O 1
ATOM 5480 N N . LYS A 1 693 ? 11.441 -16.592 5.362 1.00 36.03 693 LYS A N 1
ATOM 5481 C CA . LYS A 1 693 ? 10.675 -17.737 4.842 1.00 36.03 693 LYS A CA 1
ATOM 5482 C C . LYS A 1 693 ? 10.618 -18.946 5.777 1.00 36.03 693 LYS A C 1
ATOM 5484 O O . LYS A 1 693 ? 10.077 -19.978 5.394 1.00 36.03 693 LYS A O 1
ATOM 5489 N N . LYS A 1 694 ? 11.114 -18.838 7.015 1.00 31.19 694 LYS A N 1
ATOM 5490 C CA . LYS A 1 694 ? 10.953 -19.898 8.026 1.00 31.19 694 LYS A CA 1
ATOM 5491 C C . LYS A 1 694 ? 9.732 -19.679 8.924 1.00 31.19 694 LYS A C 1
ATOM 5493 O O . LYS A 1 694 ? 9.784 -19.942 10.114 1.00 31.19 694 LYS A O 1
ATOM 5498 N N . ASN A 1 695 ? 8.630 -19.249 8.320 1.00 28.70 695 ASN A N 1
ATOM 5499 C CA . ASN A 1 695 ? 7.347 -19.880 8.579 1.00 28.70 695 ASN A CA 1
ATOM 5500 C C . ASN A 1 695 ? 7.027 -20.651 7.296 1.00 28.70 695 ASN A C 1
ATOM 5502 O O . ASN A 1 695 ? 6.604 -20.062 6.301 1.00 28.70 695 ASN A O 1
ATOM 5506 N N . GLY A 1 696 ? 7.276 -21.966 7.305 1.00 27.78 696 GLY A N 1
ATOM 5507 C CA . GLY A 1 696 ? 6.548 -22.854 6.399 1.00 27.78 696 GLY A CA 1
ATOM 5508 C C . GLY A 1 696 ? 5.047 -22.602 6.581 1.00 27.78 696 GLY A C 1
ATOM 5509 O O . GLY A 1 696 ? 4.662 -22.083 7.633 1.00 27.78 696 GLY A O 1
ATOM 5510 N N . PRO A 1 697 ? 4.211 -22.892 5.572 1.00 29.36 697 PRO A N 1
ATOM 5511 C CA . PRO A 1 697 ? 2.792 -22.584 5.645 1.00 29.36 697 PRO A CA 1
ATOM 5512 C C . PRO A 1 697 ? 2.242 -23.193 6.932 1.00 29.36 697 PRO A C 1
ATOM 5514 O O . PRO A 1 697 ? 2.245 -24.412 7.100 1.00 29.36 697 PRO A O 1
ATOM 5517 N N . SER A 1 698 ? 1.835 -22.326 7.859 1.00 29.81 698 SER A N 1
ATOM 5518 C CA . SER A 1 698 ? 0.953 -22.716 8.941 1.00 29.81 698 SER A CA 1
ATOM 5519 C C . SER A 1 698 ? -0.243 -23.387 8.283 1.00 29.81 698 SER A C 1
ATOM 5521 O O . SER A 1 698 ? -0.847 -22.811 7.372 1.00 29.81 698 SER A O 1
ATOM 5523 N N . GLU A 1 699 ? -0.526 -24.618 8.697 1.00 40.00 699 GLU A N 1
ATOM 5524 C CA . GLU A 1 699 ? -1.780 -25.294 8.406 1.00 40.00 699 GLU A CA 1
ATOM 5525 C C . GLU A 1 699 ? -2.932 -24.328 8.690 1.00 40.00 699 GLU A C 1
ATOM 5527 O O . GLU A 1 699 ? -3.159 -23.964 9.837 1.00 40.00 699 GLU A O 1
ATOM 5532 N N . GLU A 1 700 ? -3.547 -23.842 7.607 1.00 37.69 700 GLU A N 1
ATOM 5533 C CA . GLU A 1 700 ? -4.957 -23.473 7.420 1.00 37.69 700 GLU A CA 1
ATOM 5534 C C . GLU A 1 700 ? -5.088 -22.406 6.316 1.00 37.69 700 GLU A C 1
ATOM 5536 O O . GLU A 1 700 ? -5.163 -21.211 6.588 1.00 37.69 700 GLU A O 1
ATOM 5541 N N . THR A 1 701 ? -5.130 -22.828 5.041 1.00 33.88 701 THR A N 1
ATOM 5542 C CA . THR A 1 701 ? -6.016 -22.245 4.000 1.00 33.88 701 THR A CA 1
ATOM 5543 C C . THR A 1 701 ? -5.976 -23.055 2.687 1.00 33.88 701 THR A C 1
ATOM 5545 O O . THR A 1 701 ? -5.021 -22.990 1.926 1.00 33.88 701 THR A O 1
ATOM 5548 N N . GLY A 1 702 ? -7.052 -23.806 2.412 1.00 35.66 702 GLY A N 1
ATOM 5549 C CA . GLY A 1 702 ? -7.551 -24.165 1.070 1.00 35.66 702 GLY A CA 1
ATOM 5550 C C . GLY A 1 702 ? -6.693 -25.049 0.150 1.00 35.66 702 GLY A C 1
ATOM 5551 O O . GLY A 1 702 ? -5.961 -24.554 -0.701 1.00 35.66 702 GLY A O 1
ATOM 5552 N N . MET A 1 703 ? -6.901 -26.367 0.202 1.00 43.19 703 MET A N 1
ATOM 5553 C CA . MET A 1 703 ? -6.457 -27.316 -0.830 1.00 43.19 703 MET A CA 1
ATOM 5554 C C . MET A 1 703 ? -7.341 -27.137 -2.089 1.00 43.19 703 MET A C 1
ATOM 5556 O O . MET A 1 703 ? -8.412 -27.725 -2.184 1.00 43.19 703 MET A O 1
ATOM 5560 N N . GLY A 1 704 ? -6.962 -26.236 -3.003 1.00 64.44 704 GLY A N 1
ATOM 5561 C CA . GLY A 1 704 ? -7.744 -25.888 -4.203 1.00 64.44 704 GLY A CA 1
ATOM 5562 C C . GLY A 1 704 ? -7.250 -26.547 -5.499 1.00 64.44 704 GLY A C 1
ATOM 5563 O O . GLY A 1 704 ? -6.067 -26.864 -5.624 1.00 64.44 704 GLY A O 1
ATOM 5564 N N . LEU A 1 705 ? -8.159 -26.721 -6.469 1.00 81.94 705 LEU A N 1
ATOM 5565 C CA . LEU A 1 705 ? -7.857 -27.149 -7.843 1.00 81.94 705 LEU A CA 1
ATOM 5566 C C . LEU A 1 705 ? -7.112 -26.026 -8.588 1.00 81.94 705 LEU A C 1
ATOM 5568 O O . LEU A 1 705 ? -7.631 -24.915 -8.690 1.00 81.94 705 LEU A O 1
ATOM 5572 N N . THR A 1 706 ? -5.919 -26.298 -9.123 1.00 86.25 706 THR A N 1
ATOM 5573 C CA . THR A 1 706 ? -5.126 -25.325 -9.905 1.00 86.25 706 THR A CA 1
ATOM 5574 C C . THR A 1 706 ? -4.670 -25.923 -11.232 1.00 86.25 706 THR A C 1
ATOM 5576 O O . THR A 1 706 ? -4.514 -27.138 -11.328 1.00 86.25 706 THR A O 1
ATOM 5579 N N . ILE A 1 707 ? -4.461 -25.090 -12.258 1.00 91.38 707 ILE A N 1
ATOM 5580 C CA . ILE A 1 707 ? -3.894 -25.495 -13.554 1.00 91.38 707 ILE A CA 1
ATOM 5581 C C . ILE A 1 707 ? -3.174 -24.320 -14.229 1.00 91.38 707 ILE A C 1
ATOM 5583 O O . ILE A 1 707 ? -3.662 -23.192 -14.194 1.00 91.38 707 ILE A O 1
ATOM 5587 N N . GLN A 1 708 ? -2.016 -24.578 -14.832 1.00 87.50 708 GLN A N 1
ATOM 5588 C CA . GLN A 1 708 ? -1.223 -23.607 -15.584 1.00 87.50 708 GLN A CA 1
ATOM 5589 C C . GLN A 1 708 ? -0.347 -24.329 -16.610 1.00 87.50 708 GLN A C 1
ATOM 5591 O O . GLN A 1 708 ? 0.206 -25.380 -16.302 1.00 87.50 708 GLN A O 1
ATOM 5596 N N . ASN A 1 709 ? -0.172 -23.752 -17.802 1.00 92.25 709 ASN A N 1
ATOM 5597 C CA . ASN A 1 709 ? 0.789 -24.258 -18.779 1.00 92.25 709 ASN A CA 1
ATOM 5598 C C . ASN A 1 709 ? 2.076 -23.414 -18.816 1.00 92.25 709 ASN A C 1
ATOM 5600 O O . ASN A 1 709 ? 2.008 -22.187 -18.709 1.00 92.25 709 ASN A O 1
ATOM 5604 N N . VAL A 1 710 ? 3.236 -24.058 -18.961 1.00 84.50 710 VAL A N 1
ATOM 5605 C CA . VAL A 1 710 ? 4.560 -23.424 -19.034 1.00 84.50 710 VAL A CA 1
ATOM 5606 C C . VAL A 1 710 ? 5.421 -24.161 -20.074 1.00 84.50 710 VAL A C 1
ATOM 5608 O O . VAL A 1 710 ? 5.506 -25.386 -20.025 1.00 84.50 710 VAL A O 1
ATOM 5611 N N . PRO A 1 711 ? 6.075 -23.457 -21.018 1.00 78.44 711 PRO A N 1
ATOM 5612 C CA . PRO A 1 711 ? 5.980 -22.017 -21.287 1.00 78.44 711 PRO A CA 1
ATOM 5613 C C . PRO A 1 711 ? 4.647 -21.626 -21.962 1.00 78.44 711 PRO A C 1
ATOM 5615 O O . PRO A 1 711 ? 3.915 -22.480 -22.458 1.00 78.44 711 PRO A O 1
ATOM 5618 N N . ASN A 1 712 ? 4.316 -20.330 -21.964 1.00 75.81 712 ASN A N 1
ATOM 5619 C CA . ASN A 1 712 ? 3.218 -19.741 -22.744 1.00 75.81 712 ASN A CA 1
ATOM 5620 C C . ASN A 1 712 ? 3.577 -18.279 -23.093 1.00 75.81 712 ASN A C 1
ATOM 5622 O O . ASN A 1 712 ? 3.617 -17.458 -22.173 1.00 75.81 712 ASN A O 1
ATOM 5626 N N . PRO A 1 713 ? 3.851 -17.919 -24.362 1.00 87.31 713 PRO A N 1
ATOM 5627 C CA . PRO A 1 713 ? 3.745 -18.740 -25.573 1.00 87.31 713 PRO A CA 1
ATOM 5628 C C . PRO A 1 713 ? 4.751 -19.900 -25.613 1.00 87.31 713 PRO A C 1
ATOM 5630 O O . PRO A 1 713 ? 5.763 -19.859 -24.919 1.00 87.31 713 PRO A O 1
ATOM 5633 N N . PHE A 1 714 ? 4.479 -20.930 -26.414 1.00 89.44 714 PHE A N 1
ATOM 5634 C CA . PHE A 1 714 ? 5.308 -22.139 -26.496 1.00 89.44 714 PHE A CA 1
ATOM 5635 C C . PHE A 1 714 ? 5.624 -22.542 -27.941 1.00 89.44 714 PHE A C 1
ATOM 5637 O O . PHE A 1 714 ? 4.874 -22.189 -28.851 1.00 89.44 714 PHE A O 1
ATOM 5644 N N . ASN A 1 715 ? 6.735 -23.261 -28.147 1.00 81.62 715 ASN A N 1
ATOM 5645 C CA . ASN A 1 715 ? 7.206 -23.713 -29.461 1.00 81.62 715 ASN A CA 1
ATOM 5646 C C . ASN A 1 715 ? 7.995 -25.041 -29.378 1.00 81.62 715 ASN A C 1
ATOM 5648 O O . ASN A 1 715 ? 9.091 -25.041 -28.822 1.00 81.62 715 ASN A O 1
ATOM 5652 N N . PRO A 1 716 ? 7.521 -26.152 -29.970 1.00 75.50 716 PRO A N 1
ATOM 5653 C CA . PRO A 1 716 ? 6.125 -26.508 -30.192 1.00 75.50 716 PRO A CA 1
ATOM 5654 C C . PRO A 1 716 ? 5.503 -27.203 -28.968 1.00 75.50 716 PRO A C 1
ATOM 5656 O O . PRO A 1 716 ? 4.360 -27.637 -29.066 1.00 75.50 716 PRO A O 1
ATOM 5659 N N . GLU A 1 717 ? 6.226 -27.330 -27.846 1.00 91.56 717 GLU A N 1
ATOM 5660 C CA . GLU A 1 717 ? 5.805 -28.114 -26.674 1.00 91.56 717 GLU A CA 1
ATOM 5661 C C . GLU A 1 717 ? 5.552 -27.252 -25.424 1.00 91.56 717 GLU A C 1
ATOM 5663 O O . GLU A 1 717 ? 6.249 -26.263 -25.191 1.00 91.56 717 GLU A O 1
ATOM 5668 N N . THR A 1 718 ? 4.544 -27.611 -24.624 1.00 91.81 718 THR A N 1
ATOM 5669 C CA . THR A 1 718 ? 4.213 -26.976 -23.334 1.00 91.81 718 THR A CA 1
ATOM 5670 C C . THR A 1 718 ? 3.794 -28.028 -22.313 1.00 91.81 718 THR A C 1
ATOM 5672 O O . THR A 1 718 ? 3.102 -28.994 -22.652 1.00 91.81 718 THR A O 1
ATOM 5675 N N . GLU A 1 719 ? 4.194 -27.837 -21.059 1.00 94.75 719 GLU A N 1
ATOM 5676 C CA . GLU A 1 719 ? 3.745 -28.650 -19.931 1.00 94.75 719 GLU A CA 1
ATOM 5677 C C . GLU A 1 719 ? 2.554 -27.978 -19.253 1.00 94.75 719 GLU A C 1
ATOM 5679 O O . GLU A 1 719 ? 2.613 -26.810 -18.882 1.00 94.75 719 GLU A O 1
ATOM 5684 N N . ILE A 1 720 ? 1.464 -28.716 -19.067 1.00 94.75 720 ILE A N 1
ATOM 5685 C CA . ILE A 1 720 ? 0.270 -28.288 -18.343 1.00 94.75 720 ILE A CA 1
ATOM 5686 C C . ILE A 1 720 ? 0.324 -28.900 -16.943 1.00 94.75 720 ILE A C 1
ATOM 5688 O O . ILE A 1 720 ? 0.020 -30.078 -16.754 1.00 94.75 720 ILE A O 1
ATOM 5692 N N . HIS A 1 721 ? 0.711 -28.093 -15.959 1.00 92.12 721 HIS A N 1
ATOM 5693 C CA . HIS A 1 721 ? 0.760 -28.465 -14.549 1.00 92.12 721 HIS A CA 1
ATOM 5694 C C . HIS A 1 721 ? -0.601 -28.226 -13.906 1.00 92.12 721 HIS A C 1
ATOM 5696 O O . HIS A 1 721 ? -1.145 -27.129 -14.010 1.00 92.12 721 HIS A O 1
ATOM 5702 N N . TYR A 1 722 ? -1.143 -29.213 -13.199 1.00 92.12 722 TYR A N 1
ATOM 5703 C CA . TYR A 1 722 ? -2.394 -29.067 -12.457 1.00 92.12 722 TYR A CA 1
ATOM 5704 C C . TYR A 1 722 ? -2.352 -29.816 -11.130 1.00 92.12 722 TYR A C 1
ATOM 5706 O O . TYR A 1 722 ? -1.612 -30.779 -10.972 1.00 92.12 722 TYR A O 1
ATOM 5714 N N . ARG A 1 723 ? -3.127 -29.366 -10.144 1.00 89.38 723 ARG A N 1
ATOM 5715 C CA . ARG A 1 723 ? -3.263 -30.037 -8.844 1.00 89.38 723 ARG A CA 1
ATOM 5716 C C . ARG A 1 723 ? -4.722 -30.325 -8.572 1.00 89.38 723 ARG A C 1
ATOM 5718 O O . ARG A 1 723 ? -5.521 -29.397 -8.605 1.00 89.38 723 ARG A O 1
ATOM 5725 N N . ILE A 1 724 ? -5.042 -31.569 -8.231 1.00 91.12 724 ILE A N 1
ATOM 5726 C CA . ILE A 1 724 ? -6.382 -31.970 -7.796 1.00 91.12 724 ILE A CA 1
ATOM 5727 C C . ILE A 1 724 ? -6.416 -32.137 -6.266 1.00 91.12 724 ILE A C 1
ATOM 5729 O O . ILE A 1 724 ? -5.474 -32.696 -5.699 1.00 91.12 724 ILE A O 1
ATOM 5733 N N . PRO A 1 725 ? -7.456 -31.626 -5.577 1.00 85.75 725 PRO A N 1
ATOM 5734 C CA . PRO A 1 725 ? -7.517 -31.618 -4.111 1.00 85.75 725 PRO A CA 1
ATOM 5735 C C . PRO A 1 725 ? -7.896 -32.979 -3.509 1.00 85.75 725 PRO A C 1
ATOM 5737 O O . PRO A 1 725 ? -7.625 -33.259 -2.345 1.00 85.75 725 PRO A O 1
ATOM 5740 N N . GLU A 1 726 ? -8.496 -33.856 -4.305 1.00 87.31 726 GLU A N 1
ATOM 5741 C CA . GLU A 1 726 ? -8.900 -35.205 -3.922 1.00 87.31 726 GLU A CA 1
ATOM 5742 C C . GLU A 1 726 ? -8.752 -36.140 -5.129 1.00 87.31 726 GLU A C 1
ATOM 5744 O O . GLU A 1 726 ? -8.645 -35.671 -6.264 1.00 87.31 726 GLU A O 1
ATOM 5749 N N . SER A 1 727 ? -8.717 -37.453 -4.898 1.00 91.06 727 SER A N 1
ATOM 5750 C CA . SER A 1 727 ? -8.632 -38.420 -5.995 1.00 91.06 727 SER A CA 1
ATOM 5751 C C . SER A 1 727 ? -9.936 -38.448 -6.802 1.00 91.06 727 SER A C 1
ATOM 5753 O O . SER A 1 727 ? -11.029 -38.392 -6.230 1.00 91.06 727 SER A O 1
ATOM 5755 N N . GLY A 1 728 ? -9.837 -38.547 -8.125 1.00 91.88 728 GLY A N 1
ATOM 5756 C CA . GLY A 1 728 ? -11.002 -38.644 -9.002 1.00 91.88 728 GLY A CA 1
ATOM 5757 C C . GLY A 1 728 ? -10.669 -38.513 -10.486 1.00 91.88 728 GLY A C 1
ATOM 5758 O O . GLY A 1 728 ? -9.530 -38.234 -10.868 1.00 91.88 728 GLY A O 1
ATOM 5759 N N . LYS A 1 729 ? -11.696 -38.685 -11.327 1.00 95.56 729 LYS A N 1
ATOM 5760 C CA . LYS A 1 729 ? -11.555 -38.644 -12.782 1.00 95.56 729 LYS A CA 1
ATOM 5761 C C . LYS A 1 729 ? -11.186 -37.253 -13.284 1.00 95.56 729 LYS A C 1
ATOM 5763 O O . LYS A 1 729 ? -11.941 -36.295 -13.088 1.00 95.56 729 LYS A O 1
ATOM 5768 N N . VAL A 1 730 ? -10.074 -37.177 -14.008 1.00 96.12 730 VAL A N 1
ATOM 5769 C CA . VAL A 1 730 ? -9.582 -35.978 -14.684 1.00 96.12 730 VAL A CA 1
ATOM 5770 C C . VAL A 1 730 ? -9.739 -36.138 -16.191 1.00 96.12 730 VAL A C 1
ATOM 5772 O O . VAL A 1 730 ? -9.327 -37.142 -16.770 1.00 96.12 730 VAL A O 1
ATOM 5775 N N . ILE A 1 731 ? -10.319 -35.125 -16.838 1.00 96.38 731 ILE A N 1
ATOM 5776 C CA . ILE A 1 731 ? -10.373 -35.022 -18.298 1.00 96.38 731 ILE A CA 1
ATOM 5777 C C . ILE A 1 731 ? -9.722 -33.704 -18.717 1.00 96.38 731 ILE A C 1
ATOM 5779 O O . ILE A 1 731 ? -10.249 -32.642 -18.397 1.00 96.38 731 ILE A O 1
ATOM 5783 N N . LEU A 1 732 ? -8.606 -33.765 -19.443 1.00 97.00 732 LEU A N 1
ATOM 5784 C CA . LEU A 1 732 ? -7.897 -32.607 -19.990 1.00 97.00 732 LEU A CA 1
ATOM 5785 C C . LEU A 1 732 ? -7.882 -32.688 -21.517 1.00 97.00 732 LEU A C 1
ATOM 5787 O O . LEU A 1 732 ? -7.330 -33.632 -22.080 1.00 97.00 732 LEU A O 1
ATOM 5791 N N . LYS A 1 733 ? -8.480 -31.700 -22.185 1.00 97.00 733 LYS A N 1
ATOM 5792 C CA . LYS A 1 733 ? -8.604 -31.633 -23.652 1.00 97.00 733 LYS A CA 1
ATOM 5793 C C . LYS A 1 733 ? -8.130 -30.295 -24.196 1.00 97.00 733 LYS A C 1
ATOM 5795 O O . LYS A 1 733 ? -8.269 -29.296 -23.504 1.00 97.00 733 LYS A O 1
ATOM 5800 N N . ILE A 1 734 ? -7.637 -30.270 -25.428 1.00 96.81 734 ILE A N 1
ATOM 5801 C CA . ILE A 1 734 ? -7.233 -29.076 -26.174 1.00 96.81 734 ILE A CA 1
ATOM 5802 C C . ILE A 1 734 ? -8.273 -28.760 -27.250 1.00 96.81 734 ILE A C 1
ATOM 5804 O O . ILE A 1 734 ? -8.765 -29.672 -27.909 1.00 96.81 734 ILE A O 1
ATOM 5808 N N . TYR A 1 735 ? -8.568 -27.479 -27.454 1.00 93.00 735 TYR A N 1
ATOM 5809 C CA . TYR A 1 735 ? -9.507 -26.946 -28.439 1.00 93.00 735 TYR A CA 1
ATOM 5810 C C . TYR A 1 735 ? -8.879 -25.797 -29.232 1.00 93.00 735 TYR A C 1
ATOM 5812 O O . TYR A 1 735 ? -8.011 -25.082 -28.726 1.00 93.00 735 TYR A O 1
ATOM 5820 N N . ASP A 1 736 ? -9.335 -25.592 -30.464 1.00 87.69 736 ASP A N 1
ATOM 5821 C CA . ASP A 1 736 ? -8.987 -24.417 -31.264 1.00 87.69 736 ASP A CA 1
ATOM 5822 C C . ASP A 1 736 ? -9.915 -23.217 -30.982 1.00 87.69 736 ASP A C 1
ATOM 5824 O O . ASP A 1 736 ? -10.853 -23.295 -30.186 1.00 87.69 736 ASP A O 1
ATOM 5828 N N . ILE A 1 737 ? -9.669 -22.082 -31.647 1.00 87.62 737 ILE A N 1
ATOM 5829 C CA . ILE A 1 737 ? -10.474 -20.856 -31.482 1.00 87.62 737 ILE A CA 1
ATOM 5830 C C . ILE A 1 737 ? -11.944 -20.992 -31.905 1.00 87.62 737 ILE A C 1
ATOM 5832 O O . ILE A 1 737 ? -12.755 -20.145 -31.541 1.00 87.62 737 ILE A O 1
ATOM 5836 N N . LEU A 1 738 ? -12.286 -22.017 -32.687 1.00 80.25 738 LEU A N 1
ATOM 5837 C CA . LEU A 1 738 ? -13.657 -22.300 -33.112 1.00 80.25 738 LEU A CA 1
ATOM 5838 C C . LEU A 1 738 ? -14.354 -23.271 -32.146 1.00 80.25 738 LEU A C 1
ATOM 5840 O O . LEU A 1 738 ? -15.499 -23.648 -32.384 1.00 80.25 738 LEU A O 1
ATOM 5844 N N . GLY A 1 739 ? -13.676 -23.681 -31.067 1.00 77.75 739 GLY A N 1
ATOM 5845 C CA . GLY A 1 739 ? -14.176 -24.652 -30.100 1.00 77.75 739 GLY A CA 1
ATOM 5846 C C . GLY A 1 739 ? -14.136 -26.093 -30.608 1.00 77.75 739 GLY A C 1
ATOM 5847 O O . GLY A 1 739 ? -14.780 -26.958 -30.017 1.00 77.75 739 GLY A O 1
ATOM 5848 N N . ARG A 1 740 ? -13.404 -26.376 -31.694 1.00 86.94 740 ARG A N 1
ATOM 5849 C CA . ARG A 1 740 ? -13.216 -27.748 -32.183 1.00 86.94 740 ARG A CA 1
ATOM 5850 C C . ARG A 1 740 ? -12.168 -28.437 -31.322 1.00 86.94 740 ARG A C 1
ATOM 5852 O O . ARG A 1 740 ? -11.124 -27.850 -31.042 1.00 86.94 740 ARG A O 1
ATOM 5859 N N . GLU A 1 741 ? -12.452 -29.665 -30.895 1.00 94.69 741 GLU A N 1
ATOM 5860 C CA . GLU A 1 741 ? -11.497 -30.480 -30.141 1.00 94.69 741 GLU A CA 1
ATOM 5861 C C . GLU A 1 741 ? -10.289 -30.808 -31.025 1.00 94.69 741 GLU A C 1
ATOM 5863 O O . GLU A 1 741 ? -10.441 -31.291 -32.144 1.00 94.69 741 GLU A O 1
ATOM 5868 N N . VAL A 1 742 ? -9.100 -30.502 -30.517 1.00 95.69 742 VAL A N 1
ATOM 5869 C CA . VAL A 1 742 ? -7.813 -30.724 -31.180 1.00 95.69 742 VAL A CA 1
ATOM 5870 C C . VAL A 1 742 ? -7.171 -32.007 -30.676 1.00 95.69 742 VAL A C 1
ATOM 5872 O O . VAL A 1 742 ? -6.673 -32.783 -31.486 1.00 95.69 742 VAL A O 1
ATOM 5875 N N . ARG A 1 743 ? -7.152 -32.221 -29.353 1.00 95.50 743 ARG A N 1
ATOM 5876 C CA . ARG A 1 743 ? -6.547 -33.415 -28.747 1.00 95.50 743 ARG A CA 1
ATOM 5877 C C . ARG A 1 743 ? -7.028 -33.673 -27.323 1.00 95.50 743 ARG A C 1
ATOM 5879 O O . ARG A 1 743 ? -7.160 -32.726 -26.550 1.00 95.50 743 ARG A O 1
ATOM 5886 N N . THR A 1 744 ? -7.200 -34.930 -26.924 1.00 96.62 744 THR A N 1
ATOM 5887 C CA . THR A 1 744 ? -7.357 -35.307 -25.507 1.00 96.62 744 THR A CA 1
ATOM 5888 C C . THR A 1 744 ? -5.996 -35.668 -24.894 1.00 96.62 744 THR A C 1
ATOM 5890 O O . THR A 1 744 ? -5.301 -36.545 -25.392 1.00 96.62 744 THR A O 1
ATOM 5893 N N . LEU A 1 745 ? -5.600 -34.998 -23.805 1.00 95.31 745 LEU A N 1
ATOM 5894 C CA . LEU A 1 745 ? -4.320 -35.237 -23.115 1.00 95.31 745 LEU A CA 1
ATOM 5895 C C . LEU A 1 745 ? -4.454 -36.169 -21.909 1.00 95.31 745 LEU A C 1
ATOM 5897 O O . LEU A 1 745 ? -3.547 -36.945 -21.632 1.00 95.31 745 LEU A O 1
ATOM 5901 N N . VAL A 1 746 ? -5.567 -36.078 -21.175 1.00 97.12 746 VAL A N 1
ATOM 5902 C CA . VAL A 1 746 ? -5.831 -36.881 -19.968 1.00 97.12 746 VAL A CA 1
ATOM 5903 C C . VAL A 1 746 ? -7.304 -37.276 -19.956 1.00 97.12 746 VAL A C 1
ATOM 5905 O O . VAL A 1 746 ? -8.163 -36.444 -20.250 1.00 97.12 746 VAL A O 1
ATOM 5908 N N . ASN A 1 747 ? -7.609 -38.532 -19.631 1.00 96.44 747 ASN A N 1
ATOM 5909 C CA . ASN A 1 747 ? -8.975 -39.035 -19.432 1.00 96.44 747 ASN A CA 1
ATOM 5910 C C . ASN A 1 747 ? -8.953 -40.282 -18.532 1.00 96.44 747 ASN A C 1
ATOM 5912 O O . ASN A 1 747 ? -9.297 -41.383 -18.961 1.00 96.44 747 ASN A O 1
ATOM 5916 N N . GLU A 1 748 ? -8.506 -40.117 -17.290 1.00 92.81 748 GLU A N 1
ATOM 5917 C CA . GLU A 1 748 ? -8.271 -41.220 -16.351 1.00 92.81 748 GLU A CA 1
ATOM 5918 C C . GLU A 1 748 ? -8.524 -40.810 -14.891 1.00 92.81 748 GLU A C 1
ATOM 5920 O O . GLU A 1 748 ? -8.737 -39.636 -14.586 1.00 92.81 748 GLU A O 1
ATOM 5925 N N . GLU A 1 749 ? -8.550 -41.792 -13.989 1.00 94.56 749 GLU A N 1
ATOM 5926 C CA . GLU A 1 749 ? -8.613 -41.575 -12.538 1.00 94.56 749 GLU A CA 1
ATOM 5927 C C . GLU A 1 749 ? -7.225 -41.210 -12.007 1.00 94.56 749 GLU A C 1
ATOM 5929 O O . GLU A 1 749 ? -6.264 -41.944 -12.237 1.00 94.56 749 GLU A O 1
ATOM 5934 N N . GLN A 1 750 ? -7.119 -40.105 -11.267 1.00 94.06 750 GLN A N 1
ATOM 5935 C CA . GLN A 1 750 ? -5.852 -39.651 -10.696 1.00 94.06 750 GLN A CA 1
ATOM 5936 C C . GLN A 1 750 ? -5.942 -39.467 -9.184 1.00 94.06 750 GLN A C 1
ATOM 5938 O O . GLN A 1 750 ? -6.992 -39.136 -8.634 1.00 94.06 750 GLN A O 1
ATOM 5943 N N . ASN A 1 751 ? -4.817 -39.691 -8.502 1.00 90.69 751 ASN A N 1
ATOM 5944 C CA . ASN A 1 751 ? -4.712 -39.508 -7.056 1.00 90.69 751 ASN A CA 1
ATOM 5945 C C . ASN A 1 751 ? -4.599 -38.026 -6.679 1.00 90.69 751 ASN A C 1
ATOM 5947 O O . ASN A 1 751 ? -4.071 -37.232 -7.454 1.00 90.69 751 ASN A O 1
ATOM 5951 N N . THR A 1 752 ? -5.037 -37.661 -5.470 1.00 88.94 752 THR A N 1
ATOM 5952 C CA . THR A 1 752 ? -4.836 -36.305 -4.924 1.00 88.94 752 THR A CA 1
ATOM 5953 C C . THR A 1 752 ? -3.376 -35.847 -5.038 1.00 88.94 752 THR A C 1
ATOM 5955 O O . THR A 1 752 ? -2.452 -36.630 -4.802 1.00 88.94 752 THR A O 1
ATOM 5958 N N . GLY A 1 753 ? -3.160 -34.581 -5.404 1.00 85.38 753 GLY A N 1
ATOM 5959 C CA . GLY A 1 753 ? -1.826 -34.005 -5.569 1.00 85.38 753 GLY A CA 1
ATOM 5960 C C . GLY A 1 753 ? -1.596 -33.334 -6.921 1.00 85.38 753 GLY A C 1
ATOM 5961 O O . GLY A 1 753 ? -2.535 -32.993 -7.640 1.00 85.38 753 GLY A O 1
ATOM 5962 N N . SER A 1 754 ? -0.324 -33.066 -7.216 1.00 89.62 754 SER A N 1
ATOM 5963 C CA . SER A 1 754 ? 0.121 -32.360 -8.422 1.00 89.62 754 SER A CA 1
ATOM 5964 C C . SER A 1 754 ? 0.439 -33.332 -9.565 1.00 89.62 754 SER A C 1
ATOM 5966 O O . SER A 1 754 ? 1.081 -34.353 -9.339 1.00 89.62 754 SER A O 1
ATOM 5968 N N . HIS A 1 755 ? 0.054 -32.957 -10.783 1.00 92.50 755 HIS A N 1
ATOM 5969 C CA . HIS A 1 755 ? 0.161 -33.719 -12.028 1.00 92.50 755 HIS A CA 1
ATOM 5970 C C . HIS A 1 755 ? 0.658 -32.826 -13.170 1.00 92.50 755 HIS A C 1
ATOM 5972 O O . HIS A 1 755 ? 0.557 -31.597 -13.101 1.00 92.50 755 HIS A O 1
ATOM 5978 N N . VAL A 1 756 ? 1.186 -33.443 -14.230 1.00 92.94 756 VAL A N 1
ATOM 5979 C CA . VAL A 1 756 ? 1.705 -32.750 -15.420 1.00 92.94 756 VAL A CA 1
ATOM 5980 C C . VAL A 1 756 ? 1.250 -33.482 -16.681 1.00 92.94 756 VAL A C 1
ATOM 5982 O O . VAL A 1 756 ? 1.345 -34.705 -16.748 1.00 92.94 756 VAL A O 1
ATOM 5985 N N . ALA A 1 757 ? 0.761 -32.742 -17.678 1.00 93.75 757 ALA A N 1
ATOM 5986 C CA . ALA A 1 757 ? 0.430 -33.258 -19.006 1.00 93.75 757 ALA A CA 1
ATOM 5987 C C . ALA A 1 757 ? 1.183 -32.480 -20.093 1.00 93.75 757 ALA A C 1
ATOM 5989 O O . ALA A 1 757 ? 1.159 -31.253 -20.097 1.00 93.75 757 ALA A O 1
ATOM 5990 N N . LEU A 1 758 ? 1.827 -33.180 -21.027 1.00 94.88 758 LEU A N 1
ATOM 5991 C CA . LEU A 1 758 ? 2.587 -32.572 -22.124 1.00 94.88 758 LEU A CA 1
ATOM 5992 C C . LEU A 1 758 ? 1.712 -32.428 -23.375 1.00 94.88 758 LEU A C 1
ATOM 5994 O O . LEU A 1 758 ? 1.040 -33.381 -23.773 1.00 94.88 758 LEU A O 1
ATOM 5998 N N . TRP A 1 759 ? 1.774 -31.273 -24.039 1.00 96.88 759 TRP A N 1
ATOM 5999 C CA . TRP A 1 759 ? 1.239 -31.106 -25.391 1.00 96.88 759 TRP A CA 1
ATOM 6000 C C . TRP A 1 759 ? 2.325 -30.634 -26.355 1.00 96.88 759 TRP A C 1
ATOM 6002 O O . TRP A 1 759 ? 2.981 -29.632 -26.096 1.00 96.88 759 TRP A O 1
ATOM 6012 N N . ASP A 1 760 ? 2.475 -31.331 -27.483 1.00 93.12 760 ASP A N 1
ATOM 6013 C CA . ASP A 1 760 ? 3.528 -31.128 -28.492 1.00 93.12 760 ASP A CA 1
ATOM 6014 C C . ASP A 1 760 ? 3.054 -30.369 -29.751 1.00 93.12 760 ASP A C 1
ATOM 6016 O O . ASP A 1 760 ? 3.684 -30.409 -30.815 1.00 93.12 760 ASP A O 1
ATOM 6020 N N . GLY A 1 761 ? 1.901 -29.697 -29.665 1.00 94.12 761 GLY A N 1
ATOM 6021 C CA . GLY A 1 761 ? 1.339 -28.937 -30.784 1.00 94.12 761 GLY A CA 1
ATOM 6022 C C . GLY A 1 761 ? 0.877 -29.822 -31.950 1.00 94.12 761 GLY A C 1
ATOM 6023 O O . GLY A 1 761 ? 0.992 -29.427 -33.117 1.00 94.12 761 GLY A O 1
ATOM 6024 N N . LYS A 1 762 ? 0.392 -31.034 -31.653 1.00 94.56 762 LYS A N 1
ATOM 6025 C CA . LYS A 1 762 ? -0.245 -31.944 -32.619 1.00 94.56 762 LYS A CA 1
ATOM 6026 C C . LYS A 1 762 ? -1.704 -32.234 -32.260 1.00 94.56 762 LYS A C 1
ATOM 6028 O O . LYS A 1 762 ? -2.061 -32.178 -31.078 1.00 94.56 762 LYS A O 1
ATOM 6033 N N . ASP A 1 763 ? -2.510 -32.532 -33.276 1.00 95.00 763 ASP A N 1
ATOM 6034 C CA . ASP A 1 763 ? -3.886 -33.025 -33.148 1.00 95.00 763 ASP A CA 1
ATOM 6035 C C . ASP A 1 763 ? -3.933 -34.526 -32.793 1.00 95.00 763 ASP A C 1
ATOM 6037 O O . ASP A 1 763 ? -2.895 -35.170 -32.604 1.00 95.00 763 ASP A O 1
ATOM 6041 N N . GLU A 1 764 ? -5.141 -35.074 -32.656 1.00 93.44 764 GLU A N 1
ATOM 6042 C CA . GLU A 1 764 ? -5.389 -36.483 -32.319 1.00 93.44 764 GLU A CA 1
ATOM 6043 C C . GLU A 1 764 ? -4.835 -37.459 -33.380 1.00 93.44 764 GLU A C 1
ATOM 6045 O O . GLU A 1 764 ? -4.415 -38.566 -33.049 1.00 93.44 764 GLU A O 1
ATOM 6050 N N . GLU A 1 765 ? -4.750 -37.045 -34.650 1.00 92.19 765 GLU A N 1
ATOM 6051 C CA . GLU A 1 765 ? -4.147 -37.828 -35.737 1.00 92.19 765 GLU A CA 1
ATOM 6052 C C . GLU A 1 765 ? -2.614 -37.679 -35.821 1.00 92.19 765 GLU A C 1
ATOM 6054 O O . GLU A 1 765 ? -1.982 -38.196 -36.747 1.00 92.19 765 GLU A O 1
ATOM 6059 N N . GLY A 1 766 ? -1.994 -36.972 -34.871 1.00 89.88 766 GLY A N 1
ATOM 6060 C CA . GLY A 1 766 ? -0.552 -36.731 -34.831 1.00 89.88 766 GLY A CA 1
ATOM 6061 C C . GLY A 1 766 ? -0.068 -35.717 -35.870 1.00 89.88 766 GLY A C 1
ATOM 6062 O O . GLY A 1 766 ? 1.140 -35.581 -36.089 1.00 89.88 766 GLY A O 1
ATOM 6063 N N . ARG A 1 767 ? -0.980 -34.985 -36.515 1.00 92.69 767 ARG A N 1
ATOM 6064 C CA . ARG A 1 767 ? -0.642 -33.917 -37.451 1.00 92.69 767 ARG A CA 1
ATOM 6065 C C . ARG A 1 767 ? -0.366 -32.643 -36.683 1.00 92.69 767 ARG A C 1
ATOM 6067 O O . ARG A 1 767 ? -0.956 -32.332 -35.656 1.00 92.69 767 ARG A O 1
ATOM 6074 N N . GLN A 1 768 ? 0.560 -31.878 -37.220 1.00 92.00 768 GLN A N 1
ATOM 6075 C CA . GLN A 1 768 ? 0.940 -30.593 -36.677 1.00 92.00 768 GLN A CA 1
ATOM 6076 C C . GLN A 1 768 ? -0.177 -29.555 -36.849 1.00 92.00 768 GLN A C 1
ATOM 6078 O O . GLN A 1 768 ? -0.668 -29.366 -37.961 1.00 92.00 768 GLN A O 1
ATOM 6083 N N . VAL A 1 769 ? -0.530 -28.850 -35.772 1.00 93.00 769 VAL A N 1
ATOM 6084 C CA . VAL A 1 769 ? -1.509 -27.754 -35.831 1.00 93.00 769 VAL A CA 1
ATOM 6085 C C . VAL A 1 769 ? -0.820 -26.405 -36.085 1.00 93.00 769 VAL A C 1
ATOM 6087 O O . VAL A 1 769 ? 0.368 -26.238 -35.805 1.00 93.00 769 VAL A O 1
ATOM 6090 N N . SER A 1 770 ? -1.538 -25.442 -36.669 1.00 88.88 770 SER A N 1
ATOM 6091 C CA . SER A 1 770 ? -0.984 -24.133 -37.055 1.00 88.88 770 SER A CA 1
ATOM 6092 C C . SER A 1 770 ? -0.635 -23.255 -35.848 1.00 88.88 770 SER A C 1
ATOM 6094 O O . SER A 1 770 ? -1.300 -23.346 -34.815 1.00 88.88 770 SER A O 1
ATOM 6096 N N . SER A 1 771 ? 0.333 -22.342 -35.991 1.00 90.00 771 SER A N 1
ATOM 6097 C CA . SER A 1 771 ? 0.573 -21.269 -35.011 1.00 90.00 771 SER A CA 1
ATOM 6098 C C . SER A 1 771 ? -0.725 -20.509 -34.734 1.00 90.00 771 SER A C 1
ATOM 6100 O O . SER A 1 771 ? -1.485 -20.205 -35.656 1.00 90.00 771 SER A O 1
ATOM 6102 N N . GLY A 1 772 ? -1.012 -20.223 -33.468 1.00 85.81 772 GLY A N 1
ATOM 6103 C CA . GLY A 1 772 ? -2.287 -19.624 -33.097 1.00 85.81 772 GLY A CA 1
ATOM 6104 C C . GLY A 1 772 ? -2.691 -19.858 -31.650 1.00 85.81 772 GLY A C 1
ATOM 6105 O O . GLY A 1 772 ? -1.956 -20.425 -30.841 1.00 85.81 772 GLY A O 1
ATOM 6106 N N . THR A 1 773 ? -3.881 -19.365 -31.320 1.00 90.94 773 THR A N 1
ATOM 6107 C CA . THR A 1 773 ? -4.473 -19.531 -29.991 1.00 90.94 773 THR A CA 1
ATOM 6108 C C . THR A 1 773 ? -5.184 -20.878 -29.886 1.00 90.94 773 THR A C 1
ATOM 6110 O O . THR A 1 773 ? -5.991 -21.218 -30.746 1.00 90.94 773 THR A O 1
ATOM 6113 N N . TYR A 1 774 ? -4.933 -21.590 -28.792 1.00 92.62 774 TYR A N 1
ATOM 6114 C CA . TYR A 1 774 ? -5.619 -22.820 -28.402 1.00 92.62 774 TYR A CA 1
ATOM 6115 C C . TYR A 1 774 ? -6.091 -22.709 -26.953 1.00 92.62 774 TYR A C 1
ATOM 6117 O O . TYR A 1 774 ? -5.615 -21.861 -26.196 1.00 92.62 774 TYR A O 1
ATOM 6125 N N . PHE A 1 775 ? -7.016 -23.571 -26.549 1.00 94.25 775 PHE A N 1
ATOM 6126 C CA . PHE A 1 775 ? -7.555 -23.614 -25.194 1.00 94.25 775 PHE A CA 1
ATOM 6127 C C . PHE A 1 775 ? -7.432 -25.022 -24.631 1.00 94.25 775 PHE A C 1
ATOM 6129 O O . PHE A 1 775 ? -7.818 -25.968 -25.305 1.00 94.25 775 PHE A O 1
ATOM 6136 N N . TYR A 1 776 ? -6.937 -25.184 -23.404 1.00 95.00 776 TYR A N 1
ATOM 6137 C CA . TYR A 1 776 ? -7.120 -26.439 -22.676 1.00 95.00 776 TYR A CA 1
ATOM 6138 C C . TYR A 1 776 ? -8.350 -26.342 -21.775 1.00 95.00 776 TYR A C 1
ATOM 6140 O O . TYR A 1 776 ? -8.558 -25.313 -21.134 1.00 95.00 776 TYR A O 1
ATOM 6148 N N . HIS A 1 777 ? -9.145 -27.406 -21.692 1.00 94.31 777 HIS A N 1
ATOM 6149 C CA . HIS A 1 777 ? -10.233 -27.563 -20.728 1.00 94.31 777 HIS A CA 1
ATOM 6150 C C . HIS A 1 777 ? -9.909 -28.728 -19.792 1.00 94.31 777 HIS A C 1
ATOM 6152 O O . HIS A 1 777 ? -9.809 -29.869 -20.246 1.00 94.31 777 HIS A O 1
ATOM 6158 N N . LEU A 1 778 ? -9.791 -28.442 -18.497 1.00 95.50 778 LEU A N 1
ATOM 6159 C CA . LEU A 1 778 ? -9.708 -29.426 -17.423 1.00 95.50 778 LEU A CA 1
ATOM 6160 C C . LEU A 1 778 ? -11.091 -29.606 -16.798 1.00 95.50 778 LEU A C 1
ATOM 6162 O O . LEU A 1 778 ? -11.700 -28.641 -16.333 1.00 95.50 778 LEU A O 1
ATOM 6166 N N . ARG A 1 779 ? -11.566 -30.846 -16.744 1.00 93.25 779 ARG A N 1
ATOM 6167 C CA . ARG A 1 779 ? -12.760 -31.244 -16.004 1.00 93.25 779 ARG A CA 1
ATOM 6168 C C . ARG A 1 779 ? -12.368 -32.189 -14.880 1.00 93.25 779 ARG A C 1
ATOM 6170 O O . ARG A 1 779 ? -11.742 -33.218 -15.127 1.00 93.25 779 ARG A O 1
ATOM 6177 N N . PHE A 1 780 ? -12.795 -31.850 -13.673 1.00 91.81 780 PHE A N 1
ATOM 6178 C CA . PHE A 1 780 ? -12.636 -32.666 -12.479 1.00 91.81 780 PHE A CA 1
ATOM 6179 C C . PHE A 1 780 ? -13.905 -32.538 -11.632 1.00 91.81 780 PHE A C 1
ATOM 6181 O O . PHE A 1 780 ? -14.216 -31.449 -11.151 1.00 91.81 780 PHE A O 1
ATOM 6188 N N . LYS A 1 781 ? -14.666 -33.630 -11.485 1.00 86.12 781 LYS A N 1
ATOM 6189 C CA . LYS A 1 781 ? -16.016 -33.620 -10.882 1.00 86.12 781 LYS A CA 1
ATOM 6190 C C . LYS A 1 781 ? -16.910 -32.523 -11.502 1.00 86.12 781 LYS A C 1
ATOM 6192 O O . LYS A 1 781 ? -17.099 -32.523 -12.722 1.00 86.12 781 LYS A O 1
ATOM 6197 N N . ASP A 1 782 ? -17.419 -31.598 -10.684 1.00 80.50 782 ASP A N 1
ATOM 6198 C CA . ASP A 1 782 ? -18.262 -30.461 -11.089 1.00 80.50 782 ASP A CA 1
ATOM 6199 C C . ASP A 1 782 ? -17.449 -29.210 -11.473 1.00 80.50 782 ASP A C 1
ATOM 6201 O O . ASP A 1 782 ? -18.008 -28.158 -11.786 1.00 80.50 782 ASP A O 1
ATOM 6205 N N . HIS A 1 783 ? -16.116 -29.288 -11.438 1.00 77.69 783 HIS A N 1
ATOM 6206 C CA . HIS A 1 783 ? -15.239 -28.178 -11.782 1.00 77.69 783 HIS A CA 1
ATOM 6207 C C . HIS A 1 783 ? -14.787 -28.249 -13.236 1.00 77.69 783 HIS A C 1
ATOM 6209 O O . HIS A 1 783 ? -14.358 -29.291 -13.740 1.00 77.69 783 HIS A O 1
ATOM 6215 N N . HIS A 1 784 ? -14.854 -27.092 -13.889 1.00 85.12 784 HIS A N 1
ATOM 6216 C CA . HIS A 1 784 ? -14.427 -26.873 -15.261 1.00 85.12 784 HIS A CA 1
ATOM 6217 C C . HIS A 1 784 ? -13.484 -25.673 -15.283 1.00 85.12 784 HIS A C 1
ATOM 6219 O O . HIS A 1 784 ? -13.893 -24.564 -14.943 1.00 85.12 784 HIS A O 1
ATOM 6225 N N . ILE A 1 785 ? -12.229 -25.886 -15.676 1.00 85.69 785 ILE A N 1
ATOM 6226 C CA . ILE A 1 785 ? -11.241 -24.815 -15.818 1.00 85.69 785 ILE A CA 1
ATOM 6227 C C . ILE A 1 785 ? -10.776 -24.767 -17.265 1.00 85.69 785 ILE A C 1
ATOM 6229 O O . ILE A 1 785 ? -10.429 -25.791 -17.846 1.00 85.69 785 ILE A O 1
ATOM 6233 N N . THR A 1 786 ? -10.774 -23.569 -17.840 1.00 89.25 786 THR A N 1
ATOM 6234 C CA . THR A 1 786 ? -10.286 -23.312 -19.196 1.00 89.25 786 THR A CA 1
ATOM 6235 C C . THR A 1 786 ? -9.097 -22.370 -19.136 1.00 89.25 786 THR A C 1
ATOM 6237 O O . THR A 1 786 ? -9.171 -21.345 -18.461 1.00 89.25 786 THR A O 1
ATOM 6240 N N . GLY A 1 787 ? -8.023 -22.687 -19.855 1.00 86.88 787 GLY A N 1
ATOM 6241 C CA . GLY A 1 787 ? -6.874 -21.797 -19.999 1.00 86.88 787 GLY A CA 1
ATOM 6242 C C . GLY A 1 787 ? -6.458 -21.626 -21.452 1.00 86.88 787 GLY A C 1
ATOM 6243 O O . GLY A 1 787 ? -6.584 -22.538 -22.267 1.00 86.88 787 GLY A O 1
ATOM 6244 N N . LYS A 1 788 ? -5.981 -20.423 -21.779 1.00 89.19 788 LYS A N 1
ATOM 6245 C CA . LYS A 1 788 ? -5.547 -20.036 -23.125 1.00 89.19 788 LYS A CA 1
ATOM 6246 C C . LYS A 1 788 ? -4.055 -20.309 -23.306 1.00 89.19 788 LYS A C 1
ATOM 6248 O O . LYS A 1 788 ? -3.248 -19.882 -22.486 1.00 89.19 788 LYS A O 1
ATOM 6253 N N . MET A 1 789 ? -3.687 -20.914 -24.429 1.00 93.12 789 MET A N 1
ATOM 6254 C CA . MET A 1 789 ? -2.306 -21.164 -24.841 1.00 93.12 789 MET A CA 1
ATOM 6255 C C . MET A 1 789 ? -2.024 -20.519 -26.199 1.00 93.12 789 MET A C 1
ATOM 6257 O O . MET A 1 789 ? -2.883 -20.529 -27.083 1.00 93.12 789 MET A O 1
ATOM 6261 N N . LEU A 1 790 ? -0.824 -19.969 -26.377 1.00 92.00 790 LEU A N 1
ATOM 6262 C CA . LEU A 1 790 ? -0.356 -19.449 -27.661 1.00 92.00 790 LEU A CA 1
ATOM 6263 C C . LEU A 1 790 ? 0.767 -20.339 -28.205 1.00 92.00 790 LEU A C 1
ATOM 6265 O O . LEU A 1 790 ? 1.878 -20.321 -27.678 1.00 92.00 790 LEU A O 1
ATOM 6269 N N . LEU A 1 791 ? 0.471 -21.097 -29.262 1.00 90.50 791 LEU A N 1
ATOM 6270 C CA . LEU A 1 791 ? 1.470 -21.852 -30.016 1.00 90.50 791 LEU A CA 1
ATOM 6271 C C . LEU A 1 791 ? 2.140 -20.908 -31.015 1.00 90.50 791 LEU A C 1
ATOM 6273 O O . LEU A 1 791 ? 1.463 -20.346 -31.881 1.00 90.50 791 LEU A O 1
ATOM 6277 N N . MET A 1 792 ? 3.457 -20.758 -30.910 1.00 80.12 792 MET A N 1
ATOM 6278 C CA . MET A 1 792 ? 4.274 -20.069 -31.903 1.00 80.12 792 MET A CA 1
ATOM 6279 C C . MET A 1 792 ? 5.167 -21.088 -32.587 1.00 80.12 792 MET A C 1
ATOM 6281 O O . MET A 1 792 ? 5.860 -21.843 -31.918 1.00 80.12 792 MET A O 1
ATOM 6285 N N . ARG A 1 793 ? 5.145 -21.103 -33.911 1.00 67.12 793 ARG A N 1
ATOM 6286 C CA . ARG A 1 793 ? 6.092 -21.835 -34.745 1.00 67.12 793 ARG A CA 1
ATOM 6287 C C . ARG A 1 793 ? 6.636 -20.927 -35.814 1.00 67.12 793 ARG A C 1
ATOM 6289 O O . ARG A 1 793 ? 5.840 -20.069 -36.273 1.00 67.12 793 ARG A O 1
#

Foldseek 3Di:
DLAPAEAEQFDKDKDFADDDPDQAFKWKWKDQAQPPDTDTQDTRHRDRMDIGGHHPPWHQRMKMKIAGPVDRVRIDIRNYTYTYDYDFKDKAWDPPAAAAEAEAFDKDKTFMAIDPDFAWKWKWKDQAQPPDIDTPGLTDGSGDIDIGTHHNDWHQRMKMKMAGSVPRPPIDMRHGYTHDHWDEDEDEDEDPEEEEADTEYEYPEAYEDEQHYEYEYDAQYEYECNQYKHFYPNYAYHYDPRYHYVFAKFKAAPVRGTGMGGNANQVRQVPDDARIEIEGEFDEHADEHEHDANYEYEYPAAVGAEYAHEYEYDPDHDAYEYYGYEYEDDYDYPDDDHYDYDRYHYPDDDDDDDDDDDDRDWDWDDDDPKTWTWDDFPFWIWIWIDPPPQWIWIWIAGPVGGPDTDPTDNAVVVVVVVQCLSPRNVPGPDDPDDPVVVVVVVVVVVVVVPDDDPDDPVVHDDPPVVVQVSLVPQPPPDDDDDDPFDDDDDDDDDDDDGDDPDPPFPCPSLLSVLVSLVVVLVVVQVVCVVVVDDRPLVVCLVSLVVSLVSLVVSCVVRVQTPSVLVSLLVNLVSCVVSVNNVVSLVVLVVCCVPPPHPSNVLSSLVSCLVVCVVVLVLVSSLVSLVVSLVVDDRGGFNLVSLQVNLVCCVPRVVPLVSNLVSLVVNVVRDPDPVVNVVSVVSCVVSVNPVVVCPPDDDPDDDPDWDWDWPPFQDEQKIKIKIFDQAWAFKWKFKAAPVRHTFDTFGTDIDGGTMDITMDRQHGPVRDHDDFAKMKMWMDTPPDIDIDIGTYDD

Sequence (793 aa):
PDGGEVWTVGTQHDIKWSKYQFNNNVKIEYSIDNGSSWTLVAENIADITYTWTIPDTPSKNCLVRVSDVSNSAIYDLTDKVFEIYYPLPRLTLTSPQAGDSLMTGRNYHILWTSENFTGKVKIEYSANNGINWTTVIDSTENDGLYTWTAPLSPSSHSVLRISSAKTGNPSNTSGVFIVYTPPETFVGGTLSQNTAWKENIRLTSDVIVPSSVTLTISPRTYVNMNGYALKSTGGVITKDSTSIFAPDISVTDWRGNLKGHYSSIQSAINNAVEKQVVRLGTGTFNEDVVLKNGVHLFGKSQSSTIINGKLDYTEGTKATYIHDLTILKPITIISAYDLAFRNVTSKTSFAMFDVVCLFEFVTVENTSGDAVLTWRSSNYNFGFRTLGSGNCAIRATKRSGLVFQDGHVTNLSQAFLILTSTAEIKNSFFCQNTYDLTAYWEATINSLSGNTYSGDASRVFRKDAVSSIIWEYFWKCGLGKASHSLSKSSDEGKENSVPMVSTSDPGMGEYWEAKNQLNFIHENKRRDSELRRSPDQKKYRNEYLDALSKFKTIVEKYPDSLCARLAVHEIGRTCLSMEEPEAGFNYLNTLLKSSKSKKLVFEVMDALVPYYVYTQEYNKALDLLEKLKKDHSKTQPEWEIDFEKGLIYKYHLKDSRKAIEMFKKVIDQCTDESFLSWVKLQLEELGVSELAKKNGPSEETGMGLTIQNVPNPFNPETEIHYRIPESGKVILKIYDILGREVRTLVNEEQNTGSHVALWDGKDEEGRQVSSGTYFYHLRFKDHHITGKMLLMR

pLDDT: mean 71.35, std 23.82, range [19.69, 97.88]

Radius of gyration: 38.81 Å; chains: 1; bounding box: 91×78×107 Å

Secondary structure (DSSP, 8-state):
--SS-EEETT-EEEEE---SS--S-EEEEEESSTTSS-EEEEEEE-SSEEEEEPPS--EEEEEEEEEESS-TTSEEE-SS-EEEEPPPPEEEEEES-TT-EEETT-EEEEEEEEES--S-EEEEEESSTTSS-EEEEEEE-SSEEEEEEPPSS-EEEEEEEEEETTTS-SEEE---EEEE---EEEEEEE--S-EEE-SEEEEEEEEEE-TT-EEEE-TT-EEE-TT--EEESS-EEEE-TT-EEES-EEEE-TT--EEEE-SSHHHHHHH--TT-EEEE-SEEE---EEE-TT-EEE-S-TTTEEE-S-EEE-SS---EEEEEEEE-S-EEES--SSEEEEEEEESS--S--------S--EEEEETTEEEEEEE-SS-EEEEEE-STT-EEEEEEETTEEEEEEEEESSHHHHHHHHHHSTTGGGS---S--HHHHHHHHHHHHHHHSS---SSGGGT--THHHHHHHTTGGGGSS-S-----------SSS--PPPP--TTSTTHHHHHHHHHHHHHHHHHHHHHHHTT----HHHHHHHHHHHHHHHHHHHHH-TTSHHHHHHHHHHHHHHHHTT-HHHHHHHHHHHHHH---HHHHHHHHHHHHHHHHHTT-HHHHHHHHHHHHHT--SSS-HHHHHHHHHHIIIIIS--HHHHHHHHHHHHHH---HHHHHHHHHHHHTTT--TTTT-S---S-S----EEEEESSSBSS-EEEEEEESSSEEEEEEEEETT--EEEEEEEEEE-SEEEEEEE-SB-TTSPBPPSEEEEEEEEETTEEEEEEEEE--